Protein AF-A0A507BYZ7-F1 (afdb_monomer)

Foldseek 3Di:
DVVVVVVVVVVVVVVVVVVVVVVVVVVVVVVVVVVVVVVVVVVVVVVVVVVVVVVVPDDDDDDDDDDDDDDDDDDDDDDDDDDDVVPVVVVVVVVVVVVVVVVVVVVVVVVVVVVVVVVVVVVVVVVVVVVVVVVVVVVVVVVVVVVVVVVVVVVVVVVVDDDDDDDDDDPVVVVVVVVVVVVVVVVVVVVVVVVVVVVVVVVVVVVVVVVVVVVVVVVVVVVVVVVVVVVVVVVVVVVVVVVVVVVVVVVVVVVVVVVVVVVVVVVVVVVVVVVVVVVVVVVVVVVVVVVVVVVVVVVVVVVVVVVVVVVVVVVVVVVVVVVVVVVVVVVVVVVVVVVVVVVVPDDDPPVVVVVVVVVVVVVVVVVVVVVVVVVVVVVVVVVVVVVVVVVVVVVVVVVVVVVVVVVVVVVVVVVVVVVVVVVVVVVVVVVVVVVVVVVVVVVVVVVVVVVVVVVVVVVVVVVVVVVVVVVCVVVVVVPPDVVVVVVVVVVVVVVVVVVVVVVVVVVVVVVVVVVVVVVVVVVVVVVVVVVVVVVVVVVVVVVVLVVVVVVVVVVVVVVVVVVVVVVVVVVVPDPPPDDDDDDDDDDDPDDDDDDDDDDDDDDDPDPPDPVVVVVVVVVVVVVVVVSVVVVVVVVVCVVVVPPPDDDDPPDDDDPPPDDDPVPPDVVVVVVVVVVVVVVVVPDDDDDDDDPDDDDDDDDDDDDDDDDDDDDDDDDDDDDDDDDDDDDDDDDDDDDDDDDDDDDDDDDDDDDDDDDDDDDDDDD

Solvent-accessible surface area (backbone atoms only — not comparable to full-atom values): 45740 Å² total; per-residue (Å²): 114,69,67,60,56,50,51,52,48,53,54,48,50,54,47,53,50,51,52,50,47,56,49,50,54,50,50,51,50,54,50,46,55,50,50,51,53,48,51,50,50,52,49,52,51,46,52,51,45,56,51,48,63,68,65,72,74,81,85,89,80,88,85,83,88,83,84,84,88,83,84,84,89,79,90,80,92,84,87,90,83,94,86,64,75,71,55,60,53,49,54,49,54,49,51,47,52,50,50,53,49,52,49,50,52,51,48,49,53,49,53,49,51,49,49,52,51,53,51,51,51,47,55,51,52,53,46,57,48,49,57,50,52,51,54,47,54,53,47,50,52,50,50,51,53,48,49,51,55,51,51,52,49,50,55,58,56,62,70,75,69,79,80,89,81,87,79,94,74,51,76,65,57,50,52,51,50,50,53,50,47,56,51,49,51,52,49,51,50,49,50,52,49,52,50,51,50,50,49,52,52,47,52,49,52,49,54,53,50,50,53,50,47,53,52,49,51,53,50,52,55,48,52,50,50,56,50,53,51,50,52,50,50,54,46,52,52,54,50,50,51,51,49,51,52,52,49,51,51,50,52,55,47,52,51,51,52,46,52,53,51,51,54,51,50,48,54,50,49,52,52,51,50,53,52,49,51,51,52,55,50,51,51,50,53,49,55,48,48,54,50,52,52,50,52,51,50,56,52,50,52,53,50,51,52,50,52,50,53,52,51,52,52,52,50,52,52,50,50,49,54,47,53,54,47,53,48,52,52,46,56,50,46,54,56,49,48,52,54,47,48,73,70,47,83,79,66,75,62,65,66,52,49,55,52,52,50,53,49,53,52,48,49,51,56,48,52,51,52,50,52,56,45,52,46,53,53,49,56,50,51,51,53,51,51,52,53,52,51,51,56,48,48,57,54,49,50,61,45,50,52,53,51,51,52,50,49,54,52,50,58,47,52,49,50,58,48,48,55,54,48,52,55,48,55,48,55,49,51,58,48,52,51,54,47,52,51,50,55,50,54,51,50,53,52,52,51,51,52,54,48,51,52,52,50,51,53,52,49,51,52,52,49,50,58,47,52,52,48,54,50,29,57,74,67,62,67,59,63,84,47,64,69,60,51,49,55,47,50,53,52,54,49,53,50,49,48,54,52,49,54,53,48,49,53,53,47,54,54,47,51,53,50,49,54,53,50,53,50,54,50,56,52,50,50,54,50,48,58,49,51,53,50,49,51,53,51,52,52,52,53,48,52,51,52,49,52,56,49,50,50,48,51,52,51,52,53,46,49,52,49,52,54,49,50,52,49,49,51,65,70,65,69,68,77,81,87,65,97,74,85,86,78,91,81,88,87,85,92,82,88,82,92,80,84,93,82,89,84,90,79,95,75,78,90,73,80,82,66,82,62,64,58,61,53,51,56,48,53,52,48,53,49,48,51,50,49,52,51,52,47,56,51,50,56,45,29,71,74,66,68,63,76,72,84,82,81,69,92,87,70,79,86,63,93,78,80,68,82,59,88,81,82,78,56,80,65,56,65,57,49,50,59,50,48,58,55,51,51,74,75,68,68,80,79,82,91,73,86,86,88,80,83,83,84,91,82,89,84,84,89,80,88,82,80,86,82,87,76,86,86,87,81,85,85,92,77,88,81,83,90,84,82,90,86,81,86,88,88,86,80,85,86,86,90,80,91,85,94,82,90,85,84,88,86,86,85,90,86,83,90,84,86,91,86,85,89,89,87,81,85,89,134

Secondary structure (DSSP, 8-state):
-HHHHHHHHHHHHHHHHHHHHHHHHHHHHHHHHHHHHHHHHHHHHHHHHHHHHHHSS-------------------------S-HHHHHHHHHHHHHHHHHHHHHHHHHHHHHHHHHHHHHHHHHHHHHHHHHHHHHHHHHHHHHHHHHHHHHHHHHHTT--PPPPP---HHHHHHHHHHHHHHHHHHHHHHHHHHHHHHHHHHHHHHHHHHHHHHHHHHHHHHHHHHHHHHHHHHHHHHHHHHHHHHHHHHHHHHHHHHHHHHHHHHHHHHHHHHHHHHHHHHHHHHHHHHHHHHHHHHHHHHHHHHHHHHHHHHHHHHHHHHHHHHHHHHHHHHHHHHHHHHTTS-HHHHHHHHHHHHHHHHHHHHHHHHHHHHHHHHHHHHHHHHHHHHHHHHHHHHHHHHHHHHHHHHHHHHHHHHHHHHHHHHHHHHHHHHHHHHHHHHHHHHHHHHHHHHHHHHHHHHHHHHHHHHHHHTTTS--HHHHHHHHHHHHHHHHHHHHHHHHHHHHHHHHHHHHHHHHHHHHHHHHHHHHHHHHHHHHHHHHHHHHHHHHHHHHHHHHHHHHHHHHHHT-------------------------------------THHHHHHHHHHHHHHHHHHHHHHHHHHHHHH------PPTT----TT-PPPGGGG-THHHHHHHHHHHHHTTS-PPP----------------PPPPPPPPP-------PPP------------------------------------------

Organism: NCBI:txid1806994

Structure (mmCIF, N/CA/C/O backbone):
data_AF-A0A507BYZ7-F1
#
_entry.id   AF-A0A507BYZ7-F1
#
loop_
_atom_site.group_PDB
_atom_site.id
_atom_site.type_symbol
_atom_site.label_atom_id
_atom_site.label_alt_id
_atom_site.label_comp_id
_atom_site.label_asym_id
_atom_site.label_entity_id
_atom_site.label_seq_id
_atom_site.pdbx_PDB_ins_code
_atom_site.Cartn_x
_atom_site.Cartn_y
_atom_site.Cartn_z
_atom_site.occupancy
_atom_site.B_iso_or_equiv
_atom_site.auth_seq_id
_atom_site.auth_comp_id
_atom_site.auth_asym_id
_atom_site.auth_atom_id
_atom_site.pdbx_PDB_model_num
ATOM 1 N N . MET A 1 1 ? 18.167 -48.552 -35.055 1.00 52.59 1 MET A N 1
ATOM 2 C CA . MET A 1 1 ? 17.412 -49.108 -33.904 1.00 52.59 1 MET A CA 1
ATOM 3 C C . MET A 1 1 ? 17.960 -48.580 -32.589 1.00 52.59 1 MET A C 1
ATOM 5 O O . MET A 1 1 ? 17.190 -47.929 -31.902 1.00 52.59 1 MET A O 1
ATOM 9 N N . GLY A 1 2 ? 19.254 -48.758 -32.280 1.00 66.06 2 GLY A N 1
ATOM 10 C CA . GLY A 1 2 ? 19.841 -48.323 -30.999 1.00 66.06 2 GLY A CA 1
ATOM 11 C C . GLY A 1 2 ? 19.561 -46.871 -30.576 1.00 66.06 2 GLY A C 1
ATOM 12 O O . GLY A 1 2 ? 19.406 -46.622 -29.386 1.00 66.06 2 GLY A O 1
ATOM 13 N N . ASP A 1 3 ? 19.398 -45.931 -31.513 1.00 65.44 3 ASP A N 1
ATOM 14 C CA . ASP A 1 3 ? 19.068 -44.528 -31.200 1.00 65.44 3 ASP A CA 1
ATOM 15 C C . ASP A 1 3 ? 17.709 -44.367 -30.499 1.00 65.44 3 ASP A C 1
ATOM 17 O O . ASP A 1 3 ? 17.548 -43.486 -29.657 1.00 65.44 3 ASP A O 1
ATOM 21 N N . ALA A 1 4 ? 16.735 -45.233 -30.800 1.00 80.81 4 ALA A N 1
ATOM 22 C CA . ALA A 1 4 ? 15.423 -45.214 -30.155 1.00 80.81 4 ALA A CA 1
ATOM 23 C C . ALA A 1 4 ? 15.505 -45.697 -28.698 1.00 80.81 4 ALA A C 1
ATOM 25 O O . ALA A 1 4 ? 14.886 -45.102 -27.814 1.00 80.81 4 ALA A O 1
ATOM 26 N N . ASP A 1 5 ? 16.312 -46.727 -28.433 1.00 85.06 5 ASP A N 1
ATOM 27 C CA . ASP A 1 5 ? 16.556 -47.235 -27.080 1.00 85.06 5 ASP A CA 1
ATOM 28 C C . ASP A 1 5 ? 17.424 -46.270 -26.262 1.00 85.06 5 ASP A C 1
ATOM 30 O O . ASP A 1 5 ? 17.155 -46.052 -25.080 1.00 85.06 5 ASP A O 1
ATOM 34 N N . LEU A 1 6 ? 18.407 -45.616 -26.892 1.00 87.50 6 LEU A N 1
ATOM 35 C CA . LEU A 1 6 ? 19.189 -44.537 -26.285 1.00 87.50 6 LEU A CA 1
ATOM 36 C C . LEU A 1 6 ? 18.294 -43.348 -25.911 1.00 87.50 6 LEU A C 1
ATOM 38 O O . LEU A 1 6 ? 18.341 -42.886 -24.774 1.00 87.50 6 LEU A O 1
ATOM 42 N N . LEU A 1 7 ? 17.434 -42.890 -26.825 1.00 89.06 7 LEU A N 1
ATOM 43 C CA . LEU A 1 7 ? 16.490 -41.802 -26.562 1.00 89.06 7 LEU A CA 1
ATOM 44 C C . LEU A 1 7 ? 15.506 -42.170 -25.438 1.00 89.06 7 LEU A C 1
ATOM 46 O O . LEU A 1 7 ? 15.249 -41.358 -24.548 1.00 89.06 7 LEU A O 1
ATOM 50 N N . ARG A 1 8 ? 15.001 -43.410 -25.426 1.00 89.75 8 ARG A N 1
ATOM 51 C CA . ARG A 1 8 ? 14.129 -43.932 -24.361 1.00 89.75 8 ARG A CA 1
ATOM 52 C C . ARG A 1 8 ? 14.842 -43.976 -23.006 1.00 89.75 8 ARG A C 1
ATOM 54 O O . ARG A 1 8 ? 14.252 -43.566 -22.007 1.00 89.75 8 ARG A O 1
ATOM 61 N N . ARG A 1 9 ? 16.108 -44.405 -22.977 1.00 90.69 9 ARG A N 1
ATOM 62 C CA . ARG A 1 9 ? 16.959 -44.417 -21.777 1.00 90.69 9 ARG A CA 1
ATOM 63 C C . ARG A 1 9 ? 17.225 -43.005 -21.255 1.00 90.69 9 ARG A C 1
ATOM 65 O O . ARG A 1 9 ? 17.048 -42.771 -20.066 1.00 90.69 9 ARG A O 1
ATOM 72 N N . LEU A 1 10 ? 17.545 -42.056 -22.137 1.00 90.38 10 LEU A N 1
ATOM 73 C CA . LEU A 1 10 ? 17.736 -40.646 -21.780 1.00 90.38 10 LEU A CA 1
ATOM 74 C C . LEU A 1 10 ? 16.448 -40.006 -21.239 1.00 90.38 10 LEU A C 1
ATOM 76 O O . LEU A 1 10 ? 16.505 -39.255 -20.269 1.00 90.38 10 LEU A O 1
ATOM 80 N N . PHE A 1 11 ? 15.273 -40.321 -21.799 1.00 93.44 11 PHE A N 1
ATOM 81 C CA . PHE A 1 11 ? 13.995 -39.859 -21.240 1.00 93.44 11 PHE A CA 1
ATOM 82 C C . PHE A 1 11 ? 13.687 -40.466 -19.866 1.00 93.44 11 PHE A C 1
ATOM 84 O O . PHE A 1 11 ? 13.160 -39.762 -19.002 1.00 93.44 11 PHE A O 1
ATOM 91 N N . GLN A 1 12 ? 14.021 -41.741 -19.647 1.00 93.44 12 GLN A N 1
ATOM 92 C CA . GLN A 1 12 ? 13.881 -42.385 -18.343 1.00 93.44 12 GLN A CA 1
ATOM 93 C C . GLN A 1 12 ? 14.812 -41.738 -17.306 1.00 93.44 12 GLN A C 1
ATOM 95 O O . GLN A 1 12 ? 14.331 -41.264 -16.279 1.00 93.44 12 GLN A O 1
ATOM 100 N N . GLU A 1 13 ? 16.104 -41.613 -17.610 1.00 93.06 13 GLU A N 1
ATOM 101 C CA . GLU A 1 13 ? 17.104 -40.970 -16.747 1.00 93.06 13 GLU A CA 1
ATOM 102 C C . GLU A 1 13 ? 16.736 -39.508 -16.438 1.00 93.06 13 GLU A C 1
ATOM 104 O O . GLU A 1 13 ? 16.809 -39.065 -15.293 1.00 93.06 13 GLU A O 1
ATOM 109 N N . ASN A 1 14 ? 16.226 -38.760 -17.422 1.00 92.44 14 ASN A N 1
ATOM 110 C CA . ASN A 1 14 ? 15.747 -37.392 -17.221 1.00 92.44 14 ASN A CA 1
ATOM 111 C C . ASN A 1 14 ? 14.527 -37.315 -16.277 1.00 92.44 14 ASN A C 1
ATOM 113 O O . ASN A 1 14 ? 14.401 -36.356 -15.511 1.00 92.44 14 ASN A O 1
ATOM 117 N N . ASN A 1 15 ? 13.641 -38.316 -16.296 1.00 90.56 15 ASN A N 1
ATOM 118 C CA . ASN A 1 15 ? 12.537 -38.433 -15.339 1.00 90.56 15 ASN A CA 1
ATOM 119 C C . ASN A 1 15 ? 13.025 -38.845 -13.942 1.00 90.56 15 ASN A C 1
ATOM 121 O O . ASN A 1 15 ? 12.588 -38.252 -12.958 1.00 90.56 15 ASN A O 1
ATOM 125 N N . GLU A 1 16 ? 13.945 -39.803 -13.839 1.00 91.75 16 GLU A N 1
ATOM 126 C CA . GLU A 1 16 ? 14.547 -40.228 -12.568 1.00 91.75 16 GLU A CA 1
ATOM 127 C C . GLU A 1 16 ? 15.299 -39.068 -11.896 1.00 91.75 16 GLU A C 1
ATOM 129 O O . GLU A 1 16 ? 15.106 -38.810 -10.706 1.00 91.75 16 GLU A O 1
ATOM 134 N N . LEU A 1 17 ? 16.051 -38.274 -12.667 1.00 94.50 17 LEU A N 1
ATOM 135 C CA . LEU A 1 17 ? 16.676 -37.033 -12.203 1.00 94.50 17 LEU A CA 1
ATOM 136 C C . LEU A 1 17 ? 15.639 -36.001 -11.736 1.00 94.50 17 LEU A C 1
ATOM 138 O O . LEU A 1 17 ? 15.821 -35.406 -10.677 1.00 94.50 17 LEU A O 1
ATOM 142 N N . LYS A 1 18 ? 14.519 -35.815 -12.450 1.00 91.12 18 LYS A N 1
ATOM 143 C CA . LYS A 1 18 ? 13.423 -34.928 -12.006 1.00 91.12 18 LYS A CA 1
ATOM 144 C C . LYS A 1 18 ? 12.770 -35.403 -10.707 1.00 91.12 18 LYS A C 1
ATOM 146 O O . LYS A 1 18 ? 12.463 -34.575 -9.852 1.00 91.12 18 LYS A O 1
ATOM 151 N N . VAL A 1 19 ? 12.571 -36.709 -10.527 1.00 92.12 19 VAL A N 1
ATOM 152 C CA . VAL A 1 19 ? 12.072 -37.282 -9.265 1.00 92.12 19 VAL A CA 1
ATOM 153 C C . VAL A 1 19 ? 13.083 -37.051 -8.140 1.00 92.12 19 VAL A C 1
ATOM 155 O O . VAL A 1 19 ? 12.700 -36.573 -7.073 1.00 92.12 19 VAL A O 1
ATOM 158 N N . LYS A 1 20 ? 14.375 -37.289 -8.392 1.00 94.31 20 LYS A N 1
ATOM 159 C CA . LYS A 1 20 ? 15.457 -37.075 -7.420 1.00 94.31 20 LYS A CA 1
ATOM 160 C C . LYS A 1 20 ? 15.601 -35.605 -7.014 1.00 94.31 20 LYS A C 1
ATOM 162 O O . LYS A 1 20 ? 15.711 -35.326 -5.825 1.00 94.31 20 LYS A O 1
ATOM 167 N N . VAL A 1 21 ? 15.519 -34.669 -7.963 1.00 92.19 21 VAL A N 1
ATOM 168 C CA . VAL A 1 21 ? 15.501 -33.220 -7.688 1.00 92.19 21 VAL A CA 1
ATOM 169 C C . VAL A 1 21 ? 14.283 -32.843 -6.846 1.00 92.19 21 VAL A C 1
ATOM 171 O O . VAL A 1 21 ? 14.458 -32.234 -5.800 1.00 92.19 21 VAL A O 1
ATOM 174 N N . ASN A 1 22 ? 13.070 -33.272 -7.215 1.00 88.31 22 ASN A N 1
ATOM 175 C CA . ASN A 1 22 ? 11.868 -32.997 -6.415 1.00 88.31 22 ASN A CA 1
ATOM 176 C C . ASN A 1 22 ? 11.952 -33.587 -4.993 1.00 88.31 22 ASN A C 1
ATOM 178 O O . ASN A 1 22 ? 11.455 -32.977 -4.047 1.00 88.31 22 ASN A O 1
ATOM 182 N N . SER A 1 23 ? 12.586 -34.753 -4.830 1.00 91.00 23 SER A N 1
ATOM 183 C CA . SER A 1 23 ? 12.839 -35.359 -3.518 1.00 91.00 23 SER A CA 1
ATOM 184 C C . SER A 1 23 ? 13.817 -34.522 -2.691 1.00 91.00 23 SER A C 1
ATOM 186 O O . SER A 1 23 ? 13.525 -34.213 -1.541 1.00 91.00 23 SER A O 1
ATOM 188 N N . LEU A 1 24 ? 14.937 -34.095 -3.283 1.00 92.25 24 LEU A N 1
ATOM 189 C CA . LEU A 1 24 ? 15.932 -33.249 -2.618 1.00 92.25 24 LEU A CA 1
ATOM 190 C C . LEU A 1 24 ? 15.378 -31.855 -2.289 1.00 92.25 24 LEU A C 1
ATOM 192 O O . LEU A 1 24 ? 15.651 -31.343 -1.213 1.00 92.25 24 LEU A O 1
ATOM 196 N N . SER A 1 25 ? 14.546 -31.257 -3.147 1.00 88.69 25 SER A N 1
ATOM 197 C CA . SER A 1 25 ? 13.868 -29.988 -2.844 1.00 88.69 25 SER A CA 1
ATOM 198 C C . SER A 1 25 ? 12.914 -30.110 -1.651 1.00 88.69 25 SER A C 1
ATOM 200 O O . SER A 1 25 ? 12.866 -29.203 -0.824 1.00 88.69 25 SER A O 1
ATOM 202 N N . ARG A 1 26 ? 12.195 -31.235 -1.518 1.00 90.19 26 ARG A N 1
ATOM 203 C CA . ARG A 1 26 ? 11.372 -31.526 -0.329 1.00 90.19 26 ARG A CA 1
ATOM 204 C C . ARG A 1 26 ? 12.225 -31.774 0.913 1.00 90.19 26 ARG A C 1
ATOM 206 O O . ARG A 1 26 ? 11.872 -31.303 1.985 1.00 90.19 26 ARG A O 1
ATOM 213 N N . GLU A 1 27 ? 13.351 -32.470 0.780 1.00 91.19 27 GLU A N 1
ATOM 214 C CA . GLU A 1 27 ? 14.270 -32.695 1.898 1.00 91.19 27 GLU A CA 1
ATOM 215 C C . GLU A 1 27 ? 14.902 -31.382 2.387 1.00 91.19 27 GLU A C 1
ATOM 217 O O . GLU A 1 27 ? 14.934 -31.132 3.587 1.00 91.19 27 GLU A O 1
ATOM 222 N N . ILE A 1 28 ? 15.336 -30.511 1.471 1.00 89.62 28 ILE A N 1
ATOM 223 C CA . ILE A 1 28 ? 15.863 -29.174 1.783 1.00 89.62 28 ILE A CA 1
ATOM 224 C C . ILE A 1 28 ? 14.787 -28.308 2.448 1.00 89.62 28 ILE A C 1
ATOM 226 O O . ILE A 1 28 ? 15.088 -27.648 3.437 1.00 89.62 28 ILE A O 1
ATOM 230 N N . PHE A 1 29 ? 13.539 -28.344 1.968 1.00 92.44 29 PHE A N 1
ATOM 231 C CA . PHE A 1 29 ? 12.424 -27.640 2.609 1.00 92.44 29 PHE A CA 1
ATOM 232 C C . PHE A 1 29 ? 12.168 -28.152 4.037 1.00 92.44 29 PHE A C 1
ATOM 234 O O . PHE A 1 29 ? 12.129 -27.362 4.975 1.00 92.44 29 PHE A O 1
ATOM 241 N N . ASN A 1 30 ? 12.088 -29.473 4.225 1.00 90.62 30 ASN A N 1
ATOM 242 C CA . ASN A 1 30 ? 11.879 -30.084 5.541 1.00 90.62 30 ASN A CA 1
ATOM 243 C C . ASN A 1 30 ? 13.039 -29.789 6.510 1.00 90.62 30 ASN A C 1
ATOM 245 O O . ASN A 1 30 ? 12.795 -29.500 7.679 1.00 90.62 30 ASN A O 1
ATOM 249 N N . ARG A 1 31 ? 14.292 -29.820 6.033 1.00 91.31 31 ARG A N 1
ATOM 250 C CA . ARG A 1 31 ? 15.468 -29.391 6.810 1.00 91.31 31 ARG A CA 1
ATOM 251 C C . ARG A 1 31 ? 15.413 -27.895 7.129 1.00 91.31 31 ARG A C 1
ATOM 253 O O . ARG A 1 31 ? 15.775 -27.516 8.231 1.00 91.31 31 ARG A O 1
ATOM 260 N N . GLY A 1 32 ? 14.931 -27.061 6.205 1.00 89.75 32 GLY A N 1
ATOM 261 C CA . GLY A 1 32 ? 14.696 -25.632 6.425 1.00 89.75 32 GLY A CA 1
ATOM 262 C C . GLY A 1 32 ? 13.760 -25.381 7.606 1.00 89.75 32 GLY A C 1
ATOM 263 O O . GLY A 1 32 ? 14.150 -24.694 8.540 1.00 89.75 32 GLY A O 1
ATOM 264 N N . VAL A 1 33 ? 12.594 -26.036 7.624 1.00 89.50 33 VAL A N 1
ATOM 265 C CA . VAL A 1 33 ? 11.641 -25.974 8.750 1.00 89.50 33 VAL A CA 1
ATOM 266 C C . VAL A 1 33 ? 12.256 -26.517 10.050 1.00 89.50 33 VAL A C 1
ATOM 268 O O . VAL A 1 33 ? 12.022 -25.969 11.122 1.00 89.50 33 VAL A O 1
ATOM 271 N N . GLN A 1 34 ? 13.089 -27.563 9.987 1.00 86.25 34 GLN A N 1
ATOM 272 C CA . GLN A 1 34 ? 13.817 -28.057 11.166 1.00 86.25 34 GLN A CA 1
ATOM 273 C C . GLN A 1 34 ? 14.849 -27.048 11.696 1.00 86.25 34 GLN A C 1
ATOM 275 O O . GLN A 1 34 ? 14.980 -26.916 12.910 1.00 86.25 34 GLN A O 1
ATOM 280 N N . TYR A 1 35 ? 15.559 -26.330 10.820 1.00 89.38 35 TYR A N 1
ATOM 281 C CA . TYR A 1 35 ? 16.482 -25.267 11.225 1.00 89.38 35 TYR A CA 1
ATOM 282 C C . TYR A 1 35 ? 15.742 -24.036 11.758 1.00 89.38 35 TYR A C 1
ATOM 284 O O . TYR A 1 35 ? 16.172 -23.484 12.760 1.00 89.38 35 TYR A O 1
ATOM 292 N N . GLU A 1 36 ? 14.616 -23.649 11.156 1.00 86.81 36 GLU A N 1
ATOM 293 C CA . GLU A 1 36 ? 13.768 -22.545 11.624 1.00 86.81 36 GLU A CA 1
ATOM 294 C C . GLU A 1 36 ? 13.224 -22.829 13.034 1.00 86.81 36 GLU A C 1
ATOM 296 O O . GLU A 1 36 ? 13.444 -22.035 13.948 1.00 86.81 36 GLU A O 1
ATOM 301 N N . ASN A 1 37 ? 12.664 -24.024 13.261 1.00 86.81 37 ASN A N 1
ATOM 302 C CA . ASN A 1 37 ? 12.236 -24.474 14.590 1.00 86.81 37 ASN A CA 1
ATOM 303 C C . ASN A 1 37 ? 13.398 -24.508 15.604 1.00 86.81 37 ASN A C 1
ATOM 305 O O . ASN A 1 37 ? 13.218 -24.131 16.760 1.00 86.81 37 ASN A O 1
ATOM 309 N N . ALA A 1 38 ? 14.594 -24.945 15.190 1.00 86.62 38 ALA A N 1
ATOM 310 C CA . ALA A 1 38 ? 15.773 -24.966 16.057 1.00 86.62 38 ALA A CA 1
ATOM 311 C C . ALA A 1 38 ? 16.309 -23.552 16.359 1.00 86.62 38 ALA A C 1
ATOM 313 O O . ALA A 1 38 ? 16.783 -23.302 17.465 1.00 86.62 38 ALA A O 1
ATOM 314 N N . GLU A 1 39 ? 16.215 -22.607 15.420 1.00 87.19 39 GLU A N 1
ATOM 315 C CA . GLU A 1 39 ? 16.532 -21.196 15.659 1.00 87.19 39 GLU A CA 1
ATOM 316 C C . GLU A 1 39 ? 15.511 -20.533 16.592 1.00 87.19 39 GLU A C 1
ATOM 318 O O . GLU A 1 39 ? 15.909 -19.739 17.448 1.00 87.19 39 GLU A O 1
ATOM 323 N N . GLU A 1 40 ? 14.223 -20.883 16.501 1.00 86.94 40 GLU A N 1
ATOM 324 C CA . GLU A 1 40 ? 13.211 -20.453 17.472 1.00 86.94 40 GLU A CA 1
ATOM 325 C C . GLU A 1 40 ? 13.446 -21.056 18.861 1.00 86.94 40 GLU A C 1
ATOM 327 O O . GLU A 1 40 ? 13.400 -20.324 19.851 1.00 86.94 40 GLU A O 1
ATOM 332 N N . GLU A 1 41 ? 13.783 -22.346 18.962 1.00 86.69 41 GLU A N 1
ATOM 333 C CA . GLU A 1 41 ? 14.140 -22.977 20.237 1.00 86.69 41 GLU A CA 1
ATOM 334 C C . GLU A 1 41 ? 15.397 -22.332 20.843 1.00 86.69 41 GLU A C 1
ATOM 336 O O . GLU A 1 41 ? 15.390 -21.952 22.014 1.00 86.69 41 GLU A O 1
ATOM 341 N N . ILE A 1 42 ? 16.444 -22.088 20.047 1.00 84.31 42 ILE A N 1
ATOM 342 C CA . ILE A 1 42 ? 17.645 -21.356 20.480 1.00 84.31 42 ILE A CA 1
ATOM 343 C C . ILE A 1 42 ? 17.301 -19.916 20.892 1.00 84.31 42 ILE A C 1
ATOM 345 O O . ILE A 1 42 ? 17.854 -19.422 21.875 1.00 84.31 42 ILE A O 1
ATOM 349 N N . ARG A 1 43 ? 16.387 -19.229 20.193 1.00 88.19 43 ARG A N 1
ATOM 350 C CA . ARG A 1 43 ? 15.921 -17.879 20.557 1.00 88.19 43 ARG A CA 1
ATOM 351 C C . ARG A 1 43 ? 15.135 -17.894 21.872 1.00 88.19 43 ARG A C 1
ATOM 353 O O . ARG A 1 43 ? 15.353 -17.014 22.699 1.00 88.19 43 ARG A O 1
ATOM 360 N N . LEU A 1 44 ? 14.287 -18.895 22.108 1.00 84.56 44 LEU A N 1
ATOM 361 C CA . LEU A 1 44 ? 13.546 -19.081 23.362 1.00 84.56 44 LEU A CA 1
ATOM 362 C C . LEU A 1 44 ? 14.464 -19.469 24.529 1.00 84.56 44 LEU A C 1
ATOM 364 O O . LEU A 1 44 ? 14.275 -18.977 25.640 1.00 84.56 44 LEU A O 1
ATOM 368 N N . ILE A 1 45 ? 15.473 -20.310 24.291 1.00 79.06 45 ILE A N 1
ATOM 369 C CA . ILE A 1 45 ? 16.501 -20.665 25.279 1.00 79.06 45 ILE A CA 1
ATOM 370 C C . ILE A 1 45 ? 17.353 -19.439 25.622 1.00 79.06 45 ILE A C 1
ATOM 372 O O . ILE A 1 45 ? 17.572 -19.180 26.802 1.00 79.06 45 ILE A O 1
ATOM 376 N N . LYS A 1 46 ? 17.760 -18.633 24.630 1.00 81.62 46 LYS A N 1
ATOM 377 C CA . LYS A 1 46 ? 18.438 -17.345 24.861 1.00 81.62 46 LYS A CA 1
ATOM 378 C C . LYS A 1 46 ? 17.568 -16.369 25.644 1.00 81.62 46 LYS A C 1
ATOM 380 O O . LYS A 1 46 ? 18.049 -15.813 26.618 1.00 81.62 46 LYS A O 1
ATOM 385 N N . LEU A 1 47 ? 16.290 -16.213 25.291 1.00 81.94 47 LEU A N 1
ATOM 386 C CA . LEU A 1 47 ? 15.371 -15.336 26.022 1.00 81.94 47 LEU A CA 1
ATOM 387 C C . LEU A 1 47 ? 15.221 -15.773 27.490 1.00 81.94 47 LEU A C 1
ATOM 389 O O . LEU A 1 47 ? 15.258 -14.934 28.385 1.00 81.94 47 LEU A O 1
ATOM 393 N N . LYS A 1 48 ? 15.108 -17.083 27.746 1.00 81.38 48 LYS A N 1
ATOM 394 C CA . LYS A 1 48 ? 15.058 -17.647 29.105 1.00 81.38 48 LYS A CA 1
ATOM 395 C C . LYS A 1 48 ? 16.380 -17.488 29.861 1.00 81.38 48 LYS A C 1
ATOM 397 O O . LYS A 1 48 ? 16.342 -17.226 31.058 1.00 81.38 48 LYS A O 1
ATOM 402 N N . LEU A 1 49 ? 17.526 -17.608 29.186 1.00 71.50 49 LEU A N 1
ATOM 403 C CA . LEU A 1 49 ? 18.843 -17.323 29.764 1.00 71.50 49 LEU A CA 1
ATOM 404 C C . LEU A 1 49 ? 18.985 -15.841 30.114 1.00 71.50 49 LEU A C 1
ATOM 406 O O . LEU A 1 49 ? 19.282 -15.538 31.259 1.00 71.50 49 LEU A O 1
ATOM 410 N N . GLU A 1 50 ? 18.669 -14.920 29.204 1.00 72.62 50 GLU A N 1
ATOM 411 C CA . GLU A 1 50 ? 18.710 -13.478 29.479 1.00 72.62 50 GLU A CA 1
ATOM 412 C C . GLU A 1 50 ? 17.743 -13.069 30.604 1.00 72.62 50 GLU A C 1
ATOM 414 O O . GLU A 1 50 ? 18.066 -12.195 31.406 1.00 72.62 50 GLU A O 1
ATOM 419 N N . GLN A 1 51 ? 16.573 -13.708 30.706 1.00 70.88 51 GLN A N 1
ATOM 420 C CA . GLN A 1 51 ? 15.642 -13.509 31.823 1.00 70.88 51 GLN A CA 1
ATOM 421 C C . GLN A 1 51 ? 16.194 -14.069 33.145 1.00 70.88 51 GLN A C 1
ATOM 423 O O . GLN A 1 51 ? 16.073 -13.410 34.177 1.00 70.88 51 GLN A O 1
ATOM 428 N N . ALA A 1 52 ? 16.836 -15.241 33.131 1.00 63.16 52 ALA A N 1
ATOM 429 C CA . ALA A 1 52 ? 17.461 -15.830 34.316 1.00 63.16 52 ALA A CA 1
ATOM 430 C C . ALA A 1 52 ? 18.695 -15.034 34.783 1.00 63.16 52 ALA A C 1
ATOM 432 O O . ALA A 1 52 ? 18.826 -14.748 35.971 1.00 63.16 52 ALA A O 1
ATOM 433 N N . GLU A 1 53 ? 19.564 -14.615 33.862 1.00 55.00 53 GLU A N 1
ATOM 434 C CA . GLU A 1 53 ? 20.767 -13.820 34.138 1.00 55.00 53 GLU A CA 1
ATOM 435 C C . GLU A 1 53 ? 20.418 -12.426 34.676 1.00 55.00 53 GLU A C 1
ATOM 437 O O . GLU A 1 53 ? 21.048 -11.962 35.627 1.00 55.00 53 GLU A O 1
ATOM 442 N N . ARG A 1 54 ? 19.369 -11.777 34.144 1.00 54.88 54 ARG A N 1
ATOM 443 C CA . ARG A 1 54 ? 18.862 -10.502 34.686 1.00 54.88 54 ARG A CA 1
ATOM 444 C C . ARG A 1 54 ? 18.108 -10.676 36.010 1.00 54.88 54 ARG A C 1
ATOM 446 O O . ARG A 1 54 ? 18.115 -9.757 36.823 1.00 54.88 54 ARG A O 1
ATOM 453 N N . GLY A 1 55 ? 17.495 -11.836 36.256 1.00 51.12 55 GLY A N 1
ATOM 454 C CA . GLY A 1 55 ? 16.818 -12.155 37.519 1.00 51.12 55 GLY A CA 1
ATOM 455 C C . GLY A 1 55 ? 17.753 -12.549 38.672 1.00 51.12 55 GLY A C 1
ATOM 456 O O . GLY A 1 55 ? 17.374 -12.427 39.834 1.00 51.12 55 GLY A O 1
ATOM 457 N N . ALA A 1 56 ? 18.976 -13.002 38.383 1.00 41.81 56 ALA A N 1
ATOM 458 C CA . ALA A 1 56 ? 19.892 -13.567 39.380 1.00 41.81 56 ALA A CA 1
ATOM 459 C C . ALA A 1 56 ? 20.750 -12.540 40.154 1.00 41.81 56 ALA A C 1
ATOM 461 O O . ALA A 1 56 ? 21.544 -12.940 41.006 1.00 41.81 56 ALA A O 1
ATOM 462 N N . LEU A 1 57 ? 20.637 -11.235 39.866 1.00 46.47 57 LEU A N 1
ATOM 463 C CA . LEU A 1 57 ? 21.631 -10.227 40.275 1.00 46.47 57 LEU A CA 1
ATOM 464 C C . LEU A 1 57 ? 21.129 -9.064 41.155 1.00 46.47 57 LEU A C 1
ATOM 466 O O . LEU A 1 57 ? 21.722 -7.986 41.128 1.00 46.47 57 LEU A O 1
ATOM 470 N N . SER A 1 58 ? 20.139 -9.287 42.032 1.00 41.53 58 SER A N 1
ATOM 471 C CA . SER A 1 58 ? 20.009 -8.483 43.270 1.00 41.53 58 SER A CA 1
ATOM 472 C C . SER A 1 58 ? 19.043 -9.043 44.332 1.00 41.53 58 SER A C 1
ATOM 474 O O . SER A 1 58 ? 17.840 -8.813 44.284 1.00 41.53 58 SER A O 1
ATOM 476 N N . THR A 1 59 ? 19.575 -9.673 45.389 1.00 38.06 59 THR A N 1
ATOM 477 C CA . THR A 1 59 ? 19.190 -9.421 46.806 1.00 38.06 59 THR A CA 1
ATOM 478 C C . THR A 1 59 ? 20.094 -10.204 47.784 1.00 38.06 59 THR A C 1
ATOM 480 O O . THR A 1 59 ? 20.630 -11.247 47.411 1.00 38.06 59 THR A O 1
ATOM 483 N N . PRO A 1 60 ? 20.310 -9.727 49.030 1.00 41.12 60 PRO A N 1
ATOM 484 C CA . PRO A 1 60 ? 21.141 -10.410 50.028 1.00 41.12 60 PRO A CA 1
ATOM 485 C C . PRO A 1 60 ? 20.316 -11.176 51.083 1.00 41.12 60 PRO A C 1
ATOM 487 O O . PRO A 1 60 ? 19.322 -10.656 51.586 1.00 41.12 60 PRO A O 1
ATOM 490 N N . GLY A 1 61 ? 20.773 -12.354 51.532 1.00 34.06 61 GLY A N 1
ATOM 491 C CA . GLY A 1 61 ? 20.153 -13.017 52.690 1.00 34.06 61 GLY A CA 1
ATOM 492 C C . GLY A 1 61 ? 20.665 -14.422 53.034 1.00 34.06 61 GLY A C 1
ATOM 493 O O . GLY A 1 61 ? 20.698 -15.308 52.194 1.00 34.06 61 GLY A O 1
ATOM 494 N N . LYS A 1 62 ? 21.028 -14.612 54.308 1.00 35.06 62 LYS A N 1
ATOM 495 C CA . LYS A 1 62 ? 21.275 -15.894 55.013 1.00 35.06 62 LYS A CA 1
ATOM 496 C C . LYS A 1 62 ? 20.071 -16.861 54.856 1.00 35.06 62 LYS A C 1
ATOM 498 O O . LYS A 1 62 ? 18.954 -16.369 54.767 1.00 35.06 62 LYS A O 1
ATOM 503 N N . SER A 1 63 ? 20.184 -18.198 54.891 1.00 35.19 63 SER A N 1
ATOM 504 C CA . SER A 1 63 ? 21.257 -19.103 55.378 1.00 35.19 63 SER A CA 1
ATOM 505 C C . SER A 1 63 ? 21.080 -20.563 54.896 1.00 35.19 63 SER A C 1
ATOM 507 O O . SER A 1 63 ? 19.976 -20.934 54.517 1.00 35.19 63 SER A O 1
ATOM 509 N N . SER A 1 64 ? 22.120 -21.393 55.121 1.00 33.69 64 SER A N 1
ATOM 510 C CA . SER A 1 64 ? 22.144 -22.879 55.180 1.00 33.69 64 SER A CA 1
ATOM 511 C C . SER A 1 64 ? 22.657 -23.632 53.935 1.00 33.69 64 SER A C 1
ATOM 513 O O . SER A 1 64 ? 21.909 -23.815 52.988 1.00 33.69 64 SER A O 1
ATOM 515 N N . ASP A 1 65 ? 23.912 -24.110 54.034 1.00 31.47 65 ASP A N 1
ATOM 516 C CA . ASP A 1 65 ? 24.614 -25.218 53.334 1.00 31.47 65 ASP A CA 1
ATOM 517 C C . ASP A 1 65 ? 24.528 -25.414 51.798 1.00 31.47 65 ASP A C 1
ATOM 519 O O . ASP A 1 65 ? 23.495 -25.233 51.169 1.00 31.47 65 ASP A O 1
ATOM 523 N N . GLY A 1 66 ? 25.631 -25.871 51.163 1.00 32.91 66 GLY A N 1
ATOM 524 C CA . GLY A 1 66 ? 25.564 -26.267 49.736 1.00 32.91 66 GLY A CA 1
ATOM 525 C C . GLY A 1 66 ? 26.840 -26.596 48.932 1.00 32.91 66 GLY A C 1
ATOM 526 O O . GLY A 1 66 ? 26.722 -27.276 47.925 1.00 32.91 66 GLY A O 1
ATOM 527 N N . HIS A 1 67 ? 28.050 -26.202 49.362 1.00 33.66 67 HIS A N 1
ATOM 528 C CA . HIS A 1 67 ? 29.360 -26.573 48.760 1.00 33.66 67 HIS A CA 1
ATOM 529 C C . HIS A 1 67 ? 29.722 -26.181 47.285 1.00 33.66 67 HIS A C 1
ATOM 531 O O . HIS A 1 67 ? 29.165 -26.684 46.322 1.00 33.66 67 HIS A O 1
ATOM 537 N N . LYS A 1 68 ? 30.899 -25.523 47.169 1.00 33.34 68 LYS A N 1
ATOM 538 C CA . LYS A 1 68 ? 31.980 -25.676 46.145 1.00 33.34 68 LYS A CA 1
ATOM 539 C C . LYS A 1 68 ? 31.923 -24.976 44.757 1.00 33.34 68 LYS A C 1
ATOM 541 O O . LYS A 1 68 ? 31.228 -25.417 43.860 1.00 33.34 68 LYS A O 1
ATOM 546 N N . LEU A 1 69 ? 32.910 -24.071 44.581 1.00 31.22 69 LEU A N 1
ATOM 547 C CA . LEU A 1 69 ? 33.876 -23.922 43.453 1.00 31.22 69 LEU A CA 1
ATOM 548 C C . LEU A 1 69 ? 33.354 -23.642 42.012 1.00 31.22 69 LEU A C 1
ATOM 550 O O . LEU A 1 69 ? 32.598 -24.432 41.473 1.00 31.22 69 LEU A O 1
ATOM 554 N N . GLY A 1 70 ? 33.839 -22.629 41.269 1.00 30.75 70 GLY A N 1
ATOM 555 C CA . GLY A 1 70 ? 34.769 -21.534 41.615 1.00 30.75 70 GLY A CA 1
ATOM 556 C C . GLY A 1 70 ? 35.386 -20.781 40.406 1.00 30.75 70 GLY A C 1
ATOM 557 O O . GLY A 1 70 ? 35.296 -21.243 39.278 1.00 30.75 70 GLY A O 1
ATOM 558 N N . HIS A 1 71 ? 36.085 -19.672 40.705 1.00 31.52 71 HIS A N 1
ATOM 559 C CA . HIS A 1 71 ? 37.049 -18.892 39.884 1.00 31.52 71 HIS A CA 1
ATOM 560 C C . HIS A 1 71 ? 36.625 -18.039 38.650 1.00 31.52 71 HIS A C 1
ATOM 562 O O . HIS A 1 71 ? 36.219 -18.552 37.620 1.00 31.52 71 HIS A O 1
ATOM 568 N N . ASN A 1 72 ? 36.988 -16.742 38.746 1.00 29.80 72 ASN A N 1
ATOM 569 C CA . ASN A 1 72 ? 37.674 -15.881 37.748 1.00 29.80 72 ASN A CA 1
ATOM 570 C C . ASN A 1 72 ? 36.945 -15.482 36.429 1.00 29.80 72 ASN A C 1
ATOM 572 O O . ASN A 1 72 ? 36.654 -16.326 35.598 1.00 29.80 72 ASN A O 1
ATOM 576 N N . SER A 1 73 ? 36.583 -14.200 36.204 1.00 30.06 73 SER A N 1
ATOM 577 C CA . SER A 1 73 ? 37.420 -13.034 35.770 1.00 30.06 73 SER A CA 1
ATOM 578 C C . SER A 1 73 ? 37.744 -13.025 34.254 1.00 30.06 73 SER A C 1
ATOM 580 O O . SER A 1 73 ? 38.101 -14.076 33.745 1.00 30.06 73 SER A O 1
ATOM 582 N N . SER A 1 74 ? 37.786 -11.924 33.482 1.00 30.30 74 SER A N 1
ATOM 583 C CA . SER A 1 74 ? 37.602 -10.471 33.713 1.00 30.30 74 SER A CA 1
ATOM 584 C C . SER A 1 74 ? 37.549 -9.736 32.349 1.00 30.30 74 SER A C 1
ATOM 586 O O . SER A 1 74 ? 38.299 -10.131 31.463 1.00 30.30 74 SER A O 1
ATOM 588 N N . GLN A 1 75 ? 36.804 -8.616 32.235 1.00 32.53 75 GLN A N 1
ATOM 589 C CA . GLN A 1 75 ? 36.928 -7.579 31.167 1.00 32.53 75 GLN A CA 1
ATOM 590 C C . GLN A 1 75 ? 36.614 -8.051 29.704 1.00 32.53 75 GLN A C 1
ATOM 592 O O . GLN A 1 75 ? 36.466 -9.238 29.459 1.00 32.53 75 GLN A O 1
ATOM 597 N N . GLN A 1 76 ? 36.397 -7.204 28.675 1.00 30.44 76 GLN A N 1
ATOM 598 C CA . GLN A 1 76 ? 36.449 -5.733 28.577 1.00 30.44 76 GLN A CA 1
ATOM 599 C C . GLN A 1 76 ? 35.457 -5.131 27.537 1.00 30.44 76 GLN A C 1
ATOM 601 O O . GLN A 1 76 ? 35.438 -5.518 26.376 1.00 30.44 76 GLN A O 1
ATOM 606 N N . VAL A 1 77 ? 34.695 -4.123 27.976 1.00 35.41 77 VAL A N 1
ATOM 607 C CA . VAL A 1 77 ? 34.259 -2.870 27.301 1.00 35.41 77 VAL A CA 1
ATOM 608 C C . VAL A 1 77 ? 34.427 -2.691 25.769 1.00 35.41 77 VAL A C 1
ATOM 610 O O . VAL A 1 77 ? 35.538 -2.517 25.278 1.00 35.41 77 VAL A O 1
ATOM 613 N N . SER A 1 78 ? 33.314 -2.424 25.067 1.00 33.34 78 SER A N 1
ATOM 614 C CA . SER A 1 78 ? 33.113 -1.218 24.211 1.00 33.34 78 SER A CA 1
ATOM 615 C C . SER A 1 78 ? 31.597 -1.017 23.959 1.00 33.34 78 SER A C 1
ATOM 617 O O . SER A 1 78 ? 30.943 -1.991 23.616 1.00 33.34 78 SER A O 1
ATOM 619 N N . LYS A 1 79 ? 30.883 0.072 24.315 1.00 34.91 79 LYS A N 1
ATOM 620 C CA . LYS A 1 79 ? 30.984 1.560 24.209 1.00 34.91 79 LYS A CA 1
ATOM 621 C C . LYS A 1 79 ? 30.349 2.123 22.916 1.00 34.91 79 LYS A C 1
ATOM 623 O O . LYS A 1 79 ? 30.494 1.502 21.874 1.00 34.91 79 LYS A O 1
ATOM 628 N N . ILE A 1 80 ? 29.759 3.332 23.013 1.00 33.56 80 ILE A N 1
ATOM 629 C CA . ILE A 1 80 ? 28.941 4.077 22.013 1.00 33.56 80 ILE A CA 1
ATOM 630 C C . ILE A 1 80 ? 27.457 3.631 22.020 1.00 33.56 80 ILE A C 1
ATOM 632 O O . ILE A 1 80 ? 27.185 2.470 21.746 1.00 33.56 80 ILE A O 1
ATOM 636 N N . ASN A 1 81 ? 26.458 4.480 22.314 1.00 33.31 81 ASN A N 1
ATOM 637 C CA . ASN A 1 81 ? 26.478 5.884 22.777 1.00 33.31 81 ASN A CA 1
ATOM 638 C C . ASN A 1 81 ? 25.254 6.204 23.669 1.00 33.31 81 ASN A C 1
ATOM 640 O O . ASN A 1 81 ? 24.191 5.620 23.484 1.00 33.31 81 ASN A O 1
ATOM 644 N N . ASP A 1 82 ? 25.397 7.170 24.581 1.00 35.97 82 ASP A N 1
ATOM 645 C CA . ASP A 1 82 ? 24.339 7.629 25.493 1.00 35.97 82 ASP A CA 1
ATOM 646 C C . ASP A 1 82 ? 23.451 8.741 24.901 1.00 35.97 82 ASP A C 1
ATOM 648 O O . ASP A 1 82 ? 23.962 9.812 24.581 1.00 35.97 82 ASP A O 1
ATOM 652 N N . THR A 1 83 ? 22.129 8.527 24.889 1.00 37.41 83 THR A N 1
ATOM 653 C CA . THR A 1 83 ? 21.058 9.539 25.079 1.00 37.41 83 THR A CA 1
ATOM 654 C C . THR A 1 83 ? 19.733 8.795 25.299 1.00 37.41 83 THR A C 1
ATOM 656 O O . THR A 1 83 ? 19.232 8.247 24.327 1.00 37.41 83 THR A O 1
ATOM 659 N N . ASP A 1 84 ? 19.247 8.736 26.556 1.00 40.59 84 ASP A N 1
ATOM 660 C CA . ASP A 1 84 ? 17.853 8.438 27.023 1.00 40.59 84 ASP A CA 1
ATOM 661 C C . ASP A 1 84 ? 17.764 7.760 28.417 1.00 40.59 84 ASP A C 1
ATOM 663 O O . ASP A 1 84 ? 16.691 7.379 28.889 1.00 40.59 84 ASP A O 1
ATOM 667 N N . SER A 1 85 ? 18.872 7.666 29.162 1.00 46.91 85 SER A N 1
ATOM 668 C CA . SER A 1 85 ? 18.943 6.975 30.467 1.00 46.91 85 SER A CA 1
ATOM 669 C C . SER A 1 85 ? 18.022 7.506 31.586 1.00 46.91 85 SER A C 1
ATOM 671 O O . SER A 1 85 ? 17.882 6.847 32.618 1.00 46.91 85 SER A O 1
ATOM 673 N N . SER A 1 86 ? 17.356 8.654 31.412 1.00 51.31 86 SER A N 1
ATOM 674 C CA . SER A 1 86 ? 16.373 9.184 32.371 1.00 51.31 86 SER A CA 1
ATOM 675 C C . SER A 1 86 ? 14.954 8.619 32.203 1.00 51.31 86 SER A C 1
ATOM 677 O O . SER A 1 86 ? 14.182 8.685 33.161 1.00 51.31 86 SER A O 1
ATOM 679 N N . GLY A 1 87 ? 14.615 8.046 31.039 1.00 54.03 87 GLY A N 1
ATOM 680 C CA . GLY A 1 87 ? 13.340 7.351 30.811 1.00 54.03 87 GLY A CA 1
ATOM 681 C C . GLY A 1 87 ? 13.322 6.000 31.522 1.00 54.03 87 GLY A C 1
ATOM 682 O O . GLY A 1 87 ? 12.580 5.810 32.483 1.00 54.03 87 GLY A O 1
ATOM 683 N N . VAL A 1 88 ? 14.260 5.125 31.143 1.00 57.41 88 VAL A N 1
ATOM 684 C CA . VAL A 1 88 ? 14.425 3.766 31.698 1.00 57.41 88 VAL A CA 1
ATOM 685 C C . VAL A 1 88 ? 14.549 3.765 33.228 1.00 57.41 88 VAL A C 1
ATOM 687 O O . VAL A 1 88 ? 14.039 2.867 33.891 1.00 57.41 88 VAL A O 1
ATOM 690 N N . SER A 1 89 ? 15.186 4.786 33.815 1.00 61.56 89 SER A N 1
ATOM 691 C CA . SER A 1 89 ? 15.288 4.928 35.276 1.00 61.56 89 SER A CA 1
ATOM 692 C C . SER A 1 89 ? 13.920 5.121 35.949 1.00 61.56 89 SER A C 1
ATOM 694 O O . SER A 1 89 ? 13.643 4.496 36.971 1.00 61.56 89 SER A O 1
ATOM 696 N N . LYS A 1 90 ? 13.029 5.929 35.354 1.00 68.56 90 LYS A N 1
ATOM 697 C CA . LYS A 1 90 ? 11.665 6.144 35.864 1.00 68.56 90 LYS A CA 1
ATOM 698 C C . LYS A 1 90 ? 10.766 4.940 35.630 1.00 68.56 90 LYS A C 1
ATOM 700 O O . LYS A 1 90 ? 10.037 4.562 36.537 1.00 68.56 90 LYS A O 1
ATOM 705 N N . GLU A 1 91 ? 10.848 4.325 34.453 1.00 68.94 91 GLU A N 1
ATOM 706 C CA . GLU A 1 91 ? 10.105 3.100 34.130 1.00 68.94 91 GLU A CA 1
ATOM 707 C C . GLU A 1 91 ? 10.484 1.957 35.083 1.00 68.94 91 GLU A C 1
ATOM 709 O O . GLU A 1 91 ? 9.613 1.227 35.552 1.00 68.94 91 GLU A O 1
ATOM 714 N N . LEU A 1 92 ? 11.766 1.844 35.451 1.00 70.94 92 LEU A N 1
ATOM 715 C CA . LEU A 1 92 ? 12.236 0.907 36.471 1.00 70.94 92 LEU A CA 1
ATOM 716 C C . LEU A 1 92 ? 11.707 1.260 37.871 1.00 70.94 92 LEU A C 1
ATOM 718 O O . LEU A 1 92 ? 11.249 0.374 38.587 1.00 70.94 92 LEU A O 1
ATOM 722 N N . GLU A 1 93 ? 11.732 2.536 38.265 1.00 73.38 93 GLU A N 1
ATOM 723 C CA . GLU A 1 93 ? 11.207 3.002 39.558 1.00 73.38 93 GLU A CA 1
ATOM 724 C C . GLU A 1 93 ? 9.682 2.788 39.676 1.00 73.38 93 GLU A C 1
ATOM 726 O O . GLU A 1 93 ? 9.168 2.438 40.740 1.00 73.38 93 GLU A O 1
ATOM 731 N N . GLU A 1 94 ? 8.947 2.946 38.574 1.00 75.12 94 GLU A N 1
ATOM 732 C CA . GLU A 1 94 ? 7.510 2.689 38.470 1.00 75.12 94 GLU A CA 1
ATOM 733 C C . GLU A 1 94 ? 7.193 1.186 38.442 1.00 75.12 94 GLU A C 1
ATOM 735 O O . GLU A 1 94 ? 6.303 0.739 39.166 1.00 75.12 94 GLU A O 1
ATOM 740 N N . ALA A 1 95 ? 7.978 0.376 37.724 1.00 77.50 95 ALA A N 1
ATOM 741 C CA . ALA A 1 95 ? 7.881 -1.083 37.760 1.00 77.50 95 ALA A CA 1
ATOM 742 C C . ALA A 1 95 ? 8.211 -1.660 39.151 1.00 77.50 95 ALA A C 1
ATOM 744 O O . ALA A 1 95 ? 7.552 -2.602 39.593 1.00 77.50 95 ALA A O 1
ATOM 745 N N . MET A 1 96 ? 9.171 -1.075 39.877 1.00 78.06 96 MET A N 1
ATOM 746 C CA . MET A 1 96 ? 9.451 -1.422 41.275 1.00 78.06 96 MET A CA 1
ATOM 747 C C . MET A 1 96 ? 8.276 -1.059 42.189 1.00 78.06 96 MET A C 1
ATOM 749 O O . MET A 1 96 ? 7.821 -1.914 42.944 1.00 78.06 96 MET A O 1
ATOM 753 N N . ARG A 1 97 ? 7.700 0.148 42.064 1.00 80.81 97 ARG A N 1
ATOM 754 C CA . ARG A 1 97 ? 6.468 0.523 42.790 1.00 80.81 97 ARG A CA 1
ATOM 755 C C . ARG A 1 97 ? 5.294 -0.405 42.473 1.00 80.81 97 ARG A C 1
ATOM 757 O O . ARG A 1 97 ? 4.510 -0.722 43.367 1.00 80.81 97 ARG A O 1
ATOM 764 N N . LEU A 1 98 ? 5.167 -0.855 41.224 1.00 85.62 98 LEU A N 1
ATOM 765 C CA . LEU A 1 98 ? 4.147 -1.815 40.811 1.00 85.62 98 LEU A CA 1
ATOM 766 C C . LEU A 1 98 ? 4.392 -3.196 41.439 1.00 85.62 98 LEU A C 1
ATOM 768 O O . LEU A 1 98 ? 3.444 -3.816 41.914 1.00 85.62 98 LEU A O 1
ATOM 772 N N . LEU A 1 99 ? 5.644 -3.658 41.504 1.00 79.00 99 LEU A N 1
ATOM 773 C CA . LEU A 1 99 ? 6.028 -4.897 42.189 1.00 79.00 99 LEU A CA 1
ATOM 774 C C . LEU A 1 99 ? 5.785 -4.830 43.700 1.00 79.00 99 LEU A C 1
ATOM 776 O O . LEU A 1 99 ? 5.205 -5.761 44.253 1.00 79.00 99 LEU A O 1
ATOM 780 N N . ASP A 1 100 ? 6.150 -3.732 44.362 1.00 83.81 100 ASP A N 1
ATOM 781 C CA . ASP A 1 100 ? 5.870 -3.515 45.786 1.00 83.81 100 ASP A CA 1
ATOM 782 C C . ASP A 1 100 ? 4.363 -3.483 46.062 1.00 83.81 100 ASP A C 1
ATOM 784 O O . ASP A 1 100 ? 3.896 -4.077 47.036 1.00 83.81 100 ASP A O 1
ATOM 788 N N . ARG A 1 101 ? 3.580 -2.873 45.163 1.00 86.50 101 ARG A N 1
ATOM 789 C CA . ARG A 1 101 ? 2.115 -2.896 45.212 1.00 86.50 101 ARG A CA 1
ATOM 790 C C . ARG A 1 101 ? 1.544 -4.301 45.003 1.00 86.50 101 ARG A C 1
ATOM 792 O O . ARG A 1 101 ? 0.668 -4.708 45.756 1.00 86.50 101 ARG A O 1
ATOM 799 N N . ARG A 1 102 ? 2.049 -5.084 44.045 1.00 86.31 102 ARG A N 1
ATOM 800 C CA . ARG A 1 102 ? 1.625 -6.487 43.874 1.00 86.31 102 ARG A CA 1
ATOM 801 C C . ARG A 1 102 ? 2.053 -7.368 45.051 1.00 86.31 102 ARG A C 1
ATOM 803 O O . ARG A 1 102 ? 1.317 -8.278 45.417 1.00 86.31 102 ARG A O 1
ATOM 810 N N . ASN A 1 103 ? 3.188 -7.086 45.687 1.00 86.12 103 ASN A N 1
ATOM 811 C CA . ASN A 1 103 ? 3.635 -7.780 46.895 1.00 86.12 103 ASN A CA 1
ATOM 812 C C . ASN A 1 103 ? 2.796 -7.411 48.129 1.00 86.12 103 ASN A C 1
ATOM 814 O O . ASN A 1 103 ? 2.508 -8.293 48.939 1.00 86.12 103 ASN A O 1
ATOM 818 N N . SER A 1 104 ? 2.364 -6.154 48.277 1.00 86.81 104 SER A N 1
ATOM 819 C CA . SER A 1 104 ? 1.447 -5.761 49.354 1.00 86.81 104 SER A CA 1
ATOM 820 C C . SER A 1 104 ? 0.034 -6.305 49.125 1.00 86.81 104 SER A C 1
ATOM 822 O O . SER A 1 104 ? -0.540 -6.852 50.063 1.00 86.81 104 SER A O 1
ATOM 824 N N . GLU A 1 105 ? -0.469 -6.299 47.886 1.00 83.12 105 GLU A N 1
ATOM 825 C CA . GLU A 1 105 ? -1.707 -6.987 47.486 1.00 83.12 105 GLU A CA 1
ATOM 826 C C . GLU A 1 105 ? -1.625 -8.502 47.777 1.00 83.12 105 GLU A C 1
ATOM 828 O O . GLU A 1 105 ? -2.518 -9.055 48.415 1.00 83.12 105 GLU A O 1
ATOM 833 N N . LEU A 1 106 ? -0.529 -9.186 47.418 1.00 83.69 106 LEU A N 1
ATOM 834 C CA . LEU A 1 106 ? -0.320 -10.610 47.738 1.00 83.69 106 LEU A CA 1
ATOM 835 C C . LEU A 1 106 ? -0.187 -10.883 49.244 1.00 83.69 106 LEU A C 1
ATOM 837 O O . LEU A 1 106 ? -0.635 -11.931 49.717 1.00 83.69 106 LEU A O 1
ATOM 841 N N . LYS A 1 107 ? 0.423 -9.973 50.013 1.00 91.38 107 LYS A N 1
ATOM 842 C CA . LYS A 1 107 ? 0.500 -10.078 51.478 1.00 91.38 107 LYS A CA 1
ATOM 843 C C . LYS A 1 107 ? -0.881 -9.908 52.106 1.00 91.38 107 LYS A C 1
ATOM 845 O O . LYS A 1 107 ? -1.257 -10.731 52.936 1.00 91.38 107 LYS A O 1
ATOM 850 N N . GLN A 1 108 ? -1.649 -8.916 51.661 1.00 90.00 108 GLN A N 1
ATOM 851 C CA . GLN A 1 108 ? -3.022 -8.697 52.102 1.00 90.00 108 GLN A CA 1
ATOM 852 C C . GLN A 1 108 ? -3.909 -9.902 51.761 1.00 90.00 108 GLN A C 1
ATOM 854 O O . GLN A 1 108 ? -4.552 -10.438 52.653 1.00 90.00 108 GLN A O 1
ATOM 859 N N . MET A 1 109 ? -3.849 -10.430 50.534 1.00 82.94 109 MET A N 1
ATOM 860 C CA . MET A 1 109 ? -4.584 -11.644 50.147 1.00 82.94 109 MET A CA 1
ATOM 861 C C . MET A 1 109 ? -4.217 -12.871 51.001 1.00 82.94 109 MET A C 1
ATOM 863 O O . MET A 1 109 ? -5.073 -13.713 51.258 1.00 82.94 109 MET A O 1
ATOM 867 N N . ARG A 1 110 ? -2.969 -12.986 51.483 1.00 90.12 110 ARG A N 1
ATOM 868 C CA . ARG A 1 110 ? -2.564 -14.039 52.437 1.00 90.12 110 ARG A CA 1
ATOM 869 C C . ARG A 1 110 ? -3.096 -13.791 53.850 1.00 90.12 110 ARG A C 1
ATOM 871 O O . ARG A 1 110 ? -3.509 -14.741 54.508 1.00 90.12 110 ARG A O 1
ATOM 878 N N . GLU A 1 111 ? -3.101 -12.545 54.314 1.00 89.81 111 GLU A N 1
ATOM 879 C CA . GLU A 1 111 ? -3.691 -12.158 55.604 1.00 89.81 111 GLU A CA 1
ATOM 880 C C . GLU A 1 111 ? -5.218 -12.332 55.602 1.00 89.81 111 GLU A C 1
ATOM 882 O O . GLU A 1 111 ? -5.784 -12.795 56.589 1.00 89.81 111 GLU A O 1
ATOM 887 N N . ASP A 1 112 ? -5.879 -12.062 54.478 1.00 86.00 112 ASP A N 1
ATOM 888 C CA . ASP A 1 112 ? -7.321 -12.224 54.288 1.00 86.00 112 ASP A CA 1
ATOM 889 C C . ASP A 1 112 ? -7.721 -13.694 54.123 1.00 86.00 112 ASP A C 1
ATOM 891 O O . ASP A 1 112 ? -8.690 -14.129 54.742 1.00 86.00 112 ASP A O 1
ATOM 895 N N . LEU A 1 113 ? -6.931 -14.503 53.406 1.00 87.62 113 LEU A N 1
ATOM 896 C CA . LEU A 1 113 ? -7.112 -15.960 53.359 1.00 87.62 113 LEU A CA 1
ATOM 897 C C . LEU A 1 113 ? -6.894 -16.592 54.745 1.00 87.62 113 LEU A C 1
ATOM 899 O O . LEU A 1 113 ? -7.663 -17.462 55.147 1.00 87.62 113 LEU A O 1
ATOM 903 N N . SER A 1 114 ? -5.903 -16.118 55.509 1.00 91.38 114 SER A N 1
ATOM 904 C CA . SER A 1 114 ? -5.675 -16.537 56.900 1.00 91.38 114 SER A CA 1
ATOM 905 C C . SER A 1 114 ? -6.859 -16.174 57.809 1.00 91.38 114 SER A C 1
ATOM 907 O O . SER A 1 114 ? -7.364 -17.030 58.537 1.00 91.38 114 SER A O 1
ATOM 909 N N . ARG A 1 115 ? -7.381 -14.940 57.707 1.00 90.50 115 ARG A N 1
ATOM 910 C CA . ARG A 1 115 ? -8.599 -14.505 58.416 1.00 90.50 115 ARG A CA 1
ATOM 911 C C . ARG A 1 115 ? -9.826 -15.331 58.023 1.00 90.50 115 ARG A C 1
ATOM 913 O O . ARG A 1 115 ? -10.575 -15.743 58.902 1.00 90.50 115 ARG A O 1
ATOM 920 N N . ALA A 1 116 ? -10.008 -15.635 56.739 1.00 85.94 116 ALA A N 1
ATOM 921 C CA . ALA A 1 116 ? -11.088 -16.501 56.270 1.00 85.94 116 ALA A CA 1
ATOM 922 C C . ALA A 1 116 ? -10.976 -17.925 56.845 1.00 85.94 116 ALA A C 1
ATOM 924 O O . ALA A 1 116 ? -11.979 -18.486 57.282 1.00 85.94 116 ALA A O 1
ATOM 925 N N . HIS A 1 117 ? -9.763 -18.484 56.925 1.00 87.56 117 HIS A N 1
ATOM 926 C CA . HIS A 1 117 ? -9.523 -19.791 57.542 1.00 87.56 117 HIS A CA 1
ATOM 927 C C . HIS A 1 117 ? -9.810 -19.799 59.051 1.00 87.56 117 HIS A C 1
ATOM 929 O O . HIS A 1 117 ? -10.425 -20.743 59.546 1.00 87.56 117 HIS A O 1
ATOM 935 N N . ALA A 1 118 ? -9.411 -18.747 59.774 1.00 88.69 118 ALA A N 1
ATOM 936 C CA . ALA A 1 118 ? -9.702 -18.595 61.199 1.00 88.69 118 ALA A CA 1
ATOM 937 C C . ALA A 1 118 ? -11.212 -18.449 61.465 1.00 88.69 118 ALA A C 1
ATOM 939 O O . ALA A 1 118 ? -11.749 -19.104 62.357 1.00 88.69 118 ALA A O 1
ATOM 940 N N . ASN A 1 119 ? -11.915 -17.661 60.645 1.00 87.25 119 ASN A N 1
ATOM 941 C CA . ASN A 1 119 ? -13.371 -17.523 60.718 1.00 87.25 119 ASN A CA 1
ATOM 942 C C . ASN A 1 119 ? -14.085 -18.851 60.407 1.00 87.25 119 ASN A C 1
ATOM 944 O O . ASN A 1 119 ? -15.067 -19.183 61.067 1.00 87.25 119 ASN A O 1
ATOM 948 N N . ALA A 1 120 ? -13.587 -19.633 59.442 1.00 85.38 120 ALA A N 1
ATOM 949 C CA . ALA A 1 120 ? -14.138 -20.947 59.115 1.00 85.38 120 ALA A CA 1
ATOM 950 C C . ALA A 1 120 ? -13.961 -21.965 60.259 1.00 85.38 120 ALA A C 1
ATOM 952 O O . ALA A 1 120 ? -14.898 -22.705 60.550 1.00 85.38 120 ALA A O 1
ATOM 953 N N . GLU A 1 121 ? -12.811 -21.976 60.945 1.00 89.50 121 GLU A N 1
ATOM 954 C CA . GLU A 1 121 ? -12.621 -22.781 62.165 1.00 89.50 121 GLU A CA 1
ATOM 955 C C . GLU A 1 121 ? -13.525 -22.307 63.314 1.00 89.50 121 GLU A C 1
ATOM 957 O O . GLU A 1 121 ? -14.141 -23.148 63.964 1.00 89.50 121 GLU A O 1
ATOM 962 N N . SER A 1 122 ? -13.686 -20.990 63.527 1.00 91.88 122 SER A N 1
ATOM 963 C CA . SER A 1 122 ? -14.634 -20.468 64.529 1.00 91.88 122 SER A CA 1
ATOM 964 C C . SER A 1 122 ? -16.047 -20.969 64.251 1.00 91.88 122 SER A C 1
ATOM 966 O O . SER A 1 122 ? -16.634 -21.622 65.103 1.00 91.88 122 SER A O 1
ATOM 968 N N . LEU A 1 123 ? -16.552 -20.791 63.025 1.00 85.75 123 LEU A N 1
ATOM 969 C CA . LEU A 1 123 ? -17.881 -21.269 62.631 1.00 85.75 123 LEU A CA 1
ATOM 970 C C . LEU A 1 123 ? -18.024 -22.797 62.749 1.00 85.75 123 LEU A C 1
ATOM 972 O O . LEU A 1 123 ? -19.120 -23.288 63.024 1.00 85.75 123 LEU A O 1
ATOM 976 N N . ARG A 1 124 ? -16.937 -23.565 62.586 1.00 91.94 124 ARG A N 1
ATOM 977 C CA . ARG A 1 124 ? -16.935 -25.018 62.811 1.00 91.94 124 ARG A CA 1
ATOM 978 C C . ARG A 1 124 ? -17.066 -25.365 64.300 1.00 91.94 124 ARG A C 1
ATOM 980 O O . ARG A 1 124 ? -17.812 -26.285 64.635 1.00 91.94 124 ARG A O 1
ATOM 987 N N . LEU A 1 125 ? -16.387 -24.626 65.179 1.00 90.94 125 LEU A N 1
ATOM 988 C CA . LEU A 1 125 ? -16.473 -24.772 66.637 1.00 90.94 125 LEU A CA 1
ATOM 989 C C . LEU A 1 125 ? -17.820 -24.282 67.191 1.00 90.94 125 LEU A C 1
ATOM 991 O O . LEU A 1 125 ? -18.418 -24.962 68.023 1.00 90.94 125 LEU A O 1
ATOM 995 N N . ASP A 1 126 ? -18.330 -23.158 66.688 1.00 87.19 126 ASP A N 1
ATOM 996 C CA . ASP A 1 126 ? -19.647 -22.616 67.027 1.00 87.19 126 ASP A CA 1
ATOM 997 C C . ASP A 1 126 ? -20.757 -23.581 66.592 1.00 87.19 126 ASP A C 1
ATOM 999 O O . ASP A 1 126 ? -21.670 -23.860 67.370 1.00 87.19 126 ASP A O 1
ATOM 1003 N N . LYS A 1 127 ? -20.638 -24.196 65.404 1.00 88.88 127 LYS A N 1
ATOM 1004 C CA . LYS A 1 127 ? -21.535 -25.284 64.997 1.00 88.88 127 LYS A CA 1
ATOM 1005 C C . LYS A 1 127 ? -21.428 -26.484 65.940 1.00 88.88 127 LYS A C 1
ATOM 1007 O O . LYS A 1 127 ? -22.448 -26.954 66.424 1.00 88.88 127 LYS A O 1
ATOM 1012 N N . GLU A 1 128 ? -20.221 -26.958 66.253 1.00 88.88 128 GLU A N 1
ATOM 1013 C CA . GLU A 1 128 ? -20.029 -28.052 67.216 1.00 88.88 128 GLU A CA 1
ATOM 1014 C C . GLU A 1 128 ? -20.610 -27.746 68.608 1.00 88.88 128 GLU A C 1
ATOM 1016 O O . GLU A 1 128 ? -20.982 -28.672 69.329 1.00 88.88 128 GLU A O 1
ATOM 1021 N N . LYS A 1 129 ? -20.658 -26.472 69.012 1.00 91.69 129 LYS A N 1
ATOM 1022 C CA . LYS A 1 129 ? -21.278 -26.011 70.260 1.00 91.69 129 LYS A CA 1
ATOM 1023 C C . LYS A 1 129 ? -22.805 -26.012 70.156 1.00 91.69 129 LYS A C 1
ATOM 1025 O O . LYS A 1 129 ? -23.450 -26.576 71.034 1.00 91.69 129 LYS A O 1
ATOM 1030 N N . ILE A 1 130 ? -23.368 -25.480 69.071 1.00 87.06 130 ILE A N 1
ATOM 1031 C CA . ILE A 1 130 ? -24.815 -25.505 68.797 1.00 87.06 130 ILE A CA 1
ATOM 1032 C C . ILE A 1 130 ? -25.324 -26.948 68.669 1.00 87.06 130 ILE A C 1
ATOM 1034 O O . ILE A 1 130 ? -26.347 -27.280 69.257 1.00 87.06 130 ILE A O 1
ATOM 1038 N N . ASP A 1 131 ? -24.592 -27.833 67.987 1.00 86.75 131 ASP A N 1
ATOM 1039 C CA . ASP A 1 131 ? -24.931 -29.256 67.880 1.00 86.75 131 ASP A CA 1
ATOM 1040 C C . ASP A 1 131 ? -24.948 -29.923 69.278 1.00 86.75 131 ASP A C 1
ATOM 1042 O O . ASP A 1 131 ? -25.813 -30.753 69.554 1.00 86.75 131 ASP A O 1
ATOM 1046 N N . LYS A 1 132 ? -24.051 -29.541 70.204 1.00 90.44 132 LYS A N 1
ATOM 1047 C CA . LYS A 1 132 ? -24.054 -30.034 71.601 1.00 90.44 132 LYS A CA 1
ATOM 1048 C C . LYS A 1 132 ? -25.215 -29.456 72.421 1.00 90.44 132 LYS A C 1
ATOM 1050 O O . LYS A 1 132 ? -25.863 -30.204 73.147 1.00 90.44 132 LYS A O 1
ATOM 1055 N N . GLU A 1 133 ? -25.510 -28.166 72.279 1.00 88.25 133 GLU A N 1
ATOM 1056 C CA . GLU A 1 133 ? -26.627 -27.487 72.959 1.00 88.25 133 GLU A CA 1
ATOM 1057 C C . GLU A 1 133 ? -27.990 -28.016 72.483 1.00 88.25 133 GLU A C 1
ATOM 1059 O O . GLU A 1 133 ? -28.867 -28.280 73.304 1.00 88.25 133 GLU A O 1
ATOM 1064 N N . LEU A 1 134 ? -28.139 -28.283 71.181 1.00 87.69 134 LEU A N 1
ATOM 1065 C CA . LEU A 1 134 ? -29.321 -28.913 70.590 1.00 87.69 134 LEU A CA 1
ATOM 1066 C C . LEU A 1 134 ? -29.531 -30.338 71.119 1.00 87.69 134 LEU A C 1
ATOM 1068 O O . LEU A 1 134 ? -30.640 -30.678 71.526 1.00 87.69 134 LEU A O 1
ATOM 1072 N N . ASN A 1 135 ? -28.475 -31.161 71.162 1.00 85.44 135 ASN A N 1
ATOM 1073 C CA . ASN A 1 135 ? -28.550 -32.508 71.739 1.00 85.44 135 ASN A CA 1
ATOM 1074 C C . ASN A 1 135 ? -28.884 -32.472 73.243 1.00 85.44 135 ASN A C 1
ATOM 1076 O O . ASN A 1 135 ? -29.646 -33.316 73.712 1.00 85.44 135 ASN A O 1
ATOM 1080 N N . GLY A 1 136 ? -28.370 -31.484 73.986 1.00 86.25 136 GLY A N 1
ATOM 1081 C CA . GLY A 1 136 ? -28.723 -31.246 75.388 1.00 86.25 136 GLY A CA 1
ATOM 1082 C C . GLY A 1 136 ? -30.207 -30.918 75.567 1.00 86.25 136 GLY A C 1
ATOM 1083 O O . GLY A 1 136 ? -30.912 -31.638 76.267 1.00 86.25 136 GLY A O 1
ATOM 1084 N N . ALA A 1 137 ? -30.713 -29.907 74.855 1.00 81.31 137 ALA A N 1
ATOM 1085 C CA . ALA A 1 137 ? -32.128 -29.528 74.891 1.00 81.31 137 ALA A CA 1
ATOM 1086 C C . ALA A 1 137 ? -33.063 -30.657 74.411 1.00 81.31 137 ALA A C 1
ATOM 1088 O O . ALA A 1 137 ? -34.180 -30.808 74.908 1.00 81.31 137 ALA A O 1
ATOM 1089 N N . GLN A 1 138 ? -32.615 -31.487 73.463 1.00 81.94 138 GLN A N 1
ATOM 1090 C CA . GLN A 1 138 ? -33.361 -32.659 73.005 1.00 81.94 138 GLN A CA 1
ATOM 1091 C C . GLN A 1 138 ? -33.386 -33.783 74.056 1.00 81.94 138 GLN A C 1
ATOM 1093 O O . GLN A 1 138 ? -34.409 -34.457 74.189 1.00 81.94 138 GLN A O 1
ATOM 1098 N N . ALA A 1 139 ? -32.317 -33.958 74.841 1.00 82.81 139 ALA A N 1
ATOM 1099 C CA . ALA A 1 139 ? -32.309 -34.854 75.997 1.00 82.81 139 ALA A CA 1
ATOM 1100 C C . ALA A 1 139 ? -33.215 -34.330 77.127 1.00 82.81 139 ALA A C 1
ATOM 1102 O O . ALA A 1 139 ? -34.065 -35.078 77.608 1.00 82.81 139 ALA A O 1
ATOM 1103 N N . GLU A 1 140 ? -33.128 -33.041 77.474 1.00 82.44 140 GLU A N 1
ATOM 1104 C CA . GLU A 1 140 ? -34.017 -32.396 78.455 1.00 82.44 140 GLU A CA 1
ATOM 1105 C C . GLU A 1 140 ? -35.496 -32.504 78.051 1.00 82.44 140 GLU A C 1
ATOM 1107 O O . GLU A 1 140 ? -36.347 -32.779 78.894 1.00 82.44 140 GLU A O 1
ATOM 1112 N N . LEU A 1 141 ? -35.825 -32.366 76.761 1.00 79.38 141 LEU A N 1
ATOM 1113 C CA . LEU A 1 141 ? -37.184 -32.594 76.256 1.00 79.38 141 LEU A CA 1
ATOM 1114 C C . LEU A 1 141 ? -37.654 -34.039 76.461 1.00 79.38 141 LEU A C 1
ATOM 1116 O O . LEU A 1 141 ? -38.812 -34.248 76.825 1.00 79.38 141 LEU A O 1
ATOM 1120 N N . VAL A 1 142 ? -36.785 -35.034 76.257 1.00 84.44 142 VAL A N 1
ATOM 1121 C CA . VAL A 1 142 ? -37.106 -36.450 76.509 1.00 84.44 142 VAL A CA 1
ATOM 1122 C C . VAL A 1 142 ? -37.282 -36.714 78.007 1.00 84.44 142 VAL A C 1
ATOM 1124 O O . VAL A 1 142 ? -38.252 -37.372 78.390 1.00 84.44 142 VAL A O 1
ATOM 1127 N N . GLU A 1 143 ? -36.422 -36.157 78.863 1.00 83.19 143 GLU A N 1
ATOM 1128 C CA . GLU A 1 143 ? -36.554 -36.259 80.321 1.00 83.19 143 GLU A CA 1
ATOM 1129 C C . GLU A 1 143 ? -37.820 -35.566 80.835 1.00 83.19 143 GLU A C 1
ATOM 1131 O O . GLU A 1 143 ? -38.564 -36.164 81.610 1.00 83.19 143 GLU A O 1
ATOM 1136 N N . LEU A 1 144 ? -38.150 -34.367 80.346 1.00 78.50 144 LEU A N 1
ATOM 1137 C CA . LEU A 1 144 ? -39.402 -33.672 80.663 1.00 78.50 144 LEU A CA 1
ATOM 1138 C C . LEU A 1 144 ? -40.631 -34.455 80.188 1.00 78.50 144 LEU A C 1
ATOM 1140 O O . LEU A 1 144 ? -41.644 -34.490 80.890 1.00 78.50 144 LEU A O 1
ATOM 1144 N N . HIS A 1 145 ? -40.564 -35.122 79.032 1.00 77.62 145 HIS A N 1
ATOM 1145 C CA . HIS A 1 145 ? -41.663 -35.962 78.553 1.00 77.62 145 HIS A CA 1
ATOM 1146 C C . HIS A 1 145 ? -41.821 -37.236 79.399 1.00 77.62 145 HIS A C 1
ATOM 1148 O O . HIS A 1 145 ? -42.949 -37.647 79.693 1.00 77.62 145 HIS A O 1
ATOM 1154 N N . ALA A 1 146 ? -40.713 -37.838 79.844 1.00 76.94 146 ALA A N 1
ATOM 1155 C CA . ALA A 1 146 ? -40.712 -38.972 80.764 1.00 76.94 146 ALA A CA 1
ATOM 1156 C C . ALA A 1 146 ? -41.235 -38.573 82.156 1.00 76.94 146 ALA A C 1
ATOM 1158 O O . ALA A 1 146 ? -42.141 -39.229 82.672 1.00 76.94 146 ALA A O 1
ATOM 1159 N N . PHE A 1 147 ? -40.746 -37.461 82.714 1.00 79.12 147 PHE A N 1
ATOM 1160 C CA . PHE A 1 147 ? -41.176 -36.888 83.992 1.00 79.12 147 PHE A CA 1
ATOM 1161 C C . PHE A 1 147 ? -42.660 -36.518 83.975 1.00 79.12 147 PHE A C 1
ATOM 1163 O O . PHE A 1 147 ? -43.409 -36.908 84.865 1.00 79.12 147 PHE A O 1
ATOM 1170 N N . ARG A 1 148 ? -43.141 -35.858 82.914 1.00 77.25 148 ARG A N 1
ATOM 1171 C CA . ARG A 1 148 ? -44.575 -35.588 82.740 1.00 77.25 148 ARG A CA 1
ATOM 1172 C C . ARG A 1 148 ? -45.388 -36.882 82.723 1.00 77.25 148 ARG A C 1
ATOM 1174 O O . ARG A 1 148 ? -46.443 -36.940 83.346 1.00 77.25 148 ARG A O 1
ATOM 1181 N N . THR A 1 149 ? -44.893 -37.928 82.060 1.00 69.75 149 THR A N 1
ATOM 1182 C CA . THR A 1 149 ? -45.572 -39.233 81.978 1.00 69.75 149 THR A CA 1
ATOM 1183 C C . THR A 1 149 ? -45.583 -39.979 83.321 1.00 69.75 149 THR A C 1
ATOM 1185 O O . THR A 1 149 ? -46.552 -40.682 83.611 1.00 69.75 149 THR A O 1
ATOM 1188 N N . SER A 1 150 ? -44.560 -39.828 84.169 1.00 70.75 150 SER A N 1
ATOM 1189 C CA . SER A 1 150 ? -44.529 -40.424 85.513 1.00 70.75 150 SER A CA 1
ATOM 1190 C C . SER A 1 150 ? -45.307 -39.603 86.549 1.00 70.75 150 SER A C 1
ATOM 1192 O O . SER A 1 150 ? -46.057 -40.192 87.325 1.00 70.75 150 SER A O 1
ATOM 1194 N N . SER A 1 151 ? -45.248 -38.267 86.517 1.00 64.69 151 SER A N 1
ATOM 1195 C CA . SER A 1 151 ? -46.102 -37.403 87.348 1.00 64.69 151 SER A CA 1
ATOM 1196 C C . SER A 1 151 ? -47.588 -37.564 87.021 1.00 64.69 151 SER A C 1
ATOM 1198 O O . SER A 1 151 ? -48.404 -37.583 87.937 1.00 64.69 151 SER A O 1
ATOM 1200 N N . GLN A 1 152 ? -47.955 -37.741 85.744 1.00 61.34 152 GLN A N 1
ATOM 1201 C CA . GLN A 1 152 ? -49.336 -38.047 85.349 1.00 61.34 152 GLN A CA 1
ATOM 1202 C C . GLN A 1 152 ? -49.820 -39.344 86.026 1.00 61.34 152 GLN A C 1
ATOM 1204 O O . GLN A 1 152 ? -50.890 -39.357 86.627 1.00 61.34 152 GLN A O 1
ATOM 1209 N N . LYS A 1 153 ? -48.994 -40.402 86.024 1.00 60.06 153 LYS A N 1
ATOM 1210 C CA . LYS A 1 153 ? -49.306 -41.671 86.706 1.00 60.06 153 LYS A CA 1
ATOM 1211 C C . LYS A 1 153 ? -49.418 -41.518 88.225 1.00 60.06 153 LYS A C 1
ATOM 1213 O O . LYS A 1 153 ? -50.376 -42.021 88.796 1.00 60.06 153 LYS A O 1
ATOM 1218 N N . GLN A 1 154 ? -48.514 -40.775 88.868 1.00 58.72 154 GLN A N 1
ATOM 1219 C CA . GLN A 1 154 ? -48.604 -40.512 90.312 1.00 58.72 154 GLN A CA 1
ATOM 1220 C C . GLN A 1 154 ? -49.857 -39.704 90.692 1.00 58.72 154 GLN A C 1
ATOM 1222 O O . GLN A 1 154 ? -50.445 -39.952 91.742 1.00 58.72 154 GLN A O 1
ATOM 1227 N N . MET A 1 155 ? -50.300 -38.775 89.840 1.00 53.78 155 MET A N 1
ATOM 1228 C CA . MET A 1 155 ? -51.549 -38.024 90.034 1.00 53.78 155 MET A CA 1
ATOM 1229 C C . MET A 1 155 ? -52.797 -38.911 89.905 1.00 53.78 155 MET A C 1
ATOM 1231 O O . MET A 1 155 ? -53.765 -38.709 90.641 1.00 53.78 155 MET A O 1
ATOM 1235 N N . ASP A 1 156 ? -52.775 -39.898 89.007 1.00 51.81 156 ASP A N 1
ATOM 1236 C CA . ASP A 1 156 ? -53.862 -40.872 88.863 1.00 51.81 156 ASP A CA 1
ATOM 1237 C C . ASP A 1 156 ? -53.856 -41.916 90.003 1.00 51.81 156 ASP A C 1
ATOM 1239 O O . ASP A 1 156 ? -54.922 -42.276 90.503 1.00 51.81 156 ASP A O 1
ATOM 1243 N N . GLU A 1 157 ? -52.684 -42.329 90.506 1.00 49.19 157 GLU A N 1
ATOM 1244 C CA . GLU A 1 157 ? -52.562 -43.204 91.687 1.00 49.19 157 GLU A CA 1
ATOM 1245 C C . GLU A 1 157 ? -52.997 -42.503 92.989 1.00 49.19 157 GLU A C 1
ATOM 1247 O O . GLU A 1 157 ? -53.783 -43.061 93.757 1.00 49.19 157 GLU A O 1
ATOM 1252 N N . GLN A 1 158 ? -52.574 -41.254 93.231 1.00 48.94 158 GLN A N 1
ATOM 1253 C CA . GLN A 1 158 ? -52.984 -40.502 94.430 1.00 48.94 158 GLN A CA 1
ATOM 1254 C C . GLN A 1 158 ? -54.487 -40.176 94.455 1.00 48.94 158 GLN A C 1
ATOM 1256 O O . GLN A 1 158 ? -55.060 -39.990 95.530 1.00 48.94 158 GLN A O 1
ATOM 1261 N N . ARG A 1 159 ? -55.165 -40.165 93.300 1.00 44.97 159 ARG A N 1
ATOM 1262 C CA . ARG A 1 159 ? -56.619 -39.945 93.216 1.00 44.97 159 ARG A CA 1
ATOM 1263 C C . ARG A 1 159 ? -57.479 -41.128 93.664 1.00 44.97 159 ARG A C 1
ATOM 1265 O O . ARG A 1 159 ? -58.674 -40.930 93.876 1.00 44.97 159 ARG A O 1
ATOM 1272 N N . LEU A 1 160 ? -56.909 -42.319 93.856 1.00 40.84 160 LEU A N 1
ATOM 1273 C CA . LEU A 1 160 ? -57.640 -43.493 94.357 1.00 40.84 160 LEU A CA 1
ATOM 1274 C C . LEU A 1 160 ? -57.627 -43.637 95.893 1.00 40.84 160 LEU A C 1
ATOM 1276 O O . LEU A 1 160 ? -58.249 -44.561 96.415 1.00 40.84 160 LEU A O 1
ATOM 1280 N N . GLY A 1 161 ? -56.922 -42.757 96.618 1.00 41.00 161 GLY A N 1
ATOM 1281 C CA . GLY A 1 161 ? -56.414 -43.058 97.963 1.00 41.00 161 GLY A CA 1
ATOM 1282 C C . GLY A 1 161 ? -56.728 -42.072 99.092 1.00 41.00 161 GLY A C 1
ATOM 1283 O O . GLY A 1 161 ? -55.892 -41.935 99.980 1.00 41.00 161 GLY A O 1
ATOM 1284 N N . GLN A 1 162 ? -57.887 -41.400 99.116 1.00 38.28 162 GLN A N 1
ATOM 1285 C CA . GLN A 1 162 ? -58.337 -40.692 100.331 1.00 38.28 162 GLN A CA 1
ATOM 1286 C C . GLN A 1 162 ? -59.863 -40.726 100.520 1.00 38.28 162 GLN A C 1
ATOM 1288 O O . GLN A 1 162 ? -60.623 -39.944 99.948 1.00 38.28 162 GLN A O 1
ATOM 1293 N N . SER A 1 163 ? -60.313 -41.671 101.349 1.00 34.78 163 SER A N 1
ATOM 1294 C CA . SER A 1 163 ? -61.684 -41.757 101.852 1.00 34.78 163 SER A CA 1
ATOM 1295 C C . SER A 1 163 ? -61.978 -40.653 102.871 1.00 34.78 163 SER A C 1
ATOM 1297 O O . SER A 1 163 ? -61.098 -40.219 103.610 1.00 34.78 163 SER A O 1
ATOM 1299 N N . LYS A 1 164 ? -63.242 -40.225 102.937 1.00 37.84 164 LYS A N 1
ATOM 1300 C CA . LYS A 1 164 ? -63.721 -39.256 103.931 1.00 37.84 164 LYS A CA 1
ATOM 1301 C C . LYS A 1 164 ? -63.647 -39.860 105.336 1.00 37.84 164 LYS A C 1
ATOM 1303 O O . LYS A 1 164 ? -64.368 -40.821 105.592 1.00 37.84 164 LYS A O 1
ATOM 1308 N N . ASP A 1 165 ? -62.905 -39.227 106.238 1.00 33.50 165 ASP A N 1
ATOM 1309 C CA . ASP A 1 165 ? -63.151 -39.334 107.679 1.00 33.50 165 ASP A CA 1
ATOM 1310 C C . ASP A 1 165 ? -63.856 -38.068 108.173 1.00 33.50 165 ASP A C 1
ATOM 1312 O O . ASP A 1 165 ? -63.521 -36.948 107.779 1.00 33.50 165 ASP A O 1
ATOM 1316 N N . GLY A 1 166 ? -64.892 -38.252 108.991 1.00 40.50 166 GLY A N 1
ATOM 1317 C CA . GLY A 1 166 ? -65.740 -37.172 109.486 1.00 40.50 166 GLY A CA 1
ATOM 1318 C C . GLY A 1 166 ? -65.415 -36.818 110.931 1.00 40.50 166 GLY A C 1
ATOM 1319 O O . GLY A 1 166 ? -65.641 -37.628 111.825 1.00 40.50 166 GLY A O 1
ATOM 1320 N N . VAL A 1 167 ? -64.962 -35.587 111.170 1.00 37.59 167 VAL A N 1
ATOM 1321 C CA . VAL A 1 167 ? -64.841 -35.016 112.520 1.00 37.59 167 VAL A CA 1
ATOM 1322 C C . VAL A 1 167 ? -66.045 -34.110 112.781 1.00 37.59 167 VAL A C 1
ATOM 1324 O O . VAL A 1 167 ? -66.387 -33.265 111.953 1.00 37.59 167 VAL A O 1
ATOM 1327 N N . SER A 1 168 ? -66.712 -34.292 113.921 1.00 43.62 168 SER A N 1
ATOM 1328 C CA . SER A 1 168 ? -67.868 -33.484 114.319 1.00 43.62 168 SER A CA 1
ATOM 1329 C C . SER A 1 168 ? -67.424 -32.105 114.814 1.00 43.62 168 SER A C 1
ATOM 1331 O O . SER A 1 168 ? -67.001 -31.962 115.959 1.00 43.62 168 SER A O 1
ATOM 1333 N N . VAL A 1 169 ? -67.535 -31.104 113.945 1.00 38.41 169 VAL A N 1
ATOM 1334 C CA . VAL A 1 169 ? -67.197 -29.700 114.221 1.00 38.41 169 VAL A CA 1
ATOM 1335 C C . VAL A 1 169 ? -68.421 -28.967 114.784 1.00 38.41 169 VAL A C 1
ATOM 1337 O O . VAL A 1 169 ? -69.537 -29.136 114.285 1.00 38.41 169 VAL A O 1
ATOM 1340 N N . THR A 1 170 ? -68.238 -28.171 115.838 1.00 50.41 170 THR A N 1
ATOM 1341 C CA . THR A 1 170 ? -69.329 -27.458 116.523 1.00 50.41 170 THR A CA 1
ATOM 1342 C C . THR A 1 170 ? -69.839 -26.254 115.719 1.00 50.41 170 THR A C 1
ATOM 1344 O O . THR A 1 170 ? -69.208 -25.790 114.770 1.00 50.41 170 THR A O 1
ATOM 1347 N N . HIS A 1 171 ? -71.016 -25.722 116.071 1.00 49.88 171 HIS A N 1
ATOM 1348 C CA . HIS A 1 171 ? -71.667 -24.665 115.281 1.00 49.88 171 HIS A CA 1
ATOM 1349 C C . HIS A 1 171 ? -70.876 -23.340 115.240 1.00 49.88 171 HIS A C 1
ATOM 1351 O O . HIS A 1 171 ? -70.952 -22.599 114.259 1.00 49.88 171 HIS A O 1
ATOM 1357 N N . GLU A 1 172 ? -70.087 -23.063 116.278 1.00 53.09 172 GLU A N 1
ATOM 1358 C CA . GLU A 1 172 ? -69.226 -21.881 116.375 1.00 53.09 172 GLU A CA 1
ATOM 1359 C C . GLU A 1 172 ? -67.974 -22.032 115.494 1.00 53.09 172 GLU A C 1
ATOM 1361 O O . GLU A 1 172 ? -67.680 -21.165 114.669 1.00 53.09 172 GLU A O 1
ATOM 1366 N N . GLU A 1 173 ? -67.325 -23.199 115.542 1.00 51.88 173 GLU A N 1
ATOM 1367 C CA . GLU A 1 173 ? -66.243 -23.574 114.624 1.00 51.88 173 GLU A CA 1
ATOM 1368 C C . GLU A 1 173 ? -66.720 -23.637 113.159 1.00 51.88 173 GLU A C 1
ATOM 1370 O O . GLU A 1 173 ? -65.970 -23.281 112.252 1.00 51.88 173 GLU A O 1
ATOM 1375 N N . PHE A 1 174 ? -67.974 -24.024 112.891 1.00 61.91 174 PHE A N 1
ATOM 1376 C CA . PHE A 1 174 ? -68.576 -23.973 111.550 1.00 61.91 174 PHE A CA 1
ATOM 1377 C C . PHE A 1 174 ? -68.720 -22.533 111.032 1.00 61.91 174 PHE A C 1
ATOM 1379 O O . PHE A 1 174 ? -68.461 -22.263 109.859 1.00 61.91 174 PHE A O 1
ATOM 1386 N N . LEU A 1 175 ? -69.096 -21.579 111.890 1.00 62.56 175 LEU A N 1
ATOM 1387 C CA . LEU A 1 175 ? -69.127 -20.160 111.522 1.00 62.56 175 LEU A CA 1
ATOM 1388 C C . LEU A 1 175 ? -67.714 -19.603 111.305 1.00 62.56 175 LEU A C 1
ATOM 1390 O O . LEU A 1 175 ? -67.489 -18.878 110.333 1.00 62.56 175 LEU A O 1
ATOM 1394 N N . GLN A 1 176 ? -66.753 -19.985 112.149 1.00 68.31 176 GLN A N 1
ATOM 1395 C CA . GLN A 1 176 ? -65.359 -19.559 112.024 1.00 68.31 176 GLN A CA 1
ATOM 1396 C C . GLN A 1 176 ? -64.695 -20.127 110.760 1.00 68.31 176 GLN A C 1
ATOM 1398 O O . GLN A 1 176 ? -64.093 -19.371 109.997 1.00 68.31 176 GLN A O 1
ATOM 1403 N N . THR A 1 177 ? -64.872 -21.420 110.474 1.00 63.97 177 THR A N 1
ATOM 1404 C CA . THR A 1 177 ? -64.387 -22.057 109.238 1.00 63.97 177 THR A CA 1
ATOM 1405 C C . THR A 1 177 ? -65.100 -21.523 108.001 1.00 63.97 177 THR A C 1
ATOM 1407 O O . THR A 1 177 ? -64.437 -21.300 106.998 1.00 63.97 177 THR A O 1
ATOM 1410 N N . LYS A 1 178 ? -66.402 -21.205 108.048 1.00 73.94 178 LYS A N 1
ATOM 1411 C CA . LYS A 1 178 ? -67.105 -20.529 106.939 1.00 73.94 178 LYS A CA 1
ATOM 1412 C C . LYS A 1 178 ? -66.550 -19.127 106.652 1.00 73.94 178 LYS A C 1
ATOM 1414 O O . LYS A 1 178 ? -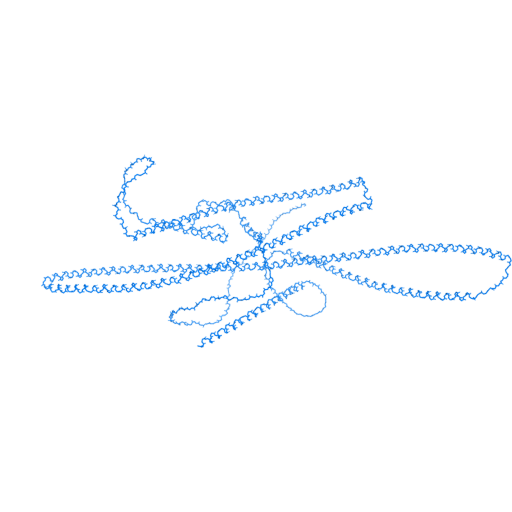66.470 -18.727 105.491 1.00 73.94 178 LYS A O 1
ATOM 1419 N N . LEU A 1 179 ? -66.158 -18.381 107.686 1.00 74.25 179 LEU A N 1
ATOM 1420 C CA . LEU A 1 179 ? -65.574 -17.043 107.543 1.00 74.25 179 LEU A CA 1
ATOM 1421 C C . LEU A 1 179 ? -64.114 -17.116 107.055 1.00 74.25 179 LEU A C 1
ATOM 1423 O O . LEU A 1 179 ? -63.717 -16.328 106.197 1.00 74.25 179 LEU A O 1
ATOM 1427 N N . GLN A 1 180 ? -63.349 -18.114 107.510 1.00 75.69 180 GLN A N 1
ATOM 1428 C CA . GLN A 1 180 ? -62.043 -18.468 106.936 1.00 75.69 180 GLN A CA 1
ATOM 1429 C C . GLN A 1 180 ? -62.161 -18.949 105.482 1.00 75.69 180 GLN A C 1
ATOM 1431 O O . GLN A 1 180 ? -61.337 -18.578 104.656 1.00 75.69 180 GLN A O 1
ATOM 1436 N N . LEU A 1 181 ? -63.203 -19.707 105.127 1.00 76.94 181 LEU A N 1
ATOM 1437 C CA . LEU A 1 181 ? -63.453 -20.129 103.749 1.00 76.94 181 LEU A CA 1
ATOM 1438 C C . LEU A 1 181 ? -63.724 -18.908 102.863 1.00 76.94 181 LEU A C 1
ATOM 1440 O O . LEU A 1 181 ? -63.095 -18.771 101.826 1.00 76.94 181 LEU A O 1
ATOM 1444 N N . GLN A 1 182 ? -64.543 -17.950 103.314 1.00 79.25 182 GLN A N 1
ATOM 1445 C CA . GLN A 1 182 ? -64.736 -16.688 102.588 1.00 79.25 182 GLN A CA 1
ATOM 1446 C C . GLN A 1 182 ? -63.468 -15.824 102.488 1.00 79.25 182 GLN A C 1
ATOM 1448 O O . GLN A 1 182 ? -63.338 -15.065 101.525 1.00 79.25 182 GLN A O 1
ATOM 1453 N N . SER A 1 183 ? -62.534 -15.891 103.445 1.00 78.00 183 SER A N 1
ATOM 1454 C CA . SER A 1 183 ? -61.244 -15.203 103.303 1.00 78.00 183 SER A CA 1
ATOM 1455 C C . SER A 1 183 ? -60.320 -15.937 102.325 1.00 78.00 183 SER A C 1
ATOM 1457 O O . SER A 1 183 ? -59.685 -15.280 101.501 1.00 78.00 183 SER A O 1
ATOM 1459 N N . ALA A 1 184 ? -60.323 -17.273 102.337 1.00 77.69 184 ALA A N 1
ATOM 1460 C CA . ALA A 1 184 ? -59.599 -18.123 101.396 1.00 77.69 184 ALA A CA 1
ATOM 1461 C C . ALA A 1 184 ? -60.144 -18.015 99.961 1.00 77.69 184 ALA A C 1
ATOM 1463 O O . ALA A 1 184 ? -59.364 -17.896 99.025 1.00 77.69 184 ALA A O 1
ATOM 1464 N N . ASP A 1 185 ? -61.462 -17.961 99.764 1.00 82.12 185 ASP A N 1
ATOM 1465 C CA . ASP A 1 185 ? -62.082 -17.729 98.455 1.00 82.12 185 ASP A CA 1
ATOM 1466 C C . ASP A 1 185 ? -61.684 -16.355 97.899 1.00 82.12 185 ASP A C 1
ATOM 1468 O O . ASP A 1 185 ? -61.360 -16.233 96.719 1.00 82.12 185 ASP A O 1
ATOM 1472 N N . ARG A 1 186 ? -61.616 -15.321 98.751 1.00 81.50 186 ARG A N 1
ATOM 1473 C CA . ARG A 1 186 ? -61.150 -13.980 98.358 1.00 81.50 186 ARG A CA 1
ATOM 1474 C C . ARG A 1 186 ? -59.661 -13.942 98.010 1.00 81.50 186 ARG A C 1
ATOM 1476 O O . ARG A 1 186 ? -59.297 -13.247 97.063 1.00 81.50 186 ARG A O 1
ATOM 1483 N N . THR A 1 187 ? -58.796 -14.670 98.722 1.00 83.31 187 THR A N 1
ATOM 1484 C CA . THR A 1 187 ? -57.375 -14.766 98.342 1.00 83.31 187 THR A CA 1
ATOM 1485 C C . THR A 1 187 ? -57.181 -15.636 97.102 1.00 83.31 187 THR A C 1
ATOM 1487 O O . THR A 1 187 ? -56.388 -15.268 96.244 1.00 83.31 187 THR A O 1
ATOM 1490 N N . VAL A 1 188 ? -57.956 -16.709 96.924 1.00 81.62 188 VAL A N 1
ATOM 1491 C CA . VAL A 1 188 ? -57.984 -17.526 95.700 1.00 81.62 188 VAL A CA 1
ATOM 1492 C C . VAL A 1 188 ? -58.494 -16.722 94.501 1.00 81.62 188 VAL A C 1
ATOM 1494 O O . VAL A 1 188 ? -57.930 -16.839 93.417 1.00 81.62 188 VAL A O 1
ATOM 1497 N N . GLU A 1 189 ? -59.512 -15.875 94.656 1.00 83.69 189 GLU A N 1
ATOM 1498 C CA . GLU A 1 189 ? -59.926 -14.929 93.614 1.00 83.69 189 GLU A CA 1
ATOM 1499 C C . GLU A 1 189 ? -58.849 -13.886 93.310 1.00 83.69 189 GLU A C 1
ATOM 1501 O O . GLU A 1 189 ? -58.606 -13.600 92.139 1.00 83.69 189 GLU A O 1
ATOM 1506 N N . GLY A 1 190 ? -58.192 -13.334 94.336 1.00 85.94 190 GLY A N 1
ATOM 1507 C CA . GLY A 1 190 ? -57.074 -12.402 94.172 1.00 85.94 190 GLY A CA 1
ATOM 1508 C C . GLY A 1 190 ? -55.915 -13.030 93.396 1.00 85.94 190 GLY A C 1
ATOM 1509 O O . GLY A 1 190 ? -55.465 -12.462 92.404 1.00 85.94 190 GLY A O 1
ATOM 1510 N N . LEU A 1 191 ? -55.511 -14.244 93.776 1.00 84.25 191 LEU A N 1
ATOM 1511 C CA . LEU A 1 191 ? -54.485 -15.035 93.095 1.00 84.25 191 LEU A CA 1
ATOM 1512 C C . LEU A 1 191 ? -54.901 -15.405 91.665 1.00 84.25 191 LEU A C 1
ATOM 1514 O O . LEU A 1 191 ? -54.083 -15.303 90.760 1.00 84.25 191 LEU A O 1
ATOM 1518 N N . LYS A 1 192 ? -56.169 -15.767 91.417 1.00 89.12 192 LYS A N 1
ATOM 1519 C CA . LYS A 1 192 ? -56.693 -15.983 90.052 1.00 89.12 192 LYS A CA 1
ATOM 1520 C C . LYS A 1 192 ? -56.617 -14.712 89.201 1.00 89.12 192 LYS A C 1
ATOM 1522 O O . LYS A 1 192 ? -56.298 -14.806 88.020 1.00 89.12 192 LYS A O 1
ATOM 1527 N N . ARG A 1 193 ? -56.889 -13.538 89.786 1.00 88.38 193 ARG A N 1
ATOM 1528 C CA . ARG A 1 193 ? -56.783 -12.233 89.110 1.00 88.38 193 ARG A CA 1
ATOM 1529 C C . ARG A 1 193 ? -55.327 -11.905 88.775 1.00 88.38 193 ARG A C 1
ATOM 1531 O O . ARG A 1 193 ? -55.029 -11.678 87.610 1.00 88.38 193 ARG A O 1
ATOM 1538 N N . GLN A 1 194 ? -54.421 -12.033 89.744 1.00 89.69 194 GLN A N 1
ATOM 1539 C CA . GLN A 1 194 ? -52.975 -11.869 89.545 1.00 89.69 194 GLN A CA 1
ATOM 1540 C C . GLN A 1 194 ? -52.398 -12.862 88.526 1.00 89.69 194 GLN A C 1
ATOM 1542 O O . GLN A 1 194 ? -51.530 -12.500 87.740 1.00 89.69 194 GLN A O 1
ATOM 1547 N N . LEU A 1 195 ? -52.882 -14.107 88.500 1.00 85.62 195 LEU A N 1
ATOM 1548 C CA . LEU A 1 195 ? -52.439 -15.131 87.550 1.00 85.62 195 LEU A CA 1
ATOM 1549 C C . LEU A 1 195 ? -52.970 -14.857 86.132 1.00 85.62 195 LEU A C 1
ATOM 1551 O O . LEU A 1 195 ? -52.244 -15.076 85.167 1.00 85.62 195 LEU A O 1
ATOM 1555 N N . LEU A 1 196 ? -54.183 -14.308 85.994 1.00 90.19 196 LEU A N 1
ATOM 1556 C CA . LEU A 1 196 ? -54.695 -13.776 84.723 1.00 90.19 196 LEU A CA 1
ATOM 1557 C C . LEU A 1 196 ? -53.920 -12.536 84.257 1.00 90.19 196 LEU A C 1
ATOM 1559 O O . LEU A 1 196 ? -53.612 -12.426 83.075 1.00 90.19 196 LEU A O 1
ATOM 1563 N N . GLU A 1 197 ? -53.577 -11.620 85.161 1.00 91.25 197 GLU A N 1
ATOM 1564 C CA . GLU A 1 197 ? -52.758 -10.438 84.867 1.00 91.25 197 GLU A CA 1
ATOM 1565 C C . GLU A 1 197 ? -51.346 -10.848 84.414 1.00 91.25 197 GLU A C 1
ATOM 1567 O O . GLU A 1 197 ? -50.908 -10.425 83.346 1.00 91.25 197 GLU A O 1
ATOM 1572 N N . LEU A 1 198 ? -50.692 -11.772 85.129 1.00 90.25 198 LEU A N 1
ATOM 1573 C CA . LEU A 1 198 ? -49.415 -12.378 84.733 1.00 90.25 198 LEU A CA 1
ATOM 1574 C C . LEU A 1 198 ? -49.502 -13.122 83.395 1.00 90.25 198 LEU A C 1
ATOM 1576 O O . LEU A 1 198 ? -48.600 -12.986 82.573 1.00 90.25 198 LEU A O 1
ATOM 1580 N N . ALA A 1 199 ? -50.570 -13.884 83.139 1.00 90.06 199 ALA A N 1
ATOM 1581 C CA . ALA A 1 199 ? -50.762 -14.573 81.862 1.00 90.06 199 ALA A CA 1
ATOM 1582 C C . ALA A 1 199 ? -50.970 -13.586 80.699 1.00 90.06 199 ALA A C 1
ATOM 1584 O O . ALA A 1 199 ? -50.412 -13.780 79.620 1.00 90.06 199 ALA A O 1
ATOM 1585 N N . ASN A 1 200 ? -51.717 -12.502 80.921 1.00 92.25 200 ASN A N 1
ATOM 1586 C CA . ASN A 1 200 ? -51.935 -11.450 79.929 1.00 92.25 200 ASN A CA 1
ATOM 1587 C C . ASN A 1 200 ? -50.661 -10.634 79.663 1.00 92.25 200 ASN A C 1
ATOM 1589 O O . ASN A 1 200 ? -50.356 -10.345 78.507 1.00 92.25 200 ASN A O 1
ATOM 1593 N N . GLU A 1 201 ? -49.886 -10.294 80.696 1.00 93.00 201 GLU A N 1
ATOM 1594 C CA . GLU A 1 201 ? -48.603 -9.600 80.536 1.00 93.00 201 GLU A CA 1
ATOM 1595 C C . GLU A 1 201 ? -47.539 -10.511 79.901 1.00 93.00 201 GLU A C 1
ATOM 1597 O O . GLU A 1 201 ? -46.767 -10.053 79.060 1.00 93.00 201 GLU A O 1
ATOM 1602 N N . SER A 1 202 ? -47.545 -11.808 80.225 1.00 90.94 202 SER A N 1
ATOM 1603 C CA . SER A 1 202 ? -46.709 -12.825 79.576 1.00 90.94 202 SER A CA 1
ATOM 1604 C C . SER A 1 202 ? -47.046 -12.963 78.088 1.00 90.94 202 SER A C 1
ATOM 1606 O O . SER A 1 202 ? -46.155 -12.824 77.255 1.00 90.94 202 SER A O 1
ATOM 1608 N N . ASN A 1 203 ? -48.329 -13.105 77.725 1.00 92.00 203 ASN A N 1
ATOM 1609 C CA . ASN A 1 203 ? -48.775 -13.099 76.324 1.00 92.00 203 ASN A CA 1
ATOM 1610 C C . ASN A 1 203 ? -48.399 -11.798 75.600 1.00 92.00 203 ASN A C 1
ATOM 1612 O O . ASN A 1 203 ? -48.003 -11.828 74.436 1.00 92.00 203 ASN A O 1
ATOM 1616 N N . ARG A 1 204 ? -48.501 -10.646 76.276 1.00 93.56 204 ARG A N 1
ATOM 1617 C CA . ARG A 1 204 ? -48.108 -9.356 75.698 1.00 93.56 204 ARG A CA 1
ATOM 1618 C C . ARG A 1 204 ? -46.609 -9.317 75.402 1.00 93.56 204 ARG A C 1
ATOM 1620 O O . ARG A 1 204 ? -46.244 -8.996 74.277 1.00 93.56 204 ARG A O 1
ATOM 1627 N N . LYS A 1 205 ? -45.766 -9.710 76.363 1.00 94.19 205 LYS A N 1
ATOM 1628 C CA . LYS A 1 205 ? -44.307 -9.811 76.190 1.00 94.19 205 LYS A CA 1
ATOM 1629 C C . LYS A 1 205 ? -43.920 -10.843 75.131 1.00 94.19 205 LYS A C 1
ATOM 1631 O O . LYS A 1 205 ? -43.018 -10.572 74.350 1.00 94.19 205 LYS A O 1
ATOM 1636 N N . TYR A 1 206 ? -44.625 -11.971 75.053 1.00 93.88 206 TYR A N 1
ATOM 1637 C CA . TYR A 1 206 ? -44.415 -12.991 74.024 1.00 93.88 206 TYR A CA 1
ATOM 1638 C C . TYR A 1 206 ? -44.704 -12.445 72.618 1.00 93.88 206 TYR A C 1
ATOM 1640 O O . TYR A 1 206 ? -43.850 -12.538 71.744 1.00 93.88 206 TYR A O 1
ATOM 1648 N N . ASN A 1 207 ? -45.852 -11.790 72.412 1.00 93.12 207 ASN A N 1
ATOM 1649 C CA . ASN A 1 207 ? -46.182 -11.148 71.134 1.00 93.12 207 ASN A CA 1
ATOM 1650 C C . ASN A 1 207 ? -45.186 -10.029 70.774 1.00 93.12 207 ASN A C 1
ATOM 1652 O O 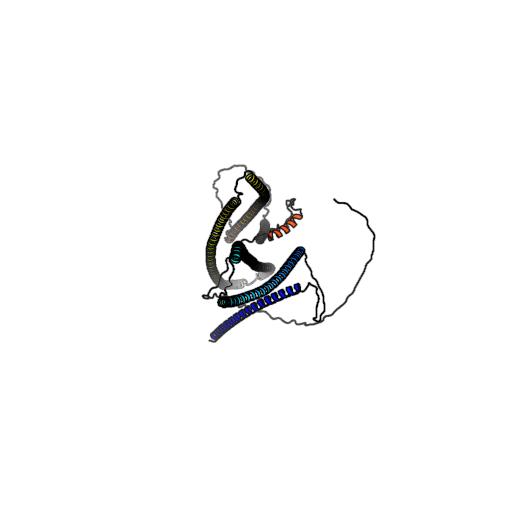. ASN A 1 207 ? -44.830 -9.854 69.613 1.00 93.12 207 ASN A O 1
ATOM 1656 N N . GLU A 1 208 ? -44.720 -9.269 71.765 1.00 93.50 208 GLU A N 1
ATOM 1657 C CA . GLU A 1 208 ? -43.750 -8.184 71.585 1.00 93.50 208 GLU A CA 1
ATOM 1658 C C . GLU A 1 208 ? -42.357 -8.725 71.206 1.00 93.50 208 GLU A C 1
ATOM 1660 O O . GLU A 1 208 ? -41.732 -8.211 70.279 1.00 93.50 208 GLU A O 1
ATOM 1665 N N . GLN A 1 209 ? -41.923 -9.834 71.818 1.00 93.44 209 GLN A N 1
ATOM 1666 C CA . GLN A 1 209 ? -40.729 -10.593 71.425 1.00 93.44 209 GLN A CA 1
ATOM 1667 C C . GLN A 1 209 ? -40.879 -11.254 70.047 1.00 93.44 209 GLN A C 1
ATOM 1669 O O . GLN A 1 209 ? -39.936 -11.234 69.260 1.00 93.44 209 GLN A O 1
ATOM 1674 N N . GLN A 1 210 ? -42.054 -11.797 69.714 1.00 93.62 210 GLN A N 1
ATOM 1675 C CA . GLN A 1 210 ? -42.323 -12.404 68.408 1.00 93.62 210 GLN A CA 1
ATOM 1676 C C . GLN A 1 210 ? -42.284 -11.362 67.279 1.00 93.62 210 GLN A C 1
ATOM 1678 O O . GLN A 1 210 ? -41.705 -11.623 66.227 1.00 9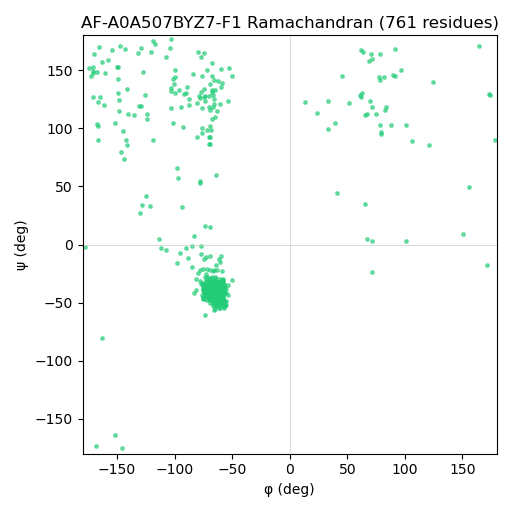3.62 210 GLN A O 1
ATOM 1683 N N . ASN A 1 211 ? -42.819 -10.160 67.513 1.00 92.75 211 ASN A N 1
ATOM 1684 C CA . ASN A 1 211 ? -42.710 -9.038 66.579 1.00 92.75 211 ASN A CA 1
ATOM 1685 C C . ASN A 1 211 ? -41.254 -8.558 66.424 1.00 92.75 211 ASN A C 1
ATOM 1687 O O . ASN A 1 211 ? -40.833 -8.232 65.315 1.00 92.75 211 ASN A O 1
ATOM 1691 N N . GLN A 1 212 ? -40.468 -8.538 67.508 1.00 93.62 212 GLN A N 1
ATOM 1692 C CA . GLN A 1 212 ? -39.034 -8.218 67.450 1.00 93.62 212 GLN A CA 1
ATOM 1693 C C . GLN A 1 212 ? -38.240 -9.274 66.666 1.00 93.62 212 GLN A C 1
ATOM 1695 O O . GLN A 1 212 ? -37.403 -8.904 65.847 1.00 93.62 212 GLN A O 1
ATOM 1700 N N . LEU A 1 213 ? -38.541 -10.565 66.853 1.00 92.50 213 LEU A N 1
ATOM 1701 C CA . LEU A 1 213 ? -37.968 -11.662 66.066 1.00 92.50 213 LEU A CA 1
ATOM 1702 C C . LEU A 1 213 ? -38.310 -11.528 64.579 1.00 92.50 213 LEU A C 1
ATOM 1704 O O . LEU A 1 213 ? -37.400 -11.506 63.763 1.00 92.50 213 LEU A O 1
ATOM 1708 N N . GLN A 1 214 ? -39.581 -11.323 64.222 1.00 93.62 214 GLN A N 1
ATOM 1709 C CA . GLN A 1 214 ? -39.976 -11.117 62.821 1.00 93.62 214 GLN A CA 1
ATOM 1710 C C . GLN A 1 214 ? -39.324 -9.874 62.193 1.00 93.62 214 GLN A C 1
ATOM 1712 O O . GLN A 1 214 ? -38.967 -9.897 61.016 1.00 93.62 214 GLN A O 1
ATOM 1717 N N . GLY A 1 215 ? -39.126 -8.801 62.967 1.00 93.56 215 GLY A N 1
ATOM 1718 C CA . GLY A 1 215 ? -38.370 -7.626 62.528 1.00 93.56 215 GLY A CA 1
ATOM 1719 C C . GLY A 1 215 ? -36.880 -7.915 62.307 1.00 93.56 215 GLY A C 1
ATOM 1720 O O . GLY A 1 215 ? -36.305 -7.441 61.328 1.00 93.56 215 GLY A O 1
ATOM 1721 N N . ALA A 1 216 ? -36.264 -8.721 63.175 1.00 93.00 216 ALA A N 1
ATOM 1722 C CA . ALA A 1 216 ? -34.876 -9.157 63.034 1.00 93.00 216 ALA A CA 1
ATOM 1723 C C . ALA A 1 216 ? -34.690 -10.118 61.847 1.00 93.00 216 ALA A C 1
ATOM 1725 O O . ALA A 1 216 ? -33.765 -9.927 61.063 1.00 93.00 216 ALA A O 1
ATOM 1726 N N . ASP A 1 217 ? -35.592 -11.084 61.659 1.00 93.56 217 ASP A N 1
ATOM 1727 C CA . ASP A 1 217 ? -35.594 -12.003 60.516 1.00 93.56 217 ASP A CA 1
ATOM 1728 C C . ASP A 1 217 ? -35.746 -11.239 59.192 1.00 93.56 217 ASP A C 1
ATOM 1730 O O . ASP A 1 217 ? -34.989 -11.472 58.250 1.00 93.56 217 ASP A O 1
ATOM 1734 N N . ALA A 1 218 ? -36.668 -10.269 59.125 1.00 94.25 218 ALA A N 1
ATOM 1735 C CA . ALA A 1 218 ? -36.844 -9.417 57.950 1.00 94.25 218 ALA A CA 1
ATOM 1736 C C . ALA A 1 218 ? -35.599 -8.559 57.648 1.00 94.25 218 ALA A C 1
ATOM 1738 O O . ALA A 1 218 ? -35.245 -8.382 56.481 1.00 94.25 218 ALA A O 1
ATOM 1739 N N . LEU A 1 219 ? -34.910 -8.060 58.681 1.00 95.44 219 LEU A N 1
ATOM 1740 C CA . LEU A 1 219 ? -33.654 -7.321 58.532 1.00 95.44 219 LEU A CA 1
ATOM 1741 C C . LEU A 1 219 ? -32.510 -8.229 58.053 1.00 95.44 219 LEU A C 1
ATOM 1743 O O . LEU A 1 219 ? -31.782 -7.856 57.136 1.00 95.44 219 LEU A O 1
ATOM 1747 N N . ILE A 1 220 ? -32.375 -9.431 58.621 1.00 94.44 220 ILE A N 1
ATOM 1748 C CA . ILE A 1 220 ? -31.391 -10.441 58.199 1.00 94.44 220 ILE A CA 1
ATOM 1749 C C . ILE A 1 220 ? -31.622 -10.837 56.736 1.00 94.44 220 ILE A C 1
ATOM 1751 O O . ILE A 1 220 ? -30.666 -10.963 55.973 1.00 94.44 220 ILE A O 1
ATOM 1755 N N . GLU A 1 221 ? -32.879 -10.996 56.323 1.00 95.12 221 GLU A N 1
ATOM 1756 C CA . GLU A 1 221 ? -33.236 -11.353 54.950 1.00 95.12 221 GLU A CA 1
ATOM 1757 C C . GLU A 1 221 ? -33.028 -10.193 53.955 1.00 95.12 221 GLU A C 1
ATOM 1759 O O . GLU A 1 221 ? -32.669 -10.444 52.804 1.00 95.12 221 GLU A O 1
ATOM 1764 N N . SER A 1 222 ? -33.169 -8.930 54.387 1.00 94.38 222 SER A N 1
ATOM 1765 C CA . SER A 1 222 ? -32.742 -7.755 53.601 1.00 94.38 222 SER A CA 1
ATOM 1766 C C . SER A 1 222 ? -31.226 -7.753 53.409 1.00 94.38 222 SER A C 1
ATOM 1768 O O . SER A 1 222 ? -30.745 -7.774 52.279 1.00 94.38 222 SER A O 1
ATOM 1770 N N . ILE A 1 223 ? -30.474 -7.864 54.510 1.00 93.81 223 ILE A N 1
ATOM 1771 C CA . ILE A 1 223 ? -29.005 -7.870 54.510 1.00 93.81 223 ILE A CA 1
ATOM 1772 C C . ILE A 1 223 ? -28.453 -9.011 53.640 1.00 93.81 223 ILE A C 1
ATOM 1774 O O . ILE A 1 223 ? -27.488 -8.809 52.907 1.00 93.81 223 ILE A O 1
ATOM 1778 N N . ARG A 1 224 ? -29.072 -10.201 53.657 1.00 95.88 224 ARG A N 1
ATOM 1779 C CA . ARG A 1 224 ? -28.714 -11.308 52.751 1.00 95.88 224 ARG A CA 1
ATOM 1780 C C . ARG A 1 224 ? -28.850 -10.924 51.280 1.00 95.88 224 ARG A C 1
ATOM 1782 O O . ARG A 1 224 ? -27.916 -11.157 50.522 1.00 95.88 224 ARG A O 1
ATOM 1789 N N . ARG A 1 225 ? -29.970 -10.308 50.886 1.00 93.88 225 ARG A N 1
ATOM 1790 C CA . ARG A 1 225 ? -30.195 -9.862 49.499 1.00 93.88 225 ARG A CA 1
ATOM 1791 C C . ARG A 1 225 ? -29.220 -8.764 49.099 1.00 93.88 225 ARG A C 1
ATOM 1793 O O . ARG A 1 225 ? -28.661 -8.837 48.016 1.00 93.88 225 ARG A O 1
ATOM 1800 N N . GLU A 1 226 ? -28.948 -7.815 49.990 1.00 93.62 226 GLU A N 1
ATOM 1801 C CA . GLU A 1 226 ? -27.942 -6.767 49.780 1.00 93.62 226 GLU A CA 1
ATOM 1802 C C . GLU A 1 226 ? -26.534 -7.366 49.572 1.00 93.62 226 GLU A C 1
ATOM 1804 O O . GLU A 1 226 ? -25.798 -6.921 48.691 1.00 93.62 226 GLU A O 1
ATOM 1809 N N . TYR A 1 227 ? -26.172 -8.427 50.307 1.00 96.81 227 TYR A N 1
ATOM 1810 C CA . TYR A 1 227 ? -24.929 -9.174 50.080 1.00 96.81 227 TYR A CA 1
ATOM 1811 C C . TYR A 1 227 ? -24.930 -9.987 48.776 1.00 96.81 227 TYR A C 1
ATOM 1813 O O . TYR A 1 227 ? -23.917 -9.983 48.077 1.00 96.81 227 TYR A O 1
ATOM 1821 N N . ASP A 1 228 ? -26.026 -10.661 48.420 1.00 94.31 228 ASP A N 1
ATOM 1822 C CA . ASP A 1 228 ? -26.133 -11.412 47.160 1.00 94.31 228 ASP A CA 1
ATOM 1823 C C . ASP A 1 228 ? -26.078 -10.477 45.937 1.00 94.31 228 ASP A C 1
ATOM 1825 O O . ASP A 1 228 ? -25.353 -10.757 44.978 1.00 94.31 228 ASP A O 1
ATOM 1829 N N . GLU A 1 229 ? -26.757 -9.325 45.994 1.00 93.88 229 GLU A N 1
ATOM 1830 C CA . GLU A 1 229 ? -26.671 -8.256 44.993 1.00 93.88 229 GLU A CA 1
ATOM 1831 C C . GLU A 1 229 ? -25.245 -7.697 44.902 1.00 93.88 229 GLU A C 1
ATOM 1833 O O . GLU A 1 229 ? -24.695 -7.600 43.803 1.00 93.88 229 GLU A O 1
ATOM 1838 N N . PHE A 1 230 ? -24.591 -7.410 46.034 1.00 95.44 230 PHE A N 1
ATOM 1839 C CA . PHE A 1 230 ? -23.195 -6.962 46.055 1.00 95.44 230 PHE A CA 1
ATOM 1840 C C . PHE A 1 230 ? -22.238 -8.000 45.444 1.00 95.44 230 PHE A C 1
ATOM 1842 O O . PHE A 1 230 ? -21.350 -7.646 44.664 1.00 95.44 230 PHE A O 1
ATOM 1849 N N . ILE A 1 231 ? -22.432 -9.290 45.735 1.00 94.00 231 ILE A N 1
ATOM 1850 C CA . ILE A 1 231 ? -21.660 -10.394 45.145 1.00 94.00 231 ILE A CA 1
ATOM 1851 C C . ILE A 1 231 ? -21.922 -10.495 43.636 1.00 94.00 231 ILE A C 1
ATOM 1853 O O . ILE A 1 231 ? -20.989 -10.761 42.873 1.00 94.00 231 ILE A O 1
ATOM 1857 N N . GLN A 1 232 ? -23.159 -10.287 43.181 1.00 94.69 232 GLN A N 1
ATOM 1858 C CA . GLN A 1 232 ? -23.506 -10.309 41.760 1.00 94.69 232 GLN A CA 1
ATOM 1859 C C . GLN A 1 232 ? -22.904 -9.116 41.003 1.00 94.69 232 GLN A C 1
ATOM 1861 O O . GLN A 1 232 ? -22.317 -9.317 39.940 1.00 94.69 232 GLN A O 1
ATOM 1866 N N . ILE A 1 233 ? -22.969 -7.907 41.567 1.00 93.44 233 ILE A N 1
ATOM 1867 C CA . ILE A 1 233 ? -22.319 -6.703 41.025 1.00 93.44 233 ILE A CA 1
ATOM 1868 C C . ILE A 1 233 ? -20.802 -6.916 40.956 1.00 93.44 233 ILE A C 1
ATOM 1870 O O . ILE A 1 233 ? -20.221 -6.793 39.882 1.00 93.44 233 ILE A O 1
ATOM 1874 N N . THR A 1 234 ? -20.173 -7.354 42.051 1.00 94.38 234 THR A N 1
ATOM 1875 C CA . THR A 1 234 ? -18.722 -7.614 42.110 1.00 94.38 234 THR A CA 1
ATOM 1876 C C . THR A 1 234 ? -18.275 -8.650 41.069 1.00 94.38 234 THR A C 1
ATOM 1878 O O . THR A 1 234 ? -17.191 -8.522 40.497 1.00 94.38 234 THR A O 1
ATOM 1881 N N . LYS A 1 235 ? -19.094 -9.676 40.785 1.00 95.31 235 LYS A N 1
ATOM 1882 C CA . LYS A 1 235 ? -18.831 -10.642 39.702 1.00 95.31 235 LYS A CA 1
ATOM 1883 C C . LYS A 1 235 ? -18.896 -9.977 38.328 1.00 95.31 235 LYS A C 1
ATOM 1885 O O . LYS A 1 235 ? -17.933 -10.094 37.579 1.00 95.31 235 LYS A O 1
ATOM 1890 N N . LEU A 1 236 ? -19.970 -9.240 38.035 1.00 92.88 236 LEU A N 1
ATOM 1891 C CA . LEU A 1 236 ? -20.150 -8.536 36.760 1.00 92.88 236 LEU A CA 1
ATOM 1892 C C . LEU A 1 236 ? -19.038 -7.506 36.504 1.00 92.88 236 LEU A C 1
ATOM 1894 O O . LEU A 1 236 ? -18.532 -7.431 35.389 1.00 92.88 236 LEU A O 1
ATOM 1898 N N . GLU A 1 237 ? -18.597 -6.772 37.528 1.00 92.31 237 GLU A N 1
ATOM 1899 C CA . GLU A 1 237 ? -17.447 -5.865 37.433 1.00 92.31 237 GLU A CA 1
ATOM 1900 C C . GLU A 1 237 ? -16.141 -6.623 37.145 1.00 92.31 237 GLU A C 1
ATOM 1902 O O . GLU A 1 237 ? -15.383 -6.230 36.261 1.00 92.31 237 GLU A O 1
ATOM 1907 N N . ASN A 1 238 ? -15.880 -7.745 37.828 1.00 94.19 238 ASN A N 1
ATOM 1908 C CA . ASN A 1 238 ? -14.688 -8.565 37.575 1.00 94.19 238 ASN A CA 1
ATOM 1909 C C . ASN A 1 238 ? -14.695 -9.236 36.192 1.00 94.19 238 ASN A C 1
ATOM 1911 O O . ASN A 1 238 ? -13.633 -9.395 35.586 1.00 94.19 238 ASN A O 1
ATOM 1915 N N . ASP A 1 239 ? -15.862 -9.654 35.702 1.00 92.25 239 ASP A N 1
ATOM 1916 C CA . ASP A 1 239 ? -16.023 -10.222 34.364 1.00 92.25 239 ASP A CA 1
ATOM 1917 C C . ASP A 1 239 ? -15.828 -9.138 33.291 1.00 92.25 239 ASP A C 1
ATOM 1919 O O . ASP A 1 239 ? -15.043 -9.350 32.368 1.00 92.25 239 ASP A O 1
ATOM 1923 N N . ALA A 1 240 ? -16.407 -7.944 33.468 1.00 92.19 240 ALA A N 1
ATOM 1924 C CA . ALA A 1 240 ? -16.211 -6.799 32.574 1.00 92.19 240 ALA A CA 1
ATOM 1925 C C . ALA A 1 240 ? -14.755 -6.290 32.555 1.00 92.19 240 ALA A C 1
ATOM 1927 O O . ALA A 1 240 ? -14.233 -5.952 31.495 1.00 92.19 240 ALA A O 1
ATOM 1928 N N . ILE A 1 241 ? -14.060 -6.278 33.701 1.00 93.44 241 ILE A N 1
ATOM 1929 C CA . ILE A 1 241 ? -12.625 -5.945 33.770 1.00 93.44 241 ILE A CA 1
ATOM 1930 C C . ILE A 1 241 ? -11.787 -6.988 33.016 1.00 93.44 241 ILE A C 1
ATOM 1932 O O . ILE A 1 241 ? -10.865 -6.617 32.288 1.00 93.44 241 ILE A O 1
ATOM 1936 N N . ARG A 1 242 ? -12.109 -8.284 33.142 1.00 94.12 242 ARG A N 1
ATOM 1937 C CA . ARG A 1 242 ? -11.431 -9.345 32.378 1.00 94.12 242 ARG A CA 1
ATOM 1938 C C . ARG A 1 242 ? -11.725 -9.262 30.880 1.00 94.12 242 ARG A C 1
ATOM 1940 O O . ARG A 1 242 ? -10.810 -9.475 30.092 1.00 94.12 242 ARG A O 1
ATOM 1947 N N . GLU A 1 243 ? -12.948 -8.922 30.482 1.00 95.06 243 GLU A N 1
ATOM 1948 C CA . GLU A 1 243 ? -13.308 -8.697 29.078 1.00 95.06 243 GLU A CA 1
ATOM 1949 C C . GLU A 1 243 ? -12.555 -7.492 28.490 1.00 95.06 243 GLU A C 1
ATOM 1951 O O . GLU A 1 243 ? -11.944 -7.617 27.430 1.00 95.06 243 GLU A O 1
ATOM 1956 N N . ALA A 1 244 ? -12.492 -6.369 29.214 1.00 90.81 244 ALA A N 1
ATOM 1957 C CA . ALA A 1 244 ? -11.742 -5.181 28.804 1.00 90.81 244 ALA A CA 1
ATOM 1958 C C . ALA A 1 244 ? -10.235 -5.458 28.643 1.00 90.81 244 ALA A C 1
ATOM 1960 O O . ALA A 1 244 ? -9.657 -5.109 27.616 1.00 90.81 244 ALA A O 1
ATOM 1961 N N . GLN A 1 245 ? -9.608 -6.149 29.603 1.00 93.56 245 GLN A N 1
ATOM 1962 C CA . GLN A 1 245 ? -8.191 -6.541 29.517 1.00 93.56 245 GLN A CA 1
ATOM 1963 C C . GLN A 1 245 ? -7.916 -7.514 28.360 1.00 93.56 245 GLN A C 1
ATOM 1965 O O . GLN A 1 245 ? -6.854 -7.464 27.739 1.00 93.56 245 GLN A O 1
ATOM 1970 N N . LEU A 1 246 ? -8.863 -8.404 28.051 1.00 94.69 246 LEU A N 1
ATOM 1971 C CA . LEU A 1 246 ? -8.741 -9.355 26.945 1.00 94.69 246 LEU A CA 1
ATOM 1972 C C . LEU A 1 246 ? -8.937 -8.659 25.584 1.00 94.69 246 LEU A C 1
ATOM 1974 O O . LEU A 1 246 ? -8.254 -9.006 24.619 1.00 94.69 246 LEU A O 1
ATOM 1978 N N . ALA A 1 247 ? -9.800 -7.641 25.512 1.00 91.56 247 ALA A N 1
ATOM 1979 C CA . ALA A 1 247 ? -9.935 -6.763 24.352 1.00 91.56 247 ALA A CA 1
ATOM 1980 C C . ALA A 1 247 ? -8.661 -5.929 24.113 1.00 91.56 247 ALA A C 1
ATOM 1982 O O . ALA A 1 247 ? -8.119 -5.969 23.010 1.00 91.56 247 ALA A O 1
ATOM 1983 N N . GLU A 1 248 ? -8.131 -5.269 25.149 1.00 92.62 248 GLU A N 1
ATOM 1984 C CA . GLU A 1 248 ? -6.873 -4.504 25.099 1.00 92.62 248 GLU A CA 1
ATOM 1985 C C . GLU A 1 248 ? -5.689 -5.391 24.673 1.00 92.62 248 GLU A C 1
ATOM 1987 O O . GLU A 1 248 ? -4.918 -5.029 23.783 1.00 92.62 248 GLU A O 1
ATOM 1992 N N . TYR A 1 249 ? -5.582 -6.607 25.224 1.00 94.56 249 TYR A N 1
ATOM 1993 C CA . TYR A 1 249 ? -4.578 -7.586 24.800 1.00 94.56 249 TYR A CA 1
ATOM 1994 C C . TYR A 1 249 ? -4.722 -7.980 23.321 1.00 94.56 249 TYR A C 1
ATOM 1996 O O . TYR A 1 249 ? -3.719 -8.094 22.612 1.00 94.56 249 TYR A O 1
ATOM 2004 N N . ASN A 1 250 ? -5.950 -8.178 22.831 1.00 91.25 250 ASN A N 1
ATOM 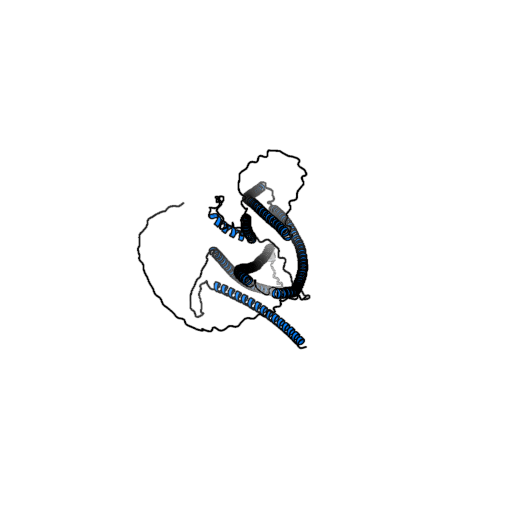2005 C CA . ASN A 1 250 ? -6.193 -8.498 21.424 1.00 91.25 250 ASN A CA 1
ATOM 2006 C C . ASN A 1 250 ? -5.855 -7.321 20.497 1.00 91.25 250 ASN A C 1
ATOM 2008 O O . ASN A 1 250 ? -5.273 -7.545 19.437 1.00 91.25 250 ASN A O 1
ATOM 2012 N N . GLU A 1 251 ? -6.149 -6.080 20.888 1.00 93.62 251 GLU A N 1
ATOM 2013 C CA . GLU A 1 251 ? -5.766 -4.878 20.137 1.00 93.62 251 GLU A CA 1
ATOM 2014 C C . GLU A 1 251 ? -4.238 -4.693 20.107 1.00 93.62 251 GLU A C 1
ATOM 2016 O O . GLU A 1 251 ? -3.650 -4.492 19.039 1.00 93.62 251 GLU A O 1
ATOM 2021 N N . LEU A 1 252 ? -3.563 -4.871 21.247 1.00 94.19 252 LEU A N 1
ATOM 2022 C CA . LEU A 1 252 ? -2.100 -4.833 21.343 1.00 94.19 252 LEU A CA 1
ATOM 2023 C C . LEU A 1 252 ? -1.433 -5.959 20.530 1.00 94.19 252 LEU A C 1
ATOM 2025 O O . LEU A 1 252 ? -0.371 -5.775 19.932 1.00 94.19 252 LEU A O 1
ATOM 2029 N N . LYS A 1 253 ? -2.072 -7.131 20.449 1.00 94.25 253 LYS A N 1
ATOM 2030 C CA . LYS A 1 253 ? -1.629 -8.237 19.593 1.00 94.25 253 LYS A CA 1
ATOM 2031 C C . LYS A 1 253 ? -1.811 -7.916 18.107 1.00 94.25 253 LYS A C 1
ATOM 2033 O O . LYS A 1 253 ? -0.865 -8.090 17.341 1.00 94.25 253 LYS A O 1
ATOM 2038 N N . LEU A 1 254 ? -2.979 -7.415 17.701 1.00 93.38 254 LEU A N 1
ATOM 2039 C CA . LEU A 1 254 ? -3.268 -7.040 16.310 1.00 93.38 254 LEU A CA 1
ATOM 2040 C C . LEU A 1 254 ? -2.344 -5.920 15.817 1.00 93.38 254 LEU A C 1
ATOM 2042 O O . LEU A 1 254 ? -1.821 -6.002 14.707 1.00 93.38 254 LEU A O 1
ATOM 2046 N N . THR A 1 255 ? -2.079 -4.911 16.647 1.00 91.38 255 THR A N 1
ATOM 2047 C CA . THR A 1 255 ? -1.105 -3.852 16.339 1.00 91.38 255 THR A CA 1
ATOM 2048 C C . THR A 1 255 ? 0.327 -4.393 16.279 1.00 91.38 255 THR A C 1
ATOM 2050 O O . THR A 1 255 ? 1.055 -4.064 15.344 1.00 91.38 255 THR A O 1
ATOM 2053 N N . SER A 1 256 ? 0.725 -5.300 17.182 1.00 90.69 256 SER A N 1
ATOM 2054 C CA . SER A 1 256 ? 2.027 -5.985 17.115 1.00 90.69 256 SER A CA 1
ATOM 2055 C C . SER A 1 256 ? 2.205 -6.798 15.824 1.00 90.69 256 SER A C 1
ATOM 2057 O O . SER A 1 256 ? 3.251 -6.712 15.178 1.00 90.69 256 SER A O 1
ATOM 2059 N N . ASP A 1 257 ? 1.199 -7.578 15.422 1.00 88.44 257 ASP A N 1
ATOM 2060 C CA . ASP A 1 257 ? 1.247 -8.394 14.203 1.00 88.44 257 ASP A CA 1
ATOM 2061 C C . ASP A 1 257 ? 1.192 -7.529 12.930 1.00 88.44 257 ASP A C 1
ATOM 2063 O O . ASP A 1 257 ? 1.919 -7.803 11.969 1.00 88.44 257 ASP A O 1
ATOM 2067 N N . ARG A 1 258 ? 0.451 -6.413 12.955 1.00 91.19 258 ARG A N 1
ATOM 2068 C CA . ARG A 1 258 ? 0.482 -5.383 11.906 1.00 91.19 258 ARG A CA 1
ATOM 2069 C C . ARG A 1 258 ? 1.877 -4.770 11.744 1.00 91.19 258 ARG A C 1
ATOM 2071 O O . ARG A 1 258 ? 2.388 -4.747 10.628 1.00 91.19 258 ARG A O 1
ATOM 2078 N N . ILE A 1 259 ? 2.529 -4.358 12.834 1.00 89.62 259 ILE A N 1
ATOM 2079 C CA . ILE A 1 259 ? 3.890 -3.790 12.801 1.00 89.62 259 ILE A CA 1
ATOM 2080 C C . ILE A 1 259 ? 4.900 -4.808 12.238 1.00 89.62 259 ILE A C 1
ATOM 2082 O O . ILE A 1 259 ? 5.771 -4.441 11.448 1.00 89.62 259 ILE A O 1
ATOM 2086 N N . LYS A 1 260 ? 4.767 -6.105 12.563 1.00 90.12 260 LYS A N 1
ATOM 2087 C CA . LYS A 1 260 ? 5.595 -7.174 11.963 1.00 90.12 260 LYS A CA 1
ATOM 2088 C C . LYS A 1 260 ? 5.374 -7.288 10.451 1.00 90.12 260 LYS A C 1
ATOM 2090 O O . LYS A 1 260 ? 6.345 -7.452 9.710 1.00 90.12 260 LYS A O 1
ATOM 2095 N N . MET A 1 261 ? 4.125 -7.203 9.985 1.00 88.69 261 MET A N 1
ATOM 2096 C CA . MET A 1 261 ? 3.806 -7.214 8.553 1.00 88.69 261 MET A CA 1
ATOM 2097 C C . MET A 1 261 ? 4.359 -5.983 7.829 1.00 88.69 261 MET A C 1
ATOM 2099 O O . MET A 1 261 ? 4.988 -6.139 6.782 1.00 88.69 261 MET A O 1
ATOM 2103 N N . GLU A 1 262 ? 4.186 -4.787 8.392 1.00 88.69 262 GLU A N 1
ATOM 2104 C CA . GLU A 1 262 ? 4.681 -3.527 7.826 1.00 88.69 262 GLU A CA 1
ATOM 2105 C C . GLU A 1 262 ? 6.220 -3.522 7.744 1.00 88.69 262 GLU A C 1
ATOM 2107 O O . GLU A 1 262 ? 6.769 -3.308 6.662 1.00 88.69 262 GLU A O 1
ATOM 2112 N N . ALA A 1 263 ? 6.928 -3.910 8.812 1.00 86.94 263 ALA A N 1
ATOM 2113 C CA . ALA A 1 263 ? 8.391 -4.032 8.810 1.00 86.94 263 ALA A CA 1
ATOM 2114 C C . ALA A 1 263 ? 8.915 -5.105 7.827 1.00 86.94 263 ALA A C 1
ATOM 2116 O O . ALA A 1 263 ? 9.969 -4.945 7.206 1.00 86.94 263 ALA A O 1
ATOM 2117 N N . HIS A 1 264 ? 8.185 -6.211 7.640 1.00 89.31 264 HIS A N 1
ATOM 2118 C CA . HIS A 1 264 ? 8.528 -7.233 6.645 1.00 89.31 264 HIS A CA 1
ATOM 2119 C C . HIS A 1 264 ? 8.277 -6.751 5.205 1.00 89.31 264 HIS A C 1
ATOM 2121 O O . HIS A 1 264 ? 9.071 -7.059 4.308 1.00 89.31 264 HIS A O 1
ATOM 2127 N N . ALA A 1 265 ? 7.214 -5.976 4.976 1.00 87.94 265 ALA A N 1
ATOM 2128 C CA . ALA A 1 265 ? 6.930 -5.342 3.693 1.00 87.94 265 ALA A CA 1
ATOM 2129 C C . ALA A 1 265 ? 7.985 -4.277 3.349 1.00 87.94 265 ALA A C 1
ATOM 2131 O O . ALA A 1 265 ? 8.520 -4.293 2.240 1.00 87.94 265 ALA A O 1
ATOM 2132 N N . GLU A 1 266 ? 8.368 -3.427 4.306 1.00 91.25 266 GLU A N 1
ATOM 2133 C CA . GLU A 1 266 ? 9.450 -2.450 4.149 1.00 91.25 266 GLU A CA 1
ATOM 2134 C C . GLU A 1 266 ? 10.788 -3.137 3.845 1.00 91.25 266 GLU A C 1
ATOM 2136 O O . GLU A 1 266 ? 11.453 -2.792 2.868 1.00 91.25 266 GLU A O 1
ATOM 2141 N N . ARG A 1 267 ? 11.155 -4.187 4.595 1.00 91.81 267 ARG A N 1
ATOM 2142 C CA . ARG A 1 267 ? 12.381 -4.961 4.337 1.00 91.81 267 ARG A CA 1
ATOM 2143 C C . ARG A 1 267 ? 12.402 -5.577 2.933 1.00 91.81 267 ARG A C 1
ATOM 2145 O O . ARG A 1 267 ? 13.461 -5.619 2.305 1.00 91.81 267 ARG A O 1
ATOM 2152 N N . LYS A 1 268 ? 11.251 -6.027 2.417 1.00 90.38 268 LYS A N 1
ATOM 2153 C CA . LYS A 1 268 ? 11.101 -6.478 1.021 1.00 90.38 268 LYS A CA 1
ATOM 2154 C C . LYS A 1 268 ? 11.229 -5.325 0.022 1.00 90.38 268 LYS A C 1
ATOM 2156 O O . LYS A 1 268 ? 11.890 -5.503 -1.000 1.00 90.38 268 LYS A O 1
ATOM 2161 N N . ARG A 1 269 ? 10.652 -4.154 0.319 1.00 92.69 269 ARG A N 1
ATOM 2162 C CA . ARG A 1 269 ? 10.756 -2.940 -0.509 1.00 92.69 269 ARG A CA 1
ATOM 2163 C C . ARG A 1 269 ? 12.215 -2.501 -0.650 1.00 92.69 269 ARG A C 1
ATOM 2165 O O . ARG A 1 269 ? 12.702 -2.384 -1.769 1.00 92.69 269 ARG A O 1
ATOM 2172 N N . LEU A 1 270 ? 12.936 -2.394 0.467 1.00 89.31 270 LEU A N 1
ATOM 2173 C CA . LEU A 1 270 ? 14.364 -2.064 0.513 1.00 89.31 270 LEU A CA 1
ATOM 2174 C C . LEU A 1 270 ? 15.219 -3.085 -0.253 1.00 89.31 270 LEU A C 1
ATOM 2176 O O . LEU A 1 270 ? 16.078 -2.697 -1.038 1.00 89.31 270 LEU A O 1
ATOM 2180 N N . LEU A 1 271 ? 14.965 -4.391 -0.096 1.00 91.31 271 LEU A N 1
ATOM 2181 C CA . LEU A 1 271 ? 15.646 -5.429 -0.886 1.00 91.31 271 LEU A CA 1
ATOM 2182 C C . LEU A 1 271 ? 15.425 -5.259 -2.398 1.00 91.31 271 LEU A C 1
ATOM 2184 O O . LEU A 1 271 ? 16.368 -5.421 -3.175 1.00 91.31 271 LEU A O 1
ATOM 2188 N N . HIS A 1 272 ? 14.210 -4.899 -2.817 1.00 90.62 272 HIS A N 1
ATOM 2189 C CA . HIS A 1 272 ? 13.895 -4.644 -4.221 1.00 90.62 272 HIS A CA 1
ATOM 2190 C C . HIS A 1 272 ? 14.528 -3.341 -4.744 1.00 90.62 272 HIS A C 1
ATOM 2192 O O . HIS A 1 272 ? 15.031 -3.314 -5.869 1.00 90.62 272 HIS A O 1
ATOM 2198 N N . GLU A 1 273 ? 14.586 -2.288 -3.925 1.00 91.06 273 GLU A N 1
ATOM 2199 C CA . GLU A 1 273 ? 15.316 -1.049 -4.224 1.00 91.06 273 GLU A CA 1
ATOM 2200 C C . GLU A 1 273 ? 16.817 -1.322 -4.404 1.00 91.06 273 GLU A C 1
ATOM 2202 O O . GLU A 1 273 ? 17.381 -0.960 -5.437 1.00 91.06 273 GLU A O 1
ATOM 2207 N N . TYR A 1 274 ? 17.458 -2.047 -3.478 1.00 92.25 274 TYR A N 1
ATOM 2208 C CA . TYR A 1 274 ? 18.864 -2.449 -3.607 1.00 92.25 274 TYR A CA 1
ATOM 2209 C C . TYR A 1 274 ? 19.117 -3.304 -4.856 1.00 92.25 274 TYR A C 1
ATOM 2211 O O . TYR A 1 274 ? 20.090 -3.064 -5.572 1.00 92.25 274 TYR A O 1
ATOM 2219 N N . GLN A 1 275 ? 18.241 -4.265 -5.167 1.00 92.50 275 GLN A N 1
ATOM 2220 C CA . GLN A 1 275 ? 18.353 -5.071 -6.387 1.00 92.50 275 GLN A CA 1
ATOM 2221 C C . GLN A 1 275 ? 18.211 -4.211 -7.658 1.00 92.50 275 GLN A C 1
ATOM 2223 O O . GLN A 1 275 ? 18.958 -4.396 -8.618 1.00 92.50 275 GLN A O 1
ATOM 2228 N N . THR A 1 276 ? 17.303 -3.234 -7.651 1.00 89.56 276 THR A N 1
ATOM 2229 C CA . THR A 1 276 ? 17.104 -2.289 -8.761 1.00 89.56 276 THR A CA 1
ATOM 2230 C C . THR A 1 276 ? 18.321 -1.378 -8.945 1.00 89.56 276 THR A C 1
ATOM 2232 O O . THR A 1 276 ? 18.784 -1.189 -10.072 1.00 89.56 276 THR A O 1
ATOM 2235 N N . ILE A 1 277 ? 18.910 -0.884 -7.850 1.00 91.69 277 ILE A N 1
ATOM 2236 C CA . ILE A 1 277 ? 20.167 -0.124 -7.871 1.00 91.69 277 ILE A CA 1
ATOM 2237 C C . ILE A 1 277 ? 21.294 -0.982 -8.462 1.00 91.69 277 ILE A C 1
ATOM 2239 O O . ILE A 1 277 ? 21.979 -0.521 -9.375 1.00 91.69 277 ILE A O 1
ATOM 2243 N N . LEU A 1 278 ? 21.447 -2.239 -8.030 1.00 92.50 278 LEU A N 1
ATOM 2244 C CA . LEU A 1 278 ? 22.459 -3.159 -8.562 1.00 92.50 278 LEU A CA 1
ATOM 2245 C C . LEU A 1 278 ? 22.302 -3.400 -10.071 1.00 92.50 278 LEU A C 1
ATOM 2247 O O . LEU A 1 278 ? 23.293 -3.296 -10.796 1.00 92.50 278 LEU A O 1
ATOM 2251 N N . TYR A 1 279 ? 21.084 -3.632 -10.574 1.00 93.75 279 TYR A N 1
ATOM 2252 C CA . TYR A 1 279 ? 20.851 -3.732 -12.022 1.00 93.75 279 TYR A CA 1
ATOM 2253 C C . TYR A 1 279 ? 21.155 -2.418 -12.754 1.00 93.75 279 TYR A C 1
ATOM 2255 O O . TYR A 1 279 ? 21.755 -2.443 -13.828 1.00 93.75 279 TYR A O 1
ATOM 2263 N N . SER A 1 280 ? 20.820 -1.262 -12.169 1.00 91.31 280 SER A N 1
ATOM 2264 C CA . SER A 1 280 ? 21.145 0.047 -12.756 1.00 91.31 280 SER A CA 1
ATOM 2265 C C . SER A 1 280 ? 22.657 0.305 -12.834 1.00 91.31 280 SER A C 1
ATOM 2267 O O . SER A 1 280 ? 23.125 0.930 -13.786 1.00 91.31 280 SER A O 1
ATOM 2269 N N . MET A 1 281 ? 23.433 -0.200 -11.867 1.00 90.12 281 MET A N 1
ATOM 2270 C CA . MET A 1 281 ? 24.896 -0.129 -11.876 1.00 90.12 281 MET A CA 1
ATOM 2271 C C . MET A 1 281 ? 25.490 -1.095 -12.904 1.00 90.12 281 MET A C 1
ATOM 2273 O O . MET A 1 281 ? 26.374 -0.700 -13.656 1.00 90.12 281 MET A O 1
ATOM 2277 N N . GLN A 1 282 ? 24.981 -2.328 -12.992 1.00 92.88 282 GLN A N 1
ATOM 2278 C CA . GLN A 1 282 ? 25.395 -3.295 -14.017 1.00 92.88 282 GLN A CA 1
ATOM 2279 C C . GLN A 1 282 ? 25.141 -2.755 -15.433 1.00 92.88 282 GLN A C 1
ATOM 2281 O O . GLN A 1 282 ? 26.034 -2.813 -16.275 1.00 92.88 282 GLN A O 1
ATOM 2286 N N . ALA A 1 283 ? 23.977 -2.145 -15.674 1.00 92.06 283 ALA A N 1
ATOM 2287 C CA . ALA A 1 283 ? 23.662 -1.493 -16.945 1.00 92.06 283 ALA A CA 1
ATOM 2288 C C . ALA A 1 283 ? 24.605 -0.314 -17.259 1.00 92.06 283 ALA A C 1
ATOM 2290 O O . ALA A 1 283 ? 25.034 -0.172 -18.400 1.00 92.06 283 ALA A O 1
ATOM 2291 N N . GLN A 1 284 ? 24.982 0.495 -16.261 1.00 92.25 284 GLN A N 1
ATOM 2292 C CA . GLN A 1 284 ? 25.955 1.586 -16.436 1.00 92.25 284 GLN A CA 1
ATOM 2293 C C . GLN A 1 284 ? 27.377 1.077 -16.721 1.00 92.25 284 GLN A C 1
ATOM 2295 O O . GLN A 1 284 ? 28.075 1.668 -17.544 1.00 92.25 284 GLN A O 1
ATOM 2300 N N . PHE A 1 285 ? 27.810 -0.019 -16.088 1.00 96.56 285 PHE A N 1
ATOM 2301 C CA . PHE A 1 285 ? 29.096 -0.652 -16.406 1.00 96.56 285 PHE A CA 1
ATOM 2302 C C . PHE A 1 285 ? 29.114 -1.244 -17.821 1.00 96.56 285 PHE A C 1
ATOM 2304 O O . PHE A 1 285 ? 30.136 -1.150 -18.497 1.00 96.56 285 PHE A O 1
ATOM 2311 N N . GLU A 1 286 ? 27.993 -1.789 -18.296 1.00 94.81 286 GLU A N 1
ATOM 2312 C CA . GLU A 1 286 ? 27.877 -2.314 -19.659 1.00 94.81 286 GLU A CA 1
ATOM 2313 C C . GLU A 1 286 ? 27.772 -1.189 -20.713 1.00 94.81 286 GLU A C 1
ATOM 2315 O O . GLU A 1 286 ? 28.454 -1.260 -21.734 1.00 94.81 286 GLU A O 1
ATOM 2320 N N . GLU A 1 287 ? 27.030 -0.096 -20.453 1.00 90.69 287 GLU A N 1
ATOM 2321 C CA . GLU A 1 287 ? 27.047 1.120 -21.297 1.00 90.69 287 GLU A CA 1
ATOM 2322 C C . GLU A 1 287 ? 28.473 1.687 -21.388 1.00 90.69 287 GLU A C 1
ATOM 2324 O O . GLU A 1 287 ? 28.934 2.034 -22.478 1.00 90.69 287 GLU A O 1
ATOM 2329 N N . PHE A 1 288 ? 29.202 1.730 -20.267 1.00 95.94 288 PHE A N 1
ATOM 2330 C CA . PHE A 1 288 ? 30.603 2.145 -20.233 1.00 95.94 288 PHE A CA 1
ATOM 2331 C C . PHE A 1 288 ? 31.499 1.209 -21.057 1.00 95.94 288 PHE A C 1
ATOM 2333 O O . PHE A 1 288 ? 32.227 1.698 -21.920 1.00 95.94 288 PHE A O 1
ATOM 2340 N N . ARG A 1 289 ? 31.404 -0.117 -20.865 1.00 97.62 289 ARG A N 1
ATOM 2341 C CA . ARG A 1 289 ? 32.183 -1.118 -21.617 1.00 97.62 289 ARG A CA 1
ATOM 2342 C C . ARG A 1 289 ? 31.972 -0.975 -23.125 1.00 97.62 289 ARG A C 1
ATOM 2344 O O . ARG A 1 289 ? 32.941 -0.810 -23.863 1.00 97.62 289 ARG A O 1
ATOM 2351 N N . VAL A 1 290 ? 30.714 -0.959 -23.569 1.00 93.50 290 VAL A N 1
ATOM 2352 C CA . VAL A 1 290 ? 30.348 -0.811 -24.986 1.00 93.50 290 VAL A CA 1
ATOM 2353 C C . VAL A 1 290 ? 30.802 0.543 -25.543 1.00 93.50 290 VAL A C 1
ATOM 2355 O O . VAL A 1 290 ? 31.277 0.610 -26.675 1.00 93.50 290 VAL A O 1
ATOM 2358 N N . THR A 1 291 ? 30.733 1.621 -24.754 1.00 94.75 291 THR A N 1
ATOM 2359 C CA . THR A 1 291 ? 31.231 2.944 -25.169 1.00 94.75 291 THR A CA 1
ATOM 2360 C C . THR A 1 291 ? 32.755 2.958 -25.317 1.00 94.75 291 THR A C 1
ATOM 2362 O O . THR A 1 291 ? 33.263 3.501 -26.297 1.00 94.75 291 THR A O 1
ATOM 2365 N N . SER A 1 292 ? 33.499 2.346 -24.391 1.00 93.06 292 SER A N 1
ATOM 2366 C CA . SER A 1 292 ? 34.960 2.223 -24.482 1.00 93.06 292 SER A CA 1
ATOM 2367 C C . SER A 1 292 ? 35.397 1.363 -25.668 1.00 93.06 292 SER A C 1
ATOM 2369 O O . SER A 1 292 ? 36.308 1.759 -26.391 1.00 93.06 292 SER A O 1
ATOM 2371 N N . GLU A 1 293 ? 34.724 0.237 -25.917 1.00 93.19 293 GLU A N 1
ATOM 2372 C CA . GLU A 1 293 ? 34.966 -0.615 -27.090 1.00 93.19 293 GLU A CA 1
ATOM 2373 C C . GLU A 1 293 ? 34.655 0.126 -28.399 1.00 93.19 293 GLU A C 1
ATOM 2375 O O . GLU A 1 293 ? 35.451 0.083 -29.336 1.00 93.19 293 GLU A O 1
ATOM 2380 N N . PHE A 1 294 ? 33.552 0.882 -28.455 1.00 94.75 294 PHE A N 1
ATOM 2381 C CA . PHE A 1 294 ? 33.209 1.707 -29.614 1.00 94.75 294 PHE A CA 1
ATOM 2382 C C . PHE A 1 294 ? 34.251 2.801 -29.890 1.00 94.75 294 PHE A C 1
ATOM 2384 O O . PHE A 1 294 ? 34.663 2.968 -31.039 1.00 94.75 294 PHE A O 1
ATOM 2391 N N . VAL A 1 295 ? 34.704 3.530 -28.863 1.00 94.62 295 VAL A N 1
ATOM 2392 C CA . VAL A 1 295 ? 35.745 4.565 -29.009 1.00 94.62 295 VAL A CA 1
ATOM 2393 C C . VAL A 1 295 ? 37.068 3.944 -29.456 1.00 94.62 295 VAL A C 1
ATOM 2395 O O . VAL A 1 295 ? 37.665 4.435 -30.411 1.00 94.62 295 VAL A O 1
ATOM 2398 N N . TYR A 1 296 ? 37.488 2.835 -28.838 1.00 96.81 296 TYR A N 1
ATOM 2399 C CA . TYR A 1 296 ? 38.714 2.130 -29.213 1.00 96.81 296 TYR A CA 1
ATOM 2400 C C . TYR A 1 296 ? 38.684 1.662 -30.673 1.00 96.81 296 TYR A C 1
ATOM 2402 O O . TYR A 1 296 ? 39.605 1.967 -31.427 1.00 96.81 296 TYR A O 1
ATOM 2410 N N . ASN A 1 297 ? 37.605 0.999 -31.101 1.00 95.75 297 ASN A N 1
ATOM 2411 C CA . ASN A 1 297 ? 37.446 0.555 -32.488 1.00 95.75 297 ASN A CA 1
ATOM 2412 C C . ASN A 1 297 ? 37.436 1.748 -33.458 1.00 95.75 297 ASN A C 1
ATOM 2414 O O . ASN A 1 297 ? 38.152 1.734 -34.452 1.00 95.75 297 ASN A O 1
ATOM 2418 N N . THR A 1 298 ? 36.721 2.826 -33.119 1.00 96.25 298 THR A N 1
ATOM 2419 C CA . THR A 1 298 ? 36.672 4.059 -33.925 1.00 96.25 298 THR A CA 1
ATOM 2420 C C . THR A 1 298 ? 38.053 4.712 -34.086 1.00 96.25 298 THR A C 1
ATOM 2422 O O . THR A 1 298 ? 38.343 5.293 -35.132 1.00 96.25 298 THR A O 1
ATOM 2425 N N . ASP A 1 299 ? 38.919 4.643 -33.072 1.00 93.06 299 ASP A N 1
ATOM 2426 C CA . ASP A 1 299 ? 40.286 5.172 -33.146 1.00 93.06 299 ASP A CA 1
ATOM 2427 C C . ASP A 1 299 ? 41.263 4.206 -33.842 1.00 93.06 299 ASP A C 1
ATOM 2429 O O . ASP A 1 299 ? 42.179 4.665 -34.528 1.00 93.06 299 ASP A O 1
ATOM 2433 N N . MET A 1 300 ? 41.035 2.889 -33.767 1.00 93.69 300 MET A N 1
ATOM 2434 C CA . MET A 1 300 ? 41.741 1.899 -34.593 1.00 93.69 300 MET A CA 1
ATOM 2435 C C . MET A 1 300 ? 41.397 2.038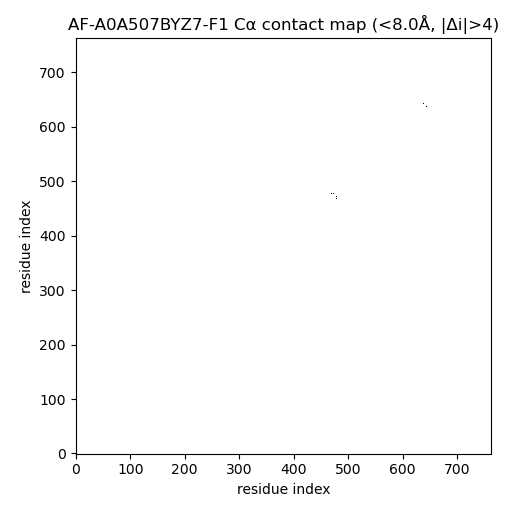 -36.082 1.00 93.69 300 MET A C 1
ATOM 2437 O O . MET A 1 300 ? 42.308 2.008 -36.908 1.00 93.69 300 MET A O 1
ATOM 2441 N N . ASP A 1 301 ? 40.131 2.278 -36.433 1.00 94.56 301 ASP A N 1
ATOM 2442 C CA . ASP A 1 301 ? 39.702 2.517 -37.818 1.00 94.56 301 ASP A CA 1
ATOM 2443 C C . ASP A 1 301 ? 40.354 3.789 -38.391 1.00 94.56 301 ASP A C 1
ATOM 2445 O O . ASP A 1 301 ? 40.935 3.757 -39.477 1.00 94.56 301 ASP A O 1
ATOM 2449 N N . LYS A 1 302 ? 40.369 4.897 -37.629 1.00 94.81 302 LYS A N 1
ATOM 2450 C CA . LYS A 1 302 ? 41.100 6.127 -38.008 1.00 94.81 302 LYS A CA 1
ATOM 2451 C C . LYS A 1 302 ? 42.593 5.874 -38.216 1.00 94.81 302 LYS A C 1
ATOM 2453 O O . LYS A 1 302 ? 43.184 6.442 -39.134 1.00 94.81 302 LYS A O 1
ATOM 2458 N N . LEU A 1 303 ? 43.214 5.061 -37.359 1.00 95.31 303 LEU A N 1
ATOM 2459 C CA . LEU A 1 303 ? 44.632 4.722 -37.464 1.00 95.31 303 LEU A CA 1
ATOM 2460 C C . LEU A 1 303 ? 44.907 3.860 -38.707 1.00 95.31 303 LEU A C 1
ATOM 2462 O O . LEU A 1 303 ? 45.878 4.114 -39.421 1.00 95.31 303 LEU A O 1
ATOM 2466 N N . ALA A 1 304 ? 44.029 2.903 -39.012 1.00 93.69 304 ALA A N 1
ATOM 2467 C CA . ALA A 1 304 ? 44.099 2.090 -40.222 1.00 93.69 304 ALA A CA 1
ATOM 2468 C C . ALA A 1 304 ? 43.944 2.941 -41.496 1.00 93.69 304 ALA A C 1
ATOM 2470 O O . ALA A 1 304 ? 44.754 2.808 -42.414 1.00 93.69 304 ALA A O 1
ATOM 2471 N N . ASP A 1 305 ? 42.982 3.869 -41.538 1.00 94.31 305 ASP A N 1
ATOM 2472 C CA . ASP A 1 305 ? 42.810 4.800 -42.662 1.00 94.31 305 ASP A CA 1
ATOM 2473 C C . ASP A 1 305 ? 43.983 5.787 -42.798 1.00 94.31 305 ASP A C 1
ATOM 2475 O O . ASP A 1 305 ? 44.398 6.101 -43.917 1.00 94.31 305 ASP A O 1
ATOM 2479 N N . ALA A 1 306 ? 44.585 6.235 -41.691 1.00 93.19 306 ALA A N 1
ATOM 2480 C CA . ALA A 1 306 ? 45.791 7.064 -41.723 1.00 93.19 306 ALA A CA 1
ATOM 2481 C C . ALA A 1 306 ? 46.990 6.305 -42.324 1.00 93.19 306 ALA A C 1
ATOM 2483 O O . ALA A 1 306 ? 47.653 6.821 -43.230 1.00 93.19 306 ALA A O 1
ATOM 2484 N N . ILE A 1 307 ? 47.225 5.061 -41.886 1.00 93.81 307 ILE A N 1
ATOM 2485 C CA . ILE A 1 307 ? 48.268 4.172 -42.428 1.00 93.81 307 ILE A CA 1
ATOM 2486 C C . ILE A 1 307 ? 48.014 3.889 -43.916 1.00 93.81 307 ILE A C 1
ATOM 2488 O O . ILE A 1 307 ? 48.931 3.984 -44.734 1.00 93.81 307 ILE A O 1
ATOM 2492 N N . LYS A 1 308 ? 46.763 3.610 -44.296 1.00 94.31 308 LYS A N 1
ATOM 2493 C CA . LYS A 1 308 ? 46.347 3.376 -45.686 1.00 94.31 308 LYS A CA 1
ATOM 2494 C C . LYS A 1 308 ? 46.563 4.610 -46.566 1.00 94.31 308 LYS A C 1
ATOM 2496 O O . LYS A 1 308 ? 47.137 4.485 -47.645 1.00 94.31 308 LYS A O 1
ATOM 2501 N N . SER A 1 309 ? 46.196 5.805 -46.095 1.00 94.44 309 SER A N 1
ATOM 2502 C CA . SER A 1 309 ? 46.451 7.064 -46.811 1.00 94.44 309 SER A CA 1
ATOM 2503 C C . SER A 1 309 ? 47.950 7.342 -46.961 1.00 94.44 309 SER A C 1
ATOM 2505 O O . SER A 1 309 ? 48.389 7.791 -48.019 1.00 94.44 309 SER A O 1
ATOM 2507 N N . GLN A 1 310 ? 48.762 7.046 -45.941 1.00 94.94 310 GLN A N 1
ATOM 2508 C CA . GLN A 1 310 ? 50.218 7.166 -46.031 1.00 94.94 310 GLN A CA 1
ATOM 2509 C C . GLN A 1 310 ? 50.808 6.165 -47.040 1.00 94.94 310 GLN A C 1
ATOM 2511 O O . GLN A 1 310 ? 51.633 6.552 -47.867 1.00 94.94 310 GLN A O 1
ATOM 2516 N N . SER A 1 311 ? 50.345 4.912 -47.030 1.00 94.38 311 SER A N 1
ATOM 2517 C CA . SER A 1 311 ? 50.760 3.883 -47.990 1.00 94.38 311 SER A CA 1
ATOM 2518 C C . SER A 1 311 ? 50.425 4.283 -49.431 1.00 94.38 311 SER A C 1
ATOM 2520 O O . SER A 1 311 ? 51.316 4.256 -50.277 1.00 94.38 311 SER A O 1
ATOM 2522 N N . GLN A 1 312 ? 49.208 4.775 -49.688 1.00 92.56 312 GLN A N 1
ATOM 2523 C CA . GLN A 1 312 ? 48.802 5.288 -51.003 1.00 92.56 312 GLN A CA 1
ATOM 2524 C C . GLN A 1 312 ? 49.652 6.483 -51.463 1.00 92.56 312 GLN A C 1
ATOM 2526 O O . GLN A 1 312 ? 49.963 6.596 -52.647 1.00 92.56 312 GLN A O 1
ATOM 2531 N N . ARG A 1 313 ? 50.076 7.375 -50.554 1.00 92.56 313 ARG A N 1
ATOM 2532 C CA . ARG A 1 313 ? 50.985 8.486 -50.899 1.00 92.56 313 ARG A CA 1
ATOM 2533 C C . ARG A 1 313 ? 52.365 7.983 -51.321 1.00 92.56 313 ARG A C 1
ATOM 2535 O O . ARG A 1 313 ? 52.902 8.495 -52.300 1.00 92.56 313 ARG A O 1
ATOM 2542 N N . TYR A 1 314 ? 52.926 6.991 -50.627 1.00 95.31 314 TYR A N 1
ATOM 2543 C CA . TYR A 1 314 ? 54.198 6.381 -51.030 1.00 95.31 314 TYR A CA 1
ATOM 2544 C C . TYR A 1 314 ? 54.075 5.597 -52.342 1.00 95.31 314 TYR A C 1
ATOM 2546 O O . TYR A 1 314 ? 54.972 5.674 -53.174 1.00 95.31 314 TYR A O 1
ATOM 2554 N N . GLU A 1 315 ? 52.954 4.914 -52.568 1.00 93.44 315 GLU A N 1
ATOM 2555 C CA . GLU A 1 315 ? 52.635 4.242 -53.832 1.00 93.44 315 GLU A CA 1
ATOM 2556 C C . GLU A 1 315 ? 52.579 5.237 -55.005 1.00 93.44 315 GLU A C 1
ATOM 2558 O O . GLU A 1 315 ? 53.230 5.018 -56.023 1.00 93.44 315 GLU A O 1
ATOM 2563 N N . HIS A 1 316 ? 51.912 6.386 -54.840 1.00 92.50 316 HIS A N 1
ATOM 2564 C CA . HIS A 1 316 ? 51.887 7.450 -55.854 1.00 92.50 316 HIS A CA 1
ATOM 2565 C C . HIS A 1 316 ? 53.269 8.086 -56.079 1.00 92.50 316 HIS A C 1
ATOM 2567 O O . HIS A 1 316 ? 53.627 8.386 -57.217 1.00 92.50 316 HIS A O 1
ATOM 2573 N N . GLN A 1 317 ? 54.071 8.275 -55.024 1.00 92.31 317 GLN A N 1
ATOM 2574 C CA . GLN A 1 317 ? 55.452 8.762 -55.151 1.00 92.31 317 GLN A CA 1
ATOM 2575 C C . GLN A 1 317 ? 56.340 7.759 -55.900 1.00 92.31 317 GLN A C 1
ATOM 2577 O O . GLN A 1 317 ? 57.121 8.159 -56.763 1.00 92.31 317 GLN A O 1
ATOM 2582 N N . LEU A 1 318 ? 56.197 6.462 -55.616 1.00 91.62 318 LEU A N 1
ATOM 2583 C CA . LEU A 1 318 ? 56.914 5.395 -56.307 1.00 91.62 318 LEU A CA 1
ATOM 2584 C C . LEU A 1 318 ? 56.490 5.305 -57.779 1.00 91.62 318 LEU A C 1
ATOM 2586 O O . LEU A 1 318 ? 57.355 5.263 -58.649 1.00 91.62 318 LEU A O 1
ATOM 2590 N N . LEU A 1 319 ? 55.185 5.357 -58.063 1.00 91.31 319 LEU A N 1
ATOM 2591 C CA . LEU A 1 319 ? 54.640 5.372 -59.422 1.00 91.31 319 LEU A CA 1
ATOM 2592 C C . LEU A 1 319 ? 55.136 6.585 -60.220 1.00 91.31 319 LEU A C 1
ATOM 2594 O O . LEU A 1 319 ? 55.542 6.428 -61.366 1.00 91.31 319 LEU A O 1
ATOM 2598 N N . TYR A 1 320 ? 55.182 7.774 -59.612 1.00 93.44 320 TYR A N 1
ATOM 2599 C CA . TYR A 1 320 ? 55.750 8.971 -60.238 1.00 93.44 320 TYR A CA 1
ATOM 2600 C C . TYR A 1 320 ? 57.250 8.811 -60.543 1.00 93.44 320 TYR A C 1
ATOM 2602 O O . TYR A 1 320 ? 57.702 9.177 -61.626 1.00 93.44 320 TYR A O 1
ATOM 2610 N N . VAL A 1 321 ? 58.031 8.220 -59.630 1.00 91.19 321 VAL A N 1
ATOM 2611 C CA . VAL A 1 321 ? 59.459 7.928 -59.860 1.00 91.19 321 VAL A CA 1
ATOM 2612 C C . VAL A 1 321 ? 59.659 6.875 -60.956 1.00 91.19 321 VAL A C 1
ATOM 2614 O O . VAL A 1 321 ? 60.616 6.986 -61.723 1.00 91.19 321 VAL A O 1
ATOM 2617 N N . ILE A 1 322 ? 58.768 5.885 -61.063 1.00 90.88 322 ILE A N 1
ATOM 2618 C CA . ILE A 1 322 ? 58.752 4.909 -62.161 1.00 90.88 322 ILE A CA 1
ATOM 2619 C C . ILE A 1 322 ? 58.439 5.624 -63.480 1.00 90.88 322 ILE A C 1
ATOM 2621 O O . ILE A 1 322 ? 59.283 5.626 -64.366 1.00 90.88 322 ILE A O 1
ATOM 2625 N N . GLN A 1 323 ? 57.327 6.357 -63.576 1.00 91.31 323 GLN A N 1
ATOM 2626 C CA . GLN A 1 323 ? 56.944 7.109 -64.780 1.00 91.31 323 GLN A CA 1
ATOM 2627 C C . GLN A 1 323 ? 58.015 8.118 -65.228 1.00 91.31 323 GLN A C 1
ATOM 2629 O O . GLN A 1 323 ? 58.263 8.265 -66.424 1.00 91.31 323 GLN A O 1
ATOM 2634 N N . ALA A 1 324 ? 58.690 8.793 -64.292 1.00 89.00 324 ALA A N 1
ATOM 2635 C CA . ALA A 1 324 ? 59.793 9.701 -64.601 1.00 89.00 324 ALA A CA 1
ATOM 2636 C C . ALA A 1 324 ? 61.029 8.962 -65.148 1.00 89.00 324 ALA A C 1
ATOM 2638 O O . ALA A 1 324 ? 61.682 9.460 -66.067 1.00 89.00 324 ALA A O 1
ATOM 2639 N N . LYS A 1 325 ? 61.340 7.766 -64.624 1.00 91.81 325 LYS A N 1
ATOM 2640 C CA . LYS A 1 325 ? 62.398 6.899 -65.165 1.00 91.81 325 LYS A CA 1
ATOM 2641 C C . LYS A 1 325 ? 62.021 6.335 -66.528 1.00 91.81 325 LYS A C 1
ATOM 2643 O O . LYS A 1 325 ? 62.832 6.426 -67.438 1.00 91.81 325 LYS A O 1
ATOM 2648 N N . ASP A 1 326 ? 60.817 5.800 -66.683 1.00 91.69 326 ASP A N 1
ATOM 2649 C CA . ASP A 1 326 ? 60.338 5.196 -67.927 1.00 91.69 326 ASP A CA 1
ATOM 2650 C C . ASP A 1 326 ? 60.260 6.240 -69.042 1.00 91.69 326 ASP A C 1
ATOM 2652 O O . ASP A 1 326 ? 60.692 5.976 -70.163 1.00 91.69 326 ASP A O 1
ATOM 2656 N N . LYS A 1 327 ? 59.833 7.470 -68.721 1.00 90.75 327 LYS A N 1
ATOM 2657 C CA . LYS A 1 327 ? 59.949 8.602 -69.642 1.00 90.75 327 LYS A CA 1
ATOM 2658 C C . LYS A 1 327 ? 61.409 8.890 -69.997 1.00 90.75 327 LYS A C 1
ATOM 2660 O O . LYS A 1 327 ? 61.706 9.007 -71.175 1.00 90.75 327 LYS A O 1
ATOM 2665 N N . PHE A 1 328 ? 62.325 8.972 -69.031 1.00 88.75 328 PHE A N 1
ATOM 2666 C CA . PHE A 1 328 ? 63.746 9.204 -69.327 1.00 88.75 328 PHE A CA 1
ATOM 2667 C C . PHE A 1 328 ? 64.366 8.077 -70.178 1.00 88.75 328 PHE A C 1
ATOM 2669 O O . PHE A 1 328 ? 65.168 8.347 -71.070 1.00 88.75 328 PHE A O 1
ATOM 2676 N N . TYR A 1 329 ? 63.967 6.821 -69.953 1.00 92.19 329 TYR A N 1
ATOM 2677 C CA . TYR A 1 329 ? 64.329 5.690 -70.808 1.00 92.19 329 TYR A CA 1
ATOM 2678 C C . TYR A 1 329 ? 63.735 5.825 -72.212 1.00 92.19 329 TYR A C 1
ATOM 2680 O O . TYR A 1 329 ? 64.458 5.588 -73.174 1.00 92.19 329 TYR A O 1
ATOM 2688 N N . SER A 1 330 ? 62.475 6.245 -72.342 1.00 88.81 330 SER A N 1
ATOM 2689 C CA . SER A 1 330 ? 61.812 6.497 -73.627 1.00 88.81 330 SER A CA 1
ATOM 2690 C C . SER A 1 330 ? 62.471 7.645 -74.396 1.00 88.81 330 SER A C 1
ATOM 2692 O O . SER A 1 330 ? 62.884 7.453 -75.533 1.00 88.81 330 SER A O 1
ATOM 2694 N N . ASP A 1 331 ? 62.692 8.799 -73.760 1.00 85.38 331 ASP A N 1
ATOM 2695 C CA . ASP A 1 331 ? 63.377 9.956 -74.347 1.00 85.38 331 ASP A CA 1
ATOM 2696 C C . ASP A 1 331 ? 64.819 9.585 -74.773 1.00 85.38 331 ASP A C 1
ATOM 2698 O O . ASP A 1 331 ? 65.277 9.970 -75.850 1.00 85.38 331 ASP A O 1
ATOM 2702 N N . MET A 1 332 ? 65.528 8.767 -73.978 1.00 88.12 332 MET A N 1
ATOM 2703 C CA . MET A 1 332 ? 66.837 8.208 -74.344 1.00 88.12 332 MET A CA 1
ATOM 2704 C C . MET A 1 332 ? 66.751 7.203 -75.504 1.00 88.12 332 MET A C 1
ATOM 2706 O O . MET A 1 332 ? 67.660 7.179 -76.335 1.00 88.12 332 MET A O 1
ATOM 2710 N N . MET A 1 333 ? 65.723 6.351 -75.555 1.00 83.94 333 MET A N 1
ATOM 2711 C CA . MET A 1 333 ? 65.511 5.416 -76.662 1.00 83.94 333 MET A CA 1
ATOM 2712 C C . MET A 1 333 ? 65.209 6.185 -77.942 1.00 83.94 333 MET A C 1
ATOM 2714 O O . MET A 1 333 ? 65.959 6.037 -78.890 1.00 83.94 333 MET A O 1
ATOM 2718 N N . VAL A 1 334 ? 64.265 7.128 -77.938 1.00 83.44 334 VAL A N 1
ATOM 2719 C CA . VAL A 1 334 ? 63.982 8.012 -79.081 1.00 83.44 334 VAL A CA 1
ATOM 2720 C C . VAL A 1 334 ? 65.233 8.775 -79.535 1.00 83.44 334 VAL A C 1
ATOM 2722 O O . VAL A 1 334 ? 65.467 8.892 -80.733 1.00 83.44 334 VAL A O 1
ATOM 2725 N N . ALA A 1 335 ? 66.096 9.237 -78.622 1.00 79.50 335 ALA A N 1
ATOM 2726 C CA . ALA A 1 335 ? 67.366 9.872 -78.991 1.00 79.50 335 ALA A CA 1
ATOM 2727 C C . ALA A 1 335 ? 68.396 8.893 -79.601 1.00 79.50 335 ALA A C 1
ATOM 2729 O O . ALA A 1 335 ? 69.146 9.270 -80.507 1.00 79.50 335 ALA A O 1
ATOM 2730 N N . LYS A 1 336 ? 68.444 7.637 -79.134 1.00 85.00 336 LYS A N 1
ATOM 2731 C CA . LYS A 1 336 ? 69.259 6.569 -79.743 1.00 85.00 336 LYS A CA 1
ATOM 2732 C C . LYS A 1 336 ? 68.703 6.158 -81.099 1.00 85.00 336 LYS A C 1
ATOM 2734 O O . LYS A 1 336 ? 69.472 6.061 -82.045 1.00 85.00 336 LYS A O 1
ATOM 2739 N N . ASP A 1 337 ? 67.396 5.980 -81.201 1.00 78.75 337 ASP A N 1
ATOM 2740 C CA . ASP A 1 337 ? 66.692 5.514 -82.386 1.00 78.75 337 ASP A CA 1
ATOM 2741 C C . ASP A 1 337 ? 66.696 6.593 -83.471 1.00 78.75 337 ASP A C 1
ATOM 2743 O O . ASP A 1 337 ? 66.957 6.277 -84.621 1.00 78.75 337 ASP A O 1
ATOM 2747 N N . ALA A 1 338 ? 66.578 7.881 -83.128 1.00 76.62 338 ALA A N 1
ATOM 2748 C CA . ALA A 1 338 ? 66.821 8.983 -84.063 1.00 76.62 338 ALA A CA 1
ATOM 2749 C C . ALA A 1 338 ? 68.274 8.996 -84.579 1.00 76.62 338 ALA A C 1
ATOM 2751 O O . ALA A 1 338 ? 68.512 9.227 -85.764 1.00 76.62 338 ALA A O 1
ATOM 2752 N N . LYS A 1 339 ? 69.256 8.691 -83.717 1.00 74.38 339 LYS A N 1
ATOM 2753 C CA . LYS A 1 339 ? 70.663 8.548 -84.125 1.00 74.38 339 LYS A CA 1
ATOM 2754 C C . LYS A 1 339 ? 70.906 7.291 -84.972 1.00 74.38 339 LYS A C 1
ATOM 2756 O O . LYS A 1 339 ? 71.745 7.327 -85.862 1.00 74.38 339 LYS A O 1
ATOM 2761 N N . ILE A 1 340 ? 70.183 6.202 -84.715 1.00 68.88 340 ILE A N 1
ATOM 2762 C CA . ILE A 1 340 ? 70.224 4.961 -85.497 1.00 68.88 340 ILE A CA 1
ATOM 2763 C C . ILE A 1 340 ? 69.557 5.178 -86.861 1.00 68.88 340 ILE A C 1
ATOM 2765 O O . ILE A 1 340 ? 70.153 4.828 -87.868 1.00 68.88 340 ILE A O 1
ATOM 2769 N N . MET A 1 341 ? 68.401 5.841 -86.921 1.00 59.41 341 MET A N 1
ATOM 2770 C CA . MET A 1 341 ? 67.722 6.248 -88.159 1.00 59.41 341 MET A CA 1
ATOM 2771 C C . MET A 1 341 ? 68.633 7.146 -89.006 1.00 59.41 341 MET A C 1
ATOM 2773 O O . MET A 1 341 ? 68.868 6.838 -90.168 1.00 59.41 341 MET A O 1
ATOM 2777 N N . SER A 1 342 ? 69.277 8.151 -88.399 1.00 61.59 342 SER A N 1
ATOM 2778 C CA . SER A 1 342 ? 70.310 8.991 -89.036 1.00 61.59 342 SER A CA 1
ATOM 2779 C C . SER A 1 342 ? 71.565 8.224 -89.503 1.00 61.59 342 SER A C 1
ATOM 2781 O O . SER A 1 342 ? 72.384 8.792 -90.223 1.00 61.59 342 SER A O 1
ATOM 2783 N N . LEU A 1 343 ? 71.746 6.963 -89.093 1.00 58.72 343 LEU A N 1
ATOM 2784 C CA . LEU A 1 343 ? 72.797 6.048 -89.562 1.00 58.72 343 LEU A CA 1
ATOM 2785 C C . LEU A 1 343 ? 72.250 4.933 -90.483 1.00 58.72 343 LEU A C 1
ATOM 2787 O O . LEU A 1 343 ? 73.034 4.153 -91.021 1.00 58.72 343 LEU A O 1
ATOM 2791 N N . ILE A 1 344 ? 70.926 4.857 -90.664 1.00 55.62 344 ILE A N 1
ATOM 2792 C CA . ILE A 1 344 ? 70.184 3.871 -91.472 1.00 55.62 344 ILE A CA 1
ATOM 2793 C C . ILE A 1 344 ? 69.493 4.534 -92.687 1.00 55.62 344 ILE A C 1
ATOM 2795 O O . ILE A 1 344 ? 68.872 3.854 -93.503 1.00 55.62 344 ILE A O 1
ATOM 2799 N N . GLU A 1 345 ? 69.711 5.836 -92.915 1.00 50.97 345 GLU A N 1
ATOM 2800 C CA . GLU A 1 345 ? 69.504 6.525 -94.204 1.00 50.97 345 GLU A CA 1
ATOM 2801 C C . GLU A 1 345 ? 70.469 5.984 -95.291 1.00 50.97 345 GLU A C 1
ATOM 2803 O O . GLU A 1 345 ? 71.323 6.694 -95.819 1.00 50.97 345 GLU A O 1
ATOM 2808 N N . GLY A 1 346 ? 70.379 4.680 -95.594 1.00 53.50 346 GLY A N 1
ATOM 2809 C CA . GLY A 1 346 ? 71.396 3.966 -96.364 1.00 53.50 346 GLY A CA 1
ATOM 2810 C C . GLY A 1 346 ? 71.176 2.480 -96.700 1.00 53.50 346 GLY A C 1
ATOM 2811 O O . GLY A 1 346 ? 72.035 1.956 -97.401 1.00 53.50 346 GLY A O 1
ATOM 2812 N N . SER A 1 347 ? 70.100 1.782 -96.277 1.00 50.69 347 SER A N 1
ATOM 2813 C CA . SER A 1 347 ? 69.652 0.522 -96.936 1.00 50.69 347 SER A CA 1
ATOM 2814 C C . SER A 1 347 ? 68.286 -0.023 -96.462 1.00 50.69 347 SER A C 1
ATOM 2816 O O . SER A 1 347 ? 67.897 0.172 -95.317 1.00 50.69 347 SER A O 1
ATOM 2818 N N . ASP A 1 348 ? 67.603 -0.757 -97.352 1.00 55.41 348 ASP A N 1
ATOM 2819 C CA . ASP A 1 348 ? 66.510 -1.737 -97.137 1.00 55.41 348 ASP A CA 1
ATOM 2820 C C . ASP A 1 348 ? 65.400 -1.432 -96.097 1.00 55.41 348 ASP A C 1
ATOM 2822 O O . ASP A 1 348 ? 64.933 -2.292 -95.348 1.00 55.41 348 ASP A O 1
ATOM 2826 N N . MET A 1 349 ? 64.893 -0.197 -96.107 1.00 56.50 349 MET A N 1
ATOM 2827 C CA . MET A 1 349 ? 63.689 0.200 -95.355 1.00 56.50 349 MET A CA 1
ATOM 2828 C C . MET A 1 349 ? 62.439 -0.627 -95.738 1.00 56.50 349 MET A C 1
ATOM 2830 O O . MET A 1 349 ? 61.538 -0.835 -94.926 1.00 56.50 349 MET A O 1
ATOM 2834 N N . GLN A 1 350 ? 62.355 -1.086 -96.991 1.00 55.53 350 GLN A N 1
ATOM 2835 C CA . GLN A 1 350 ? 61.114 -1.594 -97.585 1.00 55.53 350 GLN A CA 1
ATOM 2836 C C . GLN A 1 350 ? 60.758 -3.015 -97.115 1.00 55.53 350 GLN A C 1
ATOM 2838 O O . GLN A 1 350 ? 59.581 -3.303 -96.889 1.00 55.53 350 GLN A O 1
ATOM 2843 N N . SER A 1 351 ? 61.764 -3.865 -96.876 1.00 56.75 351 SER A N 1
ATOM 2844 C CA . SER A 1 351 ? 61.596 -5.168 -96.216 1.00 56.75 351 SER A CA 1
ATOM 2845 C C . SER A 1 351 ? 61.103 -5.012 -94.766 1.00 56.75 351 SER A C 1
ATOM 2847 O O . SER A 1 351 ? 60.165 -5.686 -94.327 1.00 56.75 351 SER A O 1
ATOM 2849 N N . ILE A 1 352 ? 61.663 -4.037 -94.035 1.00 63.66 352 ILE A N 1
ATOM 2850 C CA . ILE A 1 352 ? 61.276 -3.733 -92.649 1.00 63.66 352 ILE A CA 1
ATOM 2851 C C . ILE A 1 352 ? 59.833 -3.214 -92.580 1.00 63.66 352 ILE A C 1
ATOM 2853 O O . ILE A 1 352 ? 59.085 -3.649 -91.706 1.00 63.66 352 ILE A O 1
ATOM 2857 N N . MET A 1 353 ? 59.400 -2.357 -93.512 1.00 64.62 353 MET A N 1
ATOM 2858 C CA . MET A 1 353 ? 58.012 -1.873 -93.556 1.00 64.62 353 MET A CA 1
ATOM 2859 C C . MET A 1 353 ? 56.990 -3.007 -93.716 1.00 64.62 353 MET A C 1
ATOM 2861 O O . MET A 1 353 ? 56.002 -3.025 -92.985 1.00 64.62 353 MET A O 1
ATOM 2865 N N . GLN A 1 354 ? 57.229 -3.984 -94.600 1.00 67.88 354 GLN A N 1
ATOM 2866 C CA . GLN A 1 354 ? 56.319 -5.129 -94.764 1.00 67.88 354 GLN A CA 1
ATOM 2867 C C . GLN A 1 354 ? 56.275 -6.025 -93.518 1.00 67.88 354 GLN A C 1
ATOM 2869 O O . GLN A 1 354 ? 55.205 -6.489 -93.119 1.00 67.88 354 GLN A O 1
ATOM 2874 N N . LYS A 1 355 ? 57.419 -6.227 -92.850 1.00 75.56 355 LYS A N 1
ATOM 2875 C CA . LYS A 1 355 ? 57.470 -6.921 -91.556 1.00 75.56 355 LYS A CA 1
ATOM 2876 C C . LYS A 1 355 ? 56.681 -6.162 -90.482 1.00 75.56 355 LYS A C 1
ATOM 2878 O O . LYS A 1 355 ? 55.877 -6.773 -89.784 1.00 75.56 355 LYS A O 1
ATOM 2883 N N . HIS A 1 356 ? 56.844 -4.843 -90.405 1.00 78.81 356 HIS A N 1
ATOM 2884 C CA . HIS A 1 356 ? 56.155 -3.993 -89.434 1.00 78.81 356 HIS A CA 1
ATOM 2885 C C . HIS A 1 356 ? 54.638 -3.897 -89.705 1.00 78.81 356 HIS A C 1
ATOM 2887 O O . HIS A 1 356 ? 53.850 -3.762 -88.767 1.00 78.81 356 HIS A O 1
ATOM 2893 N N . GLU A 1 357 ? 54.198 -4.011 -90.962 1.00 77.31 357 GLU A N 1
ATOM 2894 C CA . GLU A 1 357 ? 52.778 -4.106 -91.323 1.00 77.31 357 GLU A CA 1
ATOM 2895 C C . GLU A 1 357 ? 52.165 -5.446 -90.880 1.00 77.31 357 GLU A C 1
ATOM 2897 O O . GLU A 1 357 ? 51.105 -5.451 -90.248 1.00 77.31 357 GLU A O 1
ATOM 2902 N N . MET A 1 358 ? 52.863 -6.570 -91.095 1.00 77.50 358 MET A N 1
ATOM 2903 C CA . MET A 1 358 ? 52.454 -7.874 -90.551 1.00 77.50 358 MET A CA 1
ATOM 2904 C C . MET A 1 358 ? 52.436 -7.888 -89.017 1.00 77.50 358 MET A C 1
ATOM 2906 O O . MET A 1 358 ? 51.512 -8.441 -88.423 1.00 77.50 358 MET A O 1
ATOM 2910 N N . GLU A 1 359 ? 53.412 -7.254 -88.362 1.00 78.81 359 GLU A N 1
ATOM 2911 C CA . GLU A 1 359 ? 53.452 -7.112 -86.900 1.00 78.81 359 GLU A CA 1
ATOM 2912 C C . GLU A 1 359 ? 52.289 -6.250 -86.387 1.00 78.81 359 GLU A C 1
ATOM 2914 O O . GLU A 1 359 ? 51.631 -6.623 -85.418 1.00 78.81 359 GLU A O 1
ATOM 2919 N N . MET A 1 360 ? 51.934 -5.167 -87.085 1.00 80.06 360 MET A N 1
ATOM 2920 C CA . MET A 1 360 ? 50.738 -4.373 -86.776 1.00 80.06 360 MET A CA 1
ATOM 2921 C C . MET A 1 360 ? 49.433 -5.158 -86.977 1.00 80.06 360 MET A C 1
ATOM 2923 O O . MET A 1 360 ? 48.483 -4.972 -86.213 1.00 80.06 360 MET A O 1
ATOM 2927 N N . GLU A 1 361 ? 49.347 -6.048 -87.969 1.00 80.38 361 GLU A N 1
ATOM 2928 C CA . GLU A 1 361 ? 48.172 -6.909 -88.140 1.00 80.38 361 GLU A CA 1
ATOM 2929 C C . GLU A 1 361 ? 48.111 -8.043 -87.099 1.00 80.38 361 GLU A C 1
ATOM 2931 O O . GLU A 1 361 ? 47.022 -8.395 -86.638 1.00 80.38 361 GLU A O 1
ATOM 2936 N N . ALA A 1 362 ? 49.262 -8.573 -86.673 1.00 79.25 362 ALA A N 1
ATOM 2937 C CA . ALA A 1 362 ? 49.364 -9.515 -85.561 1.00 79.25 362 ALA A CA 1
ATOM 2938 C C . ALA A 1 362 ? 48.913 -8.863 -84.243 1.00 79.25 362 ALA A C 1
ATOM 2940 O O . ALA A 1 362 ? 48.007 -9.388 -83.597 1.00 79.25 362 ALA A O 1
ATOM 2941 N N . MET A 1 363 ? 49.431 -7.672 -83.920 1.00 81.69 363 MET A N 1
ATOM 2942 C CA . MET A 1 363 ? 49.023 -6.875 -82.754 1.00 81.69 363 MET A CA 1
ATOM 2943 C C . MET A 1 363 ? 47.517 -6.580 -82.757 1.00 81.69 363 MET A C 1
ATOM 2945 O O . MET A 1 363 ? 46.859 -6.734 -81.733 1.00 81.69 363 MET A O 1
ATOM 2949 N N . ARG A 1 364 ? 46.917 -6.234 -83.908 1.00 85.81 364 ARG A N 1
ATOM 2950 C CA . ARG A 1 364 ? 45.451 -6.065 -84.017 1.00 85.81 364 ARG A CA 1
ATOM 2951 C C . ARG A 1 364 ? 44.692 -7.358 -83.695 1.00 85.81 364 ARG A C 1
ATOM 2953 O O . ARG A 1 364 ? 43.697 -7.312 -82.975 1.00 85.81 364 ARG A O 1
ATOM 2960 N N . LYS A 1 365 ? 45.150 -8.508 -84.203 1.00 84.88 365 LYS A N 1
ATOM 2961 C CA . LYS A 1 365 ? 44.536 -9.825 -83.940 1.00 84.88 365 LYS A CA 1
ATOM 2962 C C . LYS A 1 365 ? 44.716 -10.268 -82.483 1.00 84.88 365 LYS A C 1
ATOM 2964 O O . LYS A 1 365 ? 43.830 -10.924 -81.941 1.00 84.88 365 LYS A O 1
ATOM 2969 N N . GLU A 1 366 ? 45.819 -9.894 -81.844 1.00 82.12 366 GLU A N 1
ATOM 2970 C CA . GLU A 1 366 ? 46.079 -10.123 -80.421 1.00 82.12 366 GLU A CA 1
ATOM 2971 C C . GLU A 1 366 ? 45.209 -9.224 -79.531 1.00 82.12 366 GLU A C 1
ATOM 2973 O O . GLU A 1 366 ? 44.501 -9.734 -78.668 1.00 82.12 366 GLU A O 1
ATOM 2978 N N . HIS A 1 367 ? 45.130 -7.922 -79.822 1.00 85.88 367 HIS A N 1
ATOM 2979 C CA . HIS A 1 367 ? 44.247 -6.984 -79.119 1.00 85.88 367 HIS A CA 1
ATOM 2980 C C . HIS A 1 367 ? 42.769 -7.404 -79.187 1.00 85.88 367 HIS A C 1
ATOM 2982 O O . HIS A 1 367 ? 42.058 -7.278 -78.195 1.00 85.88 367 HIS A O 1
ATOM 2988 N N . ILE A 1 368 ? 42.293 -7.927 -80.325 1.00 87.56 368 ILE A N 1
ATOM 2989 C CA . ILE A 1 368 ? 40.918 -8.449 -80.441 1.00 87.56 368 ILE A CA 1
ATOM 2990 C C . ILE A 1 368 ? 40.709 -9.655 -79.512 1.00 87.56 368 ILE A C 1
ATOM 2992 O O . ILE A 1 368 ? 39.714 -9.702 -78.791 1.00 87.56 368 ILE A O 1
ATOM 2996 N N . ARG A 1 369 ? 41.662 -10.598 -79.473 1.00 86.25 369 ARG A N 1
ATOM 2997 C CA . ARG A 1 369 ? 41.602 -11.763 -78.572 1.00 86.25 369 ARG A CA 1
ATOM 2998 C C . ARG A 1 369 ? 41.622 -11.352 -77.102 1.00 86.25 369 ARG A C 1
ATOM 3000 O O . ARG A 1 369 ? 40.868 -11.921 -76.321 1.00 86.25 369 ARG A O 1
ATOM 3007 N N . GLU A 1 370 ? 42.436 -10.365 -76.737 1.00 86.62 370 GLU A N 1
ATOM 3008 C CA . GLU A 1 370 ? 42.513 -9.881 -75.357 1.00 86.62 370 GLU A CA 1
ATOM 3009 C C . GLU A 1 370 ? 41.256 -9.090 -74.959 1.00 86.62 370 GLU A C 1
ATOM 3011 O O . GLU A 1 370 ? 40.764 -9.250 -73.848 1.00 86.62 370 GLU A O 1
ATOM 3016 N N . ILE A 1 371 ? 40.642 -8.328 -75.875 1.00 87.19 371 ILE A N 1
ATOM 3017 C CA . ILE A 1 371 ? 39.327 -7.702 -75.645 1.00 87.19 371 ILE A CA 1
ATOM 3018 C C . ILE A 1 371 ? 38.246 -8.763 -75.399 1.00 87.19 371 ILE A C 1
ATOM 3020 O O . ILE A 1 371 ? 37.458 -8.625 -74.462 1.00 87.19 371 ILE A O 1
ATOM 3024 N N . ASP A 1 372 ? 38.200 -9.829 -76.200 1.00 87.00 372 ASP A N 1
ATOM 3025 C CA . ASP A 1 372 ? 37.217 -10.902 -76.011 1.00 87.00 372 ASP A CA 1
ATOM 3026 C C . ASP A 1 372 ? 37.511 -11.763 -74.771 1.00 87.00 372 ASP A C 1
ATOM 3028 O O . ASP A 1 372 ? 36.576 -12.257 -74.137 1.00 87.00 372 ASP A O 1
ATOM 3032 N N . ARG A 1 373 ? 38.778 -11.873 -74.356 1.00 89.50 373 ARG A N 1
ATOM 3033 C CA . ARG A 1 373 ? 39.168 -12.458 -73.070 1.00 89.50 373 ARG A CA 1
ATOM 3034 C C . ARG A 1 373 ? 38.699 -11.600 -71.893 1.00 89.50 373 ARG A C 1
ATOM 3036 O O . ARG A 1 373 ? 37.999 -12.113 -71.025 1.00 89.50 373 ARG A O 1
ATOM 3043 N N . VAL A 1 374 ? 39.022 -10.306 -71.879 1.00 88.75 374 VAL A N 1
ATOM 3044 C CA . VAL A 1 374 ? 38.600 -9.364 -70.826 1.00 88.75 374 VAL A CA 1
ATOM 3045 C C . VAL A 1 374 ? 37.075 -9.306 -70.730 1.00 88.75 374 VAL A C 1
ATOM 3047 O O . VAL A 1 374 ? 36.535 -9.260 -69.628 1.00 88.75 374 VAL A O 1
ATOM 3050 N N . ARG A 1 375 ? 36.359 -9.399 -71.859 1.00 91.69 375 ARG A N 1
ATOM 3051 C CA . ARG A 1 375 ? 34.898 -9.569 -71.872 1.00 91.69 375 ARG A CA 1
ATOM 3052 C C . ARG A 1 375 ? 34.453 -10.851 -71.179 1.00 91.69 375 ARG A C 1
ATOM 3054 O O . ARG A 1 375 ? 33.544 -10.774 -70.369 1.00 91.69 375 ARG A O 1
ATOM 3061 N N . GLN A 1 376 ? 35.063 -12.004 -71.464 1.00 89.38 376 GLN A N 1
ATOM 3062 C CA . GLN A 1 376 ? 34.717 -13.272 -70.803 1.00 89.38 376 GLN A CA 1
ATOM 3063 C C . GLN A 1 376 ? 35.014 -13.246 -69.297 1.00 89.38 376 GLN A C 1
ATOM 3065 O O . GLN A 1 376 ? 34.211 -13.751 -68.509 1.00 89.38 376 GLN A O 1
ATOM 3070 N N . GLU A 1 377 ? 36.124 -12.625 -68.892 1.00 87.38 377 GLU A N 1
ATOM 3071 C CA . GLU A 1 377 ? 36.474 -12.423 -67.485 1.00 87.38 377 GLU A CA 1
ATOM 3072 C C . GLU A 1 377 ? 35.430 -11.509 -66.802 1.00 87.38 377 GLU A C 1
ATOM 3074 O O . GLU A 1 377 ? 34.806 -11.945 -65.831 1.00 87.38 377 GLU A O 1
ATOM 3079 N N . GLN A 1 378 ? 35.096 -10.344 -67.376 1.00 90.50 378 GLN A N 1
ATOM 3080 C CA . GLN A 1 378 ? 34.030 -9.448 -66.883 1.00 90.50 378 GLN A CA 1
ATOM 3081 C C . GLN A 1 378 ? 32.643 -10.112 -66.837 1.00 90.50 378 GLN A C 1
ATOM 3083 O O . GLN A 1 378 ? 31.926 -9.974 -65.847 1.00 90.50 378 GLN A O 1
ATOM 3088 N N . ASP A 1 379 ? 32.268 -10.882 -67.861 1.00 90.44 379 ASP A N 1
ATOM 3089 C CA . ASP A 1 379 ? 31.019 -11.652 -67.899 1.00 90.44 379 ASP A CA 1
ATOM 3090 C C . ASP A 1 379 ? 30.948 -12.662 -66.742 1.00 90.44 379 ASP A C 1
ATOM 3092 O O . ASP A 1 379 ? 29.872 -12.921 -66.195 1.00 90.44 379 ASP A O 1
ATOM 3096 N N . SER A 1 380 ? 32.086 -13.263 -66.377 1.00 90.81 380 SER A N 1
ATOM 3097 C CA . SER A 1 380 ? 32.186 -14.219 -65.271 1.00 90.81 380 SER A CA 1
ATOM 3098 C C . SER A 1 380 ? 32.112 -13.528 -63.903 1.00 90.81 380 SER A C 1
ATOM 3100 O O . SER A 1 380 ? 31.380 -13.991 -63.023 1.00 90.81 380 SER A O 1
ATOM 3102 N N . GLU A 1 381 ? 32.767 -12.373 -63.747 1.00 89.94 381 GLU A N 1
ATOM 3103 C CA . GLU A 1 381 ? 32.690 -11.538 -62.545 1.00 89.94 381 GLU A CA 1
ATOM 3104 C C . GLU A 1 381 ? 31.274 -10.994 -62.334 1.00 89.94 381 GLU A C 1
ATOM 3106 O O . GLU A 1 381 ? 30.739 -11.088 -61.229 1.00 89.94 381 GLU A O 1
ATOM 3111 N N . GLN A 1 382 ? 30.613 -10.514 -63.392 1.00 92.12 382 GLN A N 1
ATOM 3112 C CA . GLN A 1 382 ? 29.235 -10.031 -63.324 1.00 92.12 382 GLN A CA 1
ATOM 3113 C C . GLN A 1 382 ? 28.264 -11.156 -62.936 1.00 92.12 382 GLN A C 1
ATOM 3115 O O . GLN A 1 382 ? 27.408 -10.949 -62.076 1.00 92.12 382 GLN A O 1
ATOM 3120 N N . LYS A 1 383 ? 28.410 -12.366 -63.498 1.00 93.12 383 LYS A N 1
ATOM 3121 C CA . LYS A 1 383 ? 27.600 -13.540 -63.107 1.00 93.12 383 LYS A CA 1
ATOM 3122 C C . LYS A 1 383 ? 27.847 -13.939 -61.646 1.00 93.12 383 LYS A C 1
ATOM 3124 O O . LYS A 1 383 ? 26.892 -14.243 -60.928 1.00 93.12 383 LYS A O 1
ATOM 3129 N N . SER A 1 384 ? 29.097 -13.875 -61.183 1.00 91.62 384 SER A N 1
ATOM 3130 C CA . SER A 1 384 ? 29.472 -14.110 -59.782 1.00 91.62 384 SER A CA 1
ATOM 3131 C C . SER A 1 384 ? 28.840 -13.075 -58.838 1.00 91.62 384 SER A C 1
ATOM 3133 O O . SER A 1 384 ? 28.192 -13.440 -57.853 1.00 91.62 384 SER A O 1
ATOM 3135 N N . LEU A 1 385 ? 28.930 -11.785 -59.179 1.00 92.75 385 LEU A N 1
ATOM 3136 C CA . LEU A 1 385 ? 28.353 -10.680 -58.414 1.00 92.75 385 LEU A CA 1
ATOM 3137 C C . LEU A 1 385 ? 26.820 -10.749 -58.361 1.00 92.75 385 LEU A C 1
ATOM 3139 O O . LEU A 1 385 ? 26.244 -10.596 -57.286 1.00 92.75 385 LEU A O 1
ATOM 3143 N N . VAL A 1 386 ? 26.150 -11.034 -59.482 1.00 93.12 386 VAL A N 1
ATOM 3144 C CA . VAL A 1 386 ? 24.688 -11.215 -59.526 1.00 93.12 386 VAL A CA 1
ATOM 3145 C C . VAL A 1 386 ? 24.255 -12.394 -58.649 1.00 93.12 386 VAL A C 1
ATOM 3147 O O . VAL A 1 386 ? 23.315 -12.250 -57.870 1.00 93.12 386 VAL A O 1
ATOM 3150 N N . SER A 1 387 ? 24.967 -13.524 -58.698 1.00 92.50 387 SER A N 1
ATOM 3151 C CA . SER A 1 387 ? 24.703 -14.687 -57.835 1.00 92.50 387 SER A CA 1
ATOM 3152 C C . SER A 1 387 ? 24.892 -14.361 -56.344 1.00 92.50 387 SER A C 1
ATOM 3154 O O . SER A 1 387 ? 24.056 -14.711 -55.505 1.00 92.50 387 SER A O 1
ATOM 3156 N N . LEU A 1 388 ? 25.946 -13.610 -55.999 1.00 92.50 388 LEU A N 1
ATOM 3157 C CA . LEU A 1 388 ? 26.183 -13.135 -54.634 1.00 92.50 388 LEU A CA 1
ATOM 3158 C C . LEU A 1 388 ? 25.066 -12.195 -54.153 1.00 92.50 388 LEU A C 1
ATOM 3160 O O . LEU A 1 388 ? 24.571 -12.368 -53.039 1.00 92.50 388 LEU A O 1
ATOM 3164 N N . LEU A 1 389 ? 24.642 -11.240 -54.985 1.00 91.69 389 LEU A N 1
ATOM 3165 C CA . LEU A 1 389 ? 23.567 -10.295 -54.669 1.00 91.69 389 LEU A CA 1
ATOM 3166 C C . LEU A 1 389 ? 22.209 -10.998 -54.524 1.00 91.69 389 LEU A C 1
ATOM 3168 O O . LEU A 1 389 ? 21.495 -10.727 -53.562 1.00 91.69 389 LEU A O 1
ATOM 3172 N N . GLN A 1 390 ? 21.882 -11.960 -55.392 1.00 92.69 390 GLN A N 1
ATOM 3173 C CA . GLN A 1 390 ? 20.683 -12.800 -55.255 1.00 92.69 390 GLN A CA 1
ATOM 3174 C C . GLN A 1 390 ? 20.693 -13.586 -53.935 1.00 92.69 390 GLN A C 1
ATOM 3176 O O . GLN A 1 390 ? 19.704 -13.590 -53.201 1.00 92.69 390 GLN A O 1
ATOM 3181 N N . ARG A 1 391 ? 21.835 -14.190 -53.572 1.00 93.50 391 ARG A N 1
ATOM 3182 C CA . ARG A 1 391 ? 21.999 -14.902 -52.295 1.00 93.50 391 ARG A CA 1
ATOM 3183 C C . ARG A 1 391 ? 21.913 -13.971 -51.079 1.00 93.50 391 ARG A C 1
ATOM 3185 O O . ARG A 1 391 ? 21.456 -14.402 -50.020 1.00 93.50 391 ARG A O 1
ATOM 3192 N N . GLN A 1 392 ? 22.348 -12.717 -51.203 1.00 93.19 392 GLN A N 1
ATOM 3193 C CA . GLN A 1 392 ? 22.179 -11.706 -50.156 1.00 93.19 392 GLN A CA 1
ATOM 3194 C C . GLN A 1 392 ? 20.716 -11.256 -50.039 1.00 93.19 392 GLN A C 1
ATOM 3196 O O . GLN A 1 392 ? 20.216 -11.206 -48.917 1.00 93.19 392 GLN A O 1
ATOM 3201 N N . SER A 1 393 ? 20.017 -11.025 -51.158 1.00 91.50 393 SER A N 1
ATOM 3202 C CA . SER A 1 393 ? 18.589 -10.668 -51.186 1.00 91.50 393 SER A CA 1
ATOM 3203 C C . SER A 1 393 ? 17.742 -11.734 -50.490 1.00 91.50 393 SER A C 1
ATOM 3205 O O . SER A 1 393 ? 17.127 -11.444 -49.468 1.00 91.50 393 SER A O 1
ATOM 3207 N N . ALA A 1 394 ? 17.857 -13.002 -50.900 1.00 92.00 394 ALA A N 1
ATOM 3208 C CA . ALA A 1 394 ? 17.122 -14.115 -50.290 1.00 92.00 394 ALA A CA 1
ATOM 3209 C C . ALA A 1 394 ? 17.407 -14.291 -48.778 1.00 92.00 394 ALA A C 1
ATOM 3211 O O . ALA A 1 394 ? 16.545 -14.719 -48.011 1.00 92.00 394 ALA A O 1
ATOM 3212 N N . ASN A 1 395 ? 18.614 -13.942 -48.315 1.00 91.88 395 ASN A N 1
ATOM 3213 C CA . ASN A 1 395 ? 18.980 -13.957 -46.891 1.00 91.88 395 ASN A CA 1
ATOM 3214 C C . ASN A 1 395 ? 18.380 -12.758 -46.126 1.00 91.88 395 ASN A C 1
ATOM 3216 O O . ASN A 1 395 ? 18.023 -12.891 -44.956 1.00 91.88 395 ASN A O 1
ATOM 3220 N N . LEU A 1 396 ? 18.244 -11.594 -46.766 1.00 92.50 396 LEU A N 1
ATOM 3221 C CA . LEU A 1 396 ? 17.546 -10.436 -46.202 1.00 92.50 396 LEU A CA 1
ATOM 3222 C C . LEU A 1 396 ? 16.028 -10.661 -46.166 1.00 92.50 396 LEU A C 1
ATOM 3224 O O . LEU A 1 396 ? 15.425 -10.443 -45.121 1.00 92.50 396 LEU A O 1
ATOM 3228 N N . GLU A 1 397 ? 15.436 -11.198 -47.231 1.00 92.44 397 GLU A N 1
ATOM 3229 C CA . GLU A 1 397 ? 14.028 -11.616 -47.304 1.00 92.44 397 GLU A CA 1
ATOM 3230 C C . GLU A 1 397 ? 13.695 -12.617 -46.183 1.00 92.44 397 GLU A C 1
ATOM 3232 O O . GLU A 1 397 ? 12.838 -12.347 -45.341 1.00 92.44 397 GLU A O 1
ATOM 3237 N N . ALA A 1 398 ? 14.476 -13.696 -46.047 1.00 91.75 398 ALA A N 1
ATOM 3238 C CA . ALA A 1 398 ? 14.303 -14.681 -44.974 1.00 91.75 398 ALA A CA 1
ATOM 3239 C C . ALA A 1 398 ? 14.542 -14.124 -43.550 1.00 91.75 398 ALA A C 1
ATOM 3241 O O . ALA A 1 398 ? 14.124 -14.742 -42.565 1.00 91.75 398 ALA A O 1
ATOM 3242 N N . LYS A 1 399 ? 15.216 -12.973 -43.403 1.00 94.31 399 LYS A N 1
ATOM 3243 C CA . LYS A 1 399 ? 15.302 -12.231 -42.130 1.00 94.31 399 LYS A CA 1
ATOM 3244 C C . LYS A 1 399 ? 14.079 -11.343 -41.916 1.00 94.31 399 LYS A C 1
ATOM 3246 O O . LYS A 1 399 ? 13.565 -11.314 -40.800 1.00 94.31 399 LYS A O 1
ATOM 3251 N N . CYS A 1 400 ? 13.596 -10.662 -42.954 1.00 92.06 400 CYS A N 1
ATOM 3252 C CA . CYS A 1 400 ? 12.364 -9.878 -42.915 1.00 92.06 400 CYS A CA 1
ATOM 3253 C C . CYS A 1 400 ? 11.161 -10.750 -42.535 1.00 92.06 400 CYS A C 1
ATOM 3255 O O . CYS A 1 400 ? 10.426 -10.373 -41.627 1.00 92.06 400 CYS A O 1
ATOM 3257 N N . ASP A 1 401 ? 11.021 -11.945 -43.116 1.00 92.69 401 ASP A N 1
ATOM 3258 C CA . ASP A 1 401 ? 9.959 -12.896 -42.761 1.00 92.69 401 ASP A CA 1
ATOM 3259 C C . ASP A 1 401 ? 10.019 -13.308 -41.285 1.00 92.69 401 ASP A C 1
ATOM 3261 O O . ASP A 1 401 ? 9.010 -13.266 -40.579 1.00 92.69 401 ASP A O 1
ATOM 3265 N N . LYS A 1 402 ? 11.213 -13.648 -40.777 1.00 93.19 402 LYS A N 1
ATOM 3266 C CA . LYS A 1 402 ? 11.413 -14.001 -39.360 1.00 93.19 402 LYS A CA 1
ATOM 3267 C C . LYS A 1 402 ? 11.093 -12.837 -38.423 1.00 93.19 402 LYS A C 1
ATOM 3269 O O . LYS A 1 402 ? 10.450 -13.044 -37.396 1.00 93.19 402 LYS A O 1
ATOM 3274 N N . LEU A 1 403 ? 11.496 -11.615 -38.775 1.00 91.50 403 LEU A N 1
ATOM 3275 C CA . LEU A 1 403 ? 11.168 -10.411 -38.006 1.00 91.50 403 LEU A CA 1
ATOM 3276 C C . LEU A 1 403 ? 9.665 -10.096 -38.054 1.00 91.50 403 LEU A C 1
ATOM 3278 O O . LEU A 1 403 ? 9.094 -9.729 -37.030 1.00 91.50 403 LEU A O 1
ATOM 3282 N N . GLN A 1 404 ? 8.998 -10.306 -39.193 1.00 95.00 404 GLN A N 1
ATOM 3283 C CA . GLN A 1 404 ? 7.553 -10.114 -39.324 1.00 95.00 404 GLN A CA 1
ATOM 3284 C C . GLN A 1 404 ? 6.762 -11.161 -38.521 1.00 95.00 404 GLN A C 1
ATOM 3286 O O . GLN A 1 404 ? 5.777 -10.819 -37.869 1.00 95.00 404 GLN A O 1
ATOM 3291 N N . GLN A 1 405 ? 7.200 -12.424 -38.518 1.00 92.94 405 GLN A N 1
ATOM 3292 C CA . GLN A 1 405 ? 6.635 -13.478 -37.666 1.00 92.94 405 GLN A CA 1
ATOM 3293 C C . GLN A 1 405 ? 6.831 -13.158 -36.176 1.00 92.94 405 GLN A C 1
ATOM 3295 O O . GLN A 1 405 ? 5.892 -13.295 -35.392 1.00 92.94 405 GLN A O 1
ATOM 3300 N N . HIS A 1 406 ? 8.013 -12.668 -35.788 1.00 91.38 406 HIS A N 1
ATOM 3301 C CA . HIS A 1 406 ? 8.295 -12.239 -34.417 1.00 91.38 406 HIS A CA 1
ATOM 3302 C C . HIS A 1 406 ? 7.430 -11.040 -33.988 1.00 91.38 406 HIS A C 1
ATOM 3304 O O . HIS A 1 406 ? 6.878 -11.059 -32.890 1.00 91.38 406 HIS A O 1
ATOM 3310 N N . SER A 1 407 ? 7.236 -10.043 -34.863 1.00 90.75 407 SER A N 1
ATOM 3311 C CA . SER A 1 407 ? 6.323 -8.914 -34.619 1.00 90.75 407 SER A CA 1
ATOM 3312 C C . SER A 1 407 ? 4.896 -9.406 -34.368 1.00 90.75 407 SER A C 1
ATOM 3314 O O . SER A 1 407 ? 4.343 -9.157 -33.300 1.00 90.75 407 SER A O 1
ATOM 3316 N N . LYS A 1 408 ? 4.350 -10.235 -35.270 1.00 94.38 408 LYS A N 1
ATOM 3317 C CA . LYS A 1 408 ? 3.006 -10.830 -35.138 1.00 94.38 408 LYS A CA 1
ATOM 3318 C C . LYS A 1 408 ? 2.835 -11.643 -33.846 1.00 94.38 408 LYS A C 1
ATOM 3320 O O . LYS A 1 408 ? 1.770 -11.599 -33.230 1.00 94.38 408 LYS A O 1
ATOM 3325 N N . ALA A 1 409 ? 3.875 -12.354 -33.403 1.00 91.00 409 ALA A N 1
ATOM 3326 C CA . ALA A 1 409 ? 3.863 -13.087 -32.136 1.00 91.00 409 ALA A CA 1
ATOM 3327 C C . ALA A 1 409 ? 3.828 -12.150 -30.911 1.00 91.00 409 ALA A C 1
ATOM 3329 O O . ALA A 1 409 ? 3.064 -12.393 -29.973 1.00 91.00 409 ALA A O 1
ATOM 3330 N N . LEU A 1 410 ? 4.598 -11.055 -30.927 1.00 91.56 410 LEU A N 1
ATOM 3331 C CA . LEU A 1 410 ? 4.545 -10.023 -29.884 1.00 91.56 410 LEU A CA 1
ATOM 3332 C C . LEU A 1 410 ? 3.204 -9.271 -29.886 1.00 91.56 410 LEU A C 1
ATOM 3334 O O . LEU A 1 410 ? 2.635 -9.050 -28.823 1.00 91.56 410 LEU A O 1
ATOM 3338 N N . GLU A 1 411 ? 2.655 -8.944 -31.057 1.00 93.00 411 GLU A N 1
ATOM 3339 C CA . GLU A 1 411 ? 1.334 -8.322 -31.229 1.00 93.00 411 GLU A CA 1
ATOM 3340 C C . GLU A 1 411 ? 0.191 -9.215 -30.721 1.00 93.00 411 GLU A C 1
ATOM 3342 O O . GLU A 1 411 ? -0.816 -8.709 -30.226 1.00 93.00 411 GLU A O 1
ATOM 3347 N N . SER A 1 412 ? 0.304 -10.543 -30.847 1.00 91.69 412 SER A N 1
ATOM 3348 C CA . SER A 1 412 ? -0.629 -11.480 -30.202 1.00 91.69 412 SER A CA 1
ATOM 3349 C C . SER A 1 412 ? -0.495 -11.394 -28.683 1.00 91.69 412 SER A C 1
ATOM 3351 O O . SER A 1 412 ? -1.447 -11.020 -28.006 1.00 91.69 412 SER A O 1
ATOM 3353 N N . ARG A 1 413 ? 0.723 -11.599 -28.161 1.00 92.56 413 ARG A N 1
ATOM 3354 C CA . ARG A 1 413 ? 1.004 -11.588 -26.718 1.00 92.56 413 ARG A CA 1
ATOM 3355 C C . ARG A 1 413 ? 0.607 -10.274 -26.034 1.00 92.56 413 ARG A C 1
ATOM 3357 O O . ARG A 1 413 ? 0.175 -10.294 -24.886 1.00 92.56 413 ARG A O 1
ATOM 3364 N N . LEU A 1 414 ? 0.738 -9.138 -26.720 1.00 90.00 414 LEU A N 1
ATOM 3365 C CA . LEU A 1 414 ? 0.292 -7.836 -26.222 1.00 90.00 414 LEU A CA 1
ATOM 3366 C C . LEU A 1 414 ? -1.237 -7.754 -26.101 1.00 90.00 414 LEU A C 1
ATOM 3368 O O . LEU A 1 414 ? -1.717 -7.234 -25.099 1.00 90.00 414 LEU A O 1
ATOM 3372 N N . ARG A 1 415 ? -2.002 -8.310 -27.050 1.00 93.69 415 ARG A N 1
ATOM 3373 C CA . ARG A 1 415 ? -3.474 -8.396 -26.957 1.00 93.69 415 ARG A CA 1
ATOM 3374 C C . ARG A 1 415 ? -3.923 -9.352 -25.848 1.00 93.69 415 ARG A C 1
ATOM 3376 O O . ARG A 1 415 ? -4.818 -9.011 -25.076 1.00 93.69 415 ARG A O 1
ATOM 3383 N N . ASP A 1 416 ? -3.247 -10.490 -25.699 1.00 89.62 416 ASP A N 1
ATOM 3384 C CA . ASP A 1 416 ? -3.487 -11.437 -24.599 1.00 89.62 416 ASP A CA 1
ATOM 3385 C C . ASP A 1 416 ? -3.220 -10.773 -23.228 1.00 89.62 416 ASP A C 1
ATOM 3387 O O . ASP A 1 416 ? -3.960 -10.956 -22.260 1.00 89.62 416 ASP A O 1
ATOM 3391 N N . MET A 1 417 ? -2.187 -9.925 -23.144 1.00 88.88 417 MET A N 1
ATOM 3392 C CA . MET A 1 417 ? -1.895 -9.125 -21.952 1.00 88.88 417 MET A CA 1
ATOM 3393 C C . MET A 1 417 ? -2.919 -8.006 -21.715 1.00 88.88 417 MET A C 1
ATOM 3395 O O . MET A 1 417 ? -3.330 -7.827 -20.570 1.00 88.88 417 MET A O 1
ATOM 3399 N N . MET A 1 418 ? -3.359 -7.280 -22.750 1.00 90.06 418 MET A N 1
ATOM 3400 C CA . MET A 1 418 ? -4.392 -6.237 -22.624 1.00 90.06 418 MET A CA 1
ATOM 3401 C C . MET A 1 418 ? -5.705 -6.820 -22.095 1.00 90.06 418 MET A C 1
ATOM 3403 O O . MET A 1 418 ? -6.191 -6.362 -21.067 1.00 90.06 418 MET A O 1
ATOM 3407 N N . THR A 1 419 ? -6.202 -7.901 -22.697 1.00 92.56 419 THR A N 1
ATOM 3408 C CA . THR A 1 419 ? -7.424 -8.591 -22.234 1.00 92.56 419 THR A CA 1
ATOM 3409 C C . THR A 1 419 ? -7.273 -9.156 -20.816 1.00 92.56 419 THR A C 1
ATOM 3411 O O . THR A 1 419 ? -8.221 -9.156 -20.032 1.00 92.56 419 THR A O 1
ATOM 3414 N N . THR A 1 420 ? -6.067 -9.577 -20.420 1.00 87.50 420 THR A N 1
ATOM 3415 C CA . THR A 1 420 ? -5.775 -9.965 -19.028 1.00 87.50 420 THR A CA 1
ATOM 3416 C C . THR A 1 420 ? -5.835 -8.773 -18.060 1.00 87.50 420 THR A C 1
ATOM 3418 O O . THR A 1 420 ? -6.271 -8.936 -16.920 1.00 87.50 420 THR A O 1
ATOM 3421 N N . VAL A 1 421 ? -5.411 -7.577 -18.482 1.00 88.31 421 VAL A N 1
ATOM 3422 C CA . VAL A 1 421 ? -5.507 -6.339 -17.685 1.00 88.31 421 VAL A CA 1
ATOM 3423 C C . VAL A 1 421 ? -6.952 -5.845 -17.608 1.00 88.31 421 VAL A C 1
ATOM 3425 O O . VAL A 1 421 ? -7.414 -5.530 -16.519 1.00 88.31 421 VAL A O 1
ATOM 3428 N N . GLU A 1 422 ? -7.696 -5.855 -18.713 1.00 92.62 422 GLU A N 1
ATOM 3429 C CA . GLU A 1 422 ? -9.119 -5.488 -18.762 1.00 92.62 422 GLU A CA 1
ATOM 3430 C C . GLU A 1 422 ? -9.956 -6.359 -17.813 1.00 92.62 422 GLU A C 1
ATOM 3432 O O . GLU A 1 422 ? -10.692 -5.834 -16.976 1.00 92.62 422 GLU A O 1
ATOM 3437 N N . ASN A 1 423 ? -9.768 -7.683 -17.856 1.00 90.62 423 ASN A N 1
ATOM 3438 C CA . ASN A 1 423 ? -10.435 -8.616 -16.943 1.00 90.62 423 ASN A CA 1
ATOM 3439 C C . ASN A 1 423 ? -10.055 -8.388 -15.467 1.00 90.62 423 ASN A C 1
ATOM 3441 O O . ASN A 1 423 ? -10.904 -8.522 -14.588 1.00 90.62 423 ASN A O 1
ATOM 3445 N N . LYS A 1 424 ? -8.802 -8.008 -15.173 1.00 89.88 424 LYS A N 1
ATOM 3446 C CA . LYS A 1 424 ? -8.382 -7.651 -13.805 1.00 89.88 424 LYS A CA 1
ATOM 3447 C C . LYS A 1 424 ? -8.996 -6.337 -13.335 1.00 89.88 424 LYS A C 1
ATOM 3449 O O . LYS A 1 424 ? -9.482 -6.283 -12.212 1.00 89.88 424 LYS A O 1
ATOM 3454 N N . ASN A 1 425 ? -9.007 -5.308 -14.179 1.00 84.81 425 ASN A N 1
ATOM 3455 C CA . ASN A 1 425 ? -9.595 -4.007 -13.858 1.00 84.81 425 ASN A CA 1
ATOM 3456 C C . ASN A 1 425 ? -11.103 -4.135 -13.602 1.00 84.81 425 ASN A C 1
ATOM 3458 O O . ASN A 1 425 ? -11.617 -3.539 -12.661 1.00 84.81 425 ASN A O 1
ATOM 3462 N N . ARG A 1 426 ? -11.793 -4.976 -14.384 1.00 93.44 426 ARG A N 1
ATOM 3463 C CA . ARG A 1 426 ? -13.194 -5.334 -14.148 1.00 93.44 426 ARG A CA 1
ATOM 3464 C C . ARG A 1 426 ? -13.397 -6.013 -12.789 1.00 93.44 426 ARG A C 1
ATOM 3466 O O . ARG A 1 426 ? -14.257 -5.584 -12.033 1.00 93.44 426 ARG A O 1
ATOM 3473 N N . LEU A 1 427 ? -12.588 -7.023 -12.458 1.00 88.44 427 LEU A N 1
ATOM 3474 C CA . LEU A 1 427 ? -12.679 -7.736 -11.176 1.00 88.44 427 LEU A CA 1
ATOM 3475 C C . LEU A 1 427 ? -12.346 -6.834 -9.973 1.00 88.44 427 LEU A C 1
ATOM 3477 O O . LEU A 1 427 ? -12.886 -7.036 -8.888 1.00 88.44 427 LEU A O 1
ATOM 3481 N N . ILE A 1 428 ? -11.478 -5.834 -10.154 1.00 86.62 428 ILE A N 1
ATOM 3482 C CA . ILE A 1 428 ? -11.221 -4.788 -9.152 1.00 86.62 428 ILE A CA 1
ATOM 3483 C C . ILE A 1 428 ? -12.474 -3.922 -8.966 1.00 86.62 428 ILE A C 1
ATOM 3485 O O . ILE A 1 428 ? -12.947 -3.809 -7.843 1.00 86.62 428 ILE A O 1
ATOM 3489 N N . ALA A 1 429 ? -13.078 -3.413 -10.045 1.00 89.50 429 ALA A N 1
ATOM 3490 C CA . ALA A 1 429 ? -14.304 -2.615 -9.957 1.00 89.50 429 ALA A CA 1
ATOM 3491 C C . ALA A 1 429 ? -15.475 -3.384 -9.308 1.00 89.50 429 ALA A C 1
ATOM 3493 O O . ALA A 1 429 ? -16.161 -2.841 -8.448 1.00 89.50 429 ALA A O 1
ATOM 3494 N N . GLU A 1 430 ? -15.659 -4.664 -9.654 1.00 91.88 430 GLU A N 1
ATOM 3495 C CA . GLU A 1 430 ? -16.670 -5.541 -9.039 1.00 91.88 430 GLU A CA 1
ATOM 3496 C C . GLU A 1 430 ? -16.395 -5.776 -7.533 1.00 91.88 430 GLU A C 1
ATOM 3498 O O . GLU A 1 430 ? -17.331 -5.860 -6.739 1.00 91.88 430 GLU A O 1
ATOM 3503 N N . LYS A 1 431 ? -15.123 -5.822 -7.100 1.00 88.94 431 LYS A N 1
ATOM 3504 C CA . LYS A 1 431 ? -14.751 -5.862 -5.671 1.00 88.94 431 LYS A CA 1
ATOM 3505 C C . LYS A 1 431 ? -14.997 -4.533 -4.954 1.00 88.94 431 LYS A C 1
ATOM 3507 O O . LYS A 1 431 ? -15.491 -4.545 -3.827 1.00 88.94 431 LYS A O 1
ATOM 3512 N N . ASP A 1 432 ? -14.640 -3.416 -5.579 1.00 87.12 432 ASP A N 1
ATOM 3513 C CA . ASP A 1 432 ? -14.778 -2.082 -4.992 1.00 87.12 432 ASP A CA 1
ATOM 3514 C C . ASP A 1 432 ? -16.259 -1.697 -4.835 1.00 87.12 432 ASP A C 1
ATOM 3516 O O . ASP A 1 432 ? -16.628 -1.096 -3.827 1.00 87.12 432 ASP A O 1
ATOM 3520 N N . GLU A 1 433 ? -17.130 -2.125 -5.757 1.00 92.44 433 GLU A N 1
ATOM 3521 C CA . GLU A 1 433 ? -18.586 -1.987 -5.625 1.00 92.44 433 GLU A CA 1
ATOM 3522 C C . GLU A 1 433 ? -19.132 -2.790 -4.431 1.00 92.44 433 GLU A C 1
ATOM 3524 O O . GLU A 1 433 ? -19.858 -2.240 -3.601 1.00 92.44 433 GLU A O 1
ATOM 3529 N N . VAL A 1 434 ? -18.739 -4.063 -4.280 1.00 91.94 434 VAL A N 1
ATOM 3530 C CA . VAL A 1 434 ? -19.132 -4.890 -3.120 1.00 91.94 434 VAL A CA 1
ATOM 3531 C C . VAL A 1 434 ? -18.626 -4.285 -1.807 1.00 91.94 434 VAL A C 1
ATOM 3533 O O . VAL A 1 434 ? -19.358 -4.272 -0.816 1.00 91.94 434 VAL A O 1
ATOM 3536 N N . LYS A 1 435 ? -17.405 -3.735 -1.786 1.00 91.19 435 LYS A N 1
ATOM 3537 C CA . LYS A 1 435 ? -16.882 -3.032 -0.609 1.00 91.19 435 LYS A CA 1
ATOM 3538 C C . LYS A 1 435 ? -17.701 -1.773 -0.302 1.00 91.19 435 LYS A C 1
ATOM 3540 O O . LYS A 1 435 ? -18.099 -1.587 0.841 1.00 91.19 435 LYS A O 1
ATOM 3545 N N . ALA A 1 436 ? -18.017 -0.949 -1.302 1.00 90.19 436 ALA A N 1
ATOM 3546 C CA . ALA A 1 436 ? -18.828 0.255 -1.114 1.00 90.19 436 ALA A CA 1
ATOM 3547 C C . ALA A 1 436 ? -20.243 -0.059 -0.586 1.00 90.19 436 ALA A C 1
ATOM 3549 O O . ALA A 1 436 ? -20.773 0.687 0.240 1.00 90.19 436 ALA A O 1
ATOM 3550 N N . GLN A 1 437 ? -20.836 -1.185 -1.001 1.00 93.56 437 GLN A N 1
ATOM 3551 C CA . GLN A 1 437 ? -22.095 -1.687 -0.437 1.00 93.56 437 GLN A CA 1
ATOM 3552 C C . GLN A 1 437 ? -21.936 -2.075 1.046 1.00 93.56 437 GLN A C 1
ATOM 3554 O O . GLN A 1 437 ? -22.752 -1.663 1.871 1.00 93.56 437 GLN A O 1
ATOM 3559 N N . GLN A 1 438 ? -20.862 -2.783 1.416 1.00 90.44 438 GLN A N 1
ATOM 3560 C CA . GLN A 1 438 ? -20.568 -3.129 2.816 1.00 90.44 438 GLN A CA 1
ATOM 3561 C C . GLN A 1 438 ? -20.299 -1.892 3.688 1.00 90.44 438 GLN A C 1
ATOM 3563 O O . GLN A 1 438 ? -20.858 -1.780 4.778 1.00 90.44 438 GLN A O 1
ATOM 3568 N N . ASP A 1 439 ? -19.506 -0.933 3.206 1.00 84.94 439 ASP A N 1
ATOM 3569 C CA . ASP A 1 439 ? -19.217 0.321 3.912 1.00 84.94 439 ASP A CA 1
ATOM 3570 C C . ASP A 1 439 ? -20.509 1.150 4.121 1.00 84.94 439 ASP A C 1
ATOM 3572 O O . ASP A 1 439 ? -20.717 1.730 5.191 1.00 84.94 439 ASP A O 1
ATOM 3576 N N . SER A 1 440 ? -21.439 1.136 3.154 1.00 92.81 440 SER A N 1
ATOM 3577 C CA . SER A 1 440 ? -22.775 1.745 3.281 1.00 92.81 440 SER A CA 1
ATOM 3578 C C . SER A 1 440 ? -23.672 1.015 4.296 1.00 92.81 440 SER A C 1
ATOM 3580 O O . SER A 1 440 ? -24.339 1.650 5.122 1.00 92.81 440 SER A O 1
ATOM 3582 N N . GLU A 1 441 ? -23.646 -0.320 4.311 1.00 94.31 441 GLU A N 1
ATOM 3583 C CA . GLU A 1 441 ? -24.313 -1.132 5.333 1.00 94.31 441 GLU A CA 1
ATOM 3584 C C . GLU A 1 441 ? -23.766 -0.871 6.746 1.00 94.31 441 GLU A C 1
ATOM 3586 O O . GLU A 1 441 ? -24.536 -0.822 7.705 1.00 94.31 441 GLU A O 1
ATOM 3591 N N . PHE A 1 442 ? -22.453 -0.705 6.915 1.00 92.38 442 PHE A N 1
ATOM 3592 C CA . PHE A 1 442 ? -21.873 -0.376 8.219 1.00 92.38 442 PHE A CA 1
ATOM 3593 C C . PHE A 1 442 ? -22.197 1.061 8.635 1.00 92.38 442 PHE A C 1
ATOM 3595 O O . PHE A 1 442 ? -22.562 1.285 9.789 1.00 92.38 442 PHE A O 1
ATOM 3602 N N . SER A 1 443 ? -22.159 2.017 7.703 1.00 92.06 443 SER A N 1
ATOM 3603 C CA . SER A 1 443 ? -22.557 3.407 7.947 1.00 92.06 443 SER A CA 1
ATOM 3604 C C . SER A 1 443 ? -24.004 3.508 8.451 1.00 92.06 443 SER A C 1
ATOM 3606 O O . SER A 1 443 ? -24.246 4.078 9.515 1.00 92.06 443 SER A O 1
ATOM 3608 N N . THR A 1 444 ? -24.959 2.862 7.775 1.00 95.31 444 THR A N 1
ATOM 3609 C CA . THR A 1 444 ? -26.373 2.847 8.200 1.00 95.31 444 THR A CA 1
ATOM 3610 C C . THR A 1 444 ? -26.578 2.173 9.562 1.00 95.31 444 THR A C 1
ATOM 3612 O O . THR A 1 444 ? -27.295 2.709 10.410 1.00 95.31 444 THR A O 1
ATOM 3615 N N . LYS A 1 445 ? -25.882 1.061 9.846 1.00 93.75 445 LYS A N 1
ATOM 3616 C CA . LYS A 1 445 ? -25.897 0.409 11.174 1.00 93.75 445 LYS A CA 1
ATOM 3617 C C . LYS A 1 445 ? -25.350 1.331 12.279 1.00 93.75 445 LYS A C 1
ATOM 3619 O O . LYS A 1 445 ? -25.903 1.353 13.380 1.00 93.75 445 LYS A O 1
ATOM 3624 N N . ILE A 1 446 ? -24.315 2.127 11.993 1.00 90.38 446 ILE A N 1
ATOM 3625 C CA . ILE A 1 446 ? -23.756 3.133 12.918 1.00 90.38 446 ILE A CA 1
ATOM 3626 C C . ILE A 1 446 ? -24.738 4.296 13.134 1.00 90.38 446 ILE A C 1
ATOM 3628 O O . ILE A 1 446 ? -24.900 4.754 14.271 1.00 90.38 446 ILE A O 1
ATOM 3632 N N . GLU A 1 447 ? -25.434 4.759 12.093 1.00 93.94 447 GLU A N 1
ATOM 3633 C CA . GLU A 1 447 ? -26.458 5.805 12.215 1.00 93.94 447 GLU A CA 1
ATOM 3634 C C . GLU A 1 447 ? -27.641 5.366 13.085 1.00 93.94 447 GLU A C 1
ATOM 3636 O O . GLU A 1 447 ? -28.081 6.130 13.951 1.00 93.94 447 GLU A O 1
ATOM 3641 N N . ASP A 1 448 ? -28.135 4.138 12.907 1.00 95.00 448 ASP A N 1
ATOM 3642 C CA . ASP A 1 448 ? -29.234 3.590 13.708 1.00 95.00 448 ASP A CA 1
ATOM 3643 C C . ASP A 1 448 ? -28.814 3.289 15.151 1.00 95.00 448 ASP A C 1
ATOM 3645 O O . ASP A 1 448 ? -29.560 3.613 16.081 1.00 95.00 448 ASP A O 1
ATOM 3649 N N . ALA A 1 449 ? -27.594 2.793 15.383 1.00 90.62 449 ALA A N 1
ATOM 3650 C CA . ALA A 1 449 ? -27.028 2.702 16.730 1.00 90.62 449 ALA A CA 1
ATOM 3651 C C . ALA A 1 449 ? -26.942 4.093 17.393 1.00 90.62 449 ALA A C 1
ATOM 3653 O O . ALA A 1 449 ? -27.385 4.277 18.530 1.00 90.62 449 ALA A O 1
ATOM 3654 N N . SER A 1 450 ? -26.481 5.106 16.654 1.00 91.31 450 SER A N 1
ATOM 3655 C CA . SER A 1 450 ? -26.406 6.505 17.108 1.00 91.31 450 SER A CA 1
ATOM 3656 C C . SER A 1 450 ? -27.784 7.143 17.322 1.00 91.31 450 SER A C 1
ATOM 3658 O O . SER A 1 450 ? -27.940 8.062 18.130 1.00 91.31 450 SER A O 1
ATOM 3660 N N . ARG A 1 451 ? -28.814 6.684 16.604 1.00 95.38 451 ARG A N 1
ATOM 3661 C CA . ARG A 1 451 ? -30.220 7.078 16.788 1.00 95.38 451 ARG A CA 1
ATOM 3662 C C . ARG A 1 451 ? -30.794 6.450 18.059 1.00 95.38 451 ARG A C 1
ATOM 3664 O O . ARG A 1 451 ? -31.346 7.169 18.888 1.00 95.38 451 ARG A O 1
ATOM 3671 N N . LYS A 1 452 ? -30.577 5.146 18.264 1.00 95.44 452 LYS A N 1
ATOM 3672 C CA . LYS A 1 452 ? -30.963 4.411 19.479 1.00 95.44 452 LYS A CA 1
ATOM 3673 C C . LYS A 1 452 ? -30.286 4.981 20.728 1.00 95.44 452 LYS A C 1
ATOM 3675 O O . LYS A 1 452 ? -30.960 5.202 21.728 1.00 95.44 452 LYS A O 1
ATOM 3680 N N . MET A 1 453 ? -28.993 5.302 20.657 1.00 91.12 453 MET A N 1
ATOM 3681 C CA . MET A 1 453 ? -28.261 5.954 21.750 1.00 91.12 453 MET A CA 1
ATOM 3682 C C . MET A 1 453 ? -28.866 7.319 22.112 1.00 91.12 453 MET A C 1
ATOM 3684 O O . MET A 1 453 ? -29.064 7.606 23.290 1.00 91.12 453 MET A O 1
ATOM 3688 N N . ARG A 1 454 ? -29.217 8.153 21.122 1.00 94.06 454 ARG A N 1
ATOM 3689 C CA . ARG A 1 454 ? -29.887 9.446 21.367 1.00 94.06 454 ARG A CA 1
ATOM 3690 C C . ARG A 1 454 ? -31.250 9.281 22.048 1.00 94.06 454 ARG A C 1
ATOM 3692 O O . ARG A 1 454 ? -31.528 10.022 22.987 1.00 94.06 454 ARG A O 1
ATOM 3699 N N . LEU A 1 455 ? -32.053 8.299 21.632 1.00 94.69 455 LEU A N 1
ATOM 3700 C CA . LEU A 1 455 ? -33.338 7.985 22.273 1.00 94.69 455 LEU A CA 1
ATOM 3701 C C . LEU A 1 455 ? -33.156 7.518 23.726 1.00 94.69 455 LEU A C 1
ATOM 3703 O O . LEU A 1 455 ? -33.804 8.057 24.618 1.00 94.69 455 LEU A O 1
ATOM 3707 N N . LEU A 1 456 ? -32.219 6.600 23.989 1.00 92.50 456 LEU A N 1
ATOM 3708 C CA . LEU A 1 456 ? -31.921 6.124 25.348 1.00 92.50 456 LEU A CA 1
ATOM 3709 C C . LEU A 1 456 ? -31.379 7.240 26.259 1.00 92.50 456 LEU A C 1
ATOM 3711 O O . LEU A 1 456 ? -31.705 7.278 27.443 1.00 92.50 456 LEU A O 1
ATOM 3715 N N . THR A 1 457 ? -30.603 8.189 25.726 1.00 92.81 457 THR A N 1
ATOM 3716 C CA . THR A 1 457 ? -30.165 9.381 26.476 1.00 92.81 457 THR A CA 1
ATOM 3717 C C . THR A 1 457 ? -31.342 10.296 26.830 1.00 92.81 457 THR A C 1
ATOM 3719 O O . THR A 1 457 ? -31.422 10.780 27.959 1.00 92.81 457 THR A O 1
ATOM 3722 N N . GLN A 1 458 ? -32.283 10.508 25.902 1.00 93.75 458 GLN A N 1
ATOM 3723 C CA . GLN A 1 458 ? -33.506 11.274 26.170 1.00 93.75 458 GLN A CA 1
ATOM 3724 C C . GLN A 1 458 ? -34.386 10.579 27.217 1.00 93.75 458 GLN A C 1
ATOM 3726 O O . GLN A 1 458 ? -34.838 11.229 28.157 1.00 93.75 458 GLN A O 1
ATOM 3731 N N . GLU A 1 459 ? -34.576 9.262 27.106 1.00 93.19 459 GLU A N 1
ATOM 3732 C CA . GLU A 1 459 ? -35.330 8.454 28.069 1.00 93.19 459 GLU A CA 1
ATOM 3733 C C . GLU A 1 459 ? -34.682 8.466 29.461 1.00 93.19 459 GLU A C 1
ATOM 3735 O O . GLU A 1 459 ? -35.374 8.695 30.453 1.00 93.19 459 GLU A O 1
ATOM 3740 N N . LYS A 1 460 ? -33.351 8.332 29.545 1.00 94.38 460 LYS A N 1
ATOM 3741 C CA . LYS A 1 460 ? -32.582 8.445 30.795 1.00 94.38 460 LYS A CA 1
ATOM 3742 C C . LYS A 1 460 ? -32.835 9.777 31.501 1.00 94.38 460 LYS A C 1
ATOM 3744 O O . LYS A 1 460 ? -33.128 9.777 32.696 1.00 94.38 460 LYS A O 1
ATOM 3749 N N . GLU A 1 461 ? -32.766 10.904 30.792 1.00 88.50 461 GLU A N 1
ATOM 3750 C CA . GLU A 1 461 ? -33.081 12.208 31.390 1.00 88.50 461 GLU A CA 1
ATOM 3751 C C . GLU A 1 461 ? -34.579 12.343 31.716 1.00 88.50 461 GLU A C 1
ATOM 3753 O O . GLU A 1 461 ? -34.934 12.935 32.733 1.00 88.50 461 GLU A O 1
ATOM 3758 N N . HIS A 1 462 ? -35.485 11.743 30.939 1.00 91.44 462 HIS A N 1
ATOM 3759 C CA . HIS A 1 462 ? -36.917 11.718 31.263 1.00 91.44 462 HIS A CA 1
ATOM 3760 C C . HIS A 1 462 ? -37.211 10.948 32.564 1.00 91.44 462 HIS A C 1
ATOM 3762 O O . HIS A 1 462 ? -37.997 11.408 33.400 1.00 91.44 462 HIS A O 1
ATOM 3768 N N . LEU A 1 463 ? -36.547 9.806 32.764 1.00 91.44 463 LEU A N 1
ATOM 3769 C CA . LEU A 1 463 ? -36.602 9.000 33.985 1.00 91.44 463 LEU A CA 1
ATOM 3770 C C . LEU A 1 463 ? -35.947 9.729 35.160 1.00 91.44 463 LEU A C 1
ATOM 3772 O O . LEU A 1 463 ? -36.541 9.793 36.234 1.00 91.44 463 LEU A O 1
ATOM 3776 N N . ARG A 1 464 ? -34.794 10.375 34.954 1.00 90.81 464 ARG A N 1
ATOM 3777 C CA . ARG A 1 464 ? -34.139 11.236 35.951 1.00 90.81 464 ARG A CA 1
ATOM 3778 C C . ARG A 1 464 ? -35.071 12.355 36.426 1.00 90.81 464 ARG A C 1
ATOM 3780 O O . ARG A 1 464 ? -35.278 12.505 37.627 1.00 90.81 464 ARG A O 1
ATOM 3787 N N . HIS A 1 465 ? -35.715 13.081 35.511 1.00 86.38 465 HIS A N 1
ATOM 3788 C CA . HIS A 1 465 ? -36.705 14.112 35.849 1.00 86.38 465 HIS A CA 1
ATOM 3789 C C . HIS A 1 465 ? -37.985 13.547 36.489 1.00 86.38 465 HIS A C 1
ATOM 3791 O O . HIS A 1 465 ? -38.701 14.282 37.172 1.00 86.38 465 HIS A O 1
ATOM 3797 N N . ARG A 1 466 ? -38.320 12.268 36.278 1.00 89.38 466 ARG A N 1
ATOM 3798 C CA . ARG A 1 466 ? -39.412 11.587 36.995 1.00 89.38 466 ARG A CA 1
ATOM 3799 C C . ARG A 1 466 ? -38.994 11.233 38.425 1.00 89.38 466 ARG A C 1
ATOM 3801 O O . ARG A 1 466 ? -39.735 11.537 39.350 1.00 89.38 466 ARG A O 1
ATOM 3808 N N . ILE A 1 467 ? -37.798 10.673 38.610 1.00 85.31 467 ILE A N 1
ATOM 3809 C CA . ILE A 1 467 ? -37.223 10.330 39.920 1.00 85.31 467 ILE A CA 1
ATOM 3810 C C . ILE A 1 467 ? -37.022 11.580 40.783 1.00 85.31 467 ILE A C 1
ATOM 3812 O O . ILE A 1 467 ? -37.367 11.549 41.958 1.00 85.31 467 ILE A O 1
ATOM 3816 N N . ILE A 1 468 ? -36.524 12.686 40.216 1.00 80.06 468 ILE A N 1
ATOM 3817 C CA . ILE A 1 468 ? -36.354 13.959 40.939 1.00 80.06 468 ILE A CA 1
ATOM 3818 C C . ILE A 1 468 ? -37.699 14.481 41.459 1.00 80.06 468 ILE A C 1
ATOM 3820 O O . ILE A 1 468 ? -37.780 14.846 42.628 1.00 80.06 468 ILE A O 1
ATOM 3824 N N . ARG A 1 469 ? -38.758 14.465 40.634 1.00 80.38 469 ARG A N 1
ATOM 3825 C CA . ARG A 1 469 ? -40.113 14.847 41.072 1.00 80.38 469 ARG A CA 1
ATOM 3826 C C . ARG A 1 469 ? -40.610 13.940 42.196 1.00 80.38 469 ARG A C 1
ATOM 3828 O O . ARG A 1 469 ? -40.847 14.439 43.285 1.00 80.38 469 ARG A O 1
ATOM 3835 N N . MET A 1 470 ? -40.602 12.620 41.993 1.00 77.81 470 MET A N 1
ATOM 3836 C CA . MET A 1 470 ? -41.040 11.667 43.023 1.00 77.81 470 MET A CA 1
ATOM 3837 C C . MET A 1 470 ? -40.236 11.782 44.333 1.00 77.81 470 MET A C 1
ATOM 3839 O O . MET A 1 470 ? -40.807 11.581 45.398 1.00 77.81 470 MET A O 1
ATOM 3843 N N . ASN A 1 471 ? -38.943 12.134 44.293 1.00 78.25 471 ASN A N 1
ATOM 3844 C CA . ASN A 1 471 ? -38.150 12.397 45.504 1.00 78.25 471 ASN A CA 1
ATOM 3845 C C . ASN A 1 471 ? -38.564 13.694 46.218 1.00 78.25 471 ASN A C 1
ATOM 3847 O O . ASN A 1 471 ? -38.633 13.708 47.442 1.00 78.25 471 ASN A O 1
ATOM 3851 N N . LEU A 1 472 ? -38.826 14.777 45.479 1.00 72.62 472 LEU A N 1
ATOM 3852 C CA . LEU A 1 472 ? -39.298 16.041 46.058 1.00 72.62 472 LEU A CA 1
ATOM 3853 C C . LEU A 1 472 ? -40.695 15.876 46.673 1.00 72.62 472 LEU A C 1
ATOM 3855 O O . LEU A 1 472 ? -40.920 16.310 47.803 1.00 72.62 472 LEU A O 1
ATOM 3859 N N . ASP A 1 473 ? -41.586 15.178 45.965 1.00 70.12 473 ASP A N 1
ATOM 3860 C CA . ASP A 1 473 ? -42.931 14.830 46.426 1.00 70.12 473 ASP A CA 1
ATOM 3861 C C . ASP A 1 473 ? -42.863 13.968 47.705 1.00 70.12 473 ASP A C 1
ATOM 3863 O O . ASP A 1 473 ? -43.479 14.299 48.717 1.00 70.12 473 ASP A O 1
ATOM 3867 N N . ALA A 1 474 ? -42.054 12.898 47.705 1.00 69.06 474 ALA A N 1
ATOM 3868 C CA . ALA A 1 474 ? -41.925 11.971 48.835 1.00 69.06 474 ALA A CA 1
ATOM 3869 C C . ALA A 1 474 ? -41.222 12.563 50.071 1.00 69.06 474 ALA A C 1
ATOM 3871 O O . ALA A 1 474 ? -41.408 12.058 51.177 1.00 69.06 474 ALA A O 1
ATOM 3872 N N . ARG A 1 475 ? -40.418 13.620 49.909 1.00 67.44 475 ARG A N 1
ATOM 3873 C CA . ARG A 1 475 ? -39.755 14.321 51.023 1.00 67.44 475 ARG A CA 1
ATOM 3874 C C . ARG A 1 475 ? -40.593 15.440 51.642 1.00 67.44 475 ARG A C 1
ATOM 3876 O O . ARG A 1 475 ? -40.189 15.986 52.663 1.00 67.44 475 ARG A O 1
ATOM 3883 N N . GLY A 1 476 ? -41.701 15.835 51.012 1.00 55.03 476 GLY A N 1
ATOM 3884 C CA . GLY A 1 476 ? -42.420 17.066 51.362 1.00 55.03 476 GLY A CA 1
ATOM 3885 C C . GLY A 1 476 ? -41.682 18.356 50.965 1.00 55.03 476 GLY A C 1
ATOM 3886 O O . GLY A 1 476 ? -42.186 19.447 51.205 1.00 55.03 476 GLY A O 1
ATOM 3887 N N . GLU A 1 477 ? -40.521 18.255 50.305 1.00 53.22 477 GLU A N 1
ATOM 3888 C CA . GLU A 1 477 ? -39.755 19.395 49.771 1.00 53.22 477 GLU A CA 1
ATOM 3889 C C . GLU A 1 477 ? -40.361 19.952 48.461 1.00 53.22 477 GLU A C 1
ATOM 3891 O O . GLU A 1 477 ? -39.857 20.930 47.909 1.00 53.22 477 GLU A O 1
ATOM 3896 N N . GLY A 1 478 ? -41.447 19.347 47.961 1.00 52.09 478 GLY A N 1
ATOM 3897 C CA . GLY A 1 478 ? -42.233 19.832 46.819 1.00 52.09 478 GLY A CA 1
ATOM 3898 C C . GLY A 1 478 ? -43.032 21.117 47.083 1.00 52.09 478 GLY A C 1
ATOM 3899 O O . GLY A 1 478 ? -43.547 21.719 46.137 1.00 52.09 478 GLY A O 1
ATOM 3900 N N . ASP A 1 479 ? -43.120 21.567 48.339 1.00 50.78 479 ASP A N 1
ATOM 3901 C CA . ASP A 1 479 ? -43.780 22.823 48.683 1.00 50.78 479 ASP A CA 1
ATOM 3902 C C . ASP A 1 479 ? -42.951 24.014 48.166 1.00 50.78 479 ASP A C 1
ATOM 3904 O O . ASP A 1 479 ? -41.804 24.238 48.568 1.00 50.78 479 ASP A O 1
ATOM 3908 N N . ASN A 1 480 ? -43.522 24.783 47.233 1.00 55.62 480 ASN A N 1
ATOM 3909 C CA . ASN A 1 480 ? -42.825 25.829 46.473 1.00 55.62 480 ASN A CA 1
ATOM 3910 C C . ASN A 1 480 ? -42.632 27.124 47.288 1.00 55.62 480 ASN A C 1
ATOM 3912 O O . ASN A 1 480 ? -42.997 28.220 46.858 1.00 55.62 480 ASN A O 1
ATOM 3916 N N . SER A 1 481 ? -42.022 27.001 48.468 1.00 62.56 481 SER A N 1
ATOM 3917 C CA . SER A 1 481 ? -41.560 28.132 49.268 1.00 62.56 481 SER A CA 1
ATOM 3918 C C . SER A 1 481 ? -40.652 29.029 48.427 1.00 62.56 481 SER A C 1
ATOM 3920 O O . SER A 1 481 ? -39.641 28.587 47.872 1.00 62.56 481 SER A O 1
ATOM 3922 N N . LEU A 1 482 ? -41.022 30.308 48.343 1.00 60.19 482 LEU A N 1
ATOM 3923 C CA . LEU A 1 482 ? -40.388 31.308 47.480 1.00 60.19 482 LEU A CA 1
ATOM 3924 C C . LEU A 1 482 ? -38.877 31.422 47.767 1.00 60.19 482 LEU A C 1
ATOM 3926 O O . LEU A 1 482 ? -38.069 31.521 46.849 1.00 60.19 482 LEU A O 1
ATOM 3930 N N . ASP A 1 483 ? -38.487 31.293 49.036 1.00 64.44 483 ASP A N 1
ATOM 3931 C CA . ASP A 1 483 ? -37.095 31.295 49.499 1.00 64.44 483 ASP A CA 1
ATOM 3932 C C . ASP A 1 483 ? -36.304 30.042 49.054 1.00 64.44 483 ASP A C 1
ATOM 3934 O O . ASP A 1 483 ? -35.142 30.147 48.659 1.00 64.44 483 ASP A O 1
ATOM 3938 N N . SER A 1 484 ? -36.939 28.863 49.005 1.00 64.88 484 SER A N 1
ATOM 3939 C CA . SER A 1 484 ? -36.335 27.649 48.422 1.00 64.88 484 SER A CA 1
ATOM 3940 C C . SER A 1 484 ? -36.126 27.812 46.912 1.00 64.88 484 SER A C 1
ATOM 3942 O O . SER A 1 484 ? -35.040 27.547 46.386 1.00 64.88 484 SER A O 1
ATOM 3944 N N . MET A 1 485 ? -37.133 28.348 46.215 1.00 69.31 485 MET A N 1
ATOM 3945 C CA . MET A 1 485 ? -37.072 28.602 44.775 1.00 69.31 485 MET A CA 1
ATOM 3946 C C . MET A 1 485 ? -35.990 29.636 44.418 1.00 69.31 485 MET A C 1
ATOM 3948 O O . MET A 1 485 ? -35.214 29.407 43.493 1.00 69.31 485 MET A O 1
ATOM 3952 N N . VAL A 1 486 ? -35.860 30.720 45.193 1.00 77.12 486 VAL A N 1
ATOM 3953 C CA . VAL A 1 486 ? -34.799 31.736 45.047 1.00 77.12 486 VAL A CA 1
ATOM 3954 C C . VAL A 1 486 ? -33.411 31.164 45.343 1.00 77.12 486 VAL A C 1
ATOM 3956 O O . VAL A 1 486 ? -32.460 31.471 44.620 1.00 77.12 486 VAL A O 1
ATOM 3959 N N . LYS A 1 487 ? -33.266 30.287 46.344 1.00 78.69 487 LYS A N 1
ATOM 3960 C CA . LYS A 1 487 ? -31.995 29.595 46.624 1.00 78.69 487 LYS A CA 1
ATOM 3961 C C . LYS A 1 487 ? -31.608 28.627 45.505 1.00 78.69 487 LYS A C 1
ATOM 3963 O O . LYS A 1 487 ? -30.422 28.527 45.183 1.00 78.69 487 LYS A O 1
ATOM 3968 N N . ARG A 1 488 ? -32.580 27.960 44.870 1.00 76.50 488 ARG A N 1
ATOM 3969 C CA . ARG A 1 488 ? -32.333 27.111 43.694 1.00 76.50 488 ARG A CA 1
ATOM 3970 C C . ARG A 1 488 ? -31.953 27.947 42.469 1.00 76.50 488 ARG A C 1
ATOM 3972 O O . ARG A 1 488 ? -30.890 27.709 41.907 1.00 76.50 488 ARG A O 1
ATOM 3979 N N . LEU A 1 489 ? -32.727 28.986 42.145 1.00 79.44 489 LEU A N 1
ATOM 3980 C CA . LEU A 1 489 ? -32.451 29.921 41.046 1.00 79.44 489 LEU A CA 1
ATOM 3981 C C . LEU A 1 489 ? -31.089 30.611 41.189 1.00 79.44 489 LEU A C 1
ATOM 3983 O O . LEU A 1 489 ? -30.359 30.718 40.210 1.00 79.44 489 LEU A O 1
ATOM 3987 N N . THR A 1 490 ? -30.694 31.024 42.397 1.00 86.44 490 THR A N 1
ATOM 3988 C CA . THR A 1 490 ? -29.359 31.599 42.649 1.00 86.44 490 THR A CA 1
ATOM 3989 C C . THR A 1 490 ? -28.240 30.600 42.317 1.00 86.44 490 THR A C 1
ATOM 3991 O O . THR A 1 490 ? -27.249 30.973 41.691 1.00 86.44 490 THR A O 1
ATOM 3994 N N . ARG A 1 491 ? -28.399 29.315 42.673 1.00 81.62 491 ARG A N 1
ATOM 3995 C CA . ARG A 1 491 ? -27.426 28.254 42.344 1.00 81.62 491 ARG A CA 1
ATOM 3996 C C . ARG A 1 491 ? -27.418 27.906 40.854 1.00 81.62 491 ARG A C 1
ATOM 3998 O O . ARG A 1 491 ? -26.345 27.752 40.282 1.00 81.62 491 ARG A O 1
ATOM 4005 N N . GLU A 1 492 ? -28.589 27.816 40.226 1.00 80.06 492 GLU A N 1
ATOM 4006 C CA . GLU A 1 492 ? -28.737 27.592 38.781 1.00 80.06 492 GLU A CA 1
ATOM 4007 C C . GLU A 1 492 ? -28.117 28.752 37.978 1.00 80.06 492 GLU A C 1
ATOM 4009 O O . GLU A 1 492 ? -27.395 28.511 37.015 1.00 80.06 492 GLU A O 1
ATOM 4014 N N . THR A 1 493 ? -28.293 29.999 38.430 1.00 87.25 493 THR A N 1
ATOM 4015 C CA . THR A 1 493 ? -27.689 31.201 37.824 1.00 87.25 493 THR A CA 1
ATOM 4016 C C . THR A 1 493 ? -26.167 31.220 37.990 1.00 87.25 493 THR A C 1
ATOM 4018 O O . THR A 1 493 ? -25.457 31.513 37.034 1.00 87.25 493 THR A O 1
ATOM 4021 N N . ALA A 1 494 ? -25.639 30.852 39.163 1.00 85.69 494 ALA A N 1
ATOM 4022 C CA . ALA A 1 494 ? -24.193 30.724 39.370 1.00 85.69 494 ALA A CA 1
ATOM 4023 C C . ALA A 1 494 ? -23.572 29.595 38.520 1.00 85.69 494 ALA A C 1
ATOM 4025 O O . ALA A 1 494 ? -22.474 29.752 37.989 1.00 85.69 494 ALA A O 1
ATOM 4026 N N . GLY A 1 495 ? -24.289 28.479 38.337 1.00 88.06 495 GLY A N 1
ATOM 4027 C CA . GLY A 1 495 ? -23.893 27.409 37.417 1.00 88.06 495 GLY A CA 1
ATOM 4028 C C . GLY A 1 495 ? -23.910 27.855 35.951 1.00 88.06 495 GLY A C 1
ATOM 4029 O O . GLY A 1 495 ? -22.968 27.571 35.217 1.00 88.06 495 GLY A O 1
ATOM 4030 N N . LEU A 1 496 ? -24.934 28.607 35.538 1.00 89.00 496 LEU A N 1
ATOM 4031 C CA . LEU A 1 496 ? -25.015 29.226 34.211 1.00 89.00 496 LEU A CA 1
ATOM 4032 C C . LEU A 1 496 ? -23.887 30.235 33.969 1.00 89.00 496 LEU A C 1
ATOM 4034 O O . LEU A 1 496 ? -23.308 30.219 32.888 1.00 89.00 496 LEU A O 1
ATOM 4038 N N . GLN A 1 497 ? -23.534 31.053 34.965 1.00 90.88 497 GLN A N 1
ATOM 4039 C CA . GLN A 1 497 ? -22.390 31.965 34.884 1.00 90.88 497 GLN A CA 1
ATOM 4040 C C . GLN A 1 497 ? -21.088 31.182 34.682 1.00 90.88 497 GLN A C 1
ATOM 4042 O O . GLN A 1 497 ? -20.375 31.431 33.717 1.00 90.88 497 GLN A O 1
ATOM 4047 N N . SER A 1 498 ? -20.831 30.161 35.508 1.00 90.00 498 SER A N 1
ATOM 4048 C CA . SER A 1 498 ? -19.642 29.314 35.359 1.00 90.00 498 SER A CA 1
ATOM 4049 C C . SER A 1 498 ? -19.580 28.624 33.995 1.00 90.00 498 SER A C 1
ATOM 4051 O O . SER A 1 498 ? -18.496 28.527 33.434 1.00 90.00 498 SER A O 1
ATOM 4053 N N . LEU A 1 499 ? -20.711 28.160 33.448 1.00 90.31 499 LEU A N 1
ATOM 4054 C CA . LEU A 1 499 ? -20.783 27.564 32.108 1.00 90.31 499 LEU A CA 1
ATOM 4055 C C . LEU A 1 499 ? -20.569 28.594 30.990 1.00 90.31 499 LEU A C 1
ATOM 4057 O O . LEU A 1 499 ? -19.997 28.250 29.957 1.00 90.31 499 LEU A O 1
ATOM 4061 N N . TYR A 1 500 ? -21.015 29.837 31.184 1.00 93.94 500 TYR A N 1
ATOM 4062 C CA . TYR A 1 500 ? -20.794 30.938 30.249 1.00 93.94 500 TYR A CA 1
ATOM 4063 C C . TYR A 1 500 ? -19.320 31.359 30.221 1.00 93.94 500 TYR A C 1
ATOM 4065 O O . TYR A 1 500 ? -18.754 31.509 29.141 1.00 93.94 500 TYR A O 1
ATOM 4073 N N . ASP A 1 501 ? -18.679 31.462 31.385 1.00 91.12 501 ASP A N 1
ATOM 4074 C CA . ASP A 1 501 ? -17.258 31.804 31.514 1.00 91.12 501 ASP A CA 1
ATOM 4075 C C . ASP A 1 501 ? -16.366 30.688 30.921 1.00 91.12 501 ASP A C 1
ATOM 4077 O O . ASP A 1 501 ? -15.437 30.959 30.154 1.00 91.12 501 ASP A O 1
ATOM 4081 N N . ASP A 1 502 ? -16.714 29.418 31.168 1.00 90.25 502 ASP A N 1
ATOM 4082 C CA . ASP A 1 502 ? -16.101 28.242 30.529 1.00 90.25 502 ASP A CA 1
ATOM 4083 C C . ASP A 1 502 ? -16.245 28.268 28.998 1.00 90.25 502 ASP A C 1
ATOM 4085 O O . ASP A 1 502 ? -15.318 27.910 28.267 1.00 90.25 502 ASP A O 1
ATOM 4089 N N . LEU A 1 503 ? -17.427 28.650 28.500 1.00 91.62 503 LEU A N 1
ATOM 4090 C CA . LEU A 1 503 ? -17.722 28.724 27.071 1.00 91.62 503 LEU A CA 1
ATOM 4091 C C . LEU A 1 503 ? -16.989 29.895 26.408 1.00 91.62 503 LEU A C 1
ATOM 4093 O O . LEU A 1 503 ? -16.464 29.723 25.311 1.00 91.62 503 LEU A O 1
ATOM 4097 N N . ALA A 1 504 ? -16.889 31.044 27.080 1.00 93.12 504 ALA A N 1
ATOM 4098 C CA . ALA A 1 504 ? -16.111 32.192 26.627 1.00 93.12 504 ALA A CA 1
ATOM 4099 C C . ALA A 1 504 ? -14.620 31.837 26.509 1.00 93.12 504 ALA A C 1
ATOM 4101 O O . ALA A 1 504 ? -14.026 32.052 25.455 1.00 93.12 504 ALA A O 1
ATOM 4102 N N . SER A 1 505 ? -14.044 31.181 27.522 1.00 92.19 505 SER A N 1
ATOM 4103 C CA . SER A 1 505 ? -12.660 30.679 27.496 1.00 92.19 505 SER A CA 1
ATOM 4104 C C . SER A 1 505 ? -12.413 29.678 26.350 1.00 92.19 505 SER A C 1
ATOM 4106 O O . SER A 1 505 ? -11.421 29.769 25.616 1.00 92.19 505 SER A O 1
ATOM 4108 N N . LYS A 1 506 ? -13.361 28.760 26.107 1.00 90.94 506 LYS A N 1
ATOM 4109 C CA . LYS A 1 506 ? -13.330 27.835 24.954 1.00 90.94 506 LYS A CA 1
ATOM 4110 C C . LYS A 1 506 ? -13.458 28.570 23.614 1.00 90.94 506 LYS A C 1
ATOM 4112 O O . LYS A 1 506 ? -12.835 28.161 22.633 1.00 90.94 506 LYS A O 1
ATOM 4117 N N . TYR A 1 507 ? -14.209 29.668 23.558 1.00 93.44 507 TYR A N 1
ATOM 4118 C CA . TYR A 1 507 ? -14.348 30.488 22.355 1.00 93.44 507 TYR A CA 1
ATOM 4119 C C . TYR A 1 507 ? -13.076 31.298 22.064 1.00 93.44 507 TYR A C 1
ATOM 4121 O O . TYR A 1 507 ? -12.600 31.286 20.932 1.00 93.44 507 TYR A O 1
ATOM 4129 N N . GLU A 1 508 ? -12.465 31.932 23.071 1.00 91.62 508 GLU A N 1
ATOM 4130 C CA . GLU A 1 508 ? -11.195 32.661 22.925 1.00 91.62 508 GLU A CA 1
ATOM 4131 C C . GLU A 1 508 ? -10.045 31.743 22.495 1.00 91.62 508 GLU A C 1
ATOM 4133 O O . GLU A 1 508 ? -9.297 32.072 21.571 1.00 91.62 508 GLU A O 1
ATOM 4138 N N . THR A 1 509 ? -9.923 30.562 23.108 1.00 90.38 509 THR A N 1
ATOM 4139 C CA . THR A 1 509 ? -8.900 29.572 22.730 1.00 90.38 509 THR A CA 1
ATOM 4140 C C . THR A 1 509 ? -9.115 29.023 21.316 1.00 90.38 509 THR A C 1
ATOM 4142 O O . THR A 1 509 ? -8.148 28.894 20.561 1.00 90.38 509 THR A O 1
ATOM 4145 N N . THR A 1 510 ? -10.367 28.790 20.906 1.00 89.50 510 THR A N 1
ATOM 4146 C CA . THR A 1 510 ? -10.705 28.402 19.524 1.00 89.50 510 THR A CA 1
ATOM 4147 C C . THR A 1 510 ? -10.374 29.520 18.530 1.00 89.50 510 THR A C 1
ATOM 4149 O O . THR A 1 510 ? -9.720 29.267 17.518 1.00 89.50 510 THR A O 1
ATOM 4152 N N . LEU A 1 511 ? -10.734 30.770 18.838 1.00 93.06 511 LEU A N 1
ATOM 4153 C CA . LEU A 1 511 ? -10.449 31.944 18.007 1.00 93.06 511 LEU A CA 1
ATOM 4154 C C . LEU A 1 511 ? -8.936 32.192 17.861 1.00 93.06 511 LEU A C 1
ATOM 4156 O O . LEU A 1 511 ? -8.455 32.530 16.778 1.00 93.06 511 LEU A O 1
ATOM 4160 N N . ALA A 1 512 ? -8.156 31.984 18.926 1.00 90.50 512 ALA A N 1
ATOM 4161 C CA . ALA A 1 512 ? -6.698 32.058 18.876 1.00 90.50 512 ALA A CA 1
ATOM 4162 C C . ALA A 1 512 ? -6.098 30.963 17.972 1.00 90.50 512 ALA A C 1
ATOM 4164 O O . ALA A 1 512 ? -5.212 31.247 17.157 1.00 90.50 512 ALA A O 1
ATOM 4165 N N . ALA A 1 513 ? -6.609 29.729 18.056 1.00 87.44 513 ALA A N 1
ATOM 4166 C CA . ALA A 1 513 ? -6.206 28.634 17.176 1.00 87.44 513 ALA A CA 1
ATOM 4167 C C . ALA A 1 513 ? -6.571 28.910 15.703 1.00 87.44 513 ALA A C 1
ATOM 4169 O O . ALA A 1 513 ? -5.735 28.710 14.817 1.00 87.44 513 ALA A O 1
ATOM 4170 N N . GLU A 1 514 ? -7.764 29.448 15.435 1.00 88.75 514 GLU A N 1
ATOM 4171 C CA . GLU A 1 514 ? -8.213 29.850 14.096 1.00 88.75 514 GLU A CA 1
ATOM 4172 C C . GLU A 1 514 ? -7.328 30.959 13.501 1.00 88.75 514 GLU A C 1
ATOM 4174 O O . GLU A 1 514 ? -6.943 30.889 12.330 1.00 88.75 514 GLU A O 1
ATOM 4179 N N . GLN A 1 515 ? -6.917 31.952 14.298 1.00 92.19 515 GLN A N 1
ATOM 4180 C CA . GLN A 1 515 ? -5.975 32.982 13.848 1.00 92.19 515 GLN A CA 1
ATOM 4181 C C . GLN A 1 515 ? -4.610 32.393 13.458 1.00 92.19 515 GLN A C 1
ATOM 4183 O O . GLN A 1 515 ? -4.030 32.806 12.448 1.00 92.19 515 GLN A O 1
ATOM 4188 N N . VAL A 1 516 ? -4.094 31.413 14.210 1.00 89.31 516 VAL A N 1
ATOM 4189 C CA . VAL A 1 516 ? -2.841 30.709 13.874 1.00 89.31 516 VAL A CA 1
ATOM 4190 C C . VAL A 1 516 ? -3.008 29.854 12.613 1.00 89.31 516 VAL A C 1
ATOM 4192 O O . VAL A 1 516 ? -2.154 29.906 11.724 1.00 89.31 516 VAL A O 1
ATOM 4195 N N . ALA A 1 517 ? -4.118 29.122 12.484 1.00 85.81 517 ALA A N 1
ATOM 4196 C CA . ALA A 1 517 ? -4.446 28.352 11.286 1.00 85.81 517 ALA A CA 1
ATOM 4197 C C . ALA A 1 517 ? -4.561 29.255 10.044 1.00 85.81 517 ALA A C 1
ATOM 4199 O O . ALA A 1 517 ? -3.979 28.954 9.004 1.00 85.81 517 ALA A O 1
ATOM 4200 N N . THR A 1 518 ? -5.209 30.415 10.176 1.00 91.12 518 THR A N 1
ATOM 4201 C CA . THR A 1 518 ? -5.369 31.416 9.110 1.00 91.12 518 THR A CA 1
ATOM 4202 C C . THR A 1 518 ? -4.034 32.021 8.667 1.00 91.12 518 THR A C 1
ATOM 4204 O O . THR A 1 518 ? -3.834 32.261 7.474 1.00 91.12 518 THR A O 1
ATOM 4207 N N . ARG A 1 519 ? -3.086 32.252 9.590 1.00 91.38 519 ARG A N 1
ATOM 4208 C CA . ARG A 1 519 ? -1.718 32.687 9.239 1.00 91.38 519 ARG A CA 1
ATOM 4209 C C . ARG A 1 519 ? -0.987 31.604 8.441 1.00 91.38 519 ARG A C 1
ATOM 4211 O O . ARG A 1 519 ? -0.551 31.879 7.324 1.00 91.38 519 ARG A O 1
ATOM 4218 N N . ARG A 1 520 ? -0.984 30.360 8.937 1.00 86.38 520 ARG A N 1
ATOM 4219 C CA . ARG A 1 520 ? -0.394 29.195 8.248 1.00 86.38 520 ARG A CA 1
ATOM 4220 C C . ARG A 1 520 ? -1.022 28.940 6.872 1.00 86.38 520 ARG A C 1
ATOM 4222 O O . ARG A 1 520 ? -0.316 28.595 5.929 1.00 86.38 520 ARG A O 1
ATOM 4229 N N . ALA A 1 521 ? -2.332 29.141 6.722 1.00 83.44 521 ALA A N 1
ATOM 4230 C CA . ALA A 1 521 ? -3.026 29.030 5.439 1.00 83.44 521 ALA A CA 1
ATOM 4231 C C . ALA A 1 521 ? -2.570 30.111 4.443 1.00 83.44 521 ALA A C 1
ATOM 4233 O O . ALA A 1 521 ? -2.296 29.801 3.285 1.00 83.44 521 ALA A O 1
ATOM 4234 N N . LYS A 1 522 ? -2.406 31.364 4.892 1.00 91.94 522 LYS A N 1
ATOM 4235 C CA . LYS A 1 522 ? -1.875 32.466 4.066 1.00 91.94 522 LYS A CA 1
ATOM 4236 C C . LYS A 1 522 ? -0.401 32.269 3.691 1.00 91.94 522 LYS A C 1
ATOM 4238 O O . LYS A 1 522 ? 0.006 32.673 2.606 1.00 91.94 522 LYS A O 1
ATOM 4243 N N . GLU A 1 523 ? 0.393 31.636 4.550 1.00 88.00 523 GLU A N 1
ATOM 4244 C CA . GLU A 1 523 ? 1.777 31.240 4.254 1.00 88.00 523 GLU A CA 1
ATOM 4245 C C . GLU A 1 523 ? 1.826 30.117 3.206 1.00 88.00 523 GLU A C 1
ATOM 4247 O O . GLU A 1 523 ? 2.529 30.251 2.203 1.00 88.00 523 GLU A O 1
ATOM 4252 N N . LYS A 1 524 ? 1.007 29.065 3.361 1.00 87.94 524 LYS A N 1
ATOM 4253 C CA . LYS A 1 524 ? 0.855 28.001 2.353 1.00 87.94 524 LYS A CA 1
ATOM 4254 C C . LYS A 1 524 ? 0.374 28.541 1.002 1.00 87.94 524 LYS A C 1
ATOM 4256 O O . LYS A 1 524 ? 0.931 28.159 -0.020 1.00 87.94 524 LYS A O 1
ATOM 4261 N N . ALA A 1 525 ? -0.593 29.460 0.983 1.00 87.06 525 ALA A N 1
ATOM 4262 C CA . ALA A 1 525 ? -1.088 30.072 -0.253 1.00 87.06 525 ALA A CA 1
ATOM 4263 C C . ALA A 1 525 ? 0.013 30.837 -1.012 1.00 87.06 525 ALA A C 1
ATOM 4265 O O . ALA A 1 525 ? 0.147 30.673 -2.221 1.00 87.06 525 ALA A O 1
ATOM 4266 N N . LYS A 1 526 ? 0.862 31.601 -0.307 1.00 91.81 526 LYS A N 1
ATOM 4267 C CA . LYS A 1 526 ? 2.029 32.276 -0.909 1.00 91.81 526 LYS A CA 1
ATOM 4268 C C . LYS A 1 526 ? 3.067 31.294 -1.457 1.00 91.81 526 LYS A C 1
ATOM 4270 O O . LYS A 1 526 ? 3.688 31.574 -2.479 1.00 91.81 526 LYS A O 1
ATOM 4275 N N . LEU A 1 527 ? 3.269 30.156 -0.786 1.00 87.19 527 LEU A N 1
ATOM 4276 C CA . LEU A 1 527 ? 4.160 29.102 -1.276 1.00 87.19 527 LEU A CA 1
ATOM 4277 C C . LEU A 1 527 ? 3.606 28.445 -2.550 1.00 87.19 527 LEU A C 1
ATOM 4279 O O . LEU A 1 527 ? 4.367 28.232 -3.488 1.00 87.19 527 LEU A O 1
ATOM 4283 N N . VAL A 1 528 ? 2.296 28.183 -2.617 1.00 86.00 528 VAL A N 1
ATOM 4284 C CA . VAL A 1 528 ? 1.633 27.695 -3.841 1.00 86.00 528 VAL A CA 1
ATOM 4285 C C . VAL A 1 528 ? 1.780 28.715 -4.972 1.00 86.00 528 VAL A C 1
ATOM 4287 O O . VAL A 1 528 ? 2.288 28.353 -6.024 1.00 86.00 528 VAL A O 1
ATOM 4290 N N . GLU A 1 529 ? 1.473 29.995 -4.738 1.00 91.31 529 GLU A N 1
ATOM 4291 C CA . GLU A 1 529 ? 1.621 31.067 -5.738 1.00 91.31 529 GLU A CA 1
ATOM 4292 C C . GLU A 1 529 ? 3.070 31.183 -6.270 1.00 91.31 529 GLU A C 1
ATOM 4294 O O . GLU A 1 529 ? 3.302 31.470 -7.447 1.00 91.31 529 GLU A O 1
ATOM 4299 N N . TYR A 1 530 ? 4.072 30.943 -5.415 1.00 91.25 530 TYR A N 1
ATOM 4300 C CA . TYR A 1 530 ? 5.480 30.877 -5.815 1.00 91.25 530 TYR A CA 1
ATOM 4301 C C . TYR A 1 530 ? 5.792 29.633 -6.666 1.00 91.25 530 TYR A C 1
ATOM 4303 O O . TYR A 1 530 ? 6.436 29.752 -7.711 1.00 91.25 530 TYR A O 1
ATOM 4311 N N . LEU A 1 531 ? 5.319 28.453 -6.253 1.00 86.06 531 LEU A N 1
ATOM 4312 C CA . LEU A 1 531 ? 5.523 27.197 -6.980 1.00 86.06 531 LEU A CA 1
ATOM 4313 C C . LEU A 1 531 ? 4.807 27.198 -8.338 1.00 86.06 531 LEU A C 1
ATOM 4315 O O . LEU A 1 531 ? 5.385 26.748 -9.321 1.00 86.06 531 LEU A O 1
ATOM 4319 N N . GLU A 1 532 ? 3.605 27.767 -8.434 1.00 89.19 532 GLU A N 1
ATOM 4320 C CA . GLU A 1 532 ? 2.883 27.970 -9.695 1.00 89.19 532 GLU A CA 1
ATOM 4321 C C . GLU A 1 532 ? 3.676 28.861 -10.660 1.00 89.19 532 GLU A C 1
ATOM 4323 O O . GLU A 1 532 ? 3.824 28.522 -11.836 1.00 89.19 532 GLU A O 1
ATOM 4328 N N . LYS A 1 533 ? 4.256 29.964 -10.165 1.00 92.94 533 LYS A N 1
ATOM 4329 C CA . LYS A 1 533 ? 5.112 30.855 -10.966 1.00 92.94 533 LYS A CA 1
ATOM 4330 C C . LYS A 1 533 ? 6.396 30.167 -11.427 1.00 92.94 533 LYS A C 1
ATOM 4332 O O . LYS A 1 533 ? 6.763 30.319 -12.590 1.00 92.94 533 LYS A O 1
ATOM 4337 N N . GLU A 1 534 ? 7.061 29.392 -10.570 1.00 84.56 534 GLU A N 1
ATOM 4338 C CA . GLU A 1 534 ? 8.252 28.624 -10.962 1.00 84.56 534 GLU A CA 1
ATOM 4339 C C . GLU A 1 534 ? 7.899 27.508 -11.960 1.00 84.56 534 GLU A C 1
ATOM 4341 O O . GLU A 1 534 ? 8.597 27.347 -12.959 1.00 84.56 534 GLU A O 1
ATOM 4346 N N . CYS A 1 535 ? 6.782 26.798 -11.780 1.00 83.62 535 CYS A N 1
ATOM 4347 C CA . CYS A 1 535 ? 6.280 25.816 -12.745 1.00 83.62 535 CYS A CA 1
ATOM 4348 C C . CYS A 1 535 ? 5.951 26.456 -14.102 1.00 83.62 535 CYS A C 1
ATOM 4350 O O . CYS A 1 535 ? 6.355 25.930 -15.140 1.00 83.62 535 CYS A O 1
ATOM 4352 N N . ALA A 1 536 ? 5.286 27.616 -14.120 1.00 89.56 536 ALA A N 1
ATOM 4353 C CA . ALA A 1 536 ? 5.021 28.368 -15.346 1.00 89.56 536 ALA A CA 1
ATOM 4354 C C . ALA A 1 536 ? 6.325 28.818 -16.033 1.00 89.56 536 ALA A C 1
ATOM 4356 O O . ALA A 1 536 ? 6.467 28.662 -17.248 1.00 89.56 536 ALA A O 1
ATOM 4357 N N . ARG A 1 537 ? 7.309 29.297 -15.257 1.00 92.81 537 ARG A N 1
ATOM 4358 C CA . ARG A 1 537 ? 8.642 29.687 -15.745 1.00 92.81 537 ARG A CA 1
ATOM 4359 C C . ARG A 1 537 ? 9.384 28.499 -16.371 1.00 92.81 537 ARG A C 1
ATOM 4361 O O . ARG A 1 537 ? 9.838 28.603 -17.508 1.00 92.81 537 ARG A O 1
ATOM 4368 N N . ARG A 1 538 ? 9.425 27.350 -15.685 1.00 80.00 538 ARG A N 1
ATOM 4369 C CA . ARG A 1 538 ? 10.014 26.085 -16.176 1.00 80.00 538 ARG A CA 1
ATOM 4370 C C . ARG A 1 538 ? 9.328 25.580 -17.444 1.00 80.00 538 ARG A C 1
ATOM 4372 O O . ARG A 1 538 ? 9.998 25.109 -18.358 1.00 80.00 538 ARG A O 1
ATOM 4379 N N . ASN A 1 539 ? 8.001 25.682 -17.521 1.00 88.19 539 ASN A N 1
ATOM 4380 C CA . ASN A 1 539 ? 7.233 25.258 -18.693 1.00 88.19 539 ASN A CA 1
ATOM 4381 C C . ASN A 1 539 ? 7.510 26.176 -19.901 1.00 88.19 539 ASN A C 1
ATOM 4383 O O . ASN A 1 539 ? 7.690 25.691 -21.015 1.00 88.19 539 ASN A O 1
ATOM 4387 N N . ALA A 1 540 ? 7.665 27.488 -19.687 1.00 87.81 540 ALA A N 1
ATOM 4388 C CA . ALA A 1 540 ? 8.106 28.418 -20.729 1.00 87.81 540 ALA A CA 1
ATOM 4389 C C . ALA A 1 540 ? 9.553 28.144 -21.200 1.00 87.81 540 ALA A C 1
ATOM 4391 O O . ALA A 1 540 ? 9.815 28.145 -22.405 1.00 87.81 540 ALA A O 1
ATOM 4392 N N . GLU A 1 541 ? 10.482 27.841 -20.282 1.00 84.38 541 GLU A N 1
ATOM 4393 C CA . GLU A 1 541 ? 11.843 27.388 -20.621 1.00 84.38 541 GLU A CA 1
ATOM 4394 C C . GLU A 1 541 ? 11.819 26.095 -21.452 1.00 84.38 541 GLU A C 1
ATOM 4396 O O . GLU A 1 541 ? 12.509 25.999 -22.470 1.00 84.38 541 GLU A O 1
ATOM 4401 N N . TYR A 1 542 ? 10.989 25.122 -21.064 1.00 85.25 542 TYR A N 1
ATOM 4402 C CA . TYR A 1 542 ? 10.830 23.858 -21.780 1.00 85.25 542 TYR A CA 1
ATOM 4403 C C . TYR A 1 542 ? 10.235 24.058 -23.180 1.00 85.25 542 TYR A C 1
ATOM 4405 O O . TYR A 1 542 ? 10.796 23.560 -24.152 1.00 85.25 542 TYR A O 1
ATOM 4413 N N . GLN A 1 543 ? 9.169 24.851 -23.328 1.00 86.75 543 GLN A N 1
ATOM 4414 C CA . GLN A 1 543 ? 8.589 25.173 -24.640 1.00 86.75 543 GLN A CA 1
ATOM 4415 C C . GLN A 1 543 ? 9.578 25.917 -25.551 1.00 86.75 543 GLN A C 1
ATOM 4417 O O . GLN A 1 543 ? 9.619 25.658 -26.752 1.00 86.75 543 GLN A O 1
ATOM 4422 N N . SER A 1 544 ? 10.411 26.803 -24.995 1.00 87.00 544 SER A N 1
ATOM 4423 C CA . SER A 1 544 ? 11.499 27.459 -25.733 1.00 87.00 544 SER A CA 1
ATOM 4424 C C . SER A 1 544 ? 12.559 26.450 -26.207 1.00 87.00 544 SER A C 1
ATOM 4426 O O . SER A 1 544 ? 13.006 26.490 -27.358 1.00 87.00 544 SER A O 1
ATOM 4428 N N . MET A 1 545 ? 12.910 25.480 -25.358 1.00 77.62 545 MET A N 1
ATOM 4429 C CA . MET A 1 545 ? 13.827 24.388 -25.702 1.00 77.62 545 MET A CA 1
ATOM 4430 C C . MET A 1 545 ? 13.249 23.447 -26.771 1.00 77.62 545 MET A C 1
ATOM 4432 O O . MET A 1 545 ? 13.969 23.053 -27.685 1.00 77.62 545 MET A O 1
ATOM 4436 N N . VAL A 1 546 ? 11.950 23.133 -26.707 1.00 85.12 546 VAL A N 1
ATOM 4437 C CA . VAL A 1 546 ? 11.253 22.340 -27.732 1.00 85.12 546 VAL A CA 1
ATOM 4438 C C . VAL A 1 546 ? 11.252 23.082 -29.067 1.00 85.12 546 VAL A C 1
ATOM 4440 O O . VAL A 1 546 ? 11.745 22.531 -30.045 1.00 85.12 546 VAL A O 1
ATOM 4443 N N . ARG A 1 547 ? 10.824 24.352 -29.114 1.00 88.12 547 ARG A N 1
ATOM 4444 C CA . ARG A 1 547 ? 10.812 25.149 -30.359 1.00 88.12 547 ARG A CA 1
ATOM 4445 C C . ARG A 1 547 ? 12.195 25.283 -30.991 1.00 88.12 547 ARG A C 1
ATOM 4447 O O . ARG A 1 547 ? 12.335 25.136 -32.200 1.00 88.12 547 ARG A O 1
ATOM 4454 N N . THR A 1 548 ? 13.237 25.520 -30.192 1.00 78.94 548 THR A N 1
ATOM 4455 C CA . THR A 1 548 ? 14.612 25.616 -30.719 1.00 78.94 548 THR A CA 1
ATOM 4456 C C . THR A 1 548 ? 15.154 24.267 -31.209 1.00 78.94 548 THR A C 1
ATOM 4458 O O . THR A 1 548 ? 15.930 24.233 -32.166 1.00 78.94 548 THR A O 1
ATOM 4461 N N . PHE A 1 549 ? 14.705 23.146 -30.634 1.00 80.50 549 PHE A N 1
ATOM 4462 C CA . PHE A 1 549 ? 14.998 21.804 -31.144 1.00 80.50 549 PHE A CA 1
ATOM 4463 C C . PHE A 1 549 ? 14.201 21.467 -32.419 1.00 80.50 549 PHE A C 1
ATOM 4465 O O . PHE A 1 549 ? 14.763 20.908 -33.360 1.00 80.50 549 PHE A O 1
ATOM 4472 N N . GLU A 1 550 ? 12.930 21.866 -32.502 1.00 84.25 550 GLU A N 1
ATOM 4473 C CA . GLU A 1 550 ? 12.106 21.768 -33.713 1.00 84.25 550 GLU A CA 1
ATOM 4474 C C . GLU A 1 550 ? 12.707 22.587 -34.860 1.00 84.25 550 GLU A C 1
ATOM 4476 O O . GLU A 1 550 ? 12.861 22.063 -35.961 1.00 84.25 550 GLU A O 1
ATOM 4481 N N . GLU A 1 551 ? 13.135 23.829 -34.609 1.00 85.06 551 GLU A N 1
ATOM 4482 C CA . GLU A 1 551 ? 13.875 24.639 -35.582 1.00 85.06 551 GLU A CA 1
ATOM 4483 C C . GLU A 1 551 ? 15.162 23.947 -36.044 1.00 85.06 551 GLU A C 1
ATOM 4485 O O . GLU A 1 551 ? 15.446 23.923 -37.242 1.00 85.06 551 GLU A O 1
ATOM 4490 N N . PHE A 1 552 ? 15.939 23.358 -35.130 1.00 85.31 552 PHE A N 1
ATOM 4491 C CA . PHE A 1 552 ? 17.148 22.613 -35.487 1.00 85.31 552 PHE A CA 1
ATOM 4492 C C . PHE A 1 552 ? 16.832 21.401 -36.378 1.00 85.31 552 PHE A C 1
ATOM 4494 O O . PHE A 1 552 ? 17.494 21.199 -37.398 1.00 85.31 552 PHE A O 1
ATOM 4501 N N . LEU A 1 553 ? 15.791 20.627 -36.054 1.00 81.50 553 LEU A N 1
ATOM 4502 C CA . LEU A 1 553 ? 15.342 19.503 -36.879 1.00 81.50 553 LEU A CA 1
ATOM 4503 C C . LEU A 1 553 ? 14.811 19.961 -38.244 1.00 81.50 553 LEU A C 1
ATOM 4505 O O . LEU A 1 553 ? 15.153 19.351 -39.255 1.00 81.50 553 LEU A O 1
ATOM 4509 N N . GLN A 1 554 ? 14.043 21.051 -38.307 1.00 86.81 554 GLN A N 1
ATOM 4510 C CA . GLN A 1 554 ? 13.550 21.630 -39.561 1.00 86.81 554 GLN A CA 1
ATOM 4511 C C . GLN A 1 554 ? 14.699 22.143 -40.440 1.00 86.81 554 GLN A C 1
ATOM 4513 O O . GLN A 1 554 ? 14.729 21.850 -41.636 1.00 86.81 554 GLN A O 1
ATOM 4518 N N . ARG A 1 555 ? 15.685 22.842 -39.860 1.00 79.38 555 ARG A N 1
ATOM 4519 C CA . ARG A 1 555 ? 16.897 23.294 -40.566 1.00 79.38 555 ARG A CA 1
ATOM 4520 C C . ARG A 1 555 ? 17.721 22.108 -41.067 1.00 79.38 555 ARG A C 1
ATOM 4522 O O . ARG A 1 555 ? 18.096 22.101 -42.234 1.00 79.38 555 ARG A O 1
ATOM 4529 N N . ARG A 1 556 ? 17.925 21.068 -40.249 1.00 76.75 556 ARG A N 1
ATOM 4530 C CA . ARG A 1 556 ? 18.642 19.840 -40.641 1.00 76.75 556 ARG A CA 1
ATOM 4531 C C . ARG A 1 556 ? 17.902 19.047 -41.724 1.00 76.75 556 ARG A C 1
ATOM 4533 O O . ARG A 1 556 ? 18.533 18.528 -42.640 1.00 76.75 556 ARG A O 1
ATOM 4540 N N . ALA A 1 557 ? 16.572 18.981 -41.664 1.00 76.75 557 ALA A N 1
ATOM 4541 C CA . ALA A 1 557 ? 15.746 18.367 -42.703 1.00 76.75 557 ALA A CA 1
ATOM 4542 C C . ALA A 1 557 ? 15.780 19.175 -44.011 1.00 76.75 557 ALA A C 1
ATOM 4544 O O . ALA A 1 557 ? 15.844 18.586 -45.091 1.00 76.75 557 ALA A O 1
ATOM 4545 N N . LYS A 1 558 ? 15.795 20.513 -43.929 1.00 83.38 558 LYS A N 1
ATOM 4546 C CA . LYS A 1 558 ? 15.992 21.390 -45.087 1.00 83.38 558 LYS A CA 1
ATOM 4547 C C . LYS A 1 558 ? 17.385 21.200 -45.693 1.00 83.38 558 LYS A C 1
ATOM 4549 O O . LYS A 1 558 ? 17.465 20.903 -46.875 1.00 83.38 558 LYS A O 1
ATOM 4554 N N . GLN A 1 559 ? 18.449 21.249 -44.891 1.00 81.12 559 GLN A N 1
ATOM 4555 C CA . GLN A 1 559 ? 19.821 20.976 -45.331 1.00 81.12 559 GLN A CA 1
ATOM 4556 C C . GLN A 1 559 ? 19.934 19.597 -46.000 1.00 81.12 559 GLN A C 1
ATOM 4558 O O . GLN A 1 559 ? 20.515 19.482 -47.071 1.00 81.12 559 GLN A O 1
ATOM 4563 N N . GLY A 1 560 ? 19.288 18.566 -45.444 1.00 79.69 560 GLY A N 1
ATOM 4564 C CA . GLY A 1 560 ? 19.209 17.243 -46.067 1.00 79.69 560 GLY A CA 1
ATOM 4565 C C . GLY A 1 560 ? 18.539 17.246 -47.449 1.00 79.69 560 GLY A C 1
ATOM 4566 O O . GLY A 1 560 ? 19.005 16.544 -48.344 1.00 79.69 560 GLY A O 1
ATOM 4567 N N . ARG A 1 561 ? 17.490 18.057 -47.656 1.00 81.25 561 ARG A N 1
ATOM 4568 C CA . ARG A 1 561 ? 16.848 18.262 -48.971 1.00 81.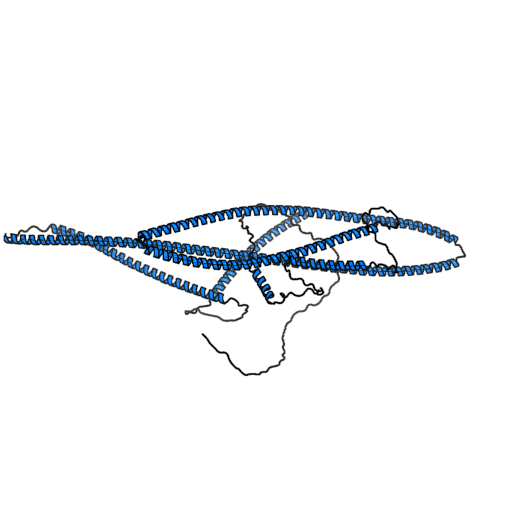25 561 ARG A CA 1
ATOM 4569 C C . ARG A 1 561 ? 17.718 19.086 -49.919 1.00 81.25 561 ARG A C 1
ATOM 4571 O O . ARG A 1 561 ? 17.803 18.744 -51.097 1.00 81.25 561 ARG A O 1
ATOM 4578 N N . ASP A 1 562 ? 18.379 20.125 -49.422 1.00 79.50 562 ASP A N 1
ATOM 4579 C CA . ASP A 1 562 ? 19.262 20.987 -50.209 1.00 79.50 562 ASP A CA 1
ATOM 4580 C C . ASP A 1 562 ? 20.499 20.191 -50.680 1.00 79.50 562 ASP A C 1
ATOM 4582 O O . ASP A 1 562 ? 20.822 20.200 -51.866 1.00 79.50 562 ASP A O 1
ATOM 4586 N N . ASP A 1 563 ? 21.110 19.376 -49.811 1.00 76.56 563 ASP A N 1
ATOM 4587 C CA . ASP A 1 563 ? 22.211 18.461 -50.148 1.00 76.56 563 ASP A CA 1
ATOM 4588 C C . ASP A 1 563 ? 21.774 17.271 -51.015 1.00 76.56 563 ASP A C 1
ATOM 4590 O O . ASP A 1 563 ? 22.575 16.752 -51.798 1.00 76.56 563 ASP A O 1
ATOM 4594 N N . ALA A 1 564 ? 20.532 16.792 -50.886 1.00 75.19 564 ALA A N 1
ATOM 4595 C CA . ALA A 1 564 ? 19.971 15.795 -51.801 1.00 75.19 564 ALA A CA 1
ATOM 4596 C C . ALA A 1 564 ? 19.745 16.401 -53.194 1.00 75.19 564 ALA A C 1
ATOM 4598 O O . ALA A 1 564 ? 20.112 15.789 -54.193 1.00 75.19 564 ALA A O 1
ATOM 4599 N N . THR A 1 565 ? 19.244 17.636 -53.266 1.00 78.19 565 THR A N 1
ATOM 4600 C CA . THR A 1 565 ? 19.075 18.392 -54.517 1.00 78.19 565 THR A CA 1
ATOM 4601 C C . THR A 1 565 ? 20.429 18.689 -55.163 1.00 78.19 565 THR A C 1
ATOM 4603 O O . THR A 1 565 ? 20.598 18.501 -56.366 1.00 78.19 565 THR A O 1
ATOM 4606 N N . ARG A 1 566 ? 21.435 19.078 -54.371 1.00 74.00 566 ARG A N 1
ATOM 4607 C CA . ARG A 1 566 ? 22.806 19.331 -54.837 1.00 74.00 566 ARG A CA 1
ATOM 4608 C C . ARG A 1 566 ? 23.472 18.059 -55.366 1.00 74.00 566 ARG A C 1
ATOM 4610 O O . ARG A 1 566 ? 24.080 18.097 -56.431 1.00 74.00 566 ARG A O 1
ATOM 4617 N N . ARG A 1 567 ? 23.294 16.921 -54.682 1.00 73.81 567 ARG A N 1
ATOM 4618 C CA . ARG A 1 567 ? 23.727 15.600 -55.175 1.00 73.81 567 ARG A CA 1
ATOM 4619 C C . ARG A 1 567 ? 22.956 15.157 -56.416 1.00 73.81 567 ARG A C 1
ATOM 4621 O O . ARG A 1 567 ? 23.572 14.624 -57.327 1.00 73.81 567 ARG A O 1
ATOM 4628 N N . SER A 1 568 ? 21.656 15.434 -56.502 1.00 65.56 568 SER A N 1
ATOM 4629 C CA . SER A 1 568 ? 20.852 15.146 -57.695 1.00 65.56 568 SER A CA 1
ATOM 4630 C C . SER A 1 568 ? 21.329 15.944 -58.913 1.00 65.56 568 SER A C 1
ATOM 4632 O O . SER A 1 568 ? 21.460 15.351 -59.975 1.00 65.56 568 SER A O 1
ATOM 4634 N N . ARG A 1 569 ? 21.694 17.228 -58.755 1.00 68.06 569 ARG A N 1
ATOM 4635 C CA . ARG A 1 569 ? 22.303 18.043 -59.827 1.00 68.06 569 ARG A CA 1
ATOM 4636 C C . ARG A 1 569 ? 23.691 17.549 -60.251 1.00 68.06 569 ARG A C 1
ATOM 4638 O O . ARG A 1 569 ? 24.015 17.585 -61.431 1.00 68.06 569 ARG A O 1
ATOM 4645 N N . LEU A 1 570 ? 24.504 17.072 -59.304 1.00 63.78 570 LEU A N 1
ATOM 4646 C CA . LEU A 1 570 ? 25.808 16.461 -59.602 1.00 63.78 570 LEU A CA 1
ATOM 4647 C C . LEU A 1 570 ? 25.662 15.112 -60.330 1.00 63.78 570 LEU A C 1
ATOM 4649 O O . LEU A 1 570 ? 26.443 14.817 -61.228 1.00 63.78 570 LEU A O 1
ATOM 4653 N N . LEU A 1 571 ? 24.653 14.312 -59.972 1.00 57.56 571 LEU A N 1
ATOM 4654 C CA . LEU A 1 571 ? 24.368 13.014 -60.595 1.00 57.56 571 LEU A CA 1
ATOM 4655 C C . LEU A 1 571 ? 23.623 13.125 -61.934 1.00 57.56 571 LEU A C 1
ATOM 4657 O O . LEU A 1 571 ? 23.740 12.222 -62.755 1.00 57.56 571 LEU A O 1
ATOM 4661 N N . SER A 1 572 ? 22.877 14.207 -62.184 1.00 55.78 572 SER A N 1
ATOM 4662 C CA . SER A 1 572 ? 22.155 14.400 -63.448 1.00 55.78 572 SER A CA 1
ATOM 4663 C C . SER A 1 572 ? 23.050 14.839 -64.612 1.00 55.78 572 SER A C 1
ATOM 4665 O O . SER A 1 572 ? 22.571 14.904 -65.738 1.00 55.78 572 SER A O 1
ATOM 4667 N N . GLY A 1 573 ? 24.327 15.164 -64.368 1.00 47.28 573 GLY A N 1
ATOM 4668 C CA . GLY A 1 573 ? 25.315 15.468 -65.413 1.00 47.28 573 GLY A CA 1
ATOM 4669 C C . GLY A 1 573 ? 25.069 16.755 -66.215 1.00 47.28 573 GLY A C 1
ATOM 4670 O O . GLY A 1 573 ? 25.808 17.035 -67.157 1.00 47.28 573 GLY A O 1
ATOM 4671 N N . ILE A 1 574 ? 24.059 17.554 -65.855 1.00 44.78 574 ILE A N 1
ATOM 4672 C CA . ILE A 1 574 ? 23.717 18.796 -66.556 1.00 44.78 574 ILE A CA 1
ATOM 4673 C C . ILE A 1 574 ? 24.654 19.913 -66.086 1.00 44.78 574 ILE A C 1
ATOM 4675 O O . ILE A 1 574 ? 24.379 20.623 -65.119 1.00 44.78 574 ILE A O 1
ATOM 4679 N N . HIS A 1 575 ? 25.759 20.091 -66.807 1.00 43.00 575 HIS A N 1
ATOM 4680 C CA . HIS A 1 575 ? 26.475 21.363 -66.821 1.00 43.00 575 HIS A CA 1
ATOM 4681 C C . HIS A 1 575 ? 25.608 22.396 -67.561 1.00 43.00 575 HIS A C 1
ATOM 4683 O O . HIS A 1 575 ? 25.546 22.389 -68.788 1.00 43.00 575 HIS A O 1
ATOM 4689 N N . GLU A 1 576 ? 24.925 23.281 -66.828 1.00 39.72 576 GLU A N 1
ATOM 4690 C CA . GLU A 1 576 ? 24.144 24.380 -67.416 1.00 39.72 576 GLU A CA 1
ATOM 4691 C C . GLU A 1 576 ? 25.069 25.444 -68.040 1.00 39.72 576 GLU A C 1
ATOM 4693 O O . GLU A 1 576 ? 25.434 26.436 -67.410 1.00 39.72 576 GLU A O 1
ATOM 4698 N N . THR A 1 577 ? 25.453 25.249 -69.304 1.00 45.12 577 THR A N 1
ATOM 4699 C CA . THR A 1 577 ? 26.150 26.244 -70.139 1.00 45.12 577 THR A CA 1
ATOM 4700 C C . THR A 1 577 ? 25.173 27.005 -71.047 1.00 45.12 577 THR A C 1
ATOM 4702 O O . THR A 1 577 ? 25.318 27.060 -72.265 1.00 45.12 577 THR A O 1
ATOM 4705 N N . SER A 1 578 ? 24.174 27.639 -70.429 1.00 37.50 578 SER A N 1
ATOM 4706 C CA . SER A 1 578 ? 23.168 28.511 -71.063 1.00 37.50 578 SER A CA 1
ATOM 4707 C C . SER A 1 578 ? 22.764 29.599 -70.057 1.00 37.50 578 SER A C 1
ATOM 4709 O O . SER A 1 578 ? 22.370 29.268 -68.947 1.00 37.50 578 SER A O 1
ATOM 4711 N N . ASN A 1 579 ? 22.846 30.908 -70.315 1.00 44.34 579 ASN A N 1
ATOM 4712 C CA . ASN A 1 579 ? 22.962 31.645 -71.582 1.00 44.34 579 ASN A CA 1
ATOM 4713 C C . ASN A 1 579 ? 21.753 31.538 -72.539 1.00 44.34 579 ASN A C 1
ATOM 4715 O O . ASN A 1 579 ? 21.889 31.619 -73.756 1.00 44.34 579 ASN A O 1
ATOM 4719 N N . THR A 1 580 ? 20.556 31.473 -71.952 1.00 36.81 580 THR A N 1
ATOM 4720 C CA . THR A 1 580 ? 19.261 31.854 -72.555 1.00 36.81 580 THR A CA 1
ATOM 4721 C C . THR A 1 580 ? 18.438 32.559 -71.466 1.00 36.81 580 THR A C 1
ATOM 4723 O O . THR A 1 580 ? 18.237 31.967 -70.413 1.00 36.81 580 THR A O 1
ATOM 4726 N N . SER A 1 581 ? 18.114 33.857 -71.494 1.00 38.53 581 SER A N 1
ATOM 4727 C CA . SER A 1 581 ? 17.426 34.702 -72.490 1.00 38.53 581 SER A CA 1
ATOM 4728 C C . SER A 1 581 ? 15.887 34.733 -72.342 1.00 38.53 581 SER A C 1
ATOM 4730 O O . SER A 1 581 ? 15.181 33.866 -72.843 1.00 38.53 581 SER A O 1
ATOM 4732 N N . LYS A 1 582 ? 15.393 35.852 -71.770 1.00 39.12 582 LYS A N 1
ATOM 4733 C CA . LYS A 1 582 ? 13.994 36.356 -71.791 1.00 39.12 582 LYS A CA 1
ATOM 4734 C C . LYS A 1 582 ? 12.939 35.576 -70.964 1.00 39.12 582 LYS A C 1
ATOM 4736 O O . LYS A 1 582 ? 13.189 34.431 -70.601 1.00 39.12 582 LYS A O 1
ATOM 4741 N N . PRO A 1 583 ? 11.752 36.172 -70.685 1.00 46.75 583 PRO A N 1
ATOM 4742 C CA . PRO A 1 583 ? 11.291 37.524 -71.050 1.00 46.75 583 PRO A CA 1
ATOM 4743 C C . PRO A 1 583 ? 10.926 38.438 -69.860 1.00 46.75 583 PRO A C 1
ATOM 4745 O O . PRO A 1 583 ? 10.672 37.980 -68.750 1.00 46.75 583 PRO A O 1
ATOM 4748 N N . ASP A 1 584 ? 10.792 39.738 -70.136 1.00 37.22 584 ASP A N 1
ATOM 4749 C CA . ASP A 1 584 ? 9.875 40.603 -69.387 1.00 37.22 584 ASP A CA 1
ATOM 4750 C C . ASP A 1 584 ? 8.436 40.071 -69.498 1.00 37.22 584 ASP A C 1
ATOM 4752 O O . ASP A 1 584 ? 7.997 39.770 -70.608 1.00 37.22 584 ASP A O 1
ATOM 4756 N N . PHE A 1 585 ? 7.660 40.080 -68.407 1.00 35.69 585 PHE A N 1
ATOM 4757 C CA . PHE A 1 585 ? 6.398 40.832 -68.410 1.00 35.69 585 PHE A CA 1
ATOM 4758 C C . PHE A 1 585 ? 5.871 41.154 -67.001 1.00 35.69 585 PHE A C 1
ATOM 4760 O O . PHE A 1 585 ? 6.058 40.423 -66.035 1.00 35.69 585 PHE A O 1
ATOM 4767 N N . MET A 1 586 ? 5.209 42.304 -66.941 1.00 36.53 586 MET A N 1
ATOM 4768 C CA . MET A 1 586 ? 4.699 43.065 -65.799 1.00 36.53 586 MET A CA 1
ATOM 4769 C C . MET A 1 586 ? 3.861 42.314 -64.747 1.00 36.53 586 MET A C 1
ATOM 4771 O O . MET A 1 586 ? 2.956 41.567 -65.108 1.00 36.53 586 MET A O 1
ATOM 4775 N N . ALA A 1 587 ? 4.018 42.718 -63.475 1.00 34.66 587 ALA A N 1
ATOM 4776 C CA . ALA A 1 587 ? 2.900 43.152 -62.611 1.00 34.66 587 ALA A CA 1
ATOM 4777 C C . ALA A 1 587 ? 3.395 43.878 -61.330 1.00 34.66 587 ALA A C 1
ATOM 4779 O O . ALA A 1 587 ? 3.587 43.253 -60.291 1.00 34.66 587 ALA A O 1
ATOM 4780 N N . ASP A 1 588 ? 3.554 45.205 -61.382 1.00 38.81 588 ASP A N 1
ATOM 4781 C CA . ASP A 1 588 ? 3.648 46.079 -60.193 1.00 38.81 588 ASP A CA 1
ATOM 4782 C C . ASP A 1 588 ? 2.302 46.799 -60.007 1.00 38.81 588 ASP A C 1
ATOM 4784 O O . ASP A 1 588 ? 1.759 47.326 -60.985 1.00 38.81 588 ASP A O 1
ATOM 4788 N N . PRO A 1 589 ? 1.732 46.814 -58.788 1.00 48.38 589 PRO A N 1
ATOM 4789 C CA . PRO A 1 589 ? 1.043 48.029 -58.370 1.00 48.38 589 PRO A CA 1
ATOM 4790 C C . PRO A 1 589 ? 1.240 48.383 -56.882 1.00 48.38 589 PRO A C 1
ATOM 4792 O O . PRO A 1 589 ? 0.354 48.123 -56.059 1.00 48.38 589 PRO A O 1
ATOM 4795 N N . LYS A 1 590 ? 2.335 49.085 -56.555 1.00 43.16 590 LYS A N 1
ATOM 4796 C CA . LYS A 1 590 ? 2.338 50.414 -55.883 1.00 43.16 590 LYS A CA 1
ATOM 4797 C C . LYS A 1 590 ? 3.772 50.895 -55.625 1.00 43.16 590 LYS A C 1
ATOM 4799 O O . LYS A 1 590 ? 4.344 50.658 -54.563 1.00 43.16 590 LYS A O 1
ATOM 4804 N N . GLY A 1 591 ? 4.333 51.620 -56.588 1.00 40.41 591 GLY A N 1
ATOM 4805 C CA . GLY A 1 591 ? 5.698 52.135 -56.493 1.00 40.41 591 GLY A CA 1
ATOM 4806 C C . GLY A 1 591 ? 5.874 53.369 -55.598 1.00 40.41 591 GLY A C 1
ATOM 4807 O O . GLY A 1 591 ? 4.946 54.143 -55.370 1.00 40.41 591 GLY A O 1
ATOM 4808 N N . ILE A 1 592 ? 7.128 53.602 -55.199 1.00 40.09 592 ILE A N 1
ATOM 4809 C CA . ILE A 1 592 ? 7.716 54.930 -54.968 1.00 40.09 592 ILE A CA 1
ATOM 4810 C C . ILE A 1 592 ? 9.057 54.947 -55.714 1.00 40.09 592 ILE A C 1
ATOM 4812 O O . ILE A 1 592 ? 9.952 54.157 -55.420 1.00 40.09 592 ILE A O 1
ATOM 4816 N N . LEU A 1 593 ? 9.205 55.850 -56.683 1.00 34.88 593 LEU A N 1
ATOM 4817 C CA . LEU A 1 593 ? 10.475 56.091 -57.371 1.00 34.88 593 LEU A CA 1
ATOM 4818 C C . LEU A 1 593 ? 11.409 56.923 -56.485 1.00 34.88 593 LEU A C 1
ATOM 4820 O O . LEU A 1 593 ? 11.016 58.001 -56.034 1.00 34.88 593 LEU A O 1
ATOM 4824 N N . LYS A 1 594 ? 12.673 56.504 -56.327 1.00 38.78 594 LYS A N 1
ATOM 4825 C CA . LYS A 1 594 ? 13.754 57.427 -55.942 1.00 38.78 594 LYS A CA 1
ATOM 4826 C C . LYS A 1 594 ? 15.144 57.013 -56.450 1.00 38.78 594 LYS A C 1
ATOM 4828 O O . LYS A 1 594 ? 15.779 56.121 -55.911 1.00 38.78 594 LYS A O 1
ATOM 4833 N N . ALA A 1 595 ? 15.575 57.742 -57.482 1.00 38.16 595 ALA A N 1
ATOM 4834 C CA . ALA A 1 595 ? 16.950 58.079 -57.871 1.00 38.16 595 ALA A CA 1
ATOM 4835 C C . ALA A 1 595 ? 18.064 57.012 -57.737 1.00 38.16 595 ALA A C 1
ATOM 4837 O O . ALA A 1 595 ? 18.673 56.829 -56.688 1.00 38.16 595 ALA A O 1
ATOM 4838 N N . HIS A 1 596 ? 18.448 56.453 -58.885 1.00 35.56 596 HIS A N 1
ATOM 4839 C CA . HIS A 1 596 ? 19.732 55.785 -59.113 1.00 35.56 596 HIS A CA 1
ATOM 4840 C C . HIS A 1 596 ? 20.878 56.815 -59.227 1.0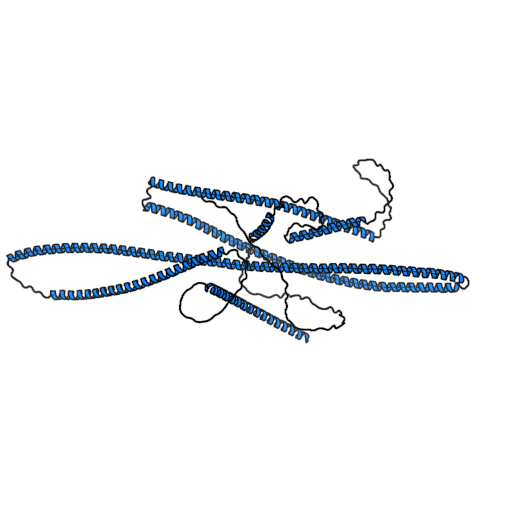0 35.56 596 HIS A C 1
ATOM 4842 O O . HIS A 1 596 ? 20.807 57.718 -60.064 1.00 35.56 596 HIS A O 1
ATOM 4848 N N . ILE A 1 597 ? 21.950 56.650 -58.439 1.00 36.34 597 ILE A N 1
ATOM 4849 C CA . ILE A 1 597 ? 23.243 57.338 -58.619 1.00 36.34 597 ILE A CA 1
ATOM 4850 C C . ILE A 1 597 ? 24.384 56.314 -58.459 1.00 36.34 597 ILE A C 1
ATOM 4852 O O . ILE A 1 597 ? 24.616 55.846 -57.345 1.00 36.34 597 ILE A O 1
ATOM 4856 N N . PRO A 1 598 ? 25.124 55.986 -59.531 1.00 47.69 598 PRO A N 1
ATOM 4857 C CA . PRO A 1 598 ? 26.366 55.225 -59.470 1.00 47.69 598 PRO A CA 1
ATOM 4858 C C . PRO A 1 598 ? 27.581 56.163 -59.554 1.00 47.69 598 PRO A C 1
ATOM 4860 O O . PRO A 1 598 ? 27.514 57.192 -60.225 1.00 47.69 598 PRO A O 1
ATOM 4863 N N . LYS A 1 599 ? 28.706 55.783 -58.935 1.00 37.09 599 LYS A N 1
ATOM 4864 C CA . LYS A 1 599 ? 30.098 56.148 -59.299 1.00 37.09 599 LYS A CA 1
ATOM 4865 C C . LYS A 1 599 ? 31.079 55.280 -58.470 1.00 37.09 599 LYS A C 1
ATOM 4867 O O . LYS A 1 599 ? 30.610 54.593 -57.563 1.00 37.09 599 LYS A O 1
ATOM 4872 N N . PRO A 1 600 ? 32.376 55.182 -58.829 1.00 44.62 600 PRO A N 1
ATOM 4873 C CA . PRO A 1 600 ? 33.103 53.919 -58.714 1.00 44.62 600 PRO A CA 1
ATOM 4874 C C . PRO A 1 600 ? 34.280 53.967 -57.728 1.00 44.62 600 PRO A C 1
ATOM 4876 O O . PRO A 1 600 ? 34.677 55.028 -57.252 1.00 44.62 600 PRO A O 1
ATOM 4879 N N . GLY A 1 601 ? 34.873 52.800 -57.485 1.00 34.94 601 GLY A N 1
ATOM 4880 C CA . GLY A 1 601 ? 36.164 52.646 -56.820 1.00 34.94 601 GLY A CA 1
ATOM 4881 C C . GLY A 1 601 ? 36.689 51.231 -57.041 1.00 34.94 601 GLY A C 1
ATOM 4882 O O . GLY A 1 601 ? 35.957 50.268 -56.814 1.00 34.94 601 GLY A O 1
ATOM 4883 N N . ASP A 1 602 ? 37.921 51.106 -57.528 1.00 43.75 602 ASP A N 1
ATOM 4884 C CA . ASP A 1 602 ? 38.517 49.816 -57.865 1.00 43.75 602 ASP A CA 1
ATOM 4885 C C . ASP A 1 602 ? 38.823 48.970 -56.623 1.00 43.75 602 ASP A C 1
ATOM 4887 O O . ASP A 1 602 ? 39.542 49.388 -55.715 1.00 43.75 602 ASP A O 1
ATOM 4891 N N . ALA A 1 603 ? 38.343 47.728 -56.636 1.00 38.72 603 ALA A N 1
ATOM 4892 C CA . ALA A 1 603 ? 38.864 46.641 -55.821 1.00 38.72 603 ALA A CA 1
ATOM 4893 C C . ALA A 1 603 ? 38.839 45.356 -56.658 1.00 38.72 603 ALA A C 1
ATOM 4895 O O . ALA A 1 603 ? 37.863 45.066 -57.351 1.00 38.72 603 ALA A O 1
ATOM 4896 N N . SER A 1 604 ? 39.934 44.599 -56.627 1.00 41.19 604 SER A N 1
ATOM 4897 C CA . SER A 1 604 ? 40.102 43.381 -57.421 1.00 41.19 604 SER A CA 1
ATOM 4898 C C . SER A 1 604 ? 39.157 42.252 -56.972 1.00 41.19 604 SER A C 1
ATOM 4900 O O . SER A 1 604 ? 38.726 42.226 -55.814 1.00 41.19 604 SER A O 1
ATOM 4902 N N . PRO A 1 605 ? 38.841 41.280 -57.854 1.00 41.53 605 PRO A N 1
ATOM 4903 C CA . PRO A 1 605 ? 38.041 40.114 -57.492 1.00 41.53 605 PRO A CA 1
ATOM 4904 C C . PRO A 1 605 ? 38.828 39.191 -56.550 1.00 41.53 605 PRO A C 1
ATOM 4906 O O . PRO A 1 605 ? 39.489 38.243 -56.973 1.00 41.53 605 PRO A O 1
ATOM 4909 N N . SER A 1 606 ? 38.750 39.472 -55.249 1.00 38.03 606 SER A N 1
ATOM 4910 C CA . SER A 1 606 ? 39.230 38.571 -54.205 1.00 38.03 606 SER A CA 1
ATOM 4911 C C . SER A 1 606 ? 38.462 37.251 -54.281 1.00 38.03 606 SER A C 1
ATOM 4913 O O . SER A 1 606 ? 37.233 37.232 -54.173 1.00 38.03 606 SER A O 1
ATOM 4915 N N . MET A 1 607 ? 39.173 36.137 -54.477 1.00 38.75 607 MET A N 1
ATOM 4916 C CA . MET A 1 607 ? 38.558 34.811 -54.459 1.00 38.75 607 MET A CA 1
ATOM 4917 C C . MET A 1 607 ? 37.977 34.524 -53.073 1.00 38.75 607 MET A C 1
ATOM 4919 O O . MET A 1 607 ? 38.711 34.358 -52.097 1.00 38.75 607 MET A O 1
ATOM 4923 N N . VAL A 1 608 ? 36.650 34.400 -52.999 1.00 37.97 608 VAL A N 1
ATOM 4924 C CA . VAL A 1 608 ? 35.947 33.970 -51.786 1.00 37.97 608 VAL A CA 1
ATOM 4925 C C . VAL A 1 608 ? 36.268 32.497 -51.532 1.00 37.97 608 VAL A C 1
ATOM 4927 O O . VAL A 1 608 ? 35.614 31.596 -52.056 1.00 37.97 608 VAL A O 1
ATOM 4930 N N . SER A 1 609 ? 37.308 32.252 -50.735 1.00 40.34 609 SER A N 1
ATOM 4931 C CA . SER A 1 609 ? 37.693 30.902 -50.320 1.00 40.34 609 SER A CA 1
ATOM 4932 C C . SER A 1 609 ? 36.548 30.226 -49.550 1.00 40.34 609 SER A C 1
ATOM 4934 O O . SER A 1 609 ? 35.973 30.842 -48.648 1.00 40.34 609 SER A O 1
ATOM 4936 N N . PRO A 1 610 ? 36.233 28.945 -49.825 1.00 46.84 610 PRO A N 1
ATOM 4937 C CA . PRO A 1 610 ? 35.111 28.231 -49.203 1.00 46.84 610 PRO A CA 1
ATOM 4938 C C . PRO A 1 610 ? 35.359 27.831 -47.733 1.00 46.84 610 PRO A C 1
ATOM 4940 O O . PRO A 1 610 ? 34.656 26.992 -47.180 1.00 46.84 610 PRO A O 1
ATOM 4943 N N . THR A 1 611 ? 36.362 28.415 -47.074 1.00 47.03 611 THR A N 1
ATOM 4944 C CA . THR A 1 611 ? 36.769 28.097 -45.699 1.00 47.03 611 THR A CA 1
ATOM 4945 C C . THR A 1 611 ? 35.784 28.605 -44.648 1.00 47.03 611 THR A C 1
ATOM 4947 O O . THR A 1 611 ? 35.611 27.962 -43.611 1.00 47.03 611 THR A O 1
ATOM 4950 N N . ASN A 1 612 ? 35.110 29.732 -44.903 1.00 43.56 612 ASN A N 1
ATOM 4951 C CA . ASN A 1 612 ? 34.336 30.432 -43.874 1.00 43.56 612 AS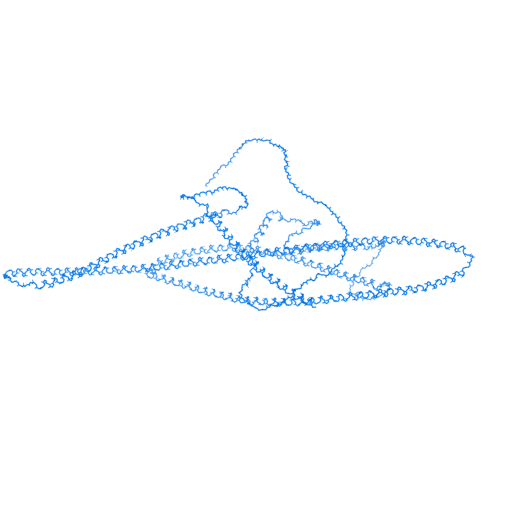N A CA 1
ATOM 4952 C C . ASN A 1 612 ? 33.031 29.720 -43.479 1.00 43.56 612 ASN A C 1
ATOM 4954 O O . ASN A 1 612 ? 32.604 29.880 -42.337 1.00 43.56 612 ASN A O 1
ATOM 4958 N N . SER A 1 613 ? 32.426 28.897 -44.350 1.00 50.53 613 SER A N 1
ATOM 4959 C CA . SER A 1 613 ? 31.269 28.086 -43.933 1.00 50.53 613 SER A CA 1
ATOM 4960 C C . SER A 1 613 ? 31.689 27.066 -42.879 1.00 50.53 613 SER A C 1
ATOM 4962 O O . SER A 1 613 ? 31.086 27.011 -41.817 1.00 50.53 613 SER A O 1
ATOM 4964 N N . THR A 1 614 ? 32.815 26.371 -43.090 1.00 54.62 614 THR A N 1
ATOM 4965 C CA . THR A 1 614 ? 33.284 25.307 -42.187 1.00 54.62 614 THR A CA 1
ATOM 4966 C C . THR A 1 614 ? 33.615 25.795 -40.772 1.00 54.62 614 THR A C 1
ATOM 4968 O O . THR A 1 614 ? 33.611 24.999 -39.833 1.00 54.62 614 THR A O 1
ATOM 4971 N N . ALA A 1 615 ? 33.887 27.093 -40.600 1.00 52.94 615 ALA A N 1
ATOM 4972 C CA . ALA A 1 615 ? 34.054 27.719 -39.291 1.00 52.94 615 ALA A CA 1
ATOM 4973 C C . ALA A 1 615 ? 32.702 27.946 -38.592 1.00 52.94 615 ALA A C 1
ATOM 4975 O O . ALA A 1 615 ? 32.565 27.620 -37.412 1.00 52.94 615 ALA A O 1
ATOM 4976 N N . LEU A 1 616 ? 31.692 28.434 -39.325 1.00 57.78 616 LEU A N 1
ATOM 4977 C CA . LEU A 1 616 ? 30.322 28.561 -38.821 1.00 57.78 616 LEU A CA 1
ATOM 4978 C C . LEU A 1 616 ? 29.730 27.181 -38.505 1.00 57.78 616 LEU A C 1
ATOM 4980 O O . LEU A 1 616 ? 29.300 26.966 -37.375 1.00 57.78 616 LEU A O 1
ATOM 4984 N N . ASP A 1 617 ? 29.828 26.230 -39.438 1.00 55.19 617 ASP A N 1
ATOM 4985 C CA . ASP A 1 617 ? 29.358 24.845 -39.295 1.00 55.19 617 ASP A CA 1
ATOM 4986 C C . ASP A 1 617 ? 29.933 24.179 -38.028 1.00 55.19 617 ASP A C 1
ATOM 4988 O O . ASP A 1 617 ? 29.207 23.543 -37.263 1.00 55.19 617 ASP A O 1
ATOM 4992 N N . LYS A 1 618 ? 31.235 24.367 -37.753 1.00 63.62 618 LYS A N 1
ATOM 4993 C CA . LYS A 1 618 ? 31.877 23.881 -36.517 1.00 63.62 618 LYS A CA 1
ATOM 4994 C C . LYS A 1 618 ? 31.358 24.590 -35.269 1.00 63.62 618 LYS A C 1
ATOM 4996 O O . LYS A 1 618 ? 31.073 23.920 -34.280 1.00 63.62 618 LYS A O 1
ATOM 5001 N N . SER A 1 619 ? 31.200 25.914 -35.312 1.00 64.69 619 SER A N 1
ATOM 5002 C CA . SER A 1 619 ? 30.683 26.685 -34.174 1.00 64.69 619 SER A CA 1
ATOM 5003 C C . SER A 1 619 ? 29.237 26.302 -33.826 1.00 64.69 619 SER A C 1
ATOM 5005 O O . SER A 1 619 ? 28.892 26.188 -32.650 1.00 64.69 619 SER A O 1
ATOM 5007 N N . GLU A 1 620 ? 28.402 26.012 -34.829 1.00 58.69 620 GLU A N 1
ATOM 5008 C CA . GLU A 1 620 ? 27.036 25.526 -34.632 1.00 58.69 620 GLU A CA 1
ATOM 5009 C C . GLU A 1 620 ? 27.012 24.073 -34.142 1.00 58.69 620 GLU A C 1
ATOM 5011 O O . GLU A 1 620 ? 26.203 23.740 -33.274 1.00 58.69 620 GLU A O 1
ATOM 5016 N N . LEU A 1 621 ? 27.935 23.221 -34.606 1.00 66.31 621 LEU A N 1
ATOM 5017 C CA . LEU A 1 621 ? 28.081 21.850 -34.114 1.00 66.31 621 LEU A CA 1
ATOM 5018 C C . LEU A 1 621 ? 28.501 21.813 -32.632 1.00 66.31 621 LEU A C 1
ATOM 5020 O O . LEU A 1 621 ? 27.900 21.078 -31.848 1.00 66.31 621 LEU A O 1
ATOM 5024 N N . GLU A 1 622 ? 29.470 22.633 -32.212 1.00 66.56 622 GLU A N 1
ATOM 5025 C CA . GLU A 1 622 ? 29.862 22.764 -30.798 1.00 66.56 622 GLU A CA 1
ATOM 5026 C C . GLU A 1 622 ? 28.731 23.336 -29.934 1.00 66.56 622 GLU A C 1
ATOM 5028 O O . GLU A 1 622 ? 28.482 22.858 -28.819 1.00 66.56 622 GLU A O 1
ATOM 5033 N N . ARG A 1 623 ? 27.977 24.308 -30.463 1.00 69.94 623 ARG A N 1
ATOM 5034 C CA . ARG A 1 623 ? 26.769 24.834 -29.814 1.00 69.94 623 ARG A CA 1
ATOM 5035 C C . ARG A 1 623 ? 25.720 23.728 -29.644 1.00 69.94 623 ARG A C 1
ATOM 5037 O O . ARG A 1 623 ? 25.183 23.566 -28.549 1.00 69.94 623 ARG A O 1
ATOM 5044 N N . GLY A 1 624 ? 25.501 22.910 -30.674 1.00 65.38 624 GLY A N 1
ATOM 5045 C CA . GLY A 1 624 ? 24.628 21.734 -30.654 1.00 65.38 624 GLY A CA 1
ATOM 5046 C C . GLY A 1 624 ? 25.049 20.682 -29.624 1.00 65.38 624 GLY A C 1
ATOM 5047 O O . GLY A 1 624 ? 24.222 20.248 -28.823 1.00 65.38 624 GLY A O 1
ATOM 5048 N N . TYR A 1 625 ? 26.337 20.328 -29.553 1.00 65.75 625 TYR A N 1
ATOM 5049 C CA . TYR A 1 625 ? 26.862 19.437 -28.508 1.00 65.75 625 TYR A CA 1
ATOM 5050 C C . TYR A 1 625 ? 26.707 20.024 -27.100 1.00 65.75 625 TYR A C 1
ATOM 5052 O O . TYR A 1 625 ? 26.417 19.290 -26.154 1.00 65.75 625 TYR A O 1
ATOM 5060 N N . THR A 1 626 ? 26.847 21.343 -26.950 1.00 64.44 626 THR A N 1
ATOM 5061 C CA . THR A 1 626 ? 26.630 22.037 -25.673 1.00 64.44 626 THR A CA 1
ATOM 5062 C C . THR A 1 626 ? 25.161 21.975 -25.245 1.00 64.44 626 THR A C 1
ATOM 5064 O O . THR A 1 626 ? 24.880 21.688 -24.079 1.00 64.44 626 THR A O 1
ATOM 5067 N N . TYR A 1 627 ? 24.214 22.152 -26.175 1.00 66.69 627 TYR A N 1
ATOM 5068 C CA . TYR A 1 627 ? 22.786 21.937 -25.915 1.00 66.69 627 TYR A CA 1
ATOM 5069 C C . TYR A 1 627 ? 22.471 20.476 -25.580 1.00 66.69 627 TYR A C 1
ATOM 5071 O O . TYR A 1 627 ? 21.807 20.224 -24.578 1.00 66.69 627 TYR A O 1
ATOM 5079 N N . LEU A 1 628 ? 22.998 19.507 -26.336 1.00 67.06 628 LEU A N 1
ATOM 5080 C CA . LEU A 1 628 ? 22.764 18.079 -26.087 1.00 67.06 628 LEU A CA 1
ATOM 5081 C C . LEU A 1 628 ? 23.305 17.639 -24.713 1.00 67.06 628 LEU A C 1
ATOM 5083 O O . LEU A 1 628 ? 22.669 16.852 -24.013 1.00 67.06 628 LEU A O 1
ATOM 5087 N N . ARG A 1 629 ? 24.444 18.202 -24.285 1.00 70.44 629 ARG A N 1
ATOM 5088 C CA . ARG A 1 629 ? 25.014 17.991 -22.946 1.00 70.44 629 ARG A CA 1
ATOM 5089 C C . ARG A 1 629 ? 24.137 18.611 -21.852 1.00 70.44 629 ARG A C 1
ATOM 5091 O O . ARG A 1 629 ? 23.874 17.942 -20.857 1.00 70.44 629 ARG A O 1
ATOM 5098 N N . ARG A 1 630 ? 23.630 19.839 -22.042 1.00 67.94 630 ARG A N 1
ATOM 5099 C CA . ARG A 1 630 ? 22.657 20.469 -21.122 1.00 67.94 630 ARG A CA 1
ATOM 5100 C C . ARG A 1 630 ? 21.364 19.653 -21.019 1.00 67.94 630 ARG A C 1
ATOM 5102 O O . ARG A 1 630 ? 20.892 19.429 -19.910 1.00 67.94 630 ARG A O 1
ATOM 5109 N N . PHE A 1 631 ? 20.845 19.162 -22.144 1.00 66.50 631 PHE A N 1
ATOM 5110 C CA . PHE A 1 631 ? 19.660 18.305 -22.195 1.00 66.50 631 PHE A CA 1
ATOM 5111 C C . PHE A 1 631 ? 19.884 16.994 -21.429 1.00 66.50 631 PHE A C 1
ATOM 5113 O O . PHE A 1 631 ? 19.138 16.730 -20.493 1.00 66.50 631 PHE A O 1
ATOM 5120 N N . LYS A 1 632 ? 20.958 16.228 -21.709 1.00 69.75 632 LYS A N 1
ATOM 5121 C CA . LYS A 1 632 ? 21.255 14.973 -20.977 1.00 69.75 632 LYS A CA 1
ATOM 5122 C C . LYS A 1 632 ? 21.404 15.207 -19.463 1.00 69.75 632 LYS A C 1
ATOM 5124 O O . LYS A 1 632 ? 20.944 14.374 -18.685 1.00 69.75 632 LYS A O 1
ATOM 5129 N N . THR A 1 633 ? 21.975 16.336 -19.030 1.00 66.75 633 THR A N 1
ATOM 5130 C CA . THR A 1 633 ? 22.048 16.696 -17.601 1.00 66.75 633 THR A CA 1
ATOM 5131 C C . THR A 1 633 ? 20.680 17.032 -17.001 1.00 66.75 633 THR A C 1
ATOM 5133 O O . THR A 1 633 ? 20.367 16.537 -15.921 1.00 66.75 633 THR A O 1
ATOM 5136 N N . LEU A 1 634 ? 19.842 17.821 -17.684 1.00 62.56 634 LEU A N 1
ATOM 5137 C CA . LEU A 1 634 ? 18.498 18.162 -17.200 1.00 62.56 634 LEU A CA 1
ATOM 5138 C C . LEU A 1 634 ? 17.574 16.938 -17.172 1.00 62.56 634 LEU A C 1
ATOM 5140 O O . LEU A 1 634 ? 16.928 16.702 -16.157 1.00 62.56 634 LEU A O 1
ATOM 5144 N N . SER A 1 635 ? 17.562 16.111 -18.222 1.00 63.94 635 SER A N 1
ATOM 5145 C CA . SER A 1 635 ? 16.817 14.845 -18.242 1.00 63.94 635 SER A CA 1
ATOM 5146 C C . SER A 1 635 ? 17.253 13.907 -17.115 1.00 63.94 635 SER A C 1
ATOM 5148 O O . SER A 1 635 ? 16.404 13.263 -16.506 1.00 63.94 635 SER A O 1
ATOM 5150 N N . ARG A 1 636 ? 18.556 13.862 -16.787 1.00 66.56 636 ARG A N 1
ATOM 5151 C CA . ARG A 1 636 ? 19.052 13.105 -15.629 1.00 66.56 636 ARG A CA 1
ATOM 5152 C C . ARG A 1 636 ? 18.526 13.687 -14.316 1.00 66.56 636 ARG A C 1
ATOM 5154 O O . ARG A 1 636 ? 17.999 12.925 -13.520 1.00 66.56 636 ARG A O 1
ATOM 5161 N N . ALA A 1 637 ? 18.603 15.004 -14.116 1.00 62.94 637 ALA A N 1
ATOM 5162 C CA . ALA A 1 637 ? 18.112 15.658 -12.900 1.00 62.94 637 ALA A CA 1
ATOM 5163 C C . ALA A 1 637 ? 16.594 15.476 -12.695 1.00 62.94 637 ALA A C 1
ATOM 5165 O O . ALA A 1 637 ? 16.160 15.196 -11.582 1.00 62.94 637 ALA A O 1
ATOM 5166 N N . PHE A 1 638 ? 15.791 15.542 -13.765 1.00 58.91 638 PHE A N 1
ATOM 5167 C CA . PHE A 1 638 ? 14.361 15.210 -13.709 1.00 58.91 638 PHE A CA 1
ATOM 5168 C C . PHE A 1 638 ? 14.107 13.730 -13.384 1.00 58.91 638 PHE A C 1
ATOM 5170 O O . PHE A 1 638 ? 13.169 13.431 -12.653 1.00 58.91 638 PHE A O 1
ATOM 5177 N N . ALA A 1 639 ? 14.943 12.808 -13.873 1.00 56.88 639 ALA A N 1
ATOM 5178 C CA . ALA A 1 639 ? 14.832 11.381 -13.563 1.00 56.88 639 ALA A CA 1
ATOM 5179 C C . ALA A 1 639 ? 15.325 11.005 -12.148 1.00 56.88 639 ALA A C 1
ATOM 5181 O O . ALA A 1 639 ? 14.944 9.953 -11.644 1.00 56.88 639 ALA A O 1
ATOM 5182 N N . THR A 1 640 ? 16.168 11.828 -11.509 1.00 62.03 640 THR A N 1
ATOM 5183 C CA . THR A 1 640 ? 16.751 11.548 -10.178 1.00 62.03 640 THR A CA 1
ATOM 5184 C C . THR A 1 640 ? 16.267 12.467 -9.053 1.00 62.03 640 THR A C 1
ATOM 5186 O O . THR A 1 640 ? 16.702 12.295 -7.918 1.00 62.03 640 THR A O 1
ATOM 5189 N N . GLY A 1 641 ? 15.432 13.472 -9.332 1.00 50.31 641 GLY A N 1
ATOM 5190 C CA . GLY A 1 641 ? 14.868 14.408 -8.344 1.00 50.31 641 GLY A CA 1
ATOM 5191 C C . GLY A 1 641 ? 15.842 15.435 -7.735 1.00 50.31 641 GLY A C 1
ATOM 5192 O O . GLY A 1 641 ? 15.408 16.499 -7.302 1.00 50.31 641 GLY A O 1
ATOM 5193 N N . ASP A 1 642 ? 17.152 15.164 -7.723 1.00 50.47 642 ASP A N 1
ATOM 5194 C CA . ASP A 1 642 ? 18.186 16.076 -7.210 1.00 50.47 642 ASP A CA 1
ATOM 5195 C C . ASP A 1 642 ? 18.374 17.304 -8.127 1.00 50.47 642 ASP A C 1
ATOM 5197 O O . ASP A 1 642 ? 19.134 17.291 -9.097 1.00 50.47 642 ASP A O 1
ATOM 5201 N N . LEU A 1 643 ? 17.641 18.376 -7.816 1.00 56.19 643 LEU A N 1
ATOM 5202 C CA . LEU A 1 643 ? 17.575 19.627 -8.582 1.00 56.19 643 LEU A CA 1
ATOM 5203 C C . LEU A 1 643 ? 18.572 20.704 -8.103 1.00 56.19 643 LEU A C 1
ATOM 5205 O O . LEU A 1 643 ? 18.297 21.903 -8.202 1.00 56.19 643 LEU A O 1
ATOM 5209 N N . ARG A 1 644 ? 19.747 20.310 -7.595 1.00 56.12 644 ARG A N 1
ATOM 5210 C CA . ARG A 1 644 ? 20.809 21.266 -7.233 1.00 56.12 644 ARG A CA 1
ATOM 5211 C C . ARG A 1 644 ? 21.317 22.055 -8.450 1.00 56.12 644 ARG A C 1
ATOM 5213 O O . ARG A 1 644 ? 21.478 21.524 -9.548 1.00 56.12 644 ARG A O 1
ATOM 5220 N N . ALA A 1 645 ? 21.580 23.349 -8.248 1.00 47.56 645 ALA A N 1
ATOM 5221 C CA . ALA A 1 645 ? 21.911 24.290 -9.319 1.00 47.56 645 ALA A CA 1
ATOM 5222 C C . ALA A 1 645 ? 23.241 23.943 -10.021 1.00 47.56 645 ALA A C 1
ATOM 5224 O O . ALA A 1 645 ? 24.326 24.123 -9.466 1.00 47.56 645 ALA A O 1
ATOM 5225 N N . VAL A 1 646 ? 23.152 23.478 -11.271 1.00 46.66 646 VAL A N 1
ATOM 5226 C CA . VAL A 1 646 ? 24.291 22.979 -12.056 1.00 46.66 646 VAL A CA 1
ATOM 5227 C C . VAL A 1 646 ? 25.258 24.110 -12.427 1.00 46.66 646 VAL A C 1
ATOM 5229 O O . VAL A 1 646 ? 25.066 24.812 -13.419 1.00 46.66 646 VAL A O 1
ATOM 5232 N N . HIS A 1 647 ? 26.342 24.254 -11.665 1.00 46.19 647 HIS A N 1
ATOM 5233 C CA . HIS A 1 647 ? 27.510 25.028 -12.089 1.00 46.19 647 HIS A CA 1
ATOM 5234 C C . HIS A 1 647 ? 28.294 24.245 -13.153 1.00 46.19 647 HIS A C 1
ATOM 5236 O O . HIS A 1 647 ? 28.724 23.118 -12.907 1.00 46.19 647 HIS A O 1
ATOM 5242 N N . LEU A 1 648 ? 28.498 24.839 -14.334 1.00 47.84 648 LEU A N 1
ATOM 5243 C CA . LEU A 1 648 ? 29.368 24.268 -15.366 1.00 47.84 648 LEU A CA 1
ATOM 5244 C C . LEU A 1 648 ? 30.808 24.782 -15.195 1.00 47.84 648 LEU A C 1
ATOM 5246 O O . LEU A 1 648 ? 31.002 26.000 -15.154 1.00 47.84 648 LEU A O 1
ATOM 5250 N N . PRO A 1 649 ? 31.831 23.908 -15.188 1.00 40.44 649 PRO A N 1
ATOM 5251 C CA . PRO A 1 649 ? 33.215 24.351 -15.300 1.00 40.44 649 PRO A CA 1
ATOM 5252 C C . PRO A 1 649 ? 33.467 24.930 -16.703 1.00 40.44 649 PRO A C 1
ATOM 5254 O O . PRO A 1 649 ? 33.126 24.305 -17.707 1.00 40.44 649 PRO A O 1
ATOM 5257 N N . GLY A 1 650 ? 34.078 26.117 -16.770 1.00 48.91 650 GLY A N 1
ATOM 5258 C CA . GLY A 1 650 ? 34.527 26.742 -18.024 1.00 48.91 650 GLY A CA 1
ATOM 5259 C C . GLY A 1 650 ? 33.634 27.844 -18.609 1.00 48.91 650 GLY A C 1
ATOM 5260 O O . GLY A 1 650 ? 33.970 28.378 -19.662 1.00 48.91 650 GLY A O 1
ATOM 5261 N N . ALA A 1 651 ? 32.534 28.232 -17.955 1.00 41.94 651 ALA A N 1
ATOM 5262 C CA . ALA A 1 651 ? 31.823 29.461 -18.321 1.00 41.94 651 ALA A CA 1
ATOM 5263 C C . ALA A 1 651 ? 32.562 30.696 -17.752 1.00 41.94 651 ALA A C 1
ATOM 5265 O O . ALA A 1 651 ? 32.830 30.715 -16.548 1.00 41.94 651 ALA A O 1
ATOM 5266 N N . PRO A 1 652 ? 32.888 31.729 -18.556 1.00 43.88 652 PRO A N 1
ATOM 5267 C CA . PRO A 1 652 ? 33.411 32.984 -18.021 1.00 43.88 652 PRO A CA 1
ATOM 5268 C C . PRO A 1 652 ? 32.319 33.711 -17.209 1.00 43.88 652 PRO A C 1
ATOM 5270 O O . PRO A 1 652 ? 31.144 33.640 -17.581 1.00 43.88 652 PRO A O 1
ATOM 5273 N N . PRO A 1 653 ? 32.667 34.417 -16.117 1.00 42.38 653 PRO A N 1
ATOM 5274 C CA . PRO A 1 653 ? 31.685 35.061 -15.249 1.00 42.38 653 PRO A CA 1
ATOM 5275 C C . PRO A 1 653 ? 31.053 36.289 -15.924 1.00 42.38 653 PRO A C 1
ATOM 5277 O O . PRO A 1 653 ? 31.609 37.386 -15.912 1.00 42.38 653 PRO A O 1
ATOM 5280 N N . SER A 1 654 ? 29.863 36.112 -16.499 1.00 38.62 654 SER A N 1
ATOM 5281 C CA . SER A 1 654 ? 28.996 37.213 -16.930 1.00 38.62 654 SER A CA 1
ATOM 5282 C C . SER A 1 654 ? 28.490 37.995 -15.713 1.00 38.62 654 SER A C 1
ATOM 5284 O O . SER A 1 654 ? 27.939 37.401 -14.787 1.00 38.62 654 SER A O 1
ATOM 5286 N N . ALA A 1 655 ? 28.645 39.321 -15.728 1.00 41.56 655 ALA A N 1
ATOM 5287 C CA . ALA A 1 655 ? 28.573 40.199 -14.551 1.00 41.56 655 ALA A CA 1
ATOM 5288 C C . ALA A 1 655 ? 27.185 40.387 -13.885 1.00 41.56 655 ALA A C 1
ATOM 5290 O O . ALA A 1 655 ? 27.020 41.286 -13.066 1.00 41.56 655 ALA A O 1
ATOM 5291 N N . GLU A 1 656 ? 26.197 39.545 -14.193 1.00 39.44 656 GLU A N 1
ATOM 5292 C CA . GLU A 1 656 ? 24.855 39.579 -13.589 1.00 39.44 656 GLU A CA 1
ATOM 5293 C C . GLU A 1 656 ? 24.699 38.617 -12.397 1.00 39.44 656 GLU A C 1
ATOM 5295 O O . GLU A 1 656 ? 23.708 38.687 -11.672 1.00 39.44 656 GLU A O 1
ATOM 5300 N N . SER A 1 657 ? 25.688 37.758 -12.115 1.00 41.03 657 SER A N 1
ATOM 5301 C CA . SER A 1 657 ? 25.690 36.885 -10.930 1.00 41.03 657 SER A CA 1
ATOM 5302 C C . SER A 1 657 ? 26.081 37.631 -9.642 1.00 41.03 657 SER A C 1
ATOM 5304 O O . SER A 1 657 ? 27.001 37.219 -8.931 1.00 41.03 657 SER A O 1
ATOM 5306 N N . ILE A 1 658 ? 25.402 38.741 -9.336 1.00 39.78 658 ILE A N 1
ATOM 5307 C CA . ILE A 1 658 ? 25.506 39.420 -8.037 1.00 39.78 658 ILE A CA 1
ATOM 5308 C C . ILE A 1 658 ? 24.699 38.599 -7.014 1.00 39.78 658 ILE A C 1
ATOM 5310 O O . ILE A 1 658 ? 23.482 38.477 -7.175 1.00 39.78 658 ILE A O 1
ATOM 5314 N N . PRO A 1 659 ? 25.315 38.037 -5.954 1.00 44.09 659 PRO A N 1
ATOM 5315 C CA . PRO A 1 659 ? 24.577 37.270 -4.956 1.00 44.09 659 PRO A CA 1
ATOM 5316 C C . PRO A 1 659 ? 23.621 38.182 -4.184 1.00 44.09 659 PRO A C 1
ATOM 5318 O O . PRO A 1 659 ? 24.056 39.112 -3.500 1.00 44.09 659 PRO A O 1
ATOM 5321 N N . GLY A 1 660 ? 22.317 37.910 -4.273 1.00 46.75 660 GLY A N 1
ATOM 5322 C CA . GLY A 1 660 ? 21.312 38.619 -3.481 1.00 46.75 660 GLY A CA 1
ATOM 5323 C C . GLY A 1 660 ? 21.563 38.453 -1.971 1.00 46.75 660 GLY A C 1
ATOM 5324 O O . GLY A 1 660 ? 22.084 37.416 -1.548 1.00 46.75 660 GLY A O 1
ATOM 5325 N N . PRO A 1 661 ? 21.170 39.432 -1.130 1.00 44.78 661 PRO A N 1
ATOM 5326 C CA . PRO A 1 661 ? 21.574 39.505 0.283 1.00 44.78 661 PRO A CA 1
ATOM 5327 C C . PRO A 1 661 ? 21.145 38.302 1.145 1.00 44.78 661 PRO A C 1
ATOM 5329 O O . PRO A 1 661 ? 21.688 38.090 2.226 1.00 44.78 661 PRO A O 1
ATOM 5332 N N . TRP A 1 662 ? 20.218 37.480 0.654 1.00 46.22 662 TRP A N 1
ATOM 5333 C CA . TRP A 1 662 ? 19.707 36.277 1.310 1.00 46.22 662 TRP A CA 1
ATOM 5334 C C . TRP A 1 662 ? 20.702 35.099 1.342 1.00 46.22 662 TRP A C 1
ATOM 5336 O O . TRP A 1 662 ? 20.580 34.228 2.195 1.00 46.22 662 TRP A O 1
ATOM 5346 N N . GLN A 1 663 ? 21.717 35.067 0.467 1.00 48.50 663 GLN A N 1
ATOM 5347 C CA . GLN A 1 663 ? 22.644 33.924 0.339 1.00 48.50 663 GLN A CA 1
ATOM 5348 C C . GLN A 1 663 ? 23.812 33.901 1.352 1.00 48.50 663 GLN A C 1
ATOM 5350 O O . GLN A 1 663 ? 24.713 33.072 1.228 1.00 48.50 663 GLN A O 1
ATOM 5355 N N . LYS A 1 664 ? 23.840 34.795 2.354 1.00 42.28 664 LYS A N 1
ATOM 5356 C CA . LYS A 1 664 ? 24.951 34.916 3.327 1.00 42.28 664 LYS A CA 1
ATOM 5357 C C . LYS A 1 664 ? 24.525 34.816 4.800 1.00 42.28 664 LYS A C 1
ATOM 5359 O O . LYS A 1 664 ? 25.049 35.534 5.646 1.00 42.28 664 LYS A O 1
ATOM 5364 N N . ILE A 1 665 ? 23.613 33.898 5.129 1.00 44.38 665 ILE A N 1
ATOM 5365 C CA . ILE A 1 665 ? 23.255 33.578 6.523 1.00 44.38 665 ILE A CA 1
ATOM 5366 C C . ILE A 1 665 ? 23.466 32.070 6.772 1.00 44.38 665 ILE A C 1
ATOM 5368 O O . ILE A 1 665 ? 22.673 31.269 6.276 1.00 44.38 665 ILE A O 1
ATOM 5372 N N . PRO A 1 666 ? 24.494 31.655 7.546 1.00 50.03 666 PRO A N 1
ATOM 5373 C CA . PRO A 1 666 ? 24.821 30.237 7.756 1.00 50.03 666 PRO A CA 1
ATOM 5374 C C . PRO A 1 666 ? 23.710 29.375 8.376 1.00 50.03 666 PRO A C 1
ATOM 5376 O O . PRO A 1 666 ? 23.716 28.163 8.174 1.00 50.03 666 PRO A O 1
ATOM 5379 N N . LEU A 1 667 ? 22.748 29.977 9.091 1.00 44.41 667 LEU A N 1
ATOM 5380 C CA . LEU A 1 667 ? 21.661 29.246 9.755 1.00 44.41 667 LEU A CA 1
ATOM 5381 C C . LEU A 1 667 ? 20.773 28.456 8.782 1.00 44.41 667 LEU A C 1
ATOM 5383 O O . LEU A 1 667 ? 20.319 27.371 9.134 1.00 44.41 667 LEU A O 1
ATOM 5387 N N . TYR A 1 668 ? 20.536 28.956 7.563 1.00 43.75 668 TYR A N 1
ATOM 5388 C CA . TYR A 1 668 ? 19.622 28.281 6.632 1.00 43.75 668 TYR A CA 1
ATOM 5389 C C . TYR A 1 668 ? 20.111 26.894 6.226 1.00 43.75 668 TYR A C 1
ATOM 5391 O O . TYR A 1 668 ? 19.298 25.987 6.113 1.00 43.75 668 TYR A O 1
ATOM 5399 N N . LYS A 1 669 ? 21.428 26.688 6.133 1.00 50.47 669 LYS A N 1
ATOM 5400 C CA . LYS A 1 669 ? 21.992 25.378 5.798 1.00 50.47 669 LYS A CA 1
ATOM 5401 C C . LYS A 1 669 ? 21.733 24.328 6.889 1.00 50.47 669 LYS A C 1
ATOM 5403 O O . LYS A 1 669 ? 21.542 23.161 6.579 1.00 50.47 669 LYS A O 1
ATOM 5408 N N . GLN A 1 670 ? 21.664 24.747 8.157 1.00 48.38 670 GLN A N 1
ATOM 5409 C CA . GLN A 1 670 ? 21.279 23.867 9.268 1.00 48.38 670 GLN A CA 1
ATOM 5410 C C . GLN A 1 670 ? 19.760 23.644 9.338 1.00 48.38 670 GLN A C 1
ATOM 5412 O O . GLN A 1 670 ? 19.325 22.559 9.714 1.00 48.38 670 GLN A O 1
ATOM 5417 N N . LEU A 1 671 ? 18.942 24.626 8.935 1.00 45.78 671 LEU A N 1
ATOM 5418 C CA . LEU A 1 671 ? 17.494 24.426 8.781 1.00 45.78 671 LEU A CA 1
ATOM 5419 C C . LEU A 1 671 ? 17.148 23.514 7.591 1.00 45.78 671 LEU A C 1
ATOM 5421 O O . LEU A 1 671 ? 16.180 22.765 7.678 1.00 45.78 671 LEU A O 1
ATOM 5425 N N . GLU A 1 672 ? 17.912 23.541 6.499 1.00 47.19 672 GLU A N 1
ATOM 5426 C CA . GLU A 1 672 ? 17.720 22.651 5.344 1.00 47.19 672 GLU A CA 1
ATOM 5427 C C . GLU A 1 672 ? 17.967 21.181 5.721 1.00 47.19 672 GLU A C 1
ATOM 5429 O O . GLU A 1 672 ? 17.088 20.347 5.506 1.00 47.19 672 GLU A O 1
ATOM 5434 N N . ASP A 1 673 ? 19.083 20.868 6.390 1.00 48.16 673 ASP A N 1
ATOM 5435 C CA . ASP A 1 673 ? 19.366 19.504 6.866 1.00 48.16 673 ASP A CA 1
ATOM 5436 C C . ASP A 1 673 ? 18.310 19.005 7.884 1.00 48.16 673 ASP A C 1
ATOM 5438 O O . ASP A 1 673 ? 17.843 17.865 7.797 1.00 48.16 673 ASP A O 1
ATOM 5442 N N . VAL A 1 674 ? 17.861 19.863 8.814 1.00 46.97 674 VAL A N 1
ATOM 5443 C CA . VAL A 1 674 ? 16.807 19.516 9.792 1.00 46.97 674 VAL A CA 1
ATOM 5444 C C . VAL A 1 674 ? 15.431 19.378 9.133 1.00 46.97 674 VAL A C 1
ATOM 5446 O O . VAL A 1 674 ? 14.665 18.488 9.499 1.00 46.97 674 VAL A O 1
ATOM 5449 N N . SER A 1 675 ? 15.094 20.210 8.145 1.00 48.09 675 SER A N 1
ATOM 5450 C CA . SER A 1 675 ? 13.802 20.116 7.452 1.00 48.09 675 SER A CA 1
ATOM 5451 C C . SER A 1 675 ? 13.716 18.909 6.516 1.00 48.09 675 SER A C 1
ATOM 5453 O O . SER A 1 675 ? 12.648 18.304 6.449 1.00 48.09 675 SER A O 1
ATOM 5455 N N . LEU A 1 676 ? 14.819 18.464 5.894 1.00 49.69 676 LEU A N 1
ATOM 5456 C CA . LEU A 1 676 ? 14.858 17.161 5.213 1.00 49.69 676 LEU A CA 1
ATOM 5457 C C . LEU A 1 676 ? 14.683 15.987 6.190 1.00 49.69 676 LEU A C 1
ATOM 5459 O O . LEU A 1 676 ? 14.028 15.003 5.840 1.00 49.69 676 LEU A O 1
ATOM 5463 N N . ALA A 1 677 ? 15.240 16.076 7.402 1.00 46.62 677 ALA A N 1
ATOM 5464 C CA . ALA A 1 677 ? 15.044 15.054 8.429 1.00 46.62 677 ALA A CA 1
ATOM 5465 C C . ALA A 1 677 ? 13.580 14.998 8.903 1.00 46.62 677 ALA A C 1
ATOM 5467 O O . ALA A 1 677 ? 12.990 13.922 8.940 1.00 46.62 677 ALA A O 1
ATOM 5468 N N . VAL A 1 678 ? 12.962 16.150 9.191 1.00 45.53 678 VAL A N 1
ATOM 5469 C CA . VAL A 1 678 ? 11.556 16.232 9.630 1.00 45.53 678 VAL A CA 1
ATOM 5470 C C . VAL A 1 678 ? 10.577 15.846 8.515 1.00 45.53 678 VAL A C 1
ATOM 5472 O O . VAL A 1 678 ? 9.595 15.161 8.793 1.00 45.53 678 VAL A O 1
ATOM 5475 N N . ALA A 1 679 ? 10.849 16.200 7.254 1.00 45.88 679 ALA A N 1
ATOM 5476 C CA . ALA A 1 679 ? 10.014 15.796 6.119 1.00 45.88 679 ALA A CA 1
ATOM 5477 C C . ALA A 1 679 ? 9.933 14.265 5.968 1.00 45.88 679 ALA A C 1
ATOM 5479 O O . ALA A 1 679 ? 8.861 13.739 5.690 1.00 45.88 679 ALA A O 1
ATOM 5480 N N . LYS A 1 680 ? 11.027 13.541 6.246 1.00 48.56 680 LYS A N 1
ATOM 5481 C CA . LYS A 1 680 ? 11.049 12.066 6.255 1.00 48.56 680 LYS A CA 1
ATOM 5482 C C . LYS A 1 680 ? 10.326 11.414 7.440 1.00 48.56 680 LYS A C 1
ATOM 5484 O O . LYS A 1 680 ? 10.137 10.204 7.420 1.00 48.56 680 LYS A O 1
ATOM 5489 N N . ILE A 1 681 ? 9.945 12.183 8.460 1.00 48.62 681 ILE A N 1
ATOM 5490 C CA . ILE A 1 681 ? 9.229 11.693 9.652 1.00 48.62 681 ILE A CA 1
ATOM 5491 C C . ILE A 1 681 ? 7.709 11.936 9.527 1.00 48.62 681 ILE A C 1
ATOM 5493 O O . ILE A 1 681 ? 6.929 11.321 10.247 1.00 48.62 681 ILE A O 1
ATOM 5497 N N . TYR A 1 682 ? 7.276 12.803 8.602 1.00 37.66 682 TYR A N 1
ATOM 5498 C CA . TYR A 1 682 ? 5.889 13.283 8.488 1.00 37.66 682 TYR A CA 1
ATOM 5499 C C . TYR A 1 682 ? 5.285 13.179 7.073 1.00 37.66 682 TYR A C 1
ATOM 5501 O O . TYR A 1 682 ? 4.373 13.933 6.731 1.00 37.66 682 TYR A O 1
ATOM 5509 N N . GLU A 1 683 ? 5.748 12.232 6.255 1.00 39.81 683 GLU A N 1
ATOM 5510 C CA . GLU A 1 683 ? 5.072 11.842 5.010 1.00 39.81 683 GLU A CA 1
ATOM 5511 C C . GLU A 1 683 ? 4.123 10.655 5.293 1.00 39.81 683 GLU A C 1
ATOM 5513 O O . GLU A 1 683 ? 4.596 9.525 5.441 1.00 39.81 683 GLU A O 1
ATOM 5518 N N . PRO A 1 684 ? 2.797 10.870 5.434 1.00 41.62 684 PRO A N 1
ATOM 5519 C CA . PRO A 1 684 ? 1.858 9.771 5.638 1.00 41.62 684 PRO A CA 1
ATOM 5520 C C . PRO A 1 684 ? 1.753 8.927 4.355 1.00 41.62 684 PRO A C 1
ATOM 5522 O O . PRO A 1 684 ? 1.688 9.494 3.259 1.00 41.62 684 PRO A O 1
ATOM 5525 N N . PRO A 1 685 ? 1.712 7.586 4.451 1.00 45.25 685 PRO A N 1
ATOM 5526 C CA . PRO A 1 685 ? 1.618 6.736 3.273 1.00 45.25 685 PRO A CA 1
ATOM 5527 C C . PRO A 1 685 ? 0.266 6.935 2.565 1.00 45.25 685 PRO A C 1
ATOM 5529 O O . PRO A 1 685 ? -0.761 7.049 3.237 1.00 45.25 685 PRO A O 1
ATOM 5532 N N . PRO A 1 686 ? 0.223 6.939 1.219 1.00 39.44 686 PRO A N 1
ATOM 5533 C CA . PRO A 1 686 ? -1.038 6.951 0.492 1.00 39.44 686 PRO A CA 1
ATOM 5534 C C . PRO A 1 686 ? -1.792 5.637 0.731 1.00 39.44 686 PRO A C 1
ATOM 5536 O O . PRO A 1 686 ? -1.262 4.552 0.479 1.00 39.44 686 PRO A O 1
ATOM 5539 N N . GLU A 1 687 ? -3.038 5.728 1.193 1.00 40.97 687 GLU A N 1
ATOM 5540 C CA . GLU A 1 687 ? -3.891 4.559 1.397 1.00 40.97 687 GLU A CA 1
ATOM 5541 C C . GLU A 1 687 ? -4.258 3.910 0.053 1.00 40.97 687 GLU A C 1
ATOM 5543 O O . GLU A 1 687 ? -5.077 4.423 -0.708 1.00 40.97 687 GLU A O 1
ATOM 5548 N N . LEU A 1 688 ? -3.675 2.743 -0.226 1.00 34.81 688 LEU A N 1
ATOM 5549 C CA . LEU A 1 688 ? -4.147 1.821 -1.257 1.00 34.81 688 LEU A CA 1
ATOM 5550 C C . LEU A 1 688 ? -4.415 0.459 -0.618 1.00 34.81 688 LEU A C 1
ATOM 5552 O O . LEU A 1 688 ? -3.509 -0.223 -0.139 1.00 34.81 688 LEU A O 1
ATOM 5556 N N . SER A 1 689 ? -5.692 0.084 -0.582 1.00 31.75 689 SER A N 1
ATOM 5557 C CA . SER A 1 689 ? -6.194 -1.056 0.181 1.00 31.75 689 SER A CA 1
ATOM 5558 C C . SER A 1 689 ? -5.751 -2.404 -0.389 1.00 31.75 689 SER A C 1
ATOM 5560 O O . SER A 1 689 ? -6.150 -2.800 -1.485 1.00 31.75 689 SER A O 1
ATOM 5562 N N . SER A 1 690 ? -5.000 -3.169 0.402 1.00 33.12 690 SER A N 1
ATOM 5563 C CA . SER A 1 690 ? -4.658 -4.561 0.111 1.00 33.12 690 SER A CA 1
ATOM 5564 C C . SER A 1 690 ? -5.844 -5.500 0.380 1.00 33.12 690 SER A C 1
ATOM 5566 O O . SER A 1 690 ? -6.043 -5.951 1.506 1.00 33.12 690 SER A O 1
ATOM 5568 N N . ALA A 1 691 ? -6.613 -5.836 -0.657 1.00 37.56 691 ALA A N 1
ATOM 5569 C CA . ALA A 1 691 ? -7.694 -6.828 -0.603 1.00 37.56 691 ALA A CA 1
ATOM 5570 C C . ALA A 1 691 ? -7.238 -8.207 -1.131 1.00 37.56 691 ALA A C 1
ATOM 5572 O O . ALA A 1 691 ? -7.690 -8.672 -2.189 1.00 37.56 691 ALA A O 1
ATOM 5573 N N . ALA A 1 692 ? -6.310 -8.840 -0.405 1.00 36.03 692 ALA A N 1
ATOM 5574 C CA . ALA A 1 692 ? -5.710 -10.126 -0.763 1.00 36.03 692 ALA A CA 1
ATOM 5575 C C . ALA A 1 692 ? -5.430 -11.011 0.466 1.00 36.03 692 ALA A C 1
ATOM 5577 O O . ALA A 1 692 ? -4.279 -11.231 0.832 1.00 36.03 692 ALA A O 1
ATOM 5578 N N . ASP A 1 693 ? -6.496 -11.565 1.039 1.00 34.56 693 ASP A N 1
ATOM 5579 C CA . ASP A 1 693 ? -6.433 -12.857 1.724 1.00 34.56 693 ASP A CA 1
ATOM 5580 C C . ASP A 1 693 ? -7.535 -13.760 1.143 1.00 34.56 693 ASP A C 1
ATOM 5582 O O . ASP A 1 693 ? -8.550 -13.255 0.647 1.00 34.56 693 ASP A O 1
ATOM 5586 N N . GLY A 1 694 ? -7.319 -15.075 1.100 1.00 36.81 694 GLY A N 1
ATOM 5587 C CA . GLY A 1 694 ? -8.195 -15.982 0.348 1.00 36.81 694 GLY A CA 1
ATOM 5588 C C . GLY A 1 694 ? -7.913 -17.470 0.600 1.00 36.81 694 GLY A C 1
ATOM 5589 O O . GLY A 1 694 ? -6.768 -17.895 0.449 1.00 36.81 694 GLY A O 1
ATOM 5590 N N . PRO A 1 695 ? -8.928 -18.278 0.966 1.00 56.12 695 PRO A N 1
ATOM 5591 C CA . PRO A 1 695 ? -8.736 -19.674 1.357 1.00 56.12 695 PRO A CA 1
ATOM 5592 C C . PRO A 1 695 ? -8.566 -20.639 0.170 1.00 56.12 695 PRO A C 1
ATOM 5594 O O . PRO A 1 695 ? -8.851 -20.326 -0.985 1.00 56.12 695 PRO A O 1
ATOM 5597 N N . HIS A 1 696 ? -8.104 -21.850 0.489 1.00 44.16 696 HIS A N 1
ATOM 5598 C CA . HIS A 1 696 ? -7.757 -22.908 -0.462 1.00 44.16 696 HIS A CA 1
ATOM 5599 C C . HIS A 1 696 ? -8.959 -23.602 -1.134 1.00 44.16 696 HIS A C 1
ATOM 5601 O O . HIS A 1 696 ? -9.766 -24.240 -0.466 1.00 44.16 696 HIS A O 1
ATOM 5607 N N . GLU A 1 697 ? -8.922 -23.654 -2.465 1.00 36.09 697 GLU A N 1
ATOM 5608 C CA . GLU A 1 697 ? -9.161 -24.861 -3.277 1.00 36.09 697 GLU A CA 1
ATOM 5609 C C . GLU A 1 697 ? -8.285 -24.754 -4.554 1.00 36.09 697 GLU A C 1
ATOM 5611 O O . GLU A 1 697 ? -7.636 -23.734 -4.780 1.00 36.09 697 GLU A O 1
ATOM 5616 N N . GLY A 1 698 ? -8.130 -25.761 -5.414 1.00 33.31 698 GLY A N 1
ATOM 5617 C CA . GLY A 1 698 ? -8.732 -27.096 -5.401 1.00 33.31 698 GLY A CA 1
ATOM 5618 C C . GLY A 1 698 ? -7.966 -28.044 -6.327 1.00 33.31 698 GLY A C 1
ATOM 5619 O O . GLY A 1 698 ? -7.075 -28.775 -5.895 1.00 33.31 698 GLY A O 1
ATOM 5620 N N . GLY A 1 699 ? -8.239 -27.974 -7.634 1.00 33.06 699 GLY A N 1
ATOM 5621 C CA . GLY A 1 699 ? -7.531 -28.761 -8.650 1.00 33.06 699 GLY A CA 1
ATOM 5622 C C . GLY A 1 699 ? -7.814 -28.315 -10.090 1.00 33.06 699 GLY A C 1
ATOM 5623 O O . GLY A 1 699 ? -8.492 -27.320 -10.314 1.00 33.06 699 GLY A O 1
ATOM 5624 N N . GLY A 1 700 ? -7.310 -29.076 -11.073 1.00 33.97 700 GLY A N 1
ATOM 5625 C CA . GLY A 1 700 ? -7.739 -28.956 -12.478 1.00 33.97 700 GLY A CA 1
ATOM 5626 C C . GLY A 1 700 ? -6.661 -28.617 -13.519 1.00 33.97 700 GLY A C 1
ATOM 5627 O O . GLY A 1 700 ? -6.579 -27.495 -14.001 1.00 33.97 700 GLY A O 1
ATOM 5628 N N . THR A 1 701 ? -5.966 -29.650 -14.014 1.00 35.84 701 THR A N 1
ATOM 5629 C CA . THR A 1 701 ? -5.183 -29.664 -15.278 1.00 35.84 701 THR A CA 1
ATOM 5630 C C . THR A 1 701 ? -3.892 -28.821 -15.349 1.00 35.84 701 THR A C 1
ATOM 5632 O O . THR A 1 701 ? -3.637 -27.928 -14.551 1.00 35.84 701 THR A O 1
ATOM 5635 N N . ARG A 1 702 ? -2.990 -29.198 -16.273 1.00 31.34 702 ARG A N 1
ATOM 5636 C CA . ARG A 1 702 ? -1.592 -28.725 -16.324 1.00 31.34 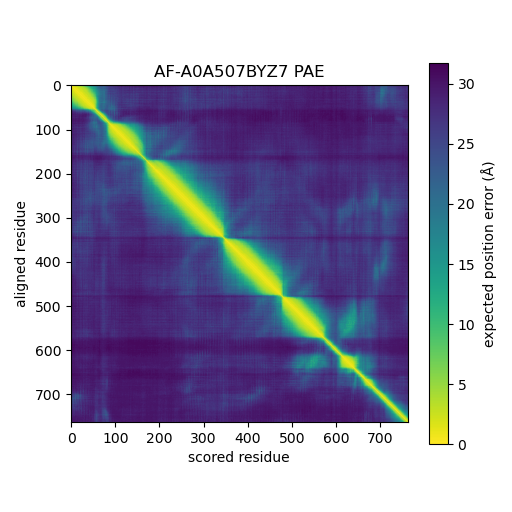702 ARG A CA 1
ATOM 5637 C C . ARG A 1 702 ? -1.087 -28.619 -17.768 1.00 31.34 702 ARG A C 1
ATOM 5639 O O . ARG A 1 702 ? -0.389 -29.511 -18.259 1.00 31.34 702 ARG A O 1
ATOM 5646 N N . THR A 1 703 ? -1.448 -27.543 -18.460 1.00 36.88 703 THR A N 1
ATOM 5647 C CA . THR A 1 703 ? -0.943 -27.222 -19.805 1.00 36.88 703 THR A CA 1
ATOM 5648 C C . THR A 1 703 ? 0.564 -26.947 -19.772 1.00 36.88 703 THR A C 1
ATOM 5650 O O . THR A 1 703 ? 1.071 -26.228 -18.914 1.00 36.88 703 THR A O 1
ATOM 5653 N N . LYS A 1 704 ? 1.310 -27.559 -20.700 1.00 38.84 704 LYS A N 1
ATOM 5654 C CA . LYS A 1 704 ? 2.773 -27.436 -20.787 1.00 38.84 704 LYS A CA 1
ATOM 5655 C C . LYS A 1 704 ? 3.141 -26.323 -21.766 1.00 38.84 704 LYS A C 1
ATOM 5657 O O . LYS A 1 704 ? 2.865 -26.457 -22.954 1.00 38.84 704 LYS A O 1
ATOM 5662 N N . ILE A 1 705 ? 3.818 -25.281 -21.289 1.00 34.78 705 ILE A N 1
ATOM 5663 C CA . ILE A 1 705 ? 4.488 -24.294 -22.148 1.00 34.78 705 ILE A CA 1
ATOM 5664 C C . ILE A 1 705 ? 5.941 -24.764 -22.363 1.00 34.78 705 ILE A C 1
ATOM 5666 O O . ILE A 1 705 ? 6.603 -25.105 -21.378 1.00 34.78 705 ILE A O 1
ATOM 5670 N N . PRO A 1 706 ? 6.452 -24.831 -23.607 1.00 41.38 706 PRO A N 1
ATOM 5671 C CA . PRO A 1 706 ? 7.837 -25.210 -23.866 1.00 41.38 706 PRO A CA 1
ATOM 5672 C C . PRO A 1 706 ? 8.801 -24.070 -23.507 1.00 41.38 706 PRO A C 1
ATOM 5674 O O . PRO A 1 706 ? 8.594 -22.921 -23.893 1.00 41.38 706 PRO A O 1
ATOM 5677 N N . VAL A 1 707 ? 9.886 -24.398 -22.802 1.00 36.16 707 VAL A N 1
ATOM 5678 C CA . VAL A 1 707 ? 11.007 -23.475 -22.572 1.00 36.16 707 VAL A CA 1
ATOM 5679 C C . VAL A 1 707 ? 11.985 -23.610 -23.734 1.00 36.16 707 VAL A C 1
ATOM 5681 O O . VAL A 1 707 ? 12.517 -24.692 -23.973 1.00 36.16 707 VAL A O 1
ATOM 5684 N N . TYR A 1 708 ? 12.215 -22.513 -24.453 1.00 35.38 708 TYR A N 1
ATOM 5685 C CA . TYR A 1 708 ? 13.191 -22.446 -25.538 1.00 35.38 708 TYR A CA 1
ATOM 5686 C C . TYR A 1 708 ? 14.596 -22.258 -24.946 1.00 35.38 708 TYR A C 1
ATOM 5688 O O . TYR A 1 708 ? 14.828 -21.288 -24.223 1.00 35.38 708 TYR A O 1
ATOM 5696 N N . MET A 1 709 ? 15.528 -23.168 -25.237 1.00 40.09 709 MET A N 1
ATOM 5697 C CA . MET A 1 709 ? 16.949 -22.989 -24.913 1.00 40.09 709 MET A CA 1
ATOM 5698 C C . MET A 1 709 ? 17.705 -22.524 -26.168 1.00 40.09 709 MET A C 1
ATOM 5700 O O . MET A 1 709 ? 17.357 -22.961 -27.264 1.00 40.09 709 MET A O 1
ATOM 5704 N N . PRO A 1 710 ? 18.714 -21.643 -26.049 1.00 39.97 710 PRO A N 1
ATOM 5705 C CA . PRO A 1 710 ? 19.556 -21.268 -27.179 1.00 39.97 710 PRO A CA 1
ATOM 5706 C C . PRO A 1 710 ? 20.590 -22.366 -27.473 1.00 39.97 710 PRO A C 1
ATOM 5708 O O . PRO A 1 710 ? 21.354 -22.748 -26.587 1.00 39.97 710 PRO A O 1
ATOM 5711 N N . ASP A 1 711 ? 20.642 -22.845 -28.716 1.00 32.53 711 ASP A N 1
ATOM 5712 C CA . ASP A 1 711 ? 21.665 -23.799 -29.161 1.00 32.53 711 ASP A CA 1
ATOM 5713 C C . ASP A 1 711 ? 23.063 -23.162 -29.198 1.00 32.53 711 ASP A C 1
ATOM 5715 O O . ASP A 1 711 ? 23.265 -22.086 -29.765 1.00 32.53 711 ASP A O 1
ATOM 5719 N N . THR A 1 712 ? 24.057 -23.866 -28.648 1.00 41.91 712 THR A N 1
ATOM 5720 C CA . THR A 1 712 ? 25.471 -23.460 -28.663 1.00 41.91 712 THR A CA 1
ATOM 5721 C C . THR A 1 712 ? 26.333 -24.485 -29.403 1.00 41.91 712 THR A C 1
ATOM 5723 O O . THR A 1 712 ? 26.841 -25.421 -28.790 1.00 41.91 712 THR A O 1
ATOM 5726 N N . ASN A 1 713 ? 26.496 -24.316 -30.719 1.00 31.92 713 ASN A N 1
ATOM 5727 C CA . ASN A 1 713 ? 27.486 -24.996 -31.573 1.00 31.92 713 ASN A CA 1
ATOM 5728 C C . ASN A 1 713 ? 27.478 -24.350 -32.976 1.00 31.92 713 ASN A C 1
ATOM 5730 O O . ASN A 1 713 ? 26.427 -23.911 -33.429 1.00 31.92 713 ASN A O 1
ATOM 5734 N N . GLU A 1 714 ? 28.566 -24.250 -33.742 1.00 33.59 714 GLU A N 1
ATOM 5735 C CA . GLU A 1 714 ? 30.000 -24.410 -33.453 1.00 33.59 714 GLU A CA 1
ATOM 5736 C C . GLU A 1 714 ? 30.748 -23.205 -34.059 1.00 33.59 714 GLU A C 1
ATOM 5738 O O . GLU A 1 714 ? 30.242 -22.574 -34.988 1.00 33.59 714 GLU A O 1
ATOM 5743 N N . ASN A 1 715 ? 32.005 -22.958 -33.668 1.00 33.53 715 ASN A N 1
ATOM 5744 C CA . ASN A 1 715 ? 32.953 -22.347 -34.608 1.00 33.53 715 ASN A CA 1
ATOM 5745 C C . ASN A 1 715 ? 34.394 -22.817 -34.346 1.00 33.53 715 ASN A C 1
ATOM 5747 O O . ASN A 1 715 ? 34.960 -22.570 -33.282 1.00 33.53 715 ASN A O 1
ATOM 5751 N N . LYS A 1 716 ? 34.986 -23.543 -35.304 1.00 39.78 716 LYS A N 1
ATOM 5752 C CA . LYS A 1 716 ? 36.306 -24.185 -35.168 1.00 39.78 716 LYS A CA 1
ATOM 5753 C C . LYS A 1 716 ? 37.394 -23.366 -35.872 1.00 39.78 716 LYS A C 1
ATOM 5755 O O . LYS A 1 716 ? 37.536 -23.462 -37.089 1.00 39.78 716 LYS A O 1
ATOM 5760 N N . SER A 1 717 ? 38.232 -22.640 -35.126 1.00 35.88 717 SER A N 1
ATOM 5761 C CA . SER A 1 717 ? 39.369 -21.907 -35.713 1.00 35.88 717 SER A CA 1
ATOM 5762 C C . SER A 1 717 ? 40.645 -21.910 -34.856 1.00 35.88 717 SER A C 1
ATOM 5764 O O . SER A 1 717 ? 40.885 -21.004 -34.067 1.00 35.88 717 SER A O 1
ATOM 5766 N N . LYS A 1 718 ? 41.487 -22.926 -35.095 1.00 40.38 718 LYS A N 1
ATOM 5767 C CA . LYS A 1 718 ? 42.969 -22.899 -35.080 1.00 40.38 718 LYS A CA 1
ATOM 5768 C C . LYS A 1 718 ? 43.656 -21.946 -34.074 1.00 40.38 718 LYS A C 1
ATOM 5770 O O . LYS A 1 718 ? 43.933 -20.797 -34.411 1.00 40.38 718 LYS A O 1
ATOM 5775 N N . LEU A 1 719 ? 44.115 -22.479 -32.938 1.00 32.19 719 LEU A N 1
ATOM 5776 C CA . LEU A 1 719 ? 45.178 -21.854 -32.135 1.00 32.19 719 LEU A CA 1
ATOM 5777 C C . LEU A 1 719 ? 46.524 -22.555 -32.402 1.00 32.19 719 LEU A C 1
ATOM 5779 O O . LEU A 1 719 ? 46.567 -23.780 -32.524 1.00 32.19 719 LEU A O 1
ATOM 5783 N N . LYS A 1 720 ? 47.620 -21.794 -32.527 1.00 38.47 720 LYS A N 1
ATOM 5784 C CA . LYS A 1 720 ? 48.980 -22.336 -32.721 1.00 38.47 720 LYS A CA 1
ATOM 5785 C C . LYS A 1 720 ? 49.620 -22.722 -31.383 1.00 38.47 720 LYS A C 1
ATOM 5787 O O . LYS A 1 720 ? 49.432 -22.033 -30.387 1.00 38.47 720 LYS A O 1
ATOM 5792 N N . GLN A 1 721 ? 50.443 -23.769 -31.400 1.00 35.66 721 GLN A N 1
ATOM 5793 C CA . GLN A 1 721 ? 51.396 -24.078 -30.329 1.00 35.66 721 GLN A CA 1
ATOM 5794 C C . GLN A 1 721 ? 52.618 -23.148 -30.395 1.00 35.66 721 GLN A C 1
ATOM 5796 O O . GLN A 1 721 ? 53.077 -22.840 -31.495 1.00 35.66 721 GLN A O 1
ATOM 5801 N N . ILE A 1 722 ? 53.172 -22.788 -29.232 1.00 33.88 722 ILE A N 1
ATOM 5802 C CA . ILE A 1 722 ? 54.603 -22.539 -28.944 1.00 33.88 722 ILE A CA 1
ATOM 5803 C C . ILE A 1 722 ? 54.762 -22.474 -27.396 1.00 33.88 722 ILE A C 1
ATOM 5805 O O . ILE A 1 722 ? 53.763 -22.189 -26.731 1.00 33.88 722 ILE A O 1
ATOM 5809 N N . PRO A 1 723 ? 55.903 -22.881 -26.791 1.00 47.03 723 PRO A N 1
ATOM 5810 C CA . PRO A 1 723 ? 55.839 -23.721 -25.581 1.00 47.03 723 PRO A CA 1
ATOM 5811 C C . PRO A 1 723 ? 56.462 -23.153 -24.285 1.00 47.03 723 PRO A C 1
ATOM 5813 O O . PRO A 1 723 ? 57.104 -22.109 -24.290 1.00 47.03 723 PRO A O 1
ATOM 5816 N N . ASP A 1 724 ? 56.286 -23.927 -23.202 1.00 34.66 724 ASP A N 1
ATOM 5817 C CA . ASP A 1 724 ? 57.098 -24.054 -21.974 1.00 34.66 724 ASP A CA 1
ATOM 5818 C C . ASP A 1 724 ? 58.008 -22.882 -21.543 1.00 34.66 724 ASP A C 1
ATOM 5820 O O . ASP A 1 724 ? 59.115 -22.703 -22.050 1.00 34.66 724 ASP A O 1
ATOM 5824 N N . VAL A 1 725 ? 57.651 -22.264 -20.410 1.00 32.97 725 VAL A N 1
ATOM 5825 C CA . VAL A 1 725 ? 58.629 -21.769 -19.425 1.00 32.97 725 VAL A CA 1
ATOM 5826 C C . VAL A 1 725 ? 58.284 -22.372 -18.061 1.00 32.97 725 VAL A C 1
ATOM 5828 O O . VAL A 1 725 ? 57.137 -22.327 -17.619 1.00 32.97 725 VAL A O 1
ATOM 5831 N N . LYS A 1 726 ? 59.278 -22.979 -17.408 1.00 38.06 726 LYS A N 1
ATOM 5832 C CA . LYS A 1 726 ? 59.182 -23.592 -16.069 1.00 38.06 726 LYS A CA 1
ATOM 5833 C C . LYS A 1 726 ? 59.834 -22.680 -15.022 1.00 38.06 726 LYS A C 1
ATOM 5835 O O . LYS A 1 726 ? 60.512 -21.726 -15.388 1.00 38.06 726 LYS A O 1
ATOM 5840 N N . LEU A 1 727 ? 59.755 -23.111 -13.755 1.00 31.48 727 LEU A N 1
ATOM 5841 C CA . LEU A 1 727 ? 60.462 -22.579 -12.573 1.00 31.48 727 LEU A CA 1
ATOM 5842 C C . LEU A 1 727 ? 59.781 -21.331 -11.956 1.00 31.48 727 LEU A C 1
ATOM 5844 O O . LEU A 1 727 ? 59.215 -20.522 -12.675 1.00 31.48 727 LEU A O 1
ATOM 5848 N N . TYR A 1 728 ? 59.761 -21.121 -10.633 1.00 33.06 728 TYR A N 1
ATOM 5849 C CA . TYR A 1 728 ? 60.296 -21.920 -9.514 1.00 33.06 728 TYR A CA 1
ATOM 5850 C C . TYR A 1 728 ? 59.236 -22.166 -8.418 1.00 33.06 728 TYR A C 1
ATOM 5852 O O . TYR A 1 728 ? 58.160 -21.576 -8.414 1.00 33.06 728 TYR A O 1
ATOM 5860 N N . LYS A 1 729 ? 59.560 -23.061 -7.477 1.00 33.09 729 LYS A N 1
ATOM 5861 C CA . LYS A 1 729 ? 58.740 -23.465 -6.326 1.00 33.09 729 LYS A CA 1
ATOM 5862 C C . LYS A 1 729 ? 59.591 -23.357 -5.058 1.00 33.09 729 LYS A C 1
ATOM 5864 O O . LYS A 1 729 ? 60.573 -24.087 -4.946 1.00 33.09 729 LYS A O 1
ATOM 5869 N N . THR A 1 730 ? 59.192 -22.519 -4.103 1.00 32.34 730 THR A N 1
ATOM 5870 C CA . THR A 1 730 ? 59.895 -22.345 -2.813 1.00 32.34 730 THR A CA 1
ATOM 5871 C C . THR A 1 730 ? 58.904 -22.117 -1.663 1.00 32.34 730 THR A C 1
ATOM 5873 O O . THR A 1 730 ? 57.704 -21.983 -1.900 1.00 32.34 730 THR A O 1
ATOM 5876 N N . LYS A 1 731 ? 59.382 -22.190 -0.413 1.00 36.50 731 LYS A N 1
ATOM 5877 C CA . LYS A 1 731 ? 58.576 -22.507 0.779 1.00 36.50 731 LYS A CA 1
ATOM 5878 C C . LYS A 1 731 ? 59.149 -21.832 2.043 1.00 36.50 731 LYS A C 1
ATOM 5880 O O . LYS A 1 731 ? 60.363 -21.724 2.142 1.00 36.50 731 LYS A O 1
ATOM 5885 N N . GLU A 1 732 ? 58.269 -21.569 3.017 1.00 33.00 732 GLU A N 1
ATOM 5886 C CA . GLU A 1 732 ? 58.523 -21.529 4.483 1.00 33.00 732 GLU A CA 1
ATOM 5887 C C . GLU A 1 732 ? 59.340 -20.385 5.146 1.00 33.00 732 GLU A C 1
ATOM 5889 O O . GLU A 1 732 ? 60.125 -19.696 4.511 1.00 33.00 732 GLU A O 1
ATOM 5894 N N . ALA A 1 733 ? 59.110 -20.256 6.472 1.00 32.16 733 ALA A N 1
ATOM 5895 C CA . ALA A 1 733 ? 59.707 -19.374 7.506 1.00 32.16 733 ALA A CA 1
ATOM 5896 C C . ALA A 1 733 ? 59.524 -17.834 7.349 1.00 32.16 733 ALA A C 1
ATOM 5898 O O . ALA A 1 733 ? 59.711 -17.306 6.264 1.00 32.16 733 ALA A O 1
ATOM 5899 N N . ASN A 1 734 ? 59.096 -17.004 8.325 1.00 32.12 734 ASN A N 1
ATOM 5900 C CA . ASN A 1 734 ? 58.939 -17.018 9.807 1.00 32.12 734 ASN A CA 1
ATOM 5901 C C . ASN A 1 734 ? 60.154 -16.501 10.631 1.00 32.12 734 ASN A C 1
ATOM 5903 O O . ASN A 1 734 ? 61.291 -16.795 10.287 1.00 32.12 734 ASN A O 1
ATOM 5907 N N . GLN A 1 735 ? 59.868 -15.831 11.768 1.00 30.66 735 GLN A N 1
ATOM 5908 C CA . GLN A 1 735 ? 60.753 -15.106 12.725 1.00 30.66 735 GLN A CA 1
ATOM 5909 C C . GLN A 1 735 ? 61.240 -13.690 12.309 1.00 30.66 735 GLN A C 1
ATOM 5911 O O . GLN A 1 735 ? 61.217 -13.370 11.128 1.00 30.66 735 GLN A O 1
ATOM 5916 N N . ARG A 1 736 ? 61.774 -12.824 13.205 1.00 33.22 736 ARG A N 1
ATOM 5917 C CA . ARG A 1 736 ? 61.277 -12.254 14.503 1.00 33.22 736 ARG A CA 1
ATOM 5918 C C . ARG A 1 736 ? 62.263 -11.160 15.011 1.00 33.22 736 ARG A C 1
ATOM 5920 O O . ARG A 1 736 ? 63.462 -11.393 14.940 1.00 33.22 736 ARG A O 1
ATOM 5927 N N . SER A 1 737 ? 61.782 -10.082 15.664 1.00 31.75 737 SER A N 1
ATOM 5928 C CA . SER A 1 737 ? 62.580 -8.998 16.338 1.00 31.75 737 SER A CA 1
ATOM 5929 C C . SER A 1 737 ? 63.512 -8.171 15.411 1.00 31.75 737 SER A C 1
ATOM 5931 O O . SER A 1 737 ? 63.653 -8.546 14.255 1.00 31.75 737 SER A O 1
ATOM 5933 N N . SER A 1 738 ? 64.117 -7.016 15.753 1.00 32.19 738 SER A N 1
ATOM 5934 C CA . SER A 1 738 ? 64.196 -6.104 16.937 1.00 32.19 738 SER A CA 1
ATOM 5935 C C . SER A 1 738 ? 64.402 -4.655 16.408 1.00 32.19 738 SER A C 1
ATOM 5937 O O . SER A 1 738 ? 64.989 -4.515 15.343 1.00 32.19 738 SER A O 1
ATOM 5939 N N . LYS A 1 739 ? 63.854 -3.547 16.945 1.00 31.94 739 LYS A N 1
ATOM 5940 C CA . LYS A 1 739 ? 63.940 -2.869 18.272 1.00 31.94 739 LYS A CA 1
ATOM 5941 C C . LYS A 1 739 ? 65.206 -1.998 18.498 1.00 31.94 739 LYS A C 1
ATOM 5943 O O . LYS A 1 739 ? 66.198 -2.502 19.006 1.00 31.94 739 LYS A O 1
ATOM 5948 N N . SER A 1 740 ? 65.075 -0.691 18.237 1.00 31.23 740 SER A N 1
ATOM 5949 C CA . SER A 1 740 ? 65.832 0.461 18.791 1.00 31.23 740 SER A CA 1
ATOM 5950 C C . SER A 1 740 ? 65.049 1.736 18.399 1.00 31.23 740 SER A C 1
ATOM 5952 O O . SER A 1 740 ? 64.631 1.820 17.248 1.00 31.23 740 SER A O 1
ATOM 5954 N N . GLU A 1 741 ? 64.589 2.640 19.269 1.00 33.41 741 GLU A N 1
ATOM 5955 C CA . GLU A 1 741 ? 65.239 3.436 20.336 1.00 33.41 741 GLU A CA 1
ATOM 5956 C C . GLU A 1 741 ? 66.009 4.657 19.819 1.00 33.41 741 GLU A C 1
ATOM 5958 O O . GLU A 1 741 ? 67.138 4.545 19.362 1.00 33.41 741 GLU A O 1
ATOM 5963 N N . GLU A 1 742 ? 65.392 5.829 19.980 1.00 30.64 742 GLU A N 1
ATOM 5964 C CA . GLU A 1 742 ? 66.083 7.065 20.358 1.00 30.64 742 GLU A CA 1
ATOM 5965 C C . GLU A 1 742 ? 65.130 7.902 21.246 1.00 30.64 742 GLU A C 1
ATOM 5967 O O . GLU A 1 742 ? 64.110 7.367 21.692 1.00 30.64 742 GLU A O 1
ATOM 5972 N N . SER A 1 743 ? 65.485 9.132 21.640 1.00 31.92 743 SER A N 1
ATOM 5973 C CA . SER A 1 743 ? 65.000 9.722 22.911 1.00 31.92 743 SER A CA 1
ATOM 5974 C C . SER A 1 743 ? 64.903 11.264 22.929 1.00 31.92 743 SER A C 1
ATOM 5976 O O . SER A 1 743 ? 64.957 11.882 21.871 1.00 31.92 743 SER A O 1
ATOM 5978 N N . GLN A 1 744 ? 64.798 11.851 24.138 1.00 30.78 744 GLN A N 1
ATOM 5979 C CA . GLN A 1 744 ? 64.805 13.294 24.472 1.00 30.78 744 GLN A CA 1
ATOM 5980 C C . GLN A 1 744 ? 63.496 14.076 24.197 1.00 30.78 744 GLN A C 1
ATOM 5982 O O . GLN A 1 744 ? 62.797 13.815 23.225 1.00 30.78 744 GLN A O 1
ATOM 5987 N N . ASP A 1 745 ? 63.090 15.061 25.013 1.00 28.75 745 ASP A N 1
ATOM 5988 C CA . ASP A 1 745 ? 63.472 15.340 26.412 1.00 28.75 745 ASP A CA 1
ATOM 5989 C C . ASP A 1 745 ? 62.373 16.119 27.173 1.00 28.75 745 ASP A C 1
ATOM 5991 O O . ASP A 1 745 ? 61.441 16.659 26.578 1.00 28.75 745 ASP A O 1
ATOM 5995 N N . SER A 1 746 ? 62.500 16.195 28.502 1.00 32.47 746 SER A N 1
ATOM 5996 C CA . SER A 1 746 ? 61.751 17.120 29.392 1.00 32.47 746 SER A CA 1
ATOM 5997 C C . SER A 1 746 ? 62.713 18.225 29.896 1.00 32.47 746 SER A C 1
ATOM 5999 O O . SER A 1 746 ? 63.918 17.973 29.844 1.00 32.47 746 SER A O 1
ATOM 6001 N N . PRO A 1 747 ? 62.282 19.413 30.410 1.00 52.47 747 PRO A N 1
ATOM 6002 C CA . PRO A 1 747 ? 61.663 19.481 31.750 1.00 52.47 747 PRO A CA 1
ATOM 6003 C C . PRO A 1 747 ? 60.738 20.690 32.103 1.00 52.47 747 PRO A C 1
ATOM 6005 O O . PRO A 1 747 ? 60.848 21.788 31.570 1.00 52.47 747 PRO A O 1
ATOM 6008 N N . VAL A 1 748 ? 59.885 20.463 33.114 1.00 36.00 748 VAL A N 1
ATOM 6009 C CA . VAL A 1 748 ? 59.597 21.306 34.310 1.00 36.00 748 VAL A CA 1
ATOM 6010 C C . VAL A 1 748 ? 59.655 22.847 34.210 1.00 36.00 748 VAL A C 1
ATOM 6012 O O . VAL A 1 748 ? 60.735 23.420 34.060 1.00 36.00 748 VAL A O 1
ATOM 6015 N N . LYS A 1 749 ? 58.539 23.511 34.575 1.00 32.69 749 LYS A N 1
ATOM 6016 C CA . LYS A 1 749 ? 58.522 24.509 35.674 1.00 32.69 749 LYS A CA 1
ATOM 6017 C C . LYS A 1 749 ? 57.125 24.853 36.202 1.00 32.69 749 LYS A C 1
ATOM 6019 O O . LYS A 1 749 ? 56.126 24.661 35.516 1.00 32.69 749 LYS A O 1
ATOM 6024 N N . ASP A 1 750 ? 57.111 25.344 37.436 1.00 33.06 750 ASP A N 1
ATOM 6025 C CA . ASP A 1 750 ? 55.945 25.470 38.307 1.00 33.06 750 ASP A CA 1
ATOM 6026 C C . ASP A 1 750 ? 55.389 26.911 38.426 1.00 33.06 750 ASP A C 1
ATOM 6028 O O . ASP A 1 750 ? 56.067 27.892 38.124 1.00 33.06 750 ASP A O 1
ATOM 6032 N N . ASP A 1 751 ? 54.197 26.978 39.032 1.00 33.28 751 ASP A N 1
ATOM 6033 C CA . ASP A 1 751 ? 53.832 27.882 40.143 1.00 33.28 751 ASP A CA 1
ATOM 6034 C C . ASP A 1 751 ? 53.094 29.243 39.964 1.00 33.28 751 ASP A C 1
ATOM 6036 O O . ASP A 1 751 ? 53.238 29.984 38.997 1.00 33.28 751 ASP A O 1
ATOM 6040 N N . PHE A 1 752 ? 52.340 29.556 41.036 1.00 29.75 752 PHE A N 1
ATOM 6041 C CA . PHE A 1 752 ? 51.791 30.849 41.520 1.00 29.75 752 PHE A CA 1
ATOM 6042 C C . PHE A 1 752 ? 50.521 31.529 40.922 1.00 29.75 752 PHE A C 1
ATOM 6044 O O . PHE A 1 752 ? 50.560 32.400 40.061 1.00 29.75 752 PHE A O 1
ATOM 6051 N N . LEU A 1 753 ? 49.403 31.266 41.622 1.00 31.75 753 LEU A N 1
ATOM 6052 C CA . LEU A 1 753 ? 48.519 32.228 42.331 1.00 31.75 753 LEU A CA 1
ATOM 6053 C C . LEU A 1 753 ? 47.678 33.340 41.614 1.00 31.75 753 LEU A C 1
ATOM 6055 O O . LEU A 1 753 ? 48.129 34.463 41.419 1.00 31.75 753 LEU A O 1
ATOM 6059 N N . CYS A 1 754 ? 46.347 33.116 41.660 1.00 30.94 754 CYS A N 1
ATOM 6060 C CA . CYS A 1 754 ? 45.373 33.863 42.509 1.00 30.94 754 CYS A CA 1
ATOM 6061 C C . CYS A 1 754 ? 44.622 35.130 41.983 1.00 30.94 754 CYS A C 1
ATOM 6063 O O . CYS A 1 754 ? 44.967 35.740 40.982 1.00 30.94 754 CYS A O 1
ATOM 6065 N N . VAL A 1 755 ? 43.608 35.525 42.785 1.00 33.41 755 VAL A N 1
ATOM 6066 C CA . VAL A 1 755 ? 42.919 36.838 42.932 1.00 33.41 755 VAL A CA 1
ATOM 6067 C C . VAL A 1 755 ? 41.481 37.009 42.361 1.00 33.41 755 VAL A C 1
ATOM 6069 O O . VAL A 1 755 ? 41.260 37.551 41.288 1.00 33.41 755 VAL A O 1
ATOM 6072 N N . VAL A 1 756 ? 40.506 36.681 43.233 1.00 34.34 756 VAL A N 1
ATOM 6073 C CA . VAL A 1 756 ? 39.288 37.464 43.608 1.00 34.34 756 VAL A CA 1
ATOM 6074 C C . VAL A 1 756 ? 38.099 37.656 42.631 1.00 34.34 756 VAL A C 1
ATOM 6076 O O . VAL A 1 756 ? 38.135 38.476 41.724 1.00 34.34 756 VAL A O 1
ATOM 6079 N N . GLY A 1 757 ? 36.928 37.147 43.067 1.00 32.28 757 GLY A N 1
ATOM 6080 C CA . GLY A 1 757 ? 35.815 38.029 43.494 1.00 32.28 757 GLY A CA 1
ATOM 6081 C C . GLY A 1 757 ? 34.439 37.873 42.817 1.00 32.28 757 GLY A C 1
ATOM 6082 O O . GLY A 1 757 ? 34.359 37.766 41.602 1.00 32.28 757 GLY A O 1
ATOM 6083 N N . GLY A 1 758 ? 33.335 37.954 43.589 1.00 32.22 758 GLY A N 1
ATOM 6084 C CA . GLY A 1 758 ? 31.982 38.086 42.998 1.00 32.22 758 GLY A CA 1
ATOM 6085 C C . GLY A 1 758 ? 30.761 37.618 43.813 1.00 32.22 758 GLY A C 1
ATOM 6086 O O . GLY A 1 758 ? 29.931 36.887 43.290 1.00 32.22 758 GLY A O 1
ATOM 6087 N N . ASN A 1 759 ? 30.610 38.010 45.081 1.00 42.44 759 ASN A N 1
ATOM 6088 C CA . ASN A 1 759 ? 29.484 37.574 45.930 1.00 42.44 759 ASN A CA 1
ATOM 6089 C C . ASN A 1 759 ? 28.329 38.609 45.941 1.00 42.44 759 ASN A C 1
ATOM 6091 O O . ASN A 1 759 ? 28.640 39.777 46.190 1.00 42.44 759 ASN A O 1
ATOM 6095 N N . LYS A 1 760 ? 27.042 38.212 45.765 1.00 41.59 760 LYS A N 1
ATOM 6096 C CA . LYS A 1 760 ? 25.844 38.794 46.456 1.00 41.59 760 LYS A CA 1
ATOM 6097 C C . LYS A 1 760 ? 24.451 38.302 45.986 1.00 41.59 760 LYS A C 1
ATOM 6099 O O . LYS A 1 760 ? 24.094 38.486 44.834 1.00 41.59 760 LYS A O 1
ATOM 6104 N N . LYS A 1 761 ? 23.650 37.895 46.987 1.00 46.66 761 LYS A N 1
ATOM 6105 C CA . LYS A 1 761 ? 22.216 38.192 47.283 1.00 46.66 761 LYS A CA 1
ATOM 6106 C C . LYS A 1 761 ? 21.146 37.991 46.186 1.00 46.66 761 LYS A C 1
ATOM 6108 O O . LYS A 1 761 ? 21.223 38.599 45.133 1.00 46.66 761 LYS A O 1
ATOM 6113 N N . SER A 1 762 ? 20.112 37.161 46.377 1.00 50.97 762 SER A N 1
ATOM 6114 C CA . SER A 1 762 ? 19.056 37.131 47.428 1.00 50.97 762 SER A CA 1
ATOM 6115 C C . SER A 1 762 ? 17.960 38.196 47.283 1.00 50.97 762 SER A C 1
ATOM 6117 O O . SER A 1 762 ? 18.182 39.353 47.648 1.00 50.97 762 SER A O 1
ATOM 6119 N N . ARG A 1 763 ? 16.737 37.746 46.981 1.00 45.66 763 ARG A N 1
ATOM 6120 C CA . ARG A 1 763 ? 15.618 37.843 47.931 1.00 45.66 763 ARG A CA 1
ATOM 6121 C C . ARG A 1 763 ? 14.685 36.642 47.777 1.00 45.66 763 ARG A C 1
ATOM 6123 O O . ARG A 1 763 ? 14.773 36.013 46.703 1.00 45.66 763 ARG A O 1
#

Mean predicted aligned error: 25.04 Å

Radius of gyration: 63.48 Å; Cα contacts (8 Å, |Δi|>4): 10; chains: 1; bounding box: 144×107×214 Å

Sequence (763 aa):
MGDADLLRRLFQENNELKVKVNSLSREIFNRGVQYENAEEEIRLIKLKLEQAERGALSTPGKSSDGHKLGHNSSQQVSKINDTDSSGVSKELEEAMRLLDRRNSELKQMREDLSRAHANAESLRLDKEKIDKELNGAQAELVELHAFRTSSQKQMDEQRLGQSKDGVSVTHEEFLQTKLQLQSADRTVEGLKRQLLELANESNRKYNEQQNQLQGADALIESIRREYDEFIQITKLENDAIREAQLAEYNELKLTSDRIKMEAHAERKRLLHEYQTILYSMQAQFEEFRVTSEFVYNTDMDKLADAIKSQSQRYEHQLLYVIQAKDKFYSDMMVAKDAKIMSLIEGSDMQSIMQKHEMEMEAMRKEHIREIDRVRQEQDSEQKSLVSLLQRQSANLEAKCDKLQQHSKALESRLRDMMTTVENKNRLIAEKDEVKAQQDSEFSTKIEDASRKMRLLTQEKEHLRHRIIRMNLDARGEGDNSLDSMVKRLTRETAGLQSLYDDLASKYETTLAAEQVATRRAKEKAKLVEYLEKECARRNAEYQSMVRTFEEFLQRRAKQGRDDATRRSRLLSGIHETSNTSKPDFMADPKGILKAHIPKPGDASPSMVSPTNSTALDKSELERGYTYLRRFKTLSRAFATGDLRAVHLPGAPPSAESIPGPWQKIPLYKQLEDVSLAVAKIYEPPPELSSAADGPHEGGGTRTKIPVYMPDTNENKSKLKQIPDVKLYKTKEANQRSSKSEESQDSPVKDDFLCVVGGNKKSR

pLDDT: mean 71.97, std 22.55, range [28.75, 97.62]